Protein 2AKA (pdb70)

CATH classification: 1.20.58.530 (+1 more: 1.20.58.60)

Nearest PDB structures (foldseek):
  2aka-assembly1_B  TM=1.003E+00  e=4.879E-66  Rattus norvegicus
  3zvr-assembly1_A  TM=9.604E-01  e=3.794E-54  Rattus norvegicus
  5d3q-assembly1_A  TM=9.600E-01  e=1.273E-52  Homo sapiens
  5a3f-assembly1_C  TM=9.732E-01  e=1.127E-51  Homo sapiens
  5a3f-assembly1_A  TM=9.722E-01  e=1.127E-51  Homo sapiens

Structure (mmCIF, N/CA/C/O backbone):
data_2AKA
#
_entry.id   2AKA
#
_cell.length_a   57.420
_cell.length_b   126.990
_cell.length_c   160.810
_cell.angle_alpha   90.00
_cell.angle_beta   90.00
_cell.angle_gamma   90.00
#
_symmetry.space_group_name_H-M   'P 21 21 21'
#
loop_
_entity.id
_entity.type
_entity.pdbx_description
1 polymer 'myosin II heavy chain'
2 polymer LINKER
3 polymer Dynamin-1
4 water water
#
loop_
_atom_site.group_PDB
_atom_site.id
_atom_site.type_symbol
_atom_site.label_atom_id
_atom_site.label_alt_id
_atom_site.label_comp_id
_atom_site.label_asym_id
_atom_site.label_entity_id
_atom_site.label_seq_id
_atom_site.pdbx_PDB_ins_code
_atom_site.Cartn_x
_atom_site.Cartn_y
_atom_site.Cartn_z
_atom_site.occupancy
_atom_site.B_iso_or_equiv
_atom_site.auth_seq_id
_atom_site.auth_comp_id
_atom_site.auth_asym_id
_atom_site.auth_atom_id
_atom_site.pdbx_PDB_model_num
ATOM 1 N N . ASN A 1 13 ? 39.446 3.950 -4.560 1.00 47.45 2 ASN A N 1
ATOM 2 C CA . ASN A 1 13 ? 38.996 4.455 -3.232 1.00 45.96 2 ASN A CA 1
ATOM 3 C C . ASN A 1 13 ? 40.209 5.016 -2.503 1.00 44.11 2 ASN A C 1
ATOM 4 O O . ASN A 1 13 ? 40.969 4.271 -1.869 1.00 43.34 2 ASN A O 1
ATOM 9 N N . PRO A 1 14 ? 40.409 6.339 -2.590 1.00 41.98 3 PRO A N 1
ATOM 10 C CA . PRO A 1 14 ? 41.557 6.968 -1.922 1.00 40.39 3 PRO A CA 1
ATOM 11 C C . PRO A 1 14 ? 41.706 6.635 -0.452 1.00 37.55 3 PRO A C 1
ATOM 12 O O . PRO A 1 14 ? 42.816 6.691 0.066 1.00 37.53 3 PRO A O 1
ATOM 16 N N . ILE A 1 15 ? 40.618 6.265 0.217 1.00 34.87 4 ILE A N 1
ATOM 17 C CA . ILE A 1 15 ? 40.723 5.930 1.641 1.00 35.55 4 ILE A CA 1
ATOM 18 C C . ILE A 1 15 ? 41.519 4.645 1.873 1.00 34.32 4 ILE A C 1
ATOM 19 O O . ILE A 1 15 ? 42.075 4.419 2.940 1.00 33.35 4 ILE A O 1
ATOM 24 N N . HIS A 1 16 ? 41.608 3.811 0.854 1.00 35.00 5 HIS A N 1
ATOM 25 C CA . HIS A 1 16 ? 42.365 2.570 1.007 1.00 35.92 5 HIS A CA 1
ATOM 26 C C . HIS A 1 16 ? 43.634 2.549 0.170 1.00 36.08 5 HIS A C 1
ATOM 27 O O . HIS A 1 16 ? 44.505 1.710 0.384 1.00 37.93 5 HIS A O 1
ATOM 34 N N . ASP A 1 17 ? 43.720 3.457 -0.788 1.00 36.13 6 ASP A N 1
ATOM 35 C CA . ASP A 1 17 ? 44.862 3.537 -1.689 1.00 35.38 6 ASP A CA 1
ATOM 36 C C . ASP A 1 17 ? 45.989 4.273 -1.009 1.00 34.60 6 ASP A C 1
ATOM 37 O O . ASP A 1 17 ? 45.949 5.500 -0.898 1.00 33.70 6 ASP A O 1
ATOM 42 N N . ARG A 1 18 ? 46.993 3.529 -0.566 1.00 34.10 7 ARG A N 1
ATOM 43 C CA . ARG A 1 18 ? 48.140 4.124 0.123 1.00 35.48 7 ARG A CA 1
ATOM 44 C C . ARG A 1 18 ? 48.903 5.120 -0.714 1.00 33.48 7 ARG A C 1
ATOM 45 O O . ARG A 1 18 ? 49.755 5.813 -0.167 1.00 33.55 7 ARG A O 1
ATOM 53 N N . THR A 1 19 ? 48.619 5.202 -2.014 1.00 32.52 8 THR A N 1
ATOM 54 C CA . THR A 1 19 ? 49.333 6.163 -2.867 1.00 31.16 8 THR A CA 1
ATOM 55 C C . THR A 1 19 ? 48.630 7.514 -2.963 1.00 29.29 8 THR A C 1
ATOM 56 O O . THR A 1 19 ? 49.213 8.475 -3.450 1.00 28.76 8 THR A O 1
ATOM 60 N N . SER A 1 20 ? 47.378 7.598 -2.493 1.00 26.64 9 SER A N 1
ATOM 61 C CA . SER A 1 20 ? 46.593 8.838 -2.608 1.00 24.89 9 SER A CA 1
ATOM 62 C C . SER A 1 20 ? 47.073 9.979 -1.755 1.00 23.48 9 SER A C 1
ATOM 63 O O . SER A 1 20 ? 47.848 9.773 -0.809 1.00 23.49 9 SER A O 1
ATOM 66 N N . ASP A 1 21 ? 46.616 11.190 -2.074 1.00 20.94 10 ASP A N 1
ATOM 67 C CA . ASP A 1 21 ? 46.994 12.350 -1.249 1.00 21.51 10 ASP A CA 1
ATOM 68 C C . ASP A 1 21 ? 46.278 12.214 0.104 1.00 20.26 10 ASP A C 1
ATOM 69 O O . ASP A 1 21 ? 46.727 12.766 1.094 1.00 21.36 10 ASP A O 1
ATOM 74 N N . TYR A 1 22 ? 45.157 11.500 0.124 1.00 18.63 11 TYR A N 1
ATOM 75 C CA . TYR A 1 22 ? 44.419 11.273 1.409 1.00 18.36 11 TYR A CA 1
ATOM 76 C C . TYR A 1 22 ? 45.373 10.495 2.339 1.00 19.33 11 TYR A C 1
ATOM 77 O O . TYR A 1 22 ? 45.590 10.854 3.517 1.00 19.65 11 TYR A O 1
ATOM 86 N N . HIS A 1 23 ? 46.005 9.449 1.815 1.00 19.16 12 HIS A N 1
ATOM 87 C CA . HIS A 1 23 ? 46.926 8.720 2.651 1.00 20.02 12 HIS A CA 1
ATOM 88 C C . HIS A 1 23 ? 48.220 9.486 2.915 1.00 21.64 12 HIS A C 1
ATOM 89 O O . HIS A 1 23 ? 48.733 9.508 4.028 1.00 21.40 12 HIS A O 1
ATOM 96 N N . LYS A 1 24 ? 48.750 10.127 1.889 1.00 21.45 13 LYS A N 1
ATOM 97 C CA . LYS A 1 24 ? 49.988 10.884 2.091 1.00 21.65 13 LYS A CA 1
ATOM 98 C C . LYS A 1 24 ? 49.847 11.996 3.161 1.00 20.99 13 LYS A C 1
ATOM 99 O O . LYS A 1 24 ? 50.701 12.126 4.018 1.00 21.28 13 LYS A O 1
ATOM 105 N N . TYR A 1 25 ? 48.767 12.795 3.107 1.00 17.51 14 TYR A N 1
ATOM 106 C CA . TYR A 1 25 ? 48.611 13.924 3.997 1.00 17.83 14 TYR A CA 1
ATOM 107 C C . TYR A 1 25 ? 47.663 13.773 5.183 1.00 19.62 14 TYR A C 1
ATOM 108 O O . TYR A 1 25 ? 47.615 14.690 5.998 1.00 18.36 14 TYR A O 1
ATOM 117 N N . LEU A 1 26 ? 46.929 12.661 5.272 1.00 16.17 15 LEU A N 1
ATOM 118 C CA . LEU A 1 26 ? 45.992 12.526 6.391 1.00 16.66 15 LEU A CA 1
ATOM 119 C C . LEU A 1 26 ? 46.138 11.244 7.193 1.00 17.66 15 LEU A C 1
ATOM 120 O O . LEU A 1 26 ? 45.467 11.103 8.206 1.00 17.56 15 LEU A O 1
ATOM 125 N N . LYS A 1 27 ? 47.006 10.327 6.765 1.00 16.63 16 LYS A N 1
ATOM 126 C CA . LYS A 1 27 ? 47.195 9.073 7.500 1.00 17.90 16 LYS A CA 1
ATOM 127 C C . LYS A 1 27 ? 48.660 8.861 7.910 1.00 20.52 16 LYS A C 1
ATOM 128 O O . LYS A 1 27 ? 49.565 9.381 7.256 1.00 19.88 16 LYS A O 1
ATOM 134 N N . VAL A 1 28 ? 48.892 8.057 8.941 1.00 22.10 17 VAL A N 1
ATOM 135 C CA . VAL A 1 28 ? 50.258 7.788 9.374 1.00 27.29 17 VAL A CA 1
ATOM 136 C C . VAL A 1 28 ? 50.925 6.903 8.315 1.00 32.22 17 VAL A C 1
ATOM 137 O O . VAL A 1 28 ? 50.265 6.000 7.756 1.00 29.02 17 VAL A O 1
ATOM 141 N N . LYS A 1 29 ? 52.200 7.183 8.043 1.00 37.70 18 LYS A N 1
ATOM 142 C CA . LYS A 1 29 ? 52.997 6.472 7.022 1.00 48.44 18 LYS A CA 1
ATOM 143 C C . LYS A 1 29 ? 52.960 4.953 7.108 1.00 54.06 18 LYS A C 1
ATOM 144 O O . LYS A 1 29 ? 53.182 4.275 6.102 1.00 55.31 18 LYS A O 1
ATOM 150 N N . GLN A 1 30 ? 52.735 4.430 8.308 1.00 61.09 19 GLN A N 1
ATOM 151 C CA . GLN A 1 30 ? 52.629 2.983 8.537 1.00 68.70 19 GLN A CA 1
ATOM 152 C C . GLN A 1 30 ? 52.204 2.192 7.295 1.00 72.50 19 GLN A C 1
ATOM 153 O O . GLN A 1 30 ? 52.844 1.204 6.937 1.00 73.28 19 GLN A O 1
ATOM 159 N N . GLY A 1 31 ? 51.117 2.621 6.653 1.00 76.73 20 GLY A N 1
ATOM 160 C CA . GLY A 1 31 ? 50.630 1.919 5.476 1.00 82.02 20 GLY A CA 1
ATOM 161 C C . GLY A 1 31 ? 50.193 0.523 5.892 1.00 85.73 20 GLY A C 1
ATOM 162 O O . GLY A 1 31 ? 49.113 0.348 6.472 1.00 86.41 20 GLY A O 1
ATOM 163 N N . ASP A 1 32 ? 51.031 -0.472 5.609 1.00 88.77 21 ASP A N 1
ATOM 164 C CA . ASP A 1 32 ? 50.733 -1.851 5.984 1.00 91.99 21 ASP A CA 1
ATOM 165 C C . ASP A 1 32 ? 51.929 -2.568 6.622 1.00 93.79 21 ASP A C 1
ATOM 166 O O . ASP A 1 32 ? 51.895 -2.934 7.803 1.00 94.25 21 ASP A O 1
ATOM 171 N N . SER A 1 33 ? 52.981 -2.769 5.833 1.00 95.70 22 SER A N 1
ATOM 172 C CA . SER A 1 33 ? 54.177 -3.460 6.305 1.00 97.63 22 SER A CA 1
ATOM 173 C C . SER A 1 33 ? 55.156 -2.545 7.037 1.00 98.86 22 SER A C 1
ATOM 174 O O . SER A 1 33 ? 55.901 -2.999 7.917 1.00 99.10 22 SER A O 1
ATOM 177 N N . ASP A 1 34 ? 55.149 -1.264 6.666 1.00 99.98 23 ASP A N 1
ATOM 178 C CA . ASP A 1 34 ? 56.034 -0.260 7.263 1.00 100.96 23 ASP A CA 1
ATOM 179 C C . ASP A 1 34 ? 55.983 -0.247 8.794 1.00 101.41 23 ASP A C 1
ATOM 180 O O . ASP A 1 34 ? 56.675 -1.034 9.449 1.00 101.69 23 ASP A O 1
ATOM 185 N N . LEU A 1 35 ? 55.168 0.641 9.364 1.00 101.49 24 LEU A N 1
ATOM 186 C CA . LEU A 1 35 ? 55.052 0.733 10.816 1.00 101.55 24 LEU A CA 1
ATOM 187 C C . LEU A 1 35 ? 54.177 -0.393 11.369 1.00 101.67 24 LEU A C 1
ATOM 188 O O . LEU A 1 35 ? 52.954 -0.251 11.463 1.00 101.84 24 LEU A O 1
ATOM 193 N N . PHE A 1 36 ? 54.813 -1.507 11.735 1.00 101.57 25 PHE A N 1
ATOM 194 C CA . PHE A 1 36 ? 54.107 -2.671 12.276 1.00 101.46 25 PHE A CA 1
ATOM 195 C C . PHE A 1 36 ? 55.115 -3.698 12.826 1.00 100.78 25 PHE A C 1
ATOM 196 O O . PHE A 1 36 ? 54.882 -4.308 13.877 1.00 100.72 25 PHE A O 1
ATOM 204 N N . LYS A 1 37 ? 56.234 -3.874 12.116 1.00 99.85 26 LYS A N 1
ATOM 205 C CA . LYS A 1 37 ? 57.283 -4.813 12.526 1.00 98.62 26 LYS A CA 1
ATOM 206 C C . LYS A 1 37 ? 58.671 -4.158 12.520 1.00 98.02 26 LYS A C 1
ATOM 207 O O . LYS A 1 37 ? 59.654 -4.769 12.094 1.00 97.91 26 LYS A O 1
ATOM 213 N N . LEU A 1 38 ? 58.741 -2.916 12.994 1.00 97.35 27 LEU A N 1
ATOM 214 C CA . LEU A 1 38 ? 59.997 -2.161 13.054 1.00 96.51 27 LEU A CA 1
ATOM 215 C C . LEU A 1 38 ? 60.833 -2.523 14.291 1.00 95.87 27 LEU A C 1
ATOM 216 O O . LEU A 1 38 ? 61.438 -1.650 14.917 1.00 95.84 27 LEU A O 1
ATOM 221 N N . THR A 1 39 ? 60.846 -3.814 14.629 1.00 95.02 28 THR A N 1
ATOM 222 C CA . THR A 1 39 ? 61.585 -4.381 15.772 1.00 94.02 28 THR A CA 1
ATOM 223 C C . THR A 1 39 ? 60.879 -4.373 17.148 1.00 93.28 28 THR A C 1
ATOM 224 O O . THR A 1 39 ? 60.062 -5.258 17.421 1.00 93.52 28 THR A O 1
ATOM 228 N N . VAL A 1 40 ? 61.188 -3.375 17.985 1.00 92.02 29 VAL A N 1
ATOM 229 C CA . VAL A 1 40 ? 60.672 -3.208 19.371 1.00 90.47 29 VAL A CA 1
ATOM 230 C C . VAL A 1 40 ? 61.447 -4.158 20.299 1.00 89.24 29 VAL A C 1
ATOM 231 O O . VAL A 1 40 ? 61.851 -5.255 19.890 1.00 89.34 29 VAL A O 1
ATOM 235 N N . SER A 1 41 ? 61.669 -3.741 21.541 1.00 87.34 30 SER A N 1
ATOM 236 C CA . SER A 1 41 ? 62.416 -4.577 22.478 1.00 85.26 30 SER A CA 1
ATOM 237 C C . SER A 1 41 ? 61.649 -4.847 23.769 1.00 83.59 30 SER A C 1
ATOM 238 O O . SER A 1 41 ? 60.535 -5.373 23.750 1.00 83.61 30 SER A O 1
ATOM 241 N N . ASP A 1 42 ? 62.265 -4.490 24.890 1.00 81.45 31 ASP A N 1
ATOM 242 C CA . ASP A 1 42 ? 61.656 -4.682 26.198 1.00 78.68 31 ASP A CA 1
ATOM 243 C C . ASP A 1 42 ? 62.122 -3.571 27.149 1.00 76.03 31 ASP A C 1
ATOM 244 O O . ASP A 1 42 ? 62.134 -3.743 28.380 1.00 75.71 31 ASP A O 1
ATOM 249 N N . LYS A 1 43 ? 62.520 -2.438 26.567 1.00 72.38 32 LYS A N 1
ATOM 250 C CA . LYS A 1 43 ? 62.960 -1.280 27.351 1.00 68.25 32 LYS A CA 1
ATOM 251 C C . LYS A 1 43 ? 61.811 -0.277 27.464 1.00 64.36 32 LYS A C 1
ATOM 252 O O . LYS A 1 43 ? 61.089 -0.018 26.494 1.00 63.98 32 LYS A O 1
ATOM 258 N N . ARG A 1 44 ? 61.649 0.280 28.654 1.00 59.94 33 ARG A N 1
ATOM 259 C CA . ARG A 1 44 ? 60.593 1.243 28.897 1.00 55.54 33 ARG A CA 1
ATOM 260 C C . ARG A 1 44 ? 61.186 2.608 29.213 1.00 52.40 33 ARG A C 1
ATOM 261 O O . ARG A 1 44 ? 62.249 2.715 29.834 1.00 51.54 33 ARG A O 1
ATOM 269 N N . TYR A 1 45 ? 60.490 3.659 28.790 1.00 47.91 34 TYR A N 1
ATOM 270 C CA . TYR A 1 45 ? 60.973 5.010 29.025 1.00 43.08 34 TYR A CA 1
ATOM 271 C C . TYR A 1 45 ? 59.984 5.865 29.819 1.00 40.20 34 TYR A C 1
ATOM 272 O O . TYR A 1 45 ? 58.827 5.485 30.002 1.00 36.15 34 TYR A O 1
ATOM 281 N N . ILE A 1 46 ? 60.454 7.023 30.284 1.00 36.99 35 ILE A N 1
ATOM 282 C CA . ILE A 1 46 ? 59.643 7.938 31.072 1.00 36.12 35 ILE A CA 1
ATOM 283 C C . ILE A 1 46 ? 59.829 9.355 30.534 1.00 33.39 35 ILE A C 1
ATOM 284 O O . ILE A 1 46 ? 60.868 9.669 29.951 1.00 33.53 35 ILE A O 1
ATOM 289 N N . TRP A 1 47 ? 58.805 10.196 30.682 1.00 30.95 36 TRP A N 1
ATOM 290 C CA . TRP A 1 47 ? 58.918 11.596 30.240 1.00 27.93 36 TRP A CA 1
ATOM 291 C C . TRP A 1 47 ? 59.250 12.368 31.516 1.00 28.99 36 TRP A C 1
ATOM 292 O O . TRP A 1 47 ? 58.554 12.219 32.512 1.00 26.85 36 TRP A O 1
ATOM 303 N N . TYR A 1 48 ? 60.275 13.213 31.481 1.00 30.32 37 TYR A N 1
ATOM 304 C CA . TYR A 1 48 ? 60.603 13.968 32.699 1.00 32.66 37 TYR A CA 1
ATOM 305 C C . TYR A 1 48 ? 60.997 15.396 32.359 1.00 32.83 37 TYR A C 1
ATOM 306 O O . TYR A 1 48 ? 61.286 15.720 31.200 1.00 32.54 37 TYR A O 1
ATOM 315 N N . ASN A 1 49 ? 60.986 16.247 33.372 1.00 35.03 38 ASN A N 1
ATOM 316 C CA . ASN A 1 49 ? 61.353 17.647 33.244 1.00 37.18 38 ASN A CA 1
ATOM 317 C C . ASN A 1 49 ? 62.832 17.849 33.618 1.00 40.75 38 ASN A C 1
ATOM 318 O O . ASN A 1 49 ? 63.186 17.753 34.799 1.00 39.98 38 ASN A O 1
ATOM 323 N N . PRO A 1 50 ? 63.700 18.140 32.637 1.00 42.39 39 PRO A N 1
ATOM 324 C CA . PRO A 1 50 ? 65.113 18.346 32.998 1.00 44.92 39 PRO A CA 1
ATOM 325 C C . PRO A 1 50 ? 65.308 19.499 33.995 1.00 46.92 39 PRO A C 1
ATOM 326 O O . PRO A 1 50 ? 66.203 19.452 34.848 1.00 46.54 39 PRO A O 1
ATOM 330 N N . ASP A 1 51 ? 64.455 20.521 33.900 1.00 47.51 40 ASP A N 1
ATOM 331 C CA . ASP A 1 51 ? 64.496 21.664 34.804 1.00 49.07 40 ASP A CA 1
ATOM 332 C C . ASP A 1 51 ? 63.127 21.780 35.481 1.00 50.07 40 ASP A C 1
ATOM 333 O O . ASP A 1 51 ? 62.128 22.130 34.841 1.00 50.73 40 ASP A O 1
ATOM 338 N N . PRO A 1 52 ? 63.058 21.477 36.789 1.00 50.23 41 PRO A N 1
ATOM 339 C CA . PRO A 1 52 ? 61.817 21.528 37.572 1.00 49.76 41 PRO A CA 1
ATOM 340 C C . PRO A 1 52 ? 61.019 22.832 37.512 1.00 49.92 41 PRO A C 1
ATOM 341 O O . PRO A 1 52 ? 59.824 22.848 37.824 1.00 49.96 41 PRO A O 1
ATOM 345 N N . LYS A 1 53 ? 61.666 23.926 37.119 1.00 49.46 42 LYS A N 1
ATOM 346 C CA . LYS A 1 53 ? 60.979 25.211 37.030 1.00 49.42 42 LYS A CA 1
ATOM 347 C C . LYS A 1 53 ? 60.077 25.264 35.787 1.00 48.37 42 LYS A C 1
ATOM 348 O O . LYS A 1 53 ? 59.060 25.949 35.786 1.00 48.85 42 LYS A O 1
ATOM 354 N N . GLU A 1 54 ? 60.484 24.546 34.740 1.00 46.22 43 GLU A N 1
ATOM 355 C CA . GLU A 1 54 ? 59.765 24.481 33.468 1.00 43.49 43 GLU A CA 1
ATOM 356 C C . GLU A 1 54 ? 59.014 23.145 33.438 1.00 40.00 43 GLU A C 1
ATOM 357 O O . GLU A 1 54 ? 59.521 22.144 32.952 1.00 38.04 43 GLU A O 1
ATOM 363 N N . ARG A 1 55 ? 57.808 23.159 33.988 1.00 37.55 44 ARG A N 1
ATOM 364 C CA . ARG A 1 55 ? 56.979 21.958 34.092 1.00 36.74 44 ARG A CA 1
ATOM 365 C C . ARG A 1 55 ? 56.403 21.452 32.768 1.00 33.61 44 ARG A C 1
ATOM 366 O O . ARG A 1 55 ? 55.866 20.334 32.733 1.00 30.88 44 ARG A O 1
ATOM 374 N N . ASP A 1 56 ? 56.498 22.258 31.707 1.00 30.11 45 ASP A N 1
ATOM 375 C CA . ASP A 1 56 ? 55.962 21.840 30.396 1.00 27.97 45 ASP A CA 1
ATOM 376 C C . ASP A 1 56 ? 57.078 21.543 29.399 1.00 28.36 45 ASP A C 1
ATOM 377 O O . ASP A 1 56 ? 56.818 21.401 28.209 1.00 25.57 45 ASP A O 1
ATOM 382 N N . SER A 1 57 ? 58.326 21.443 29.884 1.00 26.26 46 SER A N 1
ATOM 383 C CA . SER A 1 57 ? 59.458 21.139 29.004 1.00 28.18 46 SER A CA 1
ATOM 384 C C . SER A 1 57 ? 59.956 19.759 29.401 1.00 28.22 46 SER A C 1
ATOM 385 O O . SER A 1 57 ? 60.366 19.523 30.548 1.00 28.79 46 SER A O 1
ATOM 388 N N . TYR A 1 58 ? 59.911 18.833 28.462 1.00 27.89 47 TYR A N 1
ATOM 389 C CA . TYR A 1 58 ? 60.271 17.449 28.779 1.00 27.73 47 TYR A CA 1
ATOM 390 C C . TYR A 1 58 ? 61.370 16.853 27.943 1.00 29.29 47 TYR A C 1
ATOM 391 O O . TYR A 1 58 ? 61.682 17.333 26.878 1.00 30.10 47 TYR A O 1
ATOM 400 N N . GLU A 1 59 ? 61.905 15.752 28.442 1.00 32.32 48 GLU A N 1
ATOM 401 C CA . GLU A 1 59 ? 62.895 14.953 27.733 1.00 34.63 48 GLU A CA 1
ATOM 402 C C . GLU A 1 59 ? 62.491 13.522 28.030 1.00 35.12 48 GLU A C 1
ATOM 403 O O . GLU A 1 59 ? 61.655 13.283 28.879 1.00 33.38 48 GLU A O 1
ATOM 409 N N . CYS A 1 60 ? 63.090 12.581 27.325 1.00 37.33 49 CYS A N 1
ATOM 410 C CA . CYS A 1 60 ? 62.784 11.172 27.496 1.00 41.76 49 CYS A CA 1
ATOM 411 C C . CYS A 1 60 ? 63.942 10.394 28.142 1.00 44.51 49 CYS A C 1
ATOM 412 O O . CYS A 1 60 ? 65.047 10.350 27.595 1.00 45.08 49 CYS A O 1
ATOM 415 N N . GLY A 1 61 ? 63.661 9.784 29.286 1.00 46.88 50 GLY A N 1
ATOM 416 C CA . GLY A 1 61 ? 64.646 9.005 30.021 1.00 51.42 50 GLY A CA 1
ATOM 417 C C . GLY A 1 61 ? 64.338 7.510 30.077 1.00 53.81 50 GLY A C 1
ATOM 418 O O . GLY A 1 61 ? 63.174 7.083 30.063 1.00 53.27 50 GLY A O 1
ATOM 419 N N . GLU A 1 62 ? 65.397 6.707 30.163 1.00 56.22 51 GLU A N 1
ATOM 420 C CA . GLU A 1 62 ? 65.271 5.253 30.199 1.00 58.37 51 GLU A CA 1
ATOM 421 C C . GLU A 1 62 ? 65.092 4.763 31.625 1.00 58.86 51 GLU A C 1
ATOM 422 O O . GLU A 1 62 ? 65.829 5.152 32.528 1.00 59.47 51 GLU A O 1
ATOM 428 N N . ILE A 1 63 ? 64.079 3.931 31.829 1.00 59.88 52 ILE A N 1
ATOM 429 C CA . ILE A 1 63 ? 63.825 3.363 33.146 1.00 61.25 52 ILE A CA 1
ATOM 430 C C . ILE A 1 63 ? 64.992 2.406 33.392 1.00 61.84 52 ILE A C 1
ATOM 431 O O . ILE A 1 63 ? 65.379 1.670 32.490 1.00 62.35 52 ILE A O 1
ATOM 436 N N . VAL A 1 64 ? 65.572 2.429 34.584 1.00 63.03 53 VAL A N 1
ATOM 437 C CA . VAL A 1 64 ? 66.705 1.540 34.862 1.00 64.52 53 VAL A CA 1
ATOM 438 C C . VAL A 1 64 ? 66.423 0.568 35.995 1.00 65.54 53 VAL A C 1
ATOM 439 O O . VAL A 1 64 ? 66.595 -0.644 35.847 1.00 66.22 53 VAL A O 1
ATOM 443 N N . SER A 1 65 ? 65.997 1.115 37.123 1.00 66.74 54 SER A N 1
ATOM 444 C CA . SER A 1 65 ? 65.665 0.345 38.316 1.00 68.05 54 SER A CA 1
ATOM 445 C C . SER A 1 65 ? 64.140 0.437 38.488 1.00 68.78 54 SER A C 1
ATOM 446 O O . SER A 1 65 ? 63.478 1.102 37.694 1.00 69.08 54 SER A O 1
ATOM 449 N N . GLU A 1 66 ? 63.586 -0.228 39.503 1.00 69.69 55 GLU A N 1
ATOM 450 C CA . GLU A 1 66 ? 62.141 -0.196 39.759 1.00 70.07 55 GLU A CA 1
ATOM 451 C C . GLU A 1 66 ? 61.859 -0.694 41.172 1.00 69.99 55 GLU A C 1
ATOM 452 O O . GLU A 1 66 ? 62.291 -1.786 41.544 1.00 70.08 55 GLU A O 1
ATOM 458 N N . THR A 1 67 ? 61.142 0.095 41.966 1.00 69.94 56 THR A N 1
ATOM 459 C CA . THR A 1 67 ? 60.850 -0.321 43.334 1.00 69.87 56 THR A CA 1
ATOM 460 C C . THR A 1 67 ? 59.370 -0.324 43.716 1.00 69.90 56 THR A C 1
ATOM 461 O O . THR A 1 67 ? 58.479 -0.426 42.864 1.00 70.26 56 THR A O 1
ATOM 465 N N . SER A 1 68 ? 59.113 -0.211 45.013 1.00 69.27 57 SER A N 1
ATOM 466 C CA . SER A 1 68 ? 57.749 -0.229 45.518 1.00 68.36 57 SER A CA 1
ATOM 467 C C . SER A 1 68 ? 56.911 0.907 44.967 1.00 67.50 57 SER A C 1
ATOM 468 O O . SER A 1 68 ? 56.056 0.698 44.115 1.00 67.61 57 SER A O 1
ATOM 471 N N . ASP A 1 69 ? 57.174 2.114 45.452 1.00 66.42 58 ASP A N 1
ATOM 472 C CA . ASP A 1 69 ? 56.409 3.280 45.040 1.00 65.07 58 ASP A CA 1
ATOM 473 C C . ASP A 1 69 ? 57.199 4.289 44.217 1.00 63.29 58 ASP A C 1
ATOM 474 O O . ASP A 1 69 ? 56.863 5.478 44.214 1.00 62.80 58 ASP A O 1
ATOM 479 N N . SER A 1 70 ? 58.236 3.824 43.524 1.00 61.71 59 SER A N 1
ATOM 480 C CA . SER A 1 70 ? 59.041 4.718 42.702 1.00 61.16 59 SER A CA 1
ATOM 481 C C . SER A 1 70 ? 59.775 4.012 41.570 1.00 59.93 59 SER A C 1
ATOM 482 O O . SER A 1 70 ? 59.916 2.794 41.569 1.00 60.05 59 SER A O 1
ATOM 485 N N . PHE A 1 71 ? 60.233 4.805 40.603 1.00 58.74 60 PHE A N 1
ATOM 486 C CA . PHE A 1 71 ? 60.993 4.321 39.451 1.00 57.58 60 PHE A CA 1
ATOM 487 C C . PHE A 1 71 ? 62.333 5.018 39.537 1.00 57.40 60 PHE A C 1
ATOM 488 O O . PHE A 1 71 ? 62.474 6.007 40.255 1.00 57.37 60 PHE A O 1
ATOM 496 N N . THR A 1 72 ? 63.292 4.529 38.762 1.00 57.19 61 THR A N 1
ATOM 497 C CA . THR A 1 72 ? 64.618 5.110 38.713 1.00 57.96 61 THR A CA 1
ATOM 498 C C . THR A 1 72 ? 65.037 5.132 37.259 1.00 57.80 61 THR A C 1
ATOM 499 O O . THR A 1 72 ? 65.004 4.109 36.574 1.00 58.48 61 THR A O 1
ATOM 503 N N . PHE A 1 73 ? 65.429 6.307 36.782 1.00 58.00 62 PHE A N 1
ATOM 504 C CA . PHE A 1 73 ? 65.813 6.459 35.391 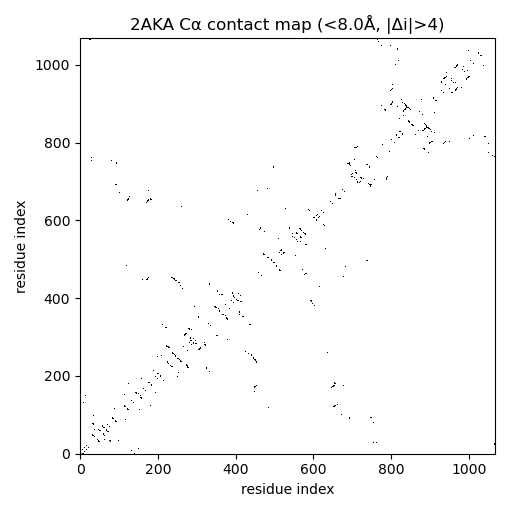1.00 57.68 62 PHE A CA 1
ATOM 505 C C . PHE A 1 73 ? 66.976 7.422 35.254 1.00 59.10 62 PHE A C 1
ATOM 506 O O . PHE A 1 73 ? 67.234 8.253 36.141 1.00 59.64 62 PHE A O 1
ATOM 514 N N . LYS A 1 74 ? 67.646 7.322 34.117 1.00 60.18 63 LYS A N 1
ATOM 515 C CA . LYS A 1 74 ? 68.787 8.161 33.826 1.00 62.63 63 LYS A CA 1
ATOM 516 C C . LYS A 1 74 ? 68.389 9.301 32.880 1.00 63.46 63 LYS A C 1
ATOM 517 O O . LYS A 1 74 ? 67.918 9.051 31.766 1.00 64.01 63 LYS A O 1
ATOM 523 N N . THR A 1 75 ? 68.567 10.545 33.330 1.00 63.94 64 THR A N 1
ATOM 524 C CA . THR A 1 75 ? 68.248 11.709 32.503 1.00 64.67 64 THR A CA 1
ATOM 525 C C . THR A 1 75 ? 68.920 11.511 31.152 1.00 65.47 64 THR A C 1
ATOM 526 O O . THR A 1 75 ? 69.799 10.668 31.018 1.00 65.03 64 THR A O 1
ATOM 530 N N . VAL A 1 76 ? 68.515 12.296 30.157 1.00 66.99 65 VAL A N 1
ATOM 531 C CA . VAL A 1 76 ? 69.050 12.162 28.799 1.00 68.66 65 VAL A CA 1
ATOM 532 C C . VAL A 1 76 ? 70.570 12.212 28.711 1.00 69.76 65 VAL A C 1
ATOM 533 O O . VAL A 1 76 ? 71.160 11.785 27.712 1.00 70.33 65 VAL A O 1
ATOM 537 N N . ASP A 1 77 ? 71.202 12.734 29.753 1.00 70.88 66 ASP A N 1
ATOM 538 C CA . ASP A 1 77 ? 72.657 12.824 29.789 1.00 72.24 66 ASP A CA 1
ATOM 539 C C . ASP A 1 77 ? 73.209 11.549 30.432 1.00 72.64 66 ASP A C 1
ATOM 540 O O . ASP A 1 77 ? 73.846 10.724 29.767 1.00 72.69 66 ASP A O 1
ATOM 545 N N . GLY A 1 78 ? 72.948 11.395 31.730 1.00 73.14 67 GLY A N 1
ATOM 546 C CA . GLY A 1 78 ? 73.407 10.225 32.456 1.00 72.95 67 GLY A CA 1
ATOM 547 C C . GLY A 1 78 ? 73.106 10.368 33.932 1.00 73.12 67 GLY A C 1
ATOM 548 O O . GLY A 1 78 ? 73.231 9.408 34.694 1.00 73.21 67 GLY A O 1
ATOM 549 N N . GLN A 1 79 ? 72.711 11.570 34.340 1.00 73.16 68 GLN A N 1
ATOM 550 C CA . GLN A 1 79 ? 72.394 11.824 35.741 1.00 73.69 68 GLN A CA 1
ATOM 551 C C . GLN A 1 79 ? 71.253 10.899 36.158 1.00 72.82 68 GLN A C 1
ATOM 552 O O . GLN A 1 79 ? 70.577 10.326 35.302 1.00 73.17 68 GLN A O 1
ATOM 558 N N . ASP A 1 80 ? 71.035 10.730 37.460 1.00 71.36 69 ASP A N 1
ATOM 559 C CA . ASP A 1 80 ? 69.959 9.850 37.894 1.00 70.06 69 ASP A CA 1
ATOM 560 C C . ASP A 1 80 ? 68.955 10.466 38.854 1.00 69.08 69 ASP A C 1
ATOM 561 O O . ASP A 1 80 ? 69.297 11.250 39.742 1.00 68.20 69 ASP A O 1
ATOM 566 N N . ARG A 1 81 ? 67.695 10.102 38.663 1.00 67.51 70 ARG A N 1
ATOM 567 C CA . ARG A 1 81 ? 66.644 10.609 39.529 1.00 66.40 70 ARG A CA 1
ATOM 568 C C . ARG A 1 81 ? 65.649 9.497 39.776 1.00 65.50 70 ARG A C 1
ATOM 569 O O . ARG A 1 81 ? 65.722 8.423 39.174 1.00 64.83 70 ARG A O 1
ATOM 577 N N . GLN A 1 82 ? 64.715 9.776 40.666 1.00 64.95 71 GLN A N 1
ATOM 578 C CA . GLN A 1 82 ? 63.695 8.817 41.002 1.00 65.02 71 GLN A CA 1
ATOM 579 C C . GLN A 1 82 ? 62.369 9.557 41.047 1.00 64.12 71 GLN A C 1
ATOM 580 O O . GLN A 1 82 ? 62.319 10.769 41.304 1.00 63.73 71 GLN A O 1
ATOM 586 N N . VAL A 1 83 ? 61.290 8.838 40.782 1.00 62.03 72 VAL A N 1
ATOM 587 C CA . VAL A 1 83 ? 60.005 9.475 40.814 1.00 60.41 72 VAL A CA 1
ATOM 588 C C . VAL A 1 83 ? 58.991 8.512 41.373 1.00 59.35 72 VAL A C 1
ATOM 589 O O . VAL A 1 83 ? 58.958 7.340 41.015 1.00 60.36 72 VAL A O 1
ATOM 593 N N . LYS A 1 84 ? 58.190 9.014 42.294 1.00 58.28 73 LYS A N 1
ATOM 594 C CA . LYS A 1 84 ? 57.146 8.224 42.894 1.00 57.66 73 LYS A CA 1
ATOM 595 C C . LYS A 1 84 ? 56.300 7.717 41.715 1.00 56.69 73 LYS A C 1
ATOM 596 O O . LYS A 1 84 ? 55.912 8.508 40.835 1.00 55.90 73 LYS A O 1
ATOM 602 N N . LYS A 1 85 ? 56.043 6.408 41.677 1.00 54.75 74 LYS A N 1
ATOM 603 C CA . LYS A 1 85 ? 55.233 5.829 40.612 1.00 52.71 74 LYS A CA 1
ATOM 604 C C . LYS A 1 85 ? 53.921 6.595 40.495 1.00 51.64 74 LYS A C 1
ATOM 605 O O . LYS A 1 85 ? 53.275 6.583 39.458 1.00 51.22 74 LYS A O 1
ATOM 611 N N . ASP A 1 86 ? 53.540 7.279 41.562 1.00 50.41 75 ASP A N 1
ATOM 612 C CA . ASP A 1 86 ? 52.305 8.041 41.549 1.00 50.20 75 ASP A CA 1
ATOM 613 C C . ASP A 1 86 ? 52.429 9.315 40.722 1.00 48.46 75 ASP A C 1
ATOM 614 O O . ASP A 1 86 ? 51.429 9.902 40.321 1.00 48.13 75 ASP A O 1
ATOM 619 N N . ASP A 1 87 ? 53.652 9.733 40.444 1.00 46.99 76 ASP A N 1
ATOM 620 C CA . ASP A 1 87 ? 53.846 10.953 39.660 1.00 45.44 76 ASP A CA 1
ATOM 621 C C . ASP A 1 87 ? 54.569 10.755 38.322 1.00 41.50 76 ASP A C 1
ATOM 622 O O . ASP A 1 87 ? 54.693 11.677 37.525 1.00 40.82 76 ASP A O 1
ATOM 627 N N . ALA A 1 88 ? 55.039 9.547 38.080 1.00 37.89 77 ALA A N 1
ATOM 628 C CA . ALA A 1 88 ? 55.779 9.253 36.873 1.00 34.69 77 ALA A CA 1
ATOM 629 C C . ALA A 1 88 ? 54.899 9.373 35.621 1.00 30.35 77 ALA A C 1
ATOM 630 O O . ALA A 1 88 ? 53.733 8.991 35.645 1.00 28.56 77 ALA A O 1
ATOM 632 N N . ASN A 1 89 ? 55.468 9.916 34.546 1.00 28.13 78 ASN A N 1
ATOM 633 C CA . ASN A 1 89 ? 54.756 10.049 33.264 1.00 26.52 78 ASN A CA 1
ATOM 634 C C . ASN A 1 89 ? 55.414 9.036 32.335 1.00 25.72 78 ASN A C 1
ATOM 635 O O . ASN A 1 89 ? 56.394 9.361 31.619 1.00 24.25 78 ASN A O 1
ATOM 640 N N . GLN A 1 90 ? 54.888 7.809 32.333 1.00 22.68 79 GLN A N 1
ATOM 641 C CA . GLN A 1 90 ? 55.487 6.787 31.476 1.00 23.20 79 GLN A CA 1
ATOM 642 C C . GLN A 1 90 ? 55.211 7.048 30.007 1.00 22.62 79 GLN A C 1
ATOM 643 O O . GLN A 1 90 ? 54.196 7.691 29.670 1.00 22.10 79 GLN A O 1
ATOM 649 N N . ARG A 1 91 ? 56.115 6.566 29.149 1.00 22.89 80 ARG A N 1
ATOM 650 C CA . ARG A 1 91 ? 55.981 6.724 27.697 1.00 21.63 80 ARG A CA 1
ATOM 651 C C . ARG A 1 91 ? 55.248 5.511 27.159 1.00 21.47 80 ARG A C 1
ATOM 652 O O . ARG A 1 91 ? 55.518 4.384 27.558 1.00 20.64 80 ARG A O 1
ATOM 660 N N . ASN A 1 92 ? 54.296 5.747 26.260 1.00 19.42 81 ASN A N 1
ATOM 661 C CA . ASN A 1 92 ? 53.519 4.661 25.673 1.00 18.95 81 ASN A CA 1
ATOM 662 C C . ASN A 1 92 ? 54.393 3.838 24.731 1.00 18.80 81 ASN A C 1
ATOM 663 O O . ASN A 1 92 ? 55.338 4.372 24.133 1.00 18.09 81 ASN A O 1
ATOM 668 N N . PRO A 1 93 ? 54.083 2.541 24.617 1.00 19.43 82 PRO A N 1
ATOM 669 C CA . PRO A 1 93 ? 54.755 1.550 23.760 1.00 20.73 82 PRO A CA 1
ATOM 670 C C . PRO A 1 93 ? 54.606 2.131 22.356 1.00 21.69 82 PRO A C 1
ATOM 671 O O . PRO A 1 93 ? 53.644 2.906 22.082 1.00 19.37 82 PRO A O 1
ATOM 675 N N . ILE A 1 94 ? 55.517 1.786 21.455 1.00 20.80 83 ILE A N 1
ATOM 676 C CA . ILE A 1 94 ? 55.496 2.382 20.139 1.00 22.83 83 ILE A CA 1
ATOM 677 C C . ILE A 1 94 ? 54.212 2.169 19.351 1.00 21.86 83 ILE A C 1
ATOM 678 O O . ILE A 1 94 ? 53.876 2.985 18.497 1.00 20.85 83 ILE A O 1
ATOM 683 N N . LYS A 1 95 ? 53.470 1.111 19.674 1.00 21.29 84 LYS A N 1
ATOM 684 C CA . LYS A 1 95 ? 52.229 0.829 18.965 1.00 23.39 84 LYS A CA 1
ATOM 685 C C . LYS A 1 95 ? 51.222 1.984 19.079 1.00 21.82 84 LYS A C 1
ATOM 686 O O . LYS A 1 95 ? 50.379 2.182 18.202 1.00 20.83 84 LYS A O 1
ATOM 692 N N . PHE A 1 96 ? 51.322 2.745 20.153 1.00 20.29 85 PHE A N 1
ATOM 693 C CA . PHE A 1 96 ? 50.413 3.878 20.370 1.00 21.34 85 PHE A CA 1
ATOM 694 C C . PHE A 1 96 ? 50.830 5.186 19.673 1.00 20.29 85 PHE A C 1
ATOM 695 O O . PHE A 1 96 ? 50.084 6.183 19.737 1.00 21.32 85 PHE A O 1
ATOM 703 N N . ASP A 1 97 ? 51.980 5.201 19.009 1.00 19.20 86 ASP A N 1
ATOM 704 C CA . ASP A 1 97 ? 52.444 6.451 18.376 1.00 20.54 86 ASP A CA 1
ATOM 705 C C . ASP A 1 97 ? 51.703 6.799 17.110 1.00 20.03 86 ASP A C 1
ATOM 706 O O . ASP A 1 97 ? 51.687 6.018 16.175 1.00 22.43 86 ASP A O 1
ATOM 711 N N . GLY A 1 98 ? 51.053 7.957 17.097 1.00 19.18 87 GLY A N 1
ATOM 712 C CA . GLY A 1 98 ? 50.334 8.347 15.906 1.00 19.23 87 GLY A CA 1
ATOM 713 C C . GLY A 1 98 ? 48.829 8.050 15.915 1.00 18.75 87 GLY A C 1
ATOM 714 O O . GLY A 1 98 ? 48.175 8.254 14.888 1.00 20.36 87 GLY A O 1
ATOM 715 N N . VAL A 1 99 ? 48.268 7.577 17.033 1.00 17.12 88 VAL A N 1
ATOM 716 C CA . VAL A 1 99 ? 46.832 7.262 17.027 1.00 16.60 88 VAL A CA 1
ATOM 717 C C . VAL A 1 99 ? 46.020 8.552 16.738 1.00 16.07 88 VAL A C 1
ATOM 718 O O . VAL A 1 99 ? 46.427 9.677 17.093 1.00 15.52 88 VAL A O 1
ATOM 722 N N . GLU A 1 100 ? 44.837 8.361 16.136 1.00 16.41 89 GLU A N 1
ATOM 723 C CA . GLU A 1 100 ? 44.026 9.477 15.667 1.00 14.34 89 GLU A CA 1
ATOM 724 C C . GLU A 1 100 ? 43.207 10.174 16.745 1.00 16.65 89 GLU A C 1
ATOM 725 O O . GLU A 1 100 ? 42.661 11.230 16.494 1.00 16.70 89 GLU A O 1
ATOM 731 N N . ASP A 1 101 ? 43.139 9.552 17.927 1.00 16.50 90 ASP A N 1
ATOM 732 C CA . ASP A 1 101 ? 42.398 10.097 19.076 1.00 16.99 90 ASP A CA 1
ATOM 733 C C . ASP A 1 101 ? 43.273 9.876 20.335 1.00 18.80 90 ASP A C 1
ATOM 734 O O . ASP A 1 101 ? 43.721 8.746 20.569 1.00 18.16 90 ASP A O 1
ATOM 739 N N . MET A 1 102 ? 43.538 10.951 21.074 1.00 17.41 91 MET A N 1
ATOM 740 C CA . MET A 1 102 ? 44.353 10.869 22.308 1.00 18.58 91 MET A CA 1
ATOM 741 C C . MET A 1 102 ? 43.696 9.862 23.278 1.00 19.26 91 MET A C 1
ATOM 742 O O . MET A 1 102 ? 44.375 9.239 24.111 1.00 18.26 91 MET A O 1
ATOM 747 N N . SER A 1 103 ? 42.387 9.673 23.162 1.00 18.65 92 SER A N 1
ATOM 748 C CA . SER A 1 103 ? 41.747 8.726 24.089 1.00 19.75 92 SER A CA 1
ATOM 749 C C . SER A 1 103 ? 42.199 7.263 23.912 1.00 21.16 92 SER A C 1
ATOM 750 O O . SER A 1 103 ? 41.873 6.413 24.760 1.00 21.36 92 SER A O 1
ATOM 753 N N . GLU A 1 104 ? 42.919 6.989 22.815 1.00 18.87 93 GLU A N 1
ATOM 754 C CA . GLU A 1 104 ? 43.449 5.653 22.507 1.00 18.77 93 GLU A CA 1
ATOM 755 C C . GLU A 1 104 ? 44.785 5.416 23.174 1.00 18.18 93 GLU A C 1
ATOM 756 O O . GLU A 1 104 ? 45.287 4.287 23.163 1.00 19.20 93 GLU A O 1
ATOM 762 N N . LEU A 1 105 ? 45.396 6.476 23.713 1.00 16.61 94 LEU A N 1
ATOM 763 C CA . LEU A 1 105 ? 46.662 6.337 24.434 1.00 19.11 94 LEU A CA 1
ATOM 764 C C . LEU A 1 105 ? 46.384 5.618 25.757 1.00 21.29 94 LEU A C 1
ATOM 765 O O . LEU A 1 105 ? 45.327 5.850 26.383 1.00 21.12 94 LEU A O 1
ATOM 770 N N . SER A 1 106 ? 47.323 4.783 26.209 1.00 19.13 95 SER A N 1
ATOM 771 C CA . SER A 1 106 ? 47.079 4.093 27.492 1.00 18.84 95 SER A CA 1
ATOM 772 C C . SER A 1 106 ? 47.667 4.925 28.649 1.00 18.24 95 SER A C 1
ATOM 773 O O . SER A 1 106 ? 47.008 5.124 29.661 1.00 19.89 95 SER A O 1
ATOM 776 N N . TYR A 1 107 ? 48.903 5.362 28.536 1.00 18.21 96 TYR A N 1
ATOM 777 C CA . TYR A 1 107 ? 49.458 6.259 29.560 1.00 18.24 96 TYR A CA 1
ATOM 778 C C . TYR A 1 107 ? 48.927 7.636 29.067 1.00 21.81 96 TYR A C 1
ATOM 779 O O . TYR A 1 107 ? 49.315 8.148 28.014 1.00 23.36 96 TYR A O 1
ATOM 788 N N . LEU A 1 108 ? 47.985 8.190 29.789 1.00 23.27 97 LEU A N 1
ATOM 789 C CA . LEU A 1 108 ? 47.388 9.440 29.355 1.00 25.82 97 LEU A CA 1
ATOM 790 C C . LEU A 1 108 ? 47.840 10.535 30.262 1.00 27.26 97 LEU A C 1
ATOM 791 O O . LEU A 1 108 ? 47.096 10.890 31.188 1.00 32.00 97 LEU A O 1
ATOM 796 N N . ASN A 1 109 ? 49.060 11.014 30.067 1.00 26.47 98 ASN A N 1
ATOM 797 C CA . ASN A 1 109 ? 49.632 12.077 30.884 1.00 24.47 98 ASN A CA 1
ATOM 798 C C . ASN A 1 109 ? 49.999 13.184 29.896 1.00 22.14 98 ASN A C 1
ATOM 799 O O . ASN A 1 109 ? 49.956 12.950 28.667 1.00 20.56 98 ASN A O 1
ATOM 804 N N . GLU A 1 110 ? 50.355 14.368 30.413 1.00 20.79 99 GLU A N 1
ATOM 805 C CA . GLU A 1 110 ? 50.601 15.509 29.555 1.00 20.71 99 GLU A CA 1
ATOM 806 C C . GLU A 1 110 ? 51.704 15.318 28.530 1.00 20.44 99 GLU A C 1
ATOM 807 O O . GLU A 1 110 ? 51.475 15.568 27.361 1.00 19.95 99 GLU A O 1
ATOM 813 N N . PRO A 1 111 ? 52.904 14.863 28.939 1.00 19.71 100 PRO A N 1
ATOM 814 C CA . PRO A 1 111 ? 53.936 14.698 27.900 1.00 18.49 100 PRO A CA 1
ATOM 815 C C . PRO A 1 111 ? 53.601 13.618 26.859 1.00 18.31 100 PRO A C 1
ATOM 816 O O . PRO A 1 111 ? 54.068 13.690 25.710 1.00 19.62 100 PRO A O 1
ATOM 820 N N . ALA A 1 112 ? 52.817 12.630 27.251 1.00 15.67 101 ALA A N 1
ATOM 821 C CA . ALA A 1 112 ? 52.451 11.565 26.306 1.00 16.88 101 ALA A CA 1
ATOM 822 C C . ALA A 1 112 ? 51.455 12.138 25.283 1.00 16.10 101 ALA A C 1
ATOM 823 O O . ALA A 1 112 ? 51.450 11.732 24.101 1.00 16.84 101 ALA A O 1
ATOM 825 N N . VAL A 1 113 ? 50.578 13.021 25.764 1.00 17.48 102 VAL A N 1
ATOM 826 C CA . VAL A 1 113 ? 49.606 13.648 24.864 1.00 17.54 102 VAL A CA 1
ATOM 827 C C . VAL A 1 113 ? 50.394 14.512 23.907 1.00 18.54 102 VAL A C 1
ATOM 828 O O . VAL A 1 113 ? 50.182 14.465 22.707 1.00 18.11 102 VAL A O 1
ATOM 832 N N . PHE A 1 114 ? 51.337 15.292 24.430 1.00 15.04 103 PHE A N 1
ATOM 833 C CA . PHE A 1 114 ? 52.129 16.102 23.510 1.00 17.19 103 PHE A CA 1
ATOM 834 C C . PHE A 1 114 ? 52.893 15.234 22.506 1.00 17.33 103 PHE A C 1
ATOM 835 O O . PHE A 1 114 ? 53.010 15.566 21.323 1.00 17.97 103 PHE A O 1
ATOM 843 N N . HIS A 1 115 ? 53.434 14.124 22.985 1.00 17.75 104 HIS A N 1
ATOM 844 C CA . HIS A 1 115 ? 54.255 13.257 22.127 1.00 18.22 104 HIS A CA 1
ATOM 845 C C . HIS A 1 115 ? 53.442 12.772 20.922 1.00 19.23 104 HIS A C 1
ATOM 846 O O . HIS A 1 115 ? 53.917 12.785 19.781 1.00 17.84 104 HIS A O 1
ATOM 853 N N . ASN A 1 116 ? 52.219 12.324 21.189 1.00 18.03 105 ASN A N 1
ATOM 854 C CA . ASN A 1 116 ? 51.379 11.851 20.098 1.00 17.17 105 ASN A CA 1
ATOM 855 C C . ASN A 1 116 ? 51.087 12.980 19.100 1.00 17.83 105 ASN A C 1
ATOM 856 O O . ASN A 1 116 ? 51.090 12.765 17.872 1.00 16.37 105 ASN A O 1
ATOM 861 N N . LEU A 1 117 ? 50.857 14.183 19.611 1.00 17.63 106 LEU A N 1
ATOM 862 C CA . LEU A 1 117 ? 50.594 15.328 18.732 1.00 18.60 106 LEU A CA 1
ATOM 863 C C . LEU A 1 117 ? 51.854 15.582 17.868 1.00 17.84 106 LEU A C 1
ATOM 864 O O . LEU A 1 117 ? 51.768 15.919 16.695 1.00 18.08 106 LEU A O 1
ATOM 869 N N . ARG A 1 118 ? 53.001 15.393 18.475 1.00 18.16 107 ARG A N 1
ATOM 870 C CA . ARG A 1 118 ? 54.271 15.614 17.793 1.00 18.24 107 ARG A CA 1
ATOM 871 C C . ARG A 1 118 ? 54.569 14.550 16.769 1.00 17.73 107 ARG A C 1
ATOM 872 O O . ARG A 1 118 ? 55.065 14.863 15.698 1.00 16.82 107 ARG A O 1
ATOM 880 N N . VAL A 1 119 ? 54.279 13.298 17.078 1.00 17.55 108 VAL A N 1
ATOM 881 C CA . VAL A 1 119 ? 54.511 12.201 16.116 1.00 19.06 108 VAL A CA 1
ATOM 882 C C . VAL A 1 119 ? 53.675 12.519 14.861 1.00 18.91 108 VAL A C 1
ATOM 883 O O . VAL A 1 119 ? 54.118 12.380 13.715 1.00 16.09 108 VAL A O 1
ATOM 887 N N . ARG A 1 120 ? 52.461 12.976 15.093 1.00 15.43 109 ARG A N 1
ATOM 888 C CA . ARG A 1 120 ? 51.597 13.272 13.962 1.00 16.85 109 ARG A CA 1
ATOM 889 C C . ARG A 1 120 ? 52.061 14.536 13.227 1.00 16.28 109 ARG A C 1
ATOM 890 O O . ARG A 1 120 ? 52.237 14.506 11.999 1.00 17.52 109 ARG A O 1
ATOM 898 N N . TYR A 1 121 ? 52.306 15.613 13.975 1.00 16.42 110 TYR A N 1
ATOM 899 C CA . TYR A 1 121 ? 52.732 16.901 13.360 1.00 17.14 110 TYR A CA 1
ATOM 900 C C . TYR A 1 121 ? 54.009 16.719 12.503 1.00 18.94 110 TYR A C 1
ATOM 901 O O . TYR A 1 121 ? 54.152 17.356 11.437 1.00 18.57 110 TYR A O 1
ATOM 910 N N . ASN A 1 122 ? 54.923 15.871 12.970 1.00 19.28 111 ASN A N 1
ATOM 911 C CA . ASN A 1 122 ? 56.173 15.664 12.261 1.00 22.04 111 ASN A CA 1
ATOM 912 C C . ASN A 1 122 ? 55.991 14.954 10.946 1.00 24.11 111 ASN A C 1
ATOM 913 O O . ASN A 1 122 ? 56.893 14.980 10.085 1.00 22.34 111 ASN A O 1
ATOM 918 N N . GLN A 1 123 ? 54.811 14.353 10.772 1.00 21.26 112 GLN A N 1
ATOM 919 C CA . GLN A 1 123 ? 54.442 13.714 9.496 1.00 23.59 112 GLN A CA 1
ATOM 920 C C . GLN A 1 123 ? 53.381 14.602 8.797 1.00 21.60 112 GLN A C 1
ATOM 921 O O . GLN A 1 123 ? 52.651 14.145 7.936 1.00 20.84 112 GLN A O 1
ATOM 927 N N . ASP A 1 124 ? 53.309 15.864 9.218 1.00 22.31 113 ASP A N 1
ATOM 928 C CA . ASP A 1 124 ? 52.369 16.851 8.708 1.00 21.79 113 ASP A CA 1
ATOM 929 C C . ASP A 1 124 ? 50.893 16.517 8.943 1.00 21.08 113 ASP A C 1
ATOM 930 O O . ASP A 1 124 ? 50.021 17.010 8.209 1.00 19.87 113 ASP A O 1
ATOM 935 N N . LEU A 1 125 ? 50.612 15.714 9.974 1.00 17.70 114 LEU A N 1
ATOM 936 C CA . LEU A 1 125 ? 49.210 15.384 10.257 1.00 17.61 114 LEU A CA 1
ATOM 937 C C . LEU A 1 125 ? 48.854 16.421 11.321 1.00 17.46 114 LEU A C 1
ATOM 938 O O . LEU A 1 125 ? 49.275 16.291 12.476 1.00 19.18 114 LEU A O 1
ATOM 943 N N . ILE A 1 126 ? 48.130 17.461 10.903 1.00 15.55 115 ILE A N 1
ATOM 944 C CA . ILE A 1 126 ? 47.829 18.563 11.793 1.00 13.70 115 ILE A CA 1
ATOM 945 C C . ILE A 1 126 ? 46.525 18.423 12.632 1.00 14.49 115 ILE A C 1
ATOM 946 O O . ILE A 1 126 ? 46.333 19.204 13.578 1.00 15.31 115 ILE A O 1
ATOM 951 N N . TYR A 1 127 ? 45.709 17.429 12.297 1.00 13.09 116 TYR A N 1
ATOM 952 C CA . TYR A 1 127 ? 44.420 17.152 12.985 1.00 13.58 116 TYR A CA 1
ATOM 953 C C . TYR A 1 127 ? 44.497 15.846 13.815 1.00 14.72 116 TYR A C 1
ATOM 954 O O . TYR A 1 127 ? 44.890 14.796 13.304 1.00 14.96 116 TYR A O 1
ATOM 963 N N . THR A 1 128 ? 44.082 15.932 15.092 1.00 14.12 117 THR A N 1
ATOM 964 C CA . THR A 1 128 ? 44.084 14.766 15.951 1.00 12.77 117 THR A CA 1
ATOM 965 C C . THR A 1 128 ? 42.870 14.956 16.886 1.00 12.75 117 THR A C 1
ATOM 966 O O . THR A 1 128 ? 42.639 16.068 17.354 1.00 13.48 117 THR A O 1
ATOM 973 N N . TYR A 1 129 ? 42.094 13.922 17.133 1.00 12.62 118 TYR A N 1
ATOM 974 C CA . TYR A 1 129 ? 40.976 14.103 18.090 1.00 12.83 118 TYR A CA 1
ATOM 975 C C . TYR A 1 129 ? 41.501 13.891 19.498 1.00 14.75 118 TYR A C 1
ATOM 976 O O . TYR A 1 129 ? 42.538 13.251 19.692 1.00 13.70 118 TYR A O 1
ATOM 985 N N . SER A 1 130 ? 40.812 14.443 20.508 1.00 15.04 119 SER A N 1
ATOM 986 C CA . SER A 1 130 ? 41.189 14.146 21.889 1.00 16.30 119 SER A CA 1
ATOM 987 C C . SER A 1 130 ? 39.783 14.082 22.506 1.00 16.76 119 SER A C 1
ATOM 988 O O . SER A 1 130 ? 39.226 15.124 22.856 1.00 15.30 119 SER A O 1
ATOM 991 N N . GLY A 1 131 ? 39.209 12.880 22.534 1.00 17.30 120 GLY A N 1
ATOM 992 C CA . GLY A 1 131 ? 37.833 12.712 23.012 1.00 18.57 120 GLY A CA 1
ATOM 993 C C . GLY A 1 131 ? 36.903 13.477 22.058 1.00 17.76 120 GLY A C 1
ATOM 994 O O . GLY A 1 131 ? 36.961 13.328 20.837 1.00 16.83 120 GLY A O 1
ATOM 995 N N . LEU A 1 132 ? 36.029 14.311 22.603 1.00 15.56 121 LEU A N 1
ATOM 996 C CA . LEU A 1 132 ? 35.124 15.090 21.767 1.00 16.48 121 LEU A CA 1
ATOM 997 C C . LEU A 1 132 ? 35.866 16.143 20.914 1.00 17.14 121 LEU A C 1
ATOM 998 O O . LEU A 1 132 ? 35.405 16.493 19.832 1.00 17.94 121 LEU A O 1
ATOM 1003 N N . PHE A 1 133 ? 36.995 16.648 21.398 1.00 15.42 122 PHE A N 1
ATOM 1004 C CA . PHE A 1 133 ? 37.729 17.746 20.673 1.00 13.54 122 PHE A CA 1
ATOM 1005 C C . PHE A 1 133 ? 38.419 17.337 19.359 1.00 15.77 122 PHE A C 1
ATOM 1006 O O . PHE A 1 133 ? 38.979 16.235 19.277 1.00 14.54 122 PHE A O 1
ATOM 1014 N N . LEU A 1 134 ? 38.401 18.239 18.372 1.00 14.27 123 LEU A N 1
ATOM 1015 C CA . LEU A 1 134 ? 39.245 18.043 17.189 1.00 13.59 123 LEU A CA 1
ATOM 1016 C C . LEU A 1 134 ? 40.388 19.081 17.500 1.00 14.35 123 LEU A C 1
ATOM 1017 O O . LEU A 1 134 ? 40.127 20.275 17.685 1.00 16.42 123 LEU A O 1
ATOM 1022 N N . VAL A 1 135 ? 41.631 18.623 17.596 1.00 12.95 124 VAL A N 1
ATOM 1023 C CA . VAL A 1 135 ? 42.761 19.537 17.863 1.00 14.24 124 VAL A CA 1
ATOM 1024 C C . VAL A 1 135 ? 43.404 19.796 16.505 1.00 15.90 124 VAL A C 1
ATOM 1025 O O . VAL A 1 135 ? 43.608 18.853 15.728 1.00 16.44 124 VAL A O 1
ATOM 1029 N N . ALA A 1 136 ? 43.717 21.058 16.212 1.00 15.72 125 ALA A N 1
ATOM 1030 C CA . ALA A 1 136 ? 44.232 21.437 14.881 1.00 16.00 125 ALA A CA 1
ATOM 1031 C C . ALA A 1 136 ? 45.463 22.303 15.106 1.00 17.76 125 ALA A C 1
ATOM 1032 O O . ALA A 1 136 ? 45.337 23.405 15.581 1.00 18.50 125 ALA A O 1
ATOM 1034 N N . VAL A 1 137 ? 46.626 21.793 14.730 1.00 15.74 126 VAL A N 1
ATOM 1035 C CA . VAL A 1 137 ? 47.853 22.511 14.999 1.00 17.11 126 VAL A CA 1
ATOM 1036 C C . VAL A 1 137 ? 48.264 23.232 13.734 1.00 17.89 126 VAL A C 1
ATOM 1037 O O . VAL A 1 137 ? 48.299 22.638 12.666 1.00 20.12 126 VAL A O 1
ATOM 1041 N N . ASN A 1 138 ? 48.488 24.527 13.837 1.00 17.17 127 ASN A N 1
ATOM 1042 C CA . ASN A 1 138 ? 48.899 25.283 12.653 1.00 17.91 127 ASN A CA 1
ATOM 1043 C C . ASN A 1 138 ? 50.241 24.725 12.101 1.00 16.29 127 ASN A C 1
ATOM 1044 O O . ASN A 1 138 ? 51.222 24.659 12.816 1.00 16.31 127 ASN A O 1
ATOM 1049 N N . PRO A 1 139 ? 50.275 24.320 10.833 1.00 16.97 128 PRO A N 1
ATOM 1050 C CA . PRO A 1 139 ? 51.538 23.797 10.258 1.00 18.26 128 PRO A CA 1
ATOM 1051 C C . PRO A 1 139 ? 52.441 24.980 9.771 1.00 21.70 128 PRO A C 1
ATOM 1052 O O . PRO A 1 139 ? 53.603 24.762 9.403 1.00 21.70 128 PRO A O 1
ATOM 1056 N N . PHE A 1 140 ? 51.894 26.196 9.746 1.00 19.51 129 PHE A N 1
ATOM 1057 C CA . PHE A 1 140 ? 52.664 27.361 9.259 1.00 22.61 129 PHE A CA 1
ATOM 1058 C C . PHE A 1 140 ? 53.156 27.154 7.811 1.00 25.39 129 PHE A C 1
ATOM 1059 O O . PHE A 1 140 ? 54.256 27.610 7.415 1.00 25.32 129 PHE A O 1
ATOM 1067 N N . LYS A 1 141 ? 52.355 26.431 7.042 1.00 22.88 130 LYS A N 1
ATOM 1068 C CA . LYS A 1 141 ? 52.622 26.209 5.626 1.00 24.24 130 LYS A CA 1
ATOM 1069 C C . LYS A 1 141 ? 51.340 25.686 5.017 1.00 23.72 130 LYS A C 1
ATOM 1070 O O . LYS A 1 141 ? 50.443 25.275 5.747 1.00 23.35 130 LYS A O 1
ATOM 1076 N N . ARG A 1 142 ? 51.219 25.669 3.694 1.00 24.09 131 ARG A N 1
ATOM 1077 C CA . ARG A 1 142 ? 50.000 25.150 3.084 1.00 24.42 131 ARG A CA 1
ATOM 1078 C C . ARG A 1 142 ? 50.117 23.647 2.833 1.00 26.58 131 ARG A C 1
ATOM 1079 O O . ARG A 1 142 ? 51.120 23.186 2.286 1.00 25.67 131 ARG A O 1
ATOM 1087 N N . ILE A 1 143 ? 49.084 22.887 3.210 1.00 23.73 132 ILE A N 1
ATOM 1088 C CA . ILE A 1 143 ? 49.050 21.438 2.963 1.00 24.51 132 ILE A CA 1
ATOM 1089 C C . ILE A 1 143 ? 47.813 21.221 2.055 1.00 23.44 132 ILE A C 1
ATOM 1090 O O . ILE A 1 143 ? 46.726 21.681 2.387 1.00 21.94 132 ILE A O 1
ATOM 1095 N N . PRO A 1 144 ? 47.948 20.453 0.950 1.00 21.65 133 PRO A N 1
ATOM 1096 C CA . PRO A 1 144 ? 46.803 20.259 0.054 1.00 21.69 133 PRO A CA 1
ATOM 1097 C C . PRO A 1 144 ? 45.714 19.297 0.479 1.00 22.70 133 PRO A C 1
ATOM 1098 O O . PRO A 1 144 ? 45.461 18.309 -0.190 1.00 23.45 133 PRO A O 1
ATOM 1102 N N . ILE A 1 145 ? 45.043 19.604 1.591 1.00 20.33 134 ILE A N 1
ATOM 1103 C CA . ILE A 1 145 ? 44.013 18.708 2.079 1.00 19.40 134 ILE A CA 1
ATOM 1104 C C . ILE A 1 145 ? 42.655 19.378 2.095 1.00 20.30 134 ILE A C 1
ATOM 1105 O O . ILE A 1 145 ? 41.728 18.920 2.794 1.00 20.24 134 ILE A O 1
ATOM 1110 N N . TYR A 1 146 ? 42.501 20.428 1.290 1.00 19.15 135 TYR A N 1
ATOM 1111 C CA . TYR A 1 146 ? 41.216 21.151 1.254 1.00 19.34 135 TYR A CA 1
ATOM 1112 C C . TYR A 1 146 ? 40.638 21.262 -0.167 1.00 22.09 135 TYR A C 1
ATOM 1113 O O . TYR A 1 146 ? 39.800 22.142 -0.462 1.00 23.41 135 TYR A O 1
ATOM 1122 N N . THR A 1 147 ? 41.062 20.356 -1.037 1.00 21.91 136 THR A N 1
ATOM 1123 C CA . THR A 1 147 ? 40.640 20.368 -2.424 1.00 24.57 136 THR A CA 1
ATOM 1124 C C . THR A 1 147 ? 39.220 19.812 -2.552 1.00 25.67 136 THR A C 1
ATOM 1125 O O . THR A 1 147 ? 38.684 19.201 -1.647 1.00 26.19 136 THR A O 1
ATOM 1129 N N . GLN A 1 148 ? 38.639 19.988 -3.726 1.00 26.42 137 GLN A N 1
ATOM 1130 C CA . GLN A 1 148 ? 37.309 19.468 -3.984 1.00 28.54 137 GLN A CA 1
ATOM 1131 C C . GLN A 1 148 ? 37.322 17.969 -3.796 1.00 26.53 137 GLN A C 1
ATOM 1132 O O . GLN A 1 148 ? 36.343 17.370 -3.335 1.00 28.36 137 GLN A O 1
ATOM 1138 N N . GLU A 1 149 ? 38.427 17.344 -4.165 1.00 27.33 138 GLU A N 1
ATOM 1139 C CA . GLU A 1 149 ? 38.551 15.898 -4.056 1.00 29.21 138 GLU A CA 1
ATOM 1140 C C . GLU A 1 149 ? 38.505 15.454 -2.575 1.00 27.51 138 GLU A C 1
ATOM 1141 O O . GLU A 1 149 ? 37.953 14.391 -2.237 1.00 25.76 138 GLU A O 1
ATOM 1147 N N . MET A 1 150 ? 39.086 16.272 -1.702 1.00 25.19 139 MET A N 1
ATOM 1148 C CA . MET A 1 150 ? 39.066 15.958 -0.250 1.00 24.02 139 MET A CA 1
ATOM 1149 C C . MET A 1 150 ? 37.620 16.166 0.262 1.00 22.89 139 MET A C 1
ATOM 1150 O O . MET A 1 150 ? 37.137 15.400 1.076 1.00 23.95 139 MET A O 1
ATOM 1155 N N . VAL A 1 151 ? 36.948 17.218 -0.208 1.00 22.28 140 VAL A N 1
ATOM 1156 C CA .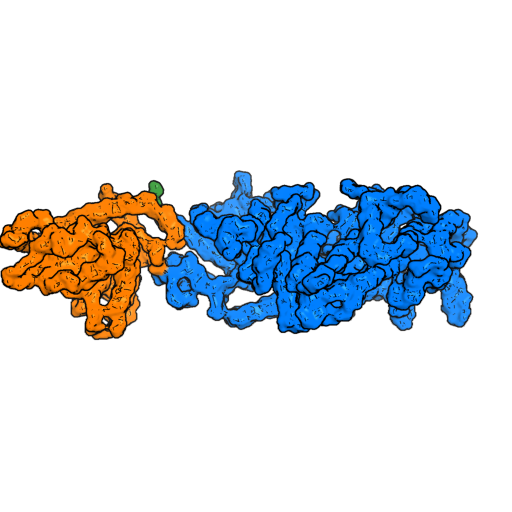 VAL A 1 151 ? 35.568 17.453 0.228 1.00 25.42 140 VAL A CA 1
ATOM 1157 C C . VAL A 1 151 ? 34.723 16.216 -0.086 1.00 25.32 140 VAL A C 1
ATOM 1158 O O . VAL A 1 151 ? 33.955 15.738 0.748 1.00 24.09 140 VAL A O 1
ATOM 1162 N N . ASP A 1 152 ? 34.866 15.703 -1.304 1.00 26.69 141 ASP A N 1
ATOM 1163 C CA . ASP A 1 152 ? 34.107 14.528 -1.728 1.00 29.09 141 ASP A CA 1
ATOM 1164 C C . ASP A 1 152 ? 34.389 13.291 -0.862 1.00 28.59 141 ASP A C 1
ATOM 1165 O O . ASP A 1 152 ? 33.515 12.477 -0.665 1.00 28.68 141 ASP A O 1
ATOM 1170 N N . ILE A 1 153 ? 35.613 13.125 -0.362 1.00 24.63 142 ILE A N 1
ATOM 1171 C CA . ILE A 1 153 ? 35.925 11.961 0.499 1.00 23.91 142 ILE A CA 1
ATOM 1172 C C . ILE A 1 153 ? 35.179 12.066 1.831 1.00 23.47 142 ILE A C 1
ATOM 1173 O O . ILE A 1 153 ? 34.687 11.065 2.366 1.00 21.97 142 ILE A O 1
ATOM 1178 N N . PHE A 1 154 ? 35.084 13.278 2.375 1.00 21.96 143 PHE A N 1
ATOM 1179 C CA . PHE A 1 154 ? 34.442 13.424 3.668 1.00 20.45 143 PHE A CA 1
ATOM 1180 C C . PHE A 1 154 ? 32.946 13.454 3.638 1.00 23.25 143 PHE A C 1
ATOM 1181 O O . PHE A 1 154 ? 32.294 13.156 4.640 1.00 21.31 143 PHE A O 1
ATOM 1189 N N . LYS A 1 155 ? 32.392 13.741 2.467 1.00 24.05 144 LYS A N 1
ATOM 1190 C CA . LYS A 1 155 ? 30.961 13.871 2.337 1.00 26.66 144 LYS A CA 1
ATOM 1191 C C . LYS A 1 155 ? 30.191 12.676 2.913 1.00 26.88 144 LYS A C 1
ATOM 1192 O O . LYS A 1 155 ? 30.374 11.516 2.515 1.00 27.01 144 LYS A O 1
ATOM 1198 N N . GLY A 1 156 ? 29.353 12.974 3.897 1.00 26.78 145 GLY A N 1
ATOM 1199 C CA . GLY A 1 156 ? 28.537 11.950 4.509 1.00 25.93 145 GLY A CA 1
ATOM 1200 C C . GLY A 1 156 ? 29.194 10.895 5.375 1.00 28.07 145 GLY A C 1
ATOM 1201 O O . GLY A 1 156 ? 28.499 9.997 5.843 1.00 26.74 145 GLY A O 1
ATOM 1202 N N . ARG A 1 157 ? 30.501 10.977 5.614 1.00 25.70 146 ARG A N 1
ATOM 1203 C CA . ARG A 1 157 ? 31.171 9.980 6.436 1.00 25.38 146 ARG A CA 1
ATOM 1204 C C . ARG A 1 157 ? 31.158 10.303 7.932 1.00 25.17 146 ARG A C 1
ATOM 1205 O O . ARG A 1 157 ? 31.305 11.467 8.325 1.00 22.44 146 ARG A O 1
ATOM 1213 N N . ARG A 1 158 ? 30.993 9.267 8.756 1.00 23.21 147 ARG A N 1
ATOM 1214 C CA . ARG A 1 158 ? 30.983 9.436 10.211 1.00 22.80 147 ARG A CA 1
ATOM 1215 C C . ARG A 1 158 ? 32.409 9.682 10.716 1.00 21.52 147 ARG A C 1
ATOM 1216 O O . ARG A 1 158 ? 33.414 9.321 10.042 1.00 21.14 147 ARG A O 1
ATOM 1224 N N . ARG A 1 159 ? 32.520 10.285 11.890 1.00 20.10 148 ARG A N 1
ATOM 1225 C CA . ARG A 1 159 ? 33.862 10.561 12.407 1.00 21.26 148 ARG A CA 1
ATOM 1226 C C . ARG A 1 159 ? 34.728 9.308 12.403 1.00 22.95 148 ARG A C 1
ATOM 1227 O O . ARG A 1 159 ? 35.920 9.374 12.074 1.00 22.54 148 ARG A O 1
ATOM 1235 N N . ASN A 1 160 ? 34.141 8.154 12.757 1.00 23.82 149 ASN A N 1
ATOM 1236 C CA . ASN A 1 160 ? 34.958 6.940 12.801 1.00 25.63 149 ASN A CA 1
ATOM 1237 C C . ASN A 1 160 ? 35.199 6.258 11.450 1.00 25.61 149 ASN A C 1
ATOM 1238 O O . ASN A 1 160 ? 35.830 5.202 11.399 1.00 28.01 149 ASN A O 1
ATOM 1243 N N . GLU A 1 161 ? 34.732 6.852 10.357 1.00 24.02 150 GLU A N 1
ATOM 1244 C CA . GLU A 1 161 ? 34.964 6.276 9.020 1.00 24.96 150 GLU A CA 1
ATOM 1245 C C . GLU A 1 161 ? 36.128 6.941 8.280 1.00 23.74 150 GLU A C 1
ATOM 1246 O O . GLU A 1 161 ? 36.506 6.510 7.193 1.00 24.26 150 GLU A O 1
ATOM 1252 N N . VAL A 1 162 ? 36.643 8.032 8.821 1.00 19.66 151 VAL A N 1
ATOM 1253 C CA . VAL A 1 162 ? 37.682 8.753 8.110 1.00 19.60 151 VAL A CA 1
ATOM 1254 C C . VAL A 1 162 ? 38.677 9.345 9.103 1.00 19.08 151 VAL A C 1
ATOM 1255 O O . VAL A 1 162 ? 38.437 9.389 10.295 1.00 17.29 151 VAL A O 1
ATOM 1259 N N . ALA A 1 163 ? 39.795 9.814 8.583 1.00 17.66 152 ALA A N 1
ATOM 1260 C CA . ALA A 1 163 ? 40.802 10.428 9.439 1.00 16.93 152 ALA A CA 1
ATOM 1261 C C . ALA A 1 163 ? 40.314 11.756 10.022 1.00 16.35 152 ALA A C 1
ATOM 1262 O O . ALA A 1 163 ? 39.345 12.349 9.537 1.00 16.45 152 ALA A O 1
ATOM 1264 N N . PRO A 1 164 ? 41.003 12.260 11.062 1.00 15.03 153 PRO A N 1
ATOM 1265 C CA . PRO A 1 164 ? 40.643 13.534 11.698 1.00 15.14 153 PRO A CA 1
ATOM 1266 C C . PRO A 1 164 ? 40.797 14.627 10.646 1.00 15.09 153 PRO A C 1
ATOM 1267 O O . PRO A 1 164 ? 41.794 14.608 9.892 1.00 14.55 153 PRO A O 1
ATOM 1271 N N . HIS A 1 165 ? 39.864 15.587 10.632 1.00 14.95 154 HIS A N 1
ATOM 1272 C CA . HIS A 1 165 ? 39.915 16.694 9.635 1.00 15.12 154 HIS A CA 1
ATOM 1273 C C . HIS A 1 165 ? 38.799 17.669 10.019 1.00 15.23 154 HIS A C 1
ATOM 1274 O O . HIS A 1 165 ? 37.765 17.246 10.542 1.00 14.75 154 HIS A O 1
ATOM 1281 N N . ILE A 1 166 ? 39.000 18.942 9.748 1.00 12.84 155 ILE A N 1
ATOM 1282 C CA . ILE A 1 166 ? 37.969 19.949 10.049 1.00 15.55 155 ILE A CA 1
ATOM 1283 C C . ILE A 1 166 ? 36.706 19.626 9.200 1.00 15.45 155 ILE A C 1
ATOM 1284 O O . ILE A 1 166 ? 35.555 19.907 9.632 1.00 14.00 155 ILE A O 1
ATOM 1289 N N . PHE A 1 167 ? 36.903 19.027 8.017 1.00 14.76 156 PHE A N 1
ATOM 1290 C CA . PHE A 1 167 ? 35.728 18.677 7.200 1.00 14.77 156 PHE A CA 1
ATOM 1291 C C . PHE A 1 167 ? 34.918 17.559 7.909 1.00 14.87 156 PHE A C 1
ATOM 1292 O O . PHE A 1 167 ? 33.740 17.437 7.682 1.00 15.29 156 PHE A O 1
ATOM 1300 N N . ALA A 1 168 ? 35.575 16.701 8.679 1.00 14.11 157 ALA A N 1
ATOM 1301 C CA . ALA A 1 168 ? 34.804 15.617 9.334 1.00 15.77 157 ALA A CA 1
ATOM 1302 C C . ALA A 1 168 ? 33.858 16.194 10.410 1.00 17.18 157 ALA A C 1
ATOM 1303 O O . ALA A 1 168 ? 32.693 15.752 10.553 1.00 18.15 157 ALA A O 1
ATOM 1305 N N . ILE A 1 169 ? 34.363 17.165 11.163 1.00 15.83 158 ILE A N 1
ATOM 1306 C CA . ILE A 1 169 ? 33.565 17.787 12.217 1.00 17.21 158 ILE A CA 1
ATOM 1307 C C . ILE A 1 169 ? 32.407 18.510 11.531 1.00 18.36 158 ILE A C 1
ATOM 1308 O O . ILE A 1 169 ? 31.279 18.504 12.023 1.00 16.00 158 ILE A O 1
ATOM 1313 N N . SER A 1 170 ? 32.708 19.173 10.414 1.00 15.48 159 SER A N 1
ATOM 1314 C CA . SER A 1 170 ? 31.697 19.957 9.712 1.00 16.96 159 SER A CA 1
ATOM 1315 C C . SER A 1 170 ? 30.605 19.067 9.135 1.00 17.34 159 SER A C 1
ATOM 1316 O O . SER A 1 170 ? 29.442 19.422 9.237 1.00 17.29 159 SER A O 1
ATOM 1319 N N . ASP A 1 171 ? 30.993 17.931 8.560 1.00 16.60 160 ASP A N 1
ATOM 1320 C CA . ASP A 1 171 ? 30.001 17.044 7.941 1.00 17.26 160 ASP A CA 1
ATOM 1321 C C . ASP A 1 171 ? 29.088 16.440 8.981 1.00 18.64 160 ASP A C 1
ATOM 1322 O O . ASP A 1 171 ? 27.867 16.384 8.775 1.00 19.20 160 ASP A O 1
ATOM 1327 N N . VAL A 1 172 ? 29.678 16.005 10.101 1.00 17.31 161 VAL A N 1
ATOM 1328 C CA . VAL A 1 172 ? 28.878 15.428 11.174 1.00 16.38 161 VAL A CA 1
ATOM 1329 C C . VAL A 1 172 ? 27.865 16.440 11.705 1.00 16.79 161 VAL A C 1
ATOM 1330 O O . VAL A 1 172 ? 26.700 16.097 11.962 1.00 16.57 161 VAL A O 1
ATOM 1334 N N . ALA A 1 173 ? 28.289 17.693 11.865 1.00 16.45 162 ALA A N 1
ATOM 1335 C CA . ALA A 1 173 ? 27.374 18.711 12.345 1.00 15.43 162 ALA A CA 1
ATOM 1336 C C . ALA A 1 173 ? 26.236 18.911 11.334 1.00 16.43 162 ALA A C 1
ATOM 1337 O O . ALA A 1 173 ? 25.054 18.983 11.706 1.00 16.52 162 ALA A O 1
ATOM 1339 N N . TYR A 1 174 ? 26.581 18.933 10.067 1.00 15.34 163 TYR A N 1
ATOM 1340 C CA . TYR A 1 174 ? 25.551 19.147 9.029 1.00 16.11 163 TYR A CA 1
ATOM 1341 C C . TYR A 1 174 ? 24.540 17.986 8.999 1.00 19.41 163 TYR A C 1
ATOM 1342 O O . TYR A 1 174 ? 23.329 18.210 8.904 1.00 19.40 163 TYR A O 1
ATOM 1351 N N . ARG A 1 175 ? 25.028 16.751 9.091 1.00 20.19 164 ARG A N 1
ATOM 1352 C CA . ARG A 1 175 ? 24.085 15.591 9.058 1.00 22.16 164 ARG A CA 1
ATOM 1353 C C . ARG A 1 175 ? 23.215 15.588 10.298 1.00 22.85 164 ARG A C 1
ATOM 1354 O O . ARG A 1 175 ? 22.020 15.304 10.229 1.00 22.50 164 ARG A O 1
ATOM 1362 N N . SER A 1 176 ? 23.799 15.895 11.447 1.00 20.83 165 SER A N 1
ATOM 1363 C CA . SER A 1 176 ? 23.011 15.959 12.673 1.00 20.47 165 SER A CA 1
ATOM 1364 C C . SER A 1 176 ? 21.939 17.058 12.571 1.00 20.69 165 SER A C 1
ATOM 1365 O O . SER A 1 176 ? 20.815 16.889 13.098 1.00 21.61 165 SER A O 1
ATOM 1368 N N . MET A 1 177 ? 22.280 18.190 11.954 1.00 17.78 166 MET A N 1
ATOM 1369 C CA . MET A 1 177 ? 21.290 19.259 11.785 1.00 18.85 166 MET A CA 1
ATOM 1370 C C . MET A 1 177 ? 20.088 18.723 10.949 1.00 20.62 166 MET A C 1
ATOM 1371 O O . MET A 1 177 ? 18.923 18.904 11.331 1.00 23.89 166 MET A O 1
ATOM 1376 N N . LEU A 1 178 ? 20.375 18.072 9.842 1.00 22.44 167 LEU A N 1
ATOM 1377 C CA . LEU A 1 178 ? 19.316 17.517 8.976 1.00 24.79 167 LEU A CA 1
ATOM 1378 C C . LEU A 1 178 ? 18.532 16.363 9.653 1.00 27.25 167 LEU A C 1
ATOM 1379 O O . LEU A 1 178 ? 17.299 16.365 9.674 1.00 24.39 167 LEU A O 1
ATOM 1384 N N . ASP A 1 179 ? 19.252 15.379 10.182 1.00 25.81 168 ASP A N 1
ATOM 1385 C CA . ASP A 1 179 ? 18.625 14.228 10.844 1.00 29.45 168 ASP A CA 1
ATOM 1386 C C . ASP A 1 179 ? 17.820 14.542 12.087 1.00 29.16 168 ASP A C 1
ATOM 1387 O O . ASP A 1 179 ? 16.753 13.962 12.322 1.00 29.52 168 ASP A O 1
ATOM 1392 N N . ASP A 1 180 ? 18.339 15.437 12.912 1.00 26.53 169 ASP A N 1
ATOM 1393 C CA . ASP A 1 180 ? 17.688 15.777 14.164 1.00 26.59 169 ASP A CA 1
ATOM 1394 C C . ASP A 1 180 ? 16.864 17.039 14.151 1.00 24.64 169 ASP A C 1
ATOM 1395 O O . ASP A 1 180 ? 16.176 17.339 15.140 1.00 25.66 169 ASP A O 1
ATOM 1400 N N . ARG A 1 181 ? 16.899 17.768 13.055 1.00 23.14 170 ARG A N 1
ATOM 1401 C CA . ARG A 1 181 ? 16.213 19.055 12.981 1.00 24.26 170 ARG A CA 1
ATOM 1402 C C . ARG A 1 181 ? 16.556 19.870 14.203 1.00 23.96 170 ARG A C 1
ATOM 1403 O O . ARG A 1 181 ? 15.679 20.386 14.916 1.00 22.69 170 ARG A O 1
ATOM 1411 N N . GLN A 1 182 ? 17.847 20.032 14.435 1.00 20.95 171 GLN A N 1
ATOM 1412 C CA . GLN A 1 182 ? 18.291 20.779 15.602 1.00 19.62 171 GLN A CA 1
ATOM 1413 C C . GLN A 1 182 ? 19.460 21.678 15.177 1.00 18.18 171 GLN A C 1
ATOM 1414 O O . GLN A 1 182 ? 20.278 21.252 14.366 1.00 17.85 171 GLN A O 1
ATOM 1420 N N . ASN A 1 183 ? 19.543 22.880 15.732 1.00 18.09 172 ASN A N 1
ATOM 1421 C CA . ASN A 1 183 ? 20.651 23.754 15.385 1.00 18.67 172 ASN A CA 1
ATOM 1422 C C . ASN A 1 183 ? 21.911 23.200 16.026 1.00 18.19 172 ASN A C 1
ATOM 1423 O O . ASN A 1 183 ? 21.840 22.476 17.017 1.00 17.04 172 ASN A O 1
ATOM 1428 N N . GLN A 1 184 ? 23.060 23.526 15.431 1.00 17.20 173 GLN A N 1
ATOM 1429 C CA . GLN A 1 184 ? 24.333 23.030 15.903 1.00 16.12 173 GLN A CA 1
ATOM 1430 C C . GLN A 1 184 ? 25.246 24.222 16.215 1.00 15.78 173 GLN A C 1
ATOM 1431 O O . GLN A 1 184 ? 25.066 25.291 15.658 1.00 15.34 173 GLN A O 1
ATOM 1437 N N . SER A 1 185 ? 26.243 24.022 17.075 1.00 15.71 174 SER A N 1
ATOM 1438 C CA . SER A 1 185 ? 27.196 25.114 17.355 1.00 16.56 174 SER A CA 1
ATOM 1439 C C . SER A 1 185 ? 28.576 24.437 17.242 1.00 16.84 174 SER A C 1
ATOM 1440 O O . SER A 1 185 ? 28.719 23.245 17.508 1.00 14.84 174 SER A O 1
ATOM 1443 N N . LEU A 1 186 ? 29.578 25.215 16.871 1.00 16.06 175 LEU A N 1
ATOM 1444 C CA . LEU A 1 186 ? 30.934 24.702 16.734 1.00 15.60 175 LEU A CA 1
ATOM 1445 C C . LEU A 1 186 ? 31.714 25.749 17.535 1.00 14.71 175 LEU A C 1
ATOM 1446 O O . LEU A 1 186 ? 31.719 26.940 17.131 1.00 15.17 175 LEU A O 1
ATOM 1451 N N . LEU A 1 187 ? 32.272 25.335 18.678 1.00 13.72 176 LEU A N 1
ATOM 1452 C CA . LEU A 1 187 ? 33.005 26.234 19.557 1.00 14.36 176 LEU A CA 1
ATOM 1453 C C . LEU A 1 187 ? 34.480 26.051 19.237 1.00 15.72 176 LEU A C 1
ATOM 1454 O O . LEU A 1 187 ? 35.054 24.973 19.472 1.00 15.64 176 LEU A O 1
ATOM 1459 N N . ILE A 1 188 ? 35.083 27.116 18.725 1.00 15.95 177 ILE A N 1
ATOM 1460 C CA . ILE A 1 188 ? 36.473 27.011 18.314 1.00 15.47 177 ILE A CA 1
ATOM 1461 C C . ILE A 1 188 ? 37.395 27.951 19.072 1.00 16.58 177 ILE A C 1
ATOM 1462 O O . ILE A 1 188 ? 37.094 29.117 19.264 1.00 17.60 177 ILE A O 1
ATOM 1467 N N . THR A 1 189 ? 38.507 27.423 19.567 1.00 17.51 178 THR A N 1
ATOM 1468 C CA . THR A 1 189 ? 39.460 28.262 20.297 1.00 16.14 178 THR A CA 1
ATOM 1469 C C . THR A 1 189 ? 40.783 28.450 19.531 1.00 17.68 178 THR A C 1
ATOM 1470 O O . THR A 1 189 ? 41.074 27.710 18.567 1.00 16.28 178 THR A O 1
ATOM 1474 N N . GLY A 1 190 ? 41.561 29.454 19.950 1.00 17.92 179 GLY A N 1
ATOM 1475 C CA . GLY A 1 190 ? 42.863 29.677 19.322 1.00 19.32 179 GLY A CA 1
ATOM 1476 C C . GLY A 1 190 ? 43.154 31.168 19.235 1.00 22.26 179 GLY A C 1
ATOM 1477 O O . GLY A 1 190 ? 42.329 31.930 18.723 1.00 19.99 179 GLY A O 1
ATOM 1478 N N . GLU A 1 191 ? 44.317 31.567 19.738 1.00 21.29 180 GLU A N 1
ATOM 1479 C CA . GLU A 1 191 ? 44.756 32.962 19.694 1.00 24.33 180 GLU A CA 1
ATOM 1480 C C . GLU A 1 191 ? 45.280 33.226 18.266 1.00 24.18 180 GLU A C 1
ATOM 1481 O O . GLU A 1 191 ? 45.522 32.297 17.502 1.00 24.28 180 GLU A O 1
ATOM 1487 N N . SER A 1 192 ? 45.492 34.488 17.925 1.00 22.76 181 SER A N 1
ATOM 1488 C CA . SER A 1 192 ? 45.998 34.819 16.582 1.00 25.43 181 SER A CA 1
ATOM 1489 C C . SER A 1 192 ? 47.306 34.057 16.310 1.00 23.82 181 SER A C 1
ATOM 1490 O O . SER A 1 192 ? 48.202 34.020 17.151 1.00 23.84 181 SER A O 1
ATOM 1493 N N . GLY A 1 193 ? 47.389 33.455 15.130 1.00 22.36 182 GLY A N 1
ATOM 1494 C CA . GLY A 1 193 ? 48.539 32.639 14.794 1.00 22.66 182 GLY A CA 1
ATOM 1495 C C . GLY A 1 193 ? 48.220 31.145 14.964 1.00 23.62 182 GLY A C 1
ATOM 1496 O O . GLY A 1 193 ? 48.980 30.286 14.491 1.00 22.91 182 GLY A O 1
ATOM 1497 N N . ALA A 1 194 ? 47.109 30.817 15.636 1.00 20.41 183 ALA A N 1
ATOM 1498 C CA . ALA A 1 194 ? 46.809 29.386 15.868 1.00 20.14 183 ALA A CA 1
ATOM 1499 C C . ALA A 1 194 ? 46.143 28.723 14.670 1.00 19.92 183 ALA A C 1
ATOM 1500 O O . ALA A 1 194 ? 46.018 27.497 14.620 1.00 21.59 183 ALA A O 1
ATOM 1502 N N . GLY A 1 195 ? 45.660 29.532 13.728 1.00 20.15 184 GLY A N 1
ATOM 1503 C CA . GLY A 1 195 ? 44.964 28.976 12.569 1.00 21.78 184 GLY A CA 1
ATOM 1504 C C . GLY A 1 195 ? 43.444 28.844 12.745 1.00 21.97 184 GLY A C 1
ATOM 1505 O O . GLY A 1 195 ? 42.756 28.142 11.981 1.00 22.56 184 GLY A O 1
ATOM 1506 N N . LYS A 1 196 ? 42.900 29.544 13.735 1.00 22.11 185 LYS A N 1
ATOM 1507 C CA . LYS A 1 196 ? 41.459 29.511 14.003 1.00 22.43 185 LYS A CA 1
ATOM 1508 C C . LYS A 1 196 ? 40.669 30.199 12.865 1.00 21.62 185 LYS A C 1
ATOM 1509 O O . LYS A 1 196 ? 39.610 29.702 12.451 1.00 20.81 185 LYS A O 1
ATOM 1515 N N . THR A 1 197 ? 41.153 31.347 12.381 1.00 20.82 186 THR A N 1
ATOM 1516 C CA . THR A 1 197 ? 40.459 32.066 11.276 1.00 20.67 186 THR A CA 1
ATOM 1517 C C . THR A 1 197 ? 40.422 31.190 10.025 1.00 21.02 186 THR A C 1
ATOM 1518 O O . THR A 1 197 ? 39.376 31.070 9.347 1.00 17.83 186 THR A O 1
ATOM 1522 N N . GLU A 1 198 ? 41.564 30.578 9.692 1.00 20.36 187 GLU A N 1
ATOM 1523 C CA . GLU A 1 198 ? 41.591 29.667 8.563 1.00 22.10 187 GLU A CA 1
ATOM 1524 C C . GLU A 1 198 ? 40.699 28.417 8.747 1.00 21.44 187 GLU A C 1
ATOM 1525 O O . GLU A 1 198 ? 40.024 27.994 7.793 1.00 20.06 187 GLU A O 1
ATOM 1531 N N . ASN A 1 199 ? 40.701 27.798 9.939 1.00 18.16 188 ASN A N 1
ATOM 1532 C CA . ASN A 1 199 ? 39.829 26.637 10.093 1.00 19.79 188 ASN A CA 1
ATOM 1533 C C . ASN A 1 199 ? 38.375 27.021 10.022 1.00 17.92 188 ASN A C 1
ATOM 1534 O O . ASN A 1 199 ? 37.584 26.274 9.461 1.00 16.37 188 ASN A O 1
ATOM 1539 N N . THR A 1 200 ? 38.027 28.180 10.587 1.00 17.17 189 THR A N 1
ATOM 1540 C CA . THR A 1 200 ? 36.649 28.651 10.507 1.00 17.95 189 THR A CA 1
ATOM 1541 C C . THR A 1 200 ? 36.294 28.865 9.019 1.00 18.80 189 THR A C 1
ATOM 1542 O O . THR A 1 200 ? 35.198 28.524 8.579 1.00 17.62 189 THR A O 1
ATOM 1546 N N . LYS A 1 201 ? 37.214 29.439 8.231 1.00 18.71 190 LYS A N 1
ATOM 1547 C CA . LYS A 1 201 ? 36.953 29.587 6.801 1.00 18.46 190 LYS A CA 1
ATOM 1548 C C . LYS A 1 201 ? 36.730 28.209 6.140 1.00 17.73 190 LYS A C 1
ATOM 1549 O O . LYS A 1 201 ? 35.909 28.078 5.227 1.00 17.05 190 LYS A O 1
ATOM 1555 N N . LYS A 1 202 ? 37.479 27.165 6.558 1.00 17.15 191 LYS A N 1
ATOM 1556 C CA . LYS A 1 202 ? 37.290 25.851 5.951 1.00 14.09 191 LYS A CA 1
ATOM 1557 C C . LYS A 1 202 ? 35.917 25.277 6.320 1.00 14.90 191 LYS A C 1
ATOM 1558 O O . LYS A 1 202 ? 35.283 24.580 5.521 1.00 16.80 191 LYS A O 1
ATOM 1564 N N . VAL A 1 203 ? 35.458 25.532 7.527 1.00 13.80 192 VAL A N 1
ATOM 1565 C CA . VAL A 1 203 ? 34.127 25.056 7.872 1.00 15.71 192 VAL A CA 1
ATOM 1566 C C . VAL A 1 203 ? 33.104 25.693 6.924 1.00 17.99 192 VAL A C 1
ATOM 1567 O O . VAL A 1 203 ? 32.227 25.036 6.359 1.00 17.73 192 VAL A O 1
ATOM 1571 N N . ILE A 1 204 ? 33.197 26.989 6.787 1.00 19.08 193 ILE A N 1
ATOM 1572 C CA . ILE A 1 204 ? 32.241 27.680 5.929 1.00 20.80 193 ILE A CA 1
ATOM 1573 C C . ILE A 1 204 ? 32.296 27.196 4.488 1.00 21.06 193 ILE A C 1
ATOM 1574 O O . ILE A 1 204 ? 31.255 26.967 3.847 1.00 19.97 193 ILE A O 1
ATOM 1579 N N . GLN A 1 205 ? 33.506 27.024 3.971 1.00 21.17 194 GLN A N 1
ATOM 1580 C CA . GLN A 1 205 ? 33.663 26.552 2.591 1.00 22.58 194 GLN A CA 1
ATOM 1581 C C . GLN A 1 205 ? 33.120 25.151 2.410 1.00 21.47 194 GLN A C 1
ATOM 1582 O O . GLN A 1 205 ? 32.483 24.836 1.398 1.00 19.55 194 GLN A O 1
ATOM 1588 N N . TYR A 1 206 ? 33.362 24.299 3.394 1.00 20.36 195 TYR A N 1
ATOM 1589 C CA . TYR A 1 206 ? 32.857 22.938 3.345 1.00 19.90 195 TYR A CA 1
ATOM 1590 C C . TYR A 1 206 ? 31.317 22.960 3.345 1.00 19.40 195 TYR A C 1
ATOM 1591 O O 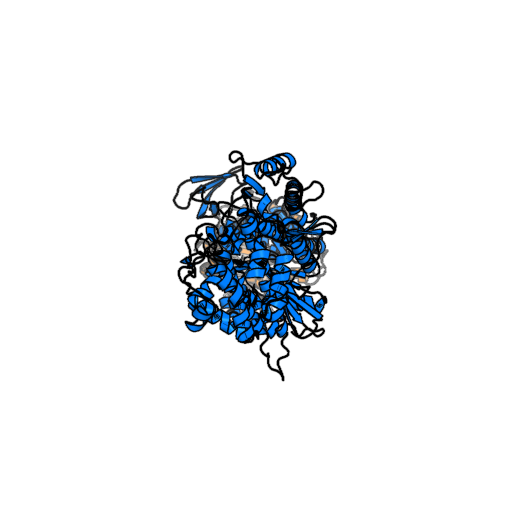. TYR A 1 206 ? 30.663 22.293 2.469 1.00 20.27 195 TYR A O 1
ATOM 1600 N N . LEU A 1 207 ? 30.719 23.681 4.298 1.00 18.89 196 LEU A N 1
ATOM 1601 C CA . LEU A 1 207 ? 29.247 23.779 4.324 1.00 20.47 196 LEU A CA 1
ATOM 1602 C C . LEU A 1 207 ? 28.694 24.360 3.024 1.00 22.38 196 LEU A C 1
ATOM 1603 O O . LEU A 1 207 ? 27.671 23.858 2.496 1.00 22.09 196 LEU A O 1
ATOM 1608 N N . ALA A 1 208 ? 29.346 25.396 2.480 1.00 23.68 197 ALA A N 1
ATOM 1609 C CA . ALA A 1 208 ? 28.840 25.974 1.215 1.00 25.48 197 ALA A CA 1
ATOM 1610 C C . ALA A 1 208 ? 28.920 24.962 0.077 1.00 28.16 197 ALA A C 1
ATOM 1611 O O . ALA A 1 208 ? 28.110 24.990 -0.889 1.00 27.39 197 ALA A O 1
ATOM 1613 N N . SER A 1 209 ? 29.914 24.088 0.149 1.00 28.55 198 SER A N 1
ATOM 1614 C CA . SER A 1 209 ? 30.059 23.069 -0.865 1.00 30.43 198 SER A CA 1
ATOM 1615 C C . SER A 1 209 ? 29.064 21.918 -0.727 1.00 32.20 198 SER A C 1
ATOM 1616 O O . SER A 1 209 ? 28.477 21.497 -1.721 1.00 34.96 198 SER A O 1
ATOM 1619 N N . VAL A 1 210 ? 28.828 21.398 0.465 1.00 29.95 199 VAL A N 1
ATOM 1620 C CA . VAL A 1 210 ? 27.905 20.278 0.535 1.00 31.00 199 VAL A CA 1
ATOM 1621 C C . VAL A 1 210 ? 26.450 20.687 0.646 1.00 31.03 199 VAL A C 1
ATOM 1622 O O . VAL A 1 210 ? 25.570 19.848 0.414 1.00 31.89 199 VAL A O 1
ATOM 1626 N N . ALA A 1 211 ? 26.195 21.946 1.013 1.00 29.07 200 ALA A N 1
ATOM 1627 C CA . ALA A 1 211 ? 24.828 22.479 1.155 1.00 30.88 200 ALA A CA 1
ATOM 1628 C C . ALA A 1 211 ? 24.560 23.580 0.138 1.00 33.18 200 ALA A C 1
ATOM 1629 O O . ALA A 1 211 ? 23.620 24.374 0.289 1.00 31.37 200 ALA A O 1
ATOM 1631 N N . GLY A 1 212 ? 25.404 23.614 -0.889 1.00 36.20 201 GLY A N 1
ATOM 1632 C CA . GLY A 1 212 ? 25.273 24.585 -1.955 1.00 41.56 201 GLY A CA 1
ATOM 1633 C C . GLY A 1 212 ? 24.153 24.175 -2.895 1.00 45.08 201 GLY A C 1
ATOM 1634 O O . GLY A 1 212 ? 23.882 22.983 -3.121 1.00 44.91 201 GLY A O 1
ATOM 1635 N N . ARG A 1 213 ? 23.490 25.185 -3.436 1.00 48.58 202 ARG A N 1
ATOM 1636 C CA . ARG A 1 213 ? 22.375 24.998 -4.351 1.00 52.31 202 ARG A CA 1
ATOM 1637 C C . ARG A 1 213 ? 22.723 25.953 -5.495 1.00 54.03 202 ARG A C 1
ATOM 1638 O O . ARG A 1 213 ? 21.901 26.753 -5.939 1.00 54.59 202 ARG A O 1
ATOM 1646 N N . ASN A 1 214 ? 23.961 25.831 -5.969 1.00 56.67 203 ASN A N 1
ATOM 1647 C CA . ASN A 1 214 ? 24.544 26.711 -6.995 1.00 59.29 203 ASN A CA 1
ATOM 1648 C C . ASN A 1 214 ? 24.186 26.598 -8.487 1.00 59.72 203 ASN A C 1
ATOM 1649 O O . ASN A 1 214 ? 24.542 27.482 -9.273 1.00 59.84 203 ASN A O 1
ATOM 1654 N N . GLN A 1 215 ? 23.524 25.525 -8.904 1.00 60.06 204 GLN A N 1
ATOM 1655 C CA . GLN A 1 215 ? 23.175 25.425 -10.311 1.00 60.28 204 GLN A CA 1
ATOM 1656 C C . GLN A 1 215 ? 22.038 26.397 -10.592 1.00 59.55 204 GLN A C 1
ATOM 1657 O O . GLN A 1 215 ? 21.037 26.426 -9.861 1.00 60.81 204 GLN A O 1
ATOM 1663 N N . ALA A 1 216 ? 22.226 27.193 -11.643 1.00 58.18 205 ALA A N 1
ATOM 1664 C CA . ALA A 1 216 ? 21.298 28.241 -12.082 1.00 56.33 205 ALA A CA 1
ATOM 1665 C C . ALA A 1 216 ? 21.850 29.596 -11.624 1.00 55.25 205 ALA A C 1
ATOM 1666 O O . ALA A 1 216 ? 22.259 30.406 -12.457 1.00 54.04 205 ALA A O 1
ATOM 1668 N N . ASN A 1 217 ? 21.886 29.804 -10.301 1.00 54.78 206 ASN A N 1
ATOM 1669 C CA . ASN A 1 217 ? 22.358 31.053 -9.647 1.00 54.90 206 ASN A CA 1
ATOM 1670 C C . ASN A 1 217 ? 23.840 31.186 -9.278 1.00 53.12 206 ASN A C 1
ATOM 1671 O O . ASN A 1 217 ? 24.294 32.287 -8.959 1.00 53.80 206 ASN A O 1
ATOM 1676 N N . GLY A 1 218 ? 24.607 30.100 -9.316 1.00 51.16 207 GLY A N 1
ATOM 1677 C CA . GLY A 1 218 ? 26.002 30.222 -8.931 1.00 47.08 207 GLY A CA 1
ATOM 1678 C C . GLY A 1 218 ? 25.995 30.368 -7.424 1.00 45.32 207 GLY A C 1
ATOM 1679 O O . GLY A 1 218 ? 24.918 30.300 -6.819 1.00 42.25 207 GLY A O 1
ATOM 1680 N N . SER A 1 219 ? 27.160 30.584 -6.803 1.00 42.81 208 SER A N 1
ATOM 1681 C CA . SER A 1 219 ? 27.193 30.672 -5.345 1.00 41.21 208 SER A CA 1
ATOM 1682 C C . SER A 1 219 ? 27.164 32.087 -4.774 1.00 38.46 208 SER A C 1
ATOM 1683 O O . SER A 1 219 ? 27.343 32.267 -3.560 1.00 36.71 208 SER A O 1
ATOM 1686 N N . GLY A 1 220 ? 26.906 33.072 -5.643 1.00 35.94 209 GLY A N 1
ATOM 1687 C CA . GLY A 1 220 ? 26.806 34.456 -5.201 1.00 30.58 209 GLY A CA 1
ATOM 1688 C C . GLY A 1 220 ? 28.011 34.955 -4.407 1.00 32.52 209 GLY A C 1
ATOM 1689 O O . GLY A 1 220 ? 29.137 34.507 -4.614 1.00 33.21 209 GLY A O 1
ATOM 1690 N N . VAL A 1 221 ? 27.777 35.881 -3.478 1.00 29.39 210 VAL A N 1
ATOM 1691 C CA . VAL A 1 221 ? 28.879 36.443 -2.725 1.00 26.49 210 VAL A CA 1
ATOM 1692 C C . VAL A 1 221 ? 28.778 36.286 -1.207 1.00 23.41 210 VAL A C 1
ATOM 1693 O O . VAL A 1 221 ? 29.544 36.897 -0.470 1.00 22.21 210 VAL A O 1
ATOM 1697 N N . LEU A 1 222 ? 27.863 35.449 -0.757 1.00 20.36 211 LEU A N 1
ATOM 1698 C CA . LEU A 1 222 ? 27.673 35.277 0.692 1.00 20.41 211 LEU A CA 1
ATOM 1699 C C . LEU A 1 222 ? 28.963 34.821 1.352 1.00 21.44 211 LEU A C 1
ATOM 1700 O O . LEU A 1 222 ? 29.368 35.371 2.362 1.00 21.42 211 LEU A O 1
ATOM 1705 N N . GLU A 1 223 ? 29.591 33.786 0.818 1.00 21.69 212 GLU A N 1
ATOM 1706 C CA . GLU A 1 223 ? 30.847 33.333 1.446 1.00 23.04 212 GLU A CA 1
ATOM 1707 C C . GLU A 1 223 ? 31.872 34.473 1.567 1.00 22.56 212 GLU A C 1
ATOM 1708 O O . GLU A 1 223 ? 32.531 34.661 2.632 1.00 21.41 212 GLU A O 1
ATOM 1714 N N . GLN A 1 224 ? 32.044 35.209 0.466 1.00 21.08 213 GLN A N 1
ATOM 1715 C CA . GLN A 1 224 ? 32.953 36.330 0.435 1.00 22.89 213 GLN A CA 1
ATOM 1716 C C . GLN A 1 224 ? 32.570 37.367 1.479 1.00 21.34 213 GLN A C 1
ATOM 1717 O O . GLN A 1 224 ? 33.449 37.876 2.174 1.00 20.22 213 GLN A O 1
ATOM 1723 N N . GLN A 1 225 ? 31.274 37.688 1.595 1.00 19.22 214 GLN A N 1
ATOM 1724 C CA . GLN A 1 225 ? 30.844 38.674 2.587 1.00 18.49 214 GLN A CA 1
ATOM 1725 C C . GLN A 1 225 ? 31.138 38.215 4.039 1.00 19.06 214 GLN A C 1
ATOM 1726 O O . GLN A 1 225 ? 31.564 39.021 4.896 1.00 18.16 214 GLN A O 1
ATOM 1732 N N . ILE A 1 226 ? 30.869 36.942 4.329 1.00 19.00 215 ILE A N 1
ATOM 1733 C CA . ILE A 1 226 ? 31.128 36.445 5.680 1.00 19.32 215 ILE A CA 1
ATOM 1734 C C . ILE A 1 226 ? 32.611 36.598 5.985 1.00 20.67 215 ILE A C 1
ATOM 1735 O O . ILE A 1 226 ? 32.996 37.023 7.092 1.00 19.99 215 ILE A O 1
ATOM 1740 N N . LEU A 1 227 ? 33.462 36.251 5.017 1.00 19.55 216 LEU A N 1
ATOM 1741 C CA . LEU A 1 227 ? 34.893 36.338 5.273 1.00 21.75 216 LEU A CA 1
ATOM 1742 C C . LEU A 1 227 ? 35.357 37.792 5.438 1.00 22.74 216 LEU A C 1
ATOM 1743 O O . LEU A 1 227 ? 36.241 38.075 6.274 1.00 20.04 216 LEU A O 1
ATOM 1748 N N . GLN A 1 228 ? 34.773 38.702 4.658 1.00 20.22 217 GLN A N 1
ATOM 1749 C CA . GLN A 1 228 ? 35.141 40.119 4.739 1.00 21.63 217 GLN A CA 1
ATOM 1750 C C . GLN A 1 228 ? 34.625 40.786 6.006 1.00 20.88 217 GLN A C 1
ATOM 1751 O O . GLN A 1 228 ? 35.073 41.878 6.366 1.00 22.12 217 GLN A O 1
ATOM 1757 N N . ALA A 1 229 ? 33.673 40.170 6.696 1.00 19.60 218 ALA A N 1
ATOM 1758 C CA . ALA A 1 229 ? 33.253 40.770 7.944 1.00 20.88 218 ALA A CA 1
ATOM 1759 C C . ALA A 1 229 ? 34.468 40.711 8.922 1.00 22.31 218 ALA A C 1
ATOM 1760 O O . ALA A 1 229 ? 34.558 41.513 9.856 1.00 22.26 218 ALA A O 1
ATOM 1762 N N . ASN A 1 230 ? 35.377 39.741 8.721 1.00 21.96 219 ASN A N 1
ATOM 1763 C CA . ASN A 1 230 ? 36.487 39.576 9.688 1.00 22.46 219 ASN A CA 1
ATOM 1764 C C . ASN A 1 230 ? 37.389 40.758 9.879 1.00 22.61 219 ASN A C 1
ATOM 1765 O O . ASN A 1 230 ? 37.651 41.193 11.038 1.00 22.95 219 ASN A O 1
ATOM 1774 N N . PRO A 1 231 ? 37.935 41.288 8.769 1.00 22.36 220 PRO A N 1
ATOM 1775 C CA . PRO A 1 231 ? 38.819 42.437 8.930 1.00 22.11 220 PRO A CA 1
ATOM 1776 C C . PRO A 1 231 ? 38.114 43.632 9.593 1.00 22.95 220 PRO A C 1
ATOM 1777 O O . PRO A 1 231 ? 38.749 44.384 10.344 1.00 20.26 220 PRO A O 1
ATOM 1781 N N . ILE A 1 232 ? 36.797 43.781 9.346 1.00 20.05 221 ILE A N 1
ATOM 1782 C CA . ILE A 1 232 ? 36.090 44.898 9.969 1.00 18.88 221 ILE A CA 1
ATOM 1783 C C . ILE A 1 232 ? 35.950 44.637 11.464 1.00 18.50 221 ILE A C 1
ATOM 1784 O O . ILE A 1 232 ? 36.310 45.490 12.289 1.00 18.36 221 ILE A O 1
ATOM 1789 N N . LEU A 1 233 ? 35.433 43.473 11.832 1.00 16.54 222 LEU A N 1
ATOM 1790 C CA . LEU A 1 233 ? 35.262 43.204 13.262 1.00 19.04 222 LEU A CA 1
ATOM 1791 C C . LEU A 1 233 ? 36.608 43.165 14.010 1.00 19.34 222 LEU A C 1
ATOM 1792 O O . LEU A 1 233 ? 36.680 43.598 15.166 1.00 19.83 222 LEU A O 1
ATOM 1797 N N . GLU A 1 234 ? 37.663 42.661 13.370 1.00 18.42 223 GLU A N 1
ATOM 1798 C CA . GLU A 1 234 ? 38.977 42.647 14.028 1.00 19.81 223 GLU A CA 1
ATOM 1799 C C . GLU A 1 234 ? 39.524 44.062 14.167 1.00 19.25 223 GLU A C 1
ATOM 1800 O O . GLU A 1 234 ? 40.203 44.352 15.144 1.00 21.26 223 GLU A O 1
ATOM 1806 N N . ALA A 1 235 ? 39.279 44.933 13.191 1.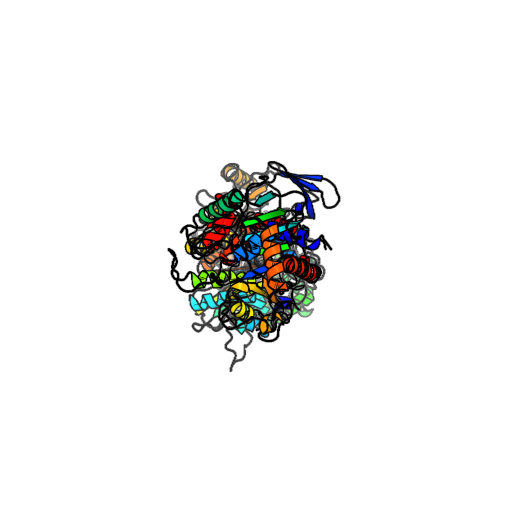00 18.54 224 ALA A N 1
ATOM 1807 C CA . ALA A 1 235 ? 39.800 46.288 13.340 1.00 18.52 224 ALA A CA 1
ATOM 1808 C C . ALA A 1 235 ? 39.187 46.992 14.573 1.00 17.98 224 ALA A C 1
ATOM 1809 O O . ALA A 1 235 ? 39.877 47.730 15.260 1.00 16.19 224 ALA A O 1
ATOM 1811 N N . PHE A 1 236 ? 37.901 46.763 14.838 1.00 15.41 225 PHE A N 1
ATOM 1812 C CA . PHE A 1 236 ? 37.262 47.440 15.954 1.00 16.89 225 PHE A CA 1
ATOM 1813 C C . PHE A 1 236 ? 37.222 46.628 17.256 1.00 16.74 225 PHE A C 1
ATOM 1814 O O . PHE A 1 236 ? 36.956 47.184 18.352 1.00 19.87 225 PHE A O 1
ATOM 1822 N N . GLY A 1 237 ? 37.470 45.324 17.162 1.00 15.42 226 GLY A N 1
ATOM 1823 C CA . GLY A 1 237 ? 37.359 44.470 18.331 1.00 16.26 226 GLY A CA 1
ATOM 1824 C C . GLY A 1 237 ? 38.640 43.746 18.756 1.00 16.51 226 GLY A C 1
ATOM 1825 O O . GLY A 1 237 ? 38.651 43.049 19.770 1.00 17.00 226 GLY A O 1
ATOM 1826 N N . ASN A 1 238 ? 39.712 43.898 17.976 1.00 16.25 227 ASN A N 1
ATOM 1827 C CA . ASN A 1 238 ? 40.971 43.266 18.352 1.00 16.07 227 ASN A CA 1
ATOM 1828 C C . ASN A 1 238 ? 42.013 44.350 18.685 1.00 18.38 227 ASN A C 1
ATOM 1829 O O . ASN A 1 238 ? 42.026 45.430 18.104 1.00 16.76 227 ASN A O 1
ATOM 1834 N N . ALA A 1 239 ? 42.972 43.958 19.517 1.00 17.04 228 ALA A N 1
ATOM 1835 C CA . ALA A 1 239 ? 44.017 44.863 19.959 1.00 18.24 228 ALA A CA 1
ATOM 1836 C C . ALA A 1 239 ? 45.271 44.095 20.332 1.00 18.13 228 ALA A C 1
ATOM 1837 O O . ALA A 1 239 ? 45.203 42.922 20.626 1.00 19.80 228 ALA A O 1
ATOM 1839 N N . LYS A 1 240 ? 46.392 44.805 20.377 1.00 19.34 229 LYS A N 1
ATOM 1840 C CA . LYS A 1 240 ? 47.628 44.216 20.841 1.00 20.37 229 LYS A CA 1
ATOM 1841 C C . LYS A 1 240 ? 47.592 44.219 22.380 1.00 22.61 229 LYS A C 1
ATOM 1842 O O . LYS A 1 240 ? 47.334 45.274 22.979 1.00 21.62 229 LYS A O 1
ATOM 1848 N N . THR A 1 241 ? 47.835 43.052 23.012 1.00 21.27 230 THR A N 1
ATOM 1849 C CA . THR A 1 241 ? 47.938 42.959 24.492 1.00 23.23 230 THR A CA 1
ATOM 1850 C C . THR A 1 241 ? 49.404 42.553 24.804 1.00 23.82 230 THR A C 1
ATOM 1851 O O . THR A 1 241 ? 50.192 42.442 23.878 1.00 24.08 230 THR A O 1
ATOM 1855 N N . THR A 1 242 ? 49.800 42.339 26.059 1.00 26.97 231 THR A N 1
ATOM 1856 C CA . THR A 1 242 ? 51.216 41.918 26.235 1.00 29.60 231 THR A CA 1
ATOM 1857 C C . THR A 1 242 ? 51.441 40.503 25.785 1.00 31.51 231 THR A C 1
ATOM 1858 O O . THR A 1 242 ? 52.602 40.093 25.565 1.00 32.75 231 THR A O 1
ATOM 1862 N N . ARG A 1 243 ? 50.377 39.716 25.638 1.00 29.06 232 ARG A N 1
ATOM 1863 C CA . ARG A 1 243 ? 50.633 38.353 25.191 1.00 29.88 232 ARG A CA 1
ATOM 1864 C C . ARG A 1 243 ? 50.305 38.014 23.740 1.00 28.76 232 ARG A C 1
ATOM 1865 O O . ARG A 1 243 ? 50.743 36.976 23.242 1.00 27.20 232 ARG A O 1
ATOM 1880 N N . ASN A 1 244 ? 49.542 38.857 23.046 1.00 25.05 233 ASN A N 1
ATOM 1881 C CA . ASN A 1 244 ? 49.289 38.560 21.636 1.00 26.19 233 ASN A CA 1
ATOM 1882 C C . ASN A 1 244 ? 49.103 39.844 20.857 1.00 24.97 233 ASN A C 1
ATOM 1883 O O . ASN A 1 244 ? 48.420 40.761 21.326 1.00 22.35 233 ASN A O 1
ATOM 1888 N N . ASN A 1 245 ? 49.712 39.919 19.680 1.00 21.44 234 ASN A N 1
ATOM 1889 C CA . ASN A 1 245 ? 49.619 41.120 18.852 1.00 23.54 234 ASN A CA 1
ATOM 1890 C C . ASN A 1 245 ? 48.226 41.382 18.255 1.00 23.18 234 ASN A C 1
ATOM 1891 O O . ASN A 1 245 ? 47.953 42.494 17.780 1.00 20.58 234 ASN A O 1
ATOM 1896 N N . ASN A 1 246 ? 47.363 40.377 18.251 1.00 21.99 235 ASN A N 1
ATOM 1897 C CA . ASN A 1 246 ? 46.042 40.532 17.616 1.00 20.50 235 ASN A CA 1
ATOM 1898 C C . ASN A 1 246 ? 45.006 39.740 18.422 1.00 20.64 235 ASN A C 1
ATOM 1899 O O . ASN A 1 246 ? 44.478 38.727 17.968 1.00 21.53 235 ASN A O 1
ATOM 1904 N N . SER A 1 247 ? 44.707 40.242 19.610 1.00 20.07 236 SER A N 1
ATOM 1905 C CA . SER A 1 247 ? 43.807 39.567 20.536 1.00 20.13 236 SER A CA 1
ATOM 1906 C C . SER A 1 247 ? 42.367 40.001 20.385 1.00 19.90 236 SER A C 1
ATOM 1907 O O . SER A 1 247 ? 42.102 41.182 20.383 1.00 19.46 236 SER A O 1
ATOM 1910 N N . SER A 1 248 ? 41.444 39.052 20.262 1.00 19.92 237 SER A N 1
ATOM 1911 C CA . SER A 1 248 ? 40.021 39.398 20.172 1.00 19.97 237 SER A CA 1
ATOM 1912 C C . SER A 1 248 ? 39.523 39.775 21.565 1.00 19.17 237 SER A C 1
ATOM 1913 O O . SER A 1 248 ? 39.694 39.007 22.523 1.00 18.26 237 SER A O 1
ATOM 1918 N N . ARG A 1 249 ? 38.933 40.962 21.682 1.00 18.57 238 ARG A N 1
ATOM 1919 C CA . ARG A 1 249 ? 38.419 41.418 22.964 1.00 17.33 238 ARG A CA 1
ATOM 1920 C C . ARG A 1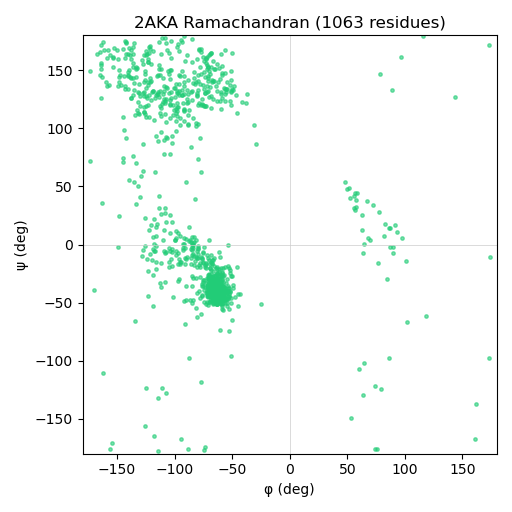 249 ? 36.885 41.389 22.954 1.00 18.40 238 ARG A C 1
ATOM 1921 O O . ARG A 1 249 ? 36.242 42.199 23.621 1.00 17.95 238 ARG A O 1
ATOM 1929 N N . PHE A 1 250 ? 36.317 40.445 22.204 1.00 18.52 239 PHE A N 1
ATOM 1930 C CA . PHE A 1 250 ? 34.843 40.297 22.148 1.00 18.75 239 PHE A CA 1
ATOM 1931 C C . PHE A 1 250 ? 34.534 38.879 21.706 1.00 19.70 239 PHE A C 1
ATOM 1932 O O . PHE A 1 250 ? 35.434 38.182 21.241 1.00 20.08 239 PHE A O 1
ATOM 1940 N N . GLY A 1 251 ? 33.275 38.470 21.835 1.00 17.68 240 GLY A N 1
ATOM 1941 C CA . GLY A 1 251 ? 32.890 37.145 21.398 1.00 18.54 240 GLY A CA 1
ATOM 1942 C C . GLY A 1 251 ? 31.966 37.288 20.196 1.00 17.23 240 GLY A C 1
ATOM 1943 O O . GLY A 1 251 ? 31.287 38.305 20.033 1.00 15.72 240 GLY A O 1
ATOM 1944 N N . LYS A 1 252 ? 31.980 36.311 19.321 1.00 18.08 241 LYS A N 1
ATOM 1945 C CA . LYS A 1 252 ? 31.074 36.386 18.180 1.00 19.34 241 LYS A CA 1
ATOM 1946 C C . LYS A 1 252 ? 30.554 35.023 17.825 1.00 20.17 241 LYS A C 1
ATOM 1947 O O . LYS A 1 252 ? 31.269 34.005 17.887 1.00 18.50 241 LYS A O 1
ATOM 1953 N N . PHE A 1 253 ? 29.307 35.012 17.380 1.00 18.27 242 PHE A N 1
ATOM 1954 C CA . PHE A 1 253 ? 28.666 33.758 17.021 1.00 17.68 242 PHE A CA 1
ATOM 1955 C C . PHE A 1 253 ? 28.195 34.017 15.603 1.00 19.53 242 PHE A C 1
ATOM 1956 O O . PHE A 1 253 ? 27.307 34.890 15.380 1.00 20.11 242 PHE A O 1
ATOM 1964 N N . ILE A 1 254 ? 28.818 33.308 14.665 1.00 18.88 243 ILE A N 1
ATOM 1965 C CA . ILE A 1 254 ? 28.485 33.421 13.238 1.00 21.65 243 ILE A CA 1
ATOM 1966 C C . ILE A 1 254 ? 27.537 32.260 12.881 1.00 21.76 243 ILE A C 1
ATOM 1967 O O . ILE A 1 254 ? 27.981 31.112 12.850 1.00 20.72 243 ILE A O 1
ATOM 1972 N N . GLU A 1 255 ? 26.270 32.550 12.606 1.00 22.00 244 GLU A N 1
ATOM 1973 C CA . GLU A 1 255 ? 25.322 31.487 12.226 1.00 22.48 244 GLU A CA 1
ATOM 1974 C C . GLU A 1 255 ? 25.365 31.304 10.734 1.00 22.96 244 GLU A C 1
ATOM 1975 O O . GLU A 1 255 ? 25.137 32.295 9.997 1.00 22.75 244 GLU A O 1
ATOM 1981 N N . ILE A 1 256 ? 25.674 30.086 10.281 1.00 19.49 245 ILE A N 1
ATOM 1982 C CA . ILE A 1 256 ? 25.580 29.763 8.858 1.00 19.51 245 ILE A CA 1
ATOM 1983 C C . ILE A 1 256 ? 24.129 29.218 8.882 1.00 20.08 245 ILE A C 1
ATOM 1984 O O . ILE A 1 256 ? 23.852 28.242 9.606 1.00 20.57 245 ILE A O 1
ATOM 1989 N N . GLN A 1 257 ? 23.241 29.822 8.084 1.00 19.86 246 GLN A N 1
ATOM 1990 C CA . GLN A 1 257 ? 21.809 29.480 8.118 1.00 20.04 246 GLN A CA 1
ATOM 1991 C C . GLN A 1 257 ? 21.374 28.664 6.935 1.00 20.49 246 GLN A C 1
ATOM 1992 O O . GLN A 1 257 ? 21.916 28.832 5.862 1.00 19.41 246 GLN A O 1
ATOM 1998 N N . PHE A 1 258 ? 20.369 27.808 7.143 1.00 20.54 247 PHE A N 1
ATOM 1999 C CA . PHE A 1 258 ? 19.912 26.913 6.100 1.00 20.16 247 PHE A CA 1
ATOM 2000 C C . PHE A 1 258 ? 18.387 26.934 6.010 1.00 21.13 247 PHE A C 1
ATOM 2001 O O . PHE A 1 258 ? 17.734 27.204 7.001 1.00 20.99 247 PHE A O 1
ATOM 2009 N N . ASN A 1 259 ? 17.849 26.649 4.825 1.00 22.42 248 ASN A N 1
ATOM 2010 C CA . ASN A 1 259 ? 16.389 26.576 4.711 1.00 25.34 248 ASN A CA 1
ATOM 2011 C C . ASN A 1 259 ? 15.921 25.173 5.125 1.00 29.31 248 ASN A C 1
ATOM 2012 O O . ASN A 1 259 ? 16.744 24.295 5.434 1.00 28.14 248 ASN A O 1
ATOM 2017 N N . SER A 1 260 ? 14.598 24.941 5.144 1.00 31.73 249 SER A N 1
ATOM 2018 C CA . SER A 1 260 ? 14.064 23.644 5.570 1.00 33.49 249 SER A CA 1
ATOM 2019 C C . SER A 1 260 ? 14.540 22.440 4.763 1.00 33.96 249 SER A C 1
ATOM 2020 O O . SER A 1 260 ? 14.566 21.308 5.266 1.00 35.90 249 SER A O 1
ATOM 2023 N N . ALA A 1 261 ? 14.965 22.664 3.527 1.00 33.21 250 ALA A N 1
ATOM 2024 C CA . ALA A 1 261 ? 15.476 21.564 2.720 1.00 33.77 250 ALA A CA 1
ATOM 2025 C C . ALA A 1 261 ? 16.986 21.331 2.966 1.00 33.78 250 ALA A C 1
ATOM 2026 O O . ALA A 1 261 ? 17.578 20.519 2.290 1.00 33.39 250 ALA A O 1
ATOM 2028 N N . GLY A 1 262 ? 17.598 22.075 3.896 1.00 32.37 251 GLY A N 1
ATOM 2029 C CA . GLY A 1 262 ? 19.017 21.891 4.156 1.00 29.88 251 GLY A CA 1
ATOM 2030 C C . GLY A 1 262 ? 20.031 22.652 3.298 1.00 28.20 251 GLY A C 1
ATOM 2031 O O . GLY A 1 262 ? 21.225 22.325 3.329 1.00 29.53 251 GLY A O 1
ATOM 2032 N N . PHE A 1 263 ? 19.602 23.667 2.546 1.00 24.90 252 PHE A N 1
ATOM 2033 C CA . PHE A 1 263 ? 20.538 24.393 1.689 1.00 26.01 252 PHE A CA 1
ATOM 2034 C C . PHE A 1 263 ? 20.873 25.728 2.342 1.00 22.05 252 PHE A C 1
ATOM 2035 O O . PHE A 1 263 ? 20.032 26.297 3.000 1.00 21.49 252 PHE A O 1
ATOM 2043 N N . ILE A 1 264 ? 22.073 26.228 2.100 1.00 23.79 253 ILE A N 1
ATOM 2044 C CA . ILE A 1 264 ? 22.465 27.493 2.724 1.00 23.16 253 ILE A CA 1
ATOM 2045 C C . ILE A 1 264 ? 21.577 28.624 2.236 1.00 23.73 253 ILE A C 1
ATOM 2046 O O . ILE A 1 264 ? 21.394 28.784 1.031 1.00 23.39 253 ILE A O 1
ATOM 2051 N N . SER A 1 265 ? 21.079 29.421 3.185 1.00 21.52 254 SER A N 1
ATOM 2052 C CA . SER A 1 265 ? 20.170 30.524 2.893 1.00 22.57 254 SER A CA 1
ATOM 2053 C C . SER A 1 265 ? 20.688 31.894 3.297 1.00 22.70 254 SER A C 1
ATOM 2054 O O . SER A 1 265 ? 20.092 32.898 2.914 1.00 22.94 254 SER A O 1
ATOM 2057 N N . GLY A 1 266 ? 21.760 31.932 4.095 1.00 19.68 255 GLY A N 1
ATOM 2058 C CA . GLY A 1 266 ? 22.286 33.210 4.545 1.00 18.59 255 GLY A CA 1
ATOM 2059 C C . GLY A 1 266 ? 23.156 32.964 5.767 1.00 18.49 255 GLY A C 1
ATOM 2060 O O . GLY A 1 266 ? 23.527 31.810 6.029 1.00 18.36 255 GLY A O 1
ATOM 2061 N N . ALA A 1 267 ? 23.494 34.049 6.460 1.00 18.74 256 ALA A N 1
ATOM 2062 C CA . ALA A 1 267 ? 24.321 33.964 7.681 1.00 17.09 256 ALA A CA 1
ATOM 2063 C C . ALA A 1 267 ? 23.960 35.145 8.555 1.00 17.32 256 ALA A C 1
ATOM 2064 O O . ALA A 1 267 ? 23.300 36.084 8.107 1.00 17.87 256 ALA A O 1
ATOM 2066 N N . SER A 1 268 ? 24.427 35.134 9.809 1.00 17.81 257 SER A N 1
ATOM 2067 C CA . SER A 1 268 ? 24.193 36.262 10.669 1.00 18.44 257 SER A CA 1
ATOM 2068 C C . SER A 1 268 ? 25.337 36.263 11.699 1.00 21.30 257 SER A C 1
ATOM 2069 O O . SER A 1 268 ? 25.977 35.213 11.935 1.00 24.46 257 SER A O 1
ATOM 2074 N N . ILE A 1 269 ? 25.654 37.433 12.216 1.00 17.53 258 ILE A N 1
ATOM 2075 C CA . ILE A 1 269 ? 26.693 37.526 13.260 1.00 17.54 258 ILE A CA 1
ATOM 2076 C C . ILE A 1 269 ? 26.092 38.165 14.460 1.00 17.85 258 ILE A C 1
ATOM 2077 O O . ILE A 1 269 ? 25.289 39.109 14.360 1.00 16.61 258 ILE A O 1
ATOM 2082 N N . GLN A 1 270 ? 26.453 37.658 15.624 1.00 19.02 259 GLN A N 1
ATOM 2083 C CA . GLN A 1 270 ? 25.991 38.302 16.846 1.00 20.70 259 GLN A CA 1
ATOM 2084 C C . GLN A 1 270 ? 27.255 38.469 17.707 1.00 19.49 259 GLN A C 1
ATOM 2085 O O . GLN A 1 270 ? 28.073 37.512 17.799 1.00 19.07 259 GLN A O 1
ATOM 2091 N N . SER A 1 271 ? 27.471 39.677 18.231 1.00 18.14 260 SER A N 1
ATOM 2092 C CA . SER A 1 271 ? 28.665 39.909 19.083 1.00 17.90 260 SER A CA 1
ATOM 2093 C C . SER A 1 271 ? 28.283 39.941 20.543 1.00 19.93 260 SER A C 1
ATOM 2094 O O . SER A 1 271 ? 27.117 40.200 20.890 1.00 21.17 260 SER A O 1
ATOM 2097 N N . TYR A 1 272 ? 29.271 39.742 21.425 1.00 19.05 261 TYR A N 1
ATOM 2098 C CA . TYR A 1 272 ? 28.993 39.744 22.847 1.00 19.48 261 TYR A CA 1
ATOM 2099 C C . TYR A 1 272 ? 30.222 40.273 23.587 1.00 20.55 261 TYR A C 1
ATOM 2100 O O . TYR A 1 272 ? 31.366 40.098 23.139 1.00 18.77 261 TYR A O 1
ATOM 2109 N N . LEU A 1 273 ? 29.955 40.887 24.714 1.00 19.50 262 LEU A N 1
ATOM 2110 C CA . LEU A 1 273 ? 31.014 41.248 25.642 1.00 22.97 262 LEU A CA 1
ATOM 2111 C C . LEU A 1 273 ? 32.256 41.973 25.181 1.00 22.38 262 LEU A C 1
ATOM 2112 O O . LEU A 1 273 ? 33.400 41.577 25.545 1.00 22.92 262 LEU A O 1
ATOM 2117 N N . LEU A 1 274 ? 32.077 43.025 24.406 1.00 20.97 263 LEU A N 1
ATOM 2118 C CA . LEU A 1 274 ? 33.229 43.810 23.961 1.00 20.56 263 LEU A CA 1
ATOM 2119 C C . LEU A 1 274 ? 33.866 44.529 25.159 1.00 20.96 263 LEU A C 1
ATOM 2120 O O . LEU A 1 274 ? 33.160 45.071 26.008 1.00 19.50 263 LEU A O 1
ATOM 2125 N N . GLU A 1 275 ? 35.191 44.596 25.182 1.00 20.25 264 GLU A N 1
ATOM 2126 C CA . GLU A 1 275 ? 35.942 45.237 26.312 1.00 22.09 264 GLU A CA 1
ATOM 2127 C C . GLU A 1 275 ? 36.028 46.735 26.039 1.00 21.89 264 GLU A C 1
ATOM 2128 O O . GLU A 1 275 ? 37.006 47.243 25.467 1.00 21.62 264 GLU A O 1
ATOM 2134 N N . LYS A 1 276 ? 34.975 47.452 26.406 1.00 20.06 265 LYS A N 1
ATOM 2135 C CA . LYS A 1 276 ? 34.965 48.882 26.112 1.00 20.20 265 LYS A CA 1
ATOM 2136 C C . LYS A 1 276 ? 35.956 49.688 26.919 1.00 19.35 265 LYS A C 1
ATOM 2137 O O . LYS A 1 276 ? 36.319 50.767 26.533 1.00 20.97 265 LYS A O 1
ATOM 2143 N N . SER A 1 277 ? 36.409 49.154 28.038 1.00 19.75 266 SER A N 1
ATOM 2144 C CA . SER A 1 277 ? 37.346 49.921 28.861 1.00 21.10 266 SER A CA 1
ATOM 2145 C C . SER A 1 277 ? 38.645 50.254 28.120 1.00 21.13 266 SER A C 1
ATOM 2146 O O . SER A 1 277 ? 39.308 51.273 28.382 1.00 20.06 266 SER A O 1
ATOM 2149 N N . ARG A 1 278 ? 39.035 49.388 27.190 1.00 19.24 267 ARG A N 1
ATOM 2150 C CA . ARG A 1 278 ? 40.296 49.611 26.444 1.00 18.77 267 ARG A CA 1
ATOM 2151 C C . ARG A 1 278 ? 40.298 50.882 25.584 1.00 19.70 267 ARG A C 1
ATOM 2152 O O . ARG A 1 278 ? 41.359 51.446 25.250 1.00 18.88 267 ARG A O 1
ATOM 2160 N N . VAL A 1 279 ? 39.110 51.342 25.195 1.00 18.12 268 VAL A N 1
ATOM 2161 C CA . VAL A 1 279 ? 39.056 52.549 24.403 1.00 18.28 268 VAL A CA 1
ATOM 2162 C C . VAL A 1 279 ? 39.643 53.735 25.164 1.00 19.44 268 VAL A C 1
ATOM 2163 O O . VAL A 1 279 ? 40.268 54.608 24.560 1.00 20.88 268 VAL A O 1
ATOM 2167 N N . VAL A 1 280 ? 39.503 53.767 26.481 1.00 19.91 269 VAL A N 1
ATOM 2168 C CA . VAL A 1 280 ? 39.972 54.943 27.200 1.00 20.69 269 VAL A CA 1
ATOM 2169 C C . VAL A 1 280 ? 41.223 54.737 28.034 1.00 24.69 269 VAL A C 1
ATOM 2170 O O . VAL A 1 280 ? 41.779 55.710 28.535 1.00 26.53 269 VAL A O 1
ATOM 2174 N N . PHE A 1 281 ? 41.682 53.501 28.160 1.00 23.95 270 PHE A N 1
ATOM 2175 C CA . PHE A 1 281 ? 42.894 53.233 28.923 1.00 23.62 270 PHE A CA 1
ATOM 2176 C C . PHE A 1 281 ? 43.527 51.906 28.457 1.00 22.37 270 PHE A C 1
ATOM 2177 O O . PHE A 1 281 ? 42.829 50.915 28.222 1.00 21.82 270 PHE A O 1
ATOM 2185 N N . GLN A 1 282 ? 44.848 51.905 28.322 1.00 22.25 271 GLN A N 1
ATOM 2186 C CA . GLN A 1 282 ? 45.577 50.695 27.937 1.00 22.81 271 GLN A CA 1
ATOM 2187 C C . GLN A 1 282 ? 46.824 50.572 28.864 1.00 24.57 271 GLN A C 1
ATOM 2188 O O . GLN A 1 282 ? 47.491 51.561 29.145 1.00 22.48 271 GLN A O 1
ATOM 2194 N N . SER A 1 283 ? 47.101 49.345 29.298 1.00 26.39 272 SER A N 1
ATOM 2195 C CA . SER A 1 283 ? 48.252 49.019 30.142 1.00 29.15 272 SER A CA 1
ATOM 2196 C C . SER A 1 283 ? 49.539 49.233 29.359 1.00 29.56 272 SER A C 1
ATOM 2197 O O . SER A 1 283 ? 49.545 49.183 28.118 1.00 28.36 272 SER A O 1
ATOM 2200 N N . GLU A 1 284 ? 50.655 49.418 30.067 1.00 29.41 273 GLU A N 1
ATOM 2201 C CA . GLU A 1 284 ? 51.913 49.622 29.377 1.00 30.59 273 GLU A CA 1
ATOM 2202 C C . GLU A 1 284 ? 52.179 48.524 28.315 1.00 28.67 273 GLU A C 1
ATOM 2203 O O . GLU A 1 284 ? 51.897 47.329 28.535 1.00 27.45 273 GLU A O 1
ATOM 2209 N N . THR A 1 285 ? 52.748 48.985 27.204 1.00 28.14 274 THR A N 1
ATOM 2210 C CA . THR A 1 285 ? 53.081 48.250 25.959 1.00 27.30 274 THR A CA 1
ATOM 2211 C C . THR A 1 285 ? 51.865 47.685 25.170 1.00 26.52 274 THR A C 1
ATOM 2212 O O . THR A 1 285 ? 52.059 47.055 24.122 1.00 25.18 274 THR A O 1
ATOM 2216 N N . GLU A 1 286 ? 50.642 47.896 25.641 1.00 24.31 275 GLU A N 1
ATOM 2217 C CA . GLU A 1 286 ? 49.495 47.394 24.851 1.00 25.45 275 GLU A CA 1
ATOM 2218 C C . GLU A 1 286 ? 48.986 48.516 23.935 1.00 24.08 275 GLU A C 1
ATOM 2219 O O . GLU A 1 286 ? 49.470 49.661 23.981 1.00 24.34 275 GLU A O 1
ATOM 2225 N N . ARG A 1 287 ? 48.029 48.190 23.082 1.00 23.59 276 ARG A N 1
ATOM 2226 C CA . ARG A 1 287 ? 47.439 49.210 22.218 1.00 20.64 276 ARG A CA 1
ATOM 2227 C C . ARG A 1 287 ? 45.915 49.251 22.400 1.00 20.33 276 ARG A C 1
ATOM 2228 O O . ARG A 1 287 ? 45.282 48.337 22.966 1.00 19.58 276 ARG A O 1
ATOM 2236 N N . ASN A 1 288 ? 45.366 50.358 21.941 1.00 19.38 277 ASN A N 1
ATOM 2237 C CA . ASN A 1 288 ? 43.920 50.536 21.879 1.00 18.35 277 ASN A CA 1
ATOM 2238 C C . ASN A 1 288 ? 43.521 49.641 20.675 1.00 19.03 277 ASN A C 1
ATOM 2239 O O . ASN A 1 288 ? 44.386 48.925 20.086 1.00 18.30 277 ASN A O 1
ATOM 2244 N N . TYR A 1 289 ? 42.235 49.642 20.303 1.00 17.22 278 TYR A N 1
ATOM 2245 C CA . TYR A 1 289 ? 41.783 48.833 19.152 1.00 17.05 278 TYR A CA 1
ATOM 2246 C C . TYR A 1 289 ? 42.502 49.216 17.850 1.00 15.48 278 TYR A C 1
ATOM 2247 O O . TYR A 1 289 ? 42.862 50.369 17.640 1.00 15.55 278 TYR A O 1
ATOM 2256 N N . HIS A 1 290 ? 42.739 48.238 16.985 1.00 14.69 279 HIS A N 1
ATOM 2257 C CA . HIS A 1 290 ? 43.525 48.508 15.779 1.00 14.61 279 HIS A CA 1
ATOM 2258 C C . HIS A 1 290 ? 42.987 49.658 14.914 1.00 16.36 279 HIS A C 1
ATOM 2259 O O . HIS A 1 290 ? 43.765 50.399 14.329 1.00 14.93 279 HIS A O 1
ATOM 2266 N N . ILE A 1 291 ? 41.664 49.830 14.875 1.00 15.15 280 ILE A N 1
ATOM 2267 C CA . ILE A 1 291 ? 41.089 50.840 13.974 1.00 16.04 280 ILE A CA 1
ATOM 2268 C C . ILE A 1 291 ? 41.626 52.233 14.207 1.00 15.88 280 ILE A C 1
ATOM 2269 O O . ILE A 1 291 ? 41.838 53.005 13.242 1.00 16.02 280 ILE A O 1
ATOM 2274 N N . PHE A 1 292 ? 41.880 52.590 15.462 1.00 16.68 281 PHE A N 1
ATOM 2275 C CA . PHE A 1 292 ? 42.417 53.931 15.689 1.00 17.57 281 PHE A CA 1
ATOM 2276 C C . PHE A 1 292 ? 43.748 54.164 14.961 1.00 16.82 281 PHE A C 1
ATOM 2277 O O . PHE A 1 292 ? 43.974 55.237 14.392 1.00 17.87 281 PHE A O 1
ATOM 2285 N N . TYR A 1 293 ? 44.646 53.189 15.044 1.00 17.46 282 TYR A N 1
ATOM 2286 C CA . TYR A 1 293 ? 45.969 53.307 14.365 1.00 16.32 282 TYR A CA 1
ATOM 2287 C C . TYR A 1 293 ? 45.827 53.208 12.856 1.00 17.67 282 TYR A C 1
ATOM 2288 O O . TYR A 1 293 ? 46.532 53.906 12.092 1.00 18.74 282 TYR A O 1
ATOM 2297 N N . GLN A 1 294 ? 44.919 52.341 12.392 1.00 18.12 283 GLN A N 1
ATOM 2298 C CA . GLN A 1 294 ? 44.690 52.212 10.936 1.00 17.10 283 GLN A CA 1
ATOM 2299 C C . GLN A 1 294 ? 44.222 53.527 10.337 1.00 17.59 283 GLN A C 1
ATOM 2300 O O . GLN A 1 294 ? 44.695 53.952 9.261 1.00 18.15 283 GLN A O 1
ATOM 2306 N N . LEU A 1 295 ? 43.294 54.187 11.036 1.00 16.38 284 LEU A N 1
ATOM 2307 C CA . LEU A 1 295 ? 42.756 55.423 10.509 1.00 17.18 284 LEU A CA 1
ATOM 2308 C C . LEU A 1 295 ? 43.835 56.487 10.487 1.00 18.07 284 LEU A C 1
ATOM 2309 O O . LEU A 1 295 ? 43.995 57.177 9.470 1.00 18.79 284 LEU A O 1
ATOM 2314 N N . LEU A 1 296 ? 44.564 56.646 11.601 1.00 17.03 285 LEU A N 1
ATOM 2315 C CA . LEU A 1 296 ? 45.579 57.723 11.613 1.00 18.28 285 LEU A CA 1
ATOM 2316 C C . LEU A 1 296 ? 46.683 57.476 10.599 1.00 18.98 285 LEU A C 1
ATOM 2317 O O . LEU A 1 296 ? 47.228 58.430 10.026 1.00 19.70 285 LEU A O 1
ATOM 2322 N N . ALA A 1 297 ? 46.979 56.206 10.342 1.00 18.28 286 ALA A N 1
ATOM 2323 C CA . ALA A 1 297 ? 48.077 55.864 9.400 1.00 20.18 286 ALA A CA 1
ATOM 2324 C C . ALA A 1 297 ? 47.651 55.852 7.932 1.00 22.78 286 ALA A C 1
ATOM 2325 O O . ALA A 1 297 ? 48.431 56.232 7.038 1.00 22.96 286 ALA A O 1
ATOM 2327 N N . GLY A 1 298 ? 46.429 55.415 7.667 1.00 21.51 287 GLY A N 1
ATOM 2328 C CA . GLY A 1 298 ? 45.988 55.305 6.272 1.00 20.85 287 GLY A CA 1
ATOM 2329 C C . GLY A 1 298 ? 45.029 56.325 5.701 1.00 20.81 287 GLY A C 1
ATOM 2330 O O . GLY A 1 298 ? 44.720 56.281 4.510 1.00 18.91 287 GLY A O 1
ATOM 2331 N N . ALA A 1 299 ? 44.561 57.270 6.506 1.00 19.97 288 ALA A N 1
ATOM 2332 C CA . ALA A 1 299 ? 43.631 58.268 5.978 1.00 20.39 288 ALA A CA 1
ATOM 2333 C C . ALA A 1 299 ? 44.376 59.094 4.922 1.00 21.58 288 ALA A C 1
ATOM 2334 O O . ALA A 1 299 ? 45.581 59.250 5.026 1.00 21.60 288 ALA A O 1
ATOM 2336 N N . THR A 1 300 ? 43.663 59.619 3.935 1.00 19.61 289 THR A N 1
ATOM 2337 C CA . THR A 1 300 ? 44.329 60.456 2.917 1.00 22.00 289 THR A CA 1
ATOM 2338 C C . THR A 1 300 ? 44.562 61.858 3.504 1.00 21.04 289 THR A C 1
ATOM 2339 O O . THR A 1 300 ? 44.051 62.189 4.587 1.00 20.70 289 THR A O 1
ATOM 2343 N N . ALA A 1 301 ? 45.363 62.668 2.811 1.00 20.78 290 ALA A N 1
ATOM 2344 C CA . ALA A 1 301 ? 45.576 64.044 3.277 1.00 21.82 290 ALA A CA 1
ATOM 2345 C C . ALA A 1 301 ? 44.229 64.750 3.493 1.00 22.31 290 ALA A C 1
ATOM 2346 O O . ALA A 1 301 ? 44.025 65.457 4.499 1.00 22.69 290 ALA A O 1
ATOM 2348 N N . GLU A 1 302 ? 43.312 64.594 2.545 1.00 22.17 291 GLU A N 1
ATOM 2349 C CA . GLU A 1 302 ? 42.018 65.289 2.664 1.00 24.46 291 GLU A CA 1
ATOM 2350 C C . GLU A 1 302 ? 41.190 64.759 3.833 1.00 23.86 291 GLU A C 1
ATOM 2351 O O . GLU A 1 302 ? 40.517 65.521 4.540 1.00 23.00 291 GLU A O 1
ATOM 2357 N N . GLU A 1 303 ? 41.230 63.457 4.044 1.00 21.99 292 GLU A N 1
ATOM 2358 C CA . GLU A 1 303 ? 40.493 62.884 5.173 1.00 25.22 292 GLU A CA 1
ATOM 2359 C C . GLU A 1 303 ? 41.113 63.389 6.500 1.00 23.42 292 GLU A C 1
ATOM 2360 O O . GLU A 1 303 ? 40.392 63.729 7.448 1.00 24.88 292 GLU A O 1
ATOM 2366 N N . LYS A 1 304 ? 42.439 63.415 6.583 1.00 23.48 293 LYS A N 1
ATOM 2367 C CA . LYS A 1 304 ? 43.071 63.945 7.798 1.00 22.86 293 LYS A CA 1
ATOM 2368 C C . LYS A 1 304 ? 42.674 65.406 8.012 1.00 24.34 293 LYS A C 1
ATOM 2369 O O . LYS A 1 304 ? 42.468 65.843 9.145 1.00 24.01 293 LYS A O 1
ATOM 2375 N N . LYS A 1 305 ? 42.563 66.166 6.927 1.00 24.50 294 LYS A N 1
ATOM 2376 C CA . LYS A 1 305 ? 42.215 67.590 7.057 1.00 25.39 294 LYS A CA 1
ATOM 2377 C C . LYS A 1 305 ? 40.778 67.747 7.588 1.00 24.20 294 LYS A C 1
ATOM 2378 O O . LYS A 1 305 ? 40.499 68.501 8.549 1.00 23.28 294 LYS A O 1
ATOM 2384 N N . ALA A 1 306 ? 39.867 67.008 6.973 1.00 24.04 295 ALA A N 1
ATOM 2385 C CA . ALA A 1 306 ? 38.454 67.090 7.353 1.00 24.68 295 ALA A CA 1
ATOM 2386 C C . ALA A 1 306 ? 38.140 66.515 8.752 1.00 22.83 295 ALA A C 1
ATOM 2387 O O . ALA A 1 306 ? 37.197 66.978 9.396 1.00 22.99 295 ALA A O 1
ATOM 2389 N N . LEU A 1 307 ? 38.902 65.517 9.212 1.00 20.27 296 LEU A N 1
ATOM 2390 C CA . LEU A 1 307 ? 38.686 64.893 10.529 1.00 21.14 296 LEU A CA 1
ATOM 2391 C C . LEU A 1 307 ? 39.626 65.438 11.610 1.00 20.86 296 LEU A C 1
ATOM 2392 O O . LEU A 1 307 ? 39.609 64.939 12.745 1.00 21.58 296 LEU A O 1
ATOM 2397 N N . HIS A 1 308 ? 40.419 66.463 11.252 1.00 21.44 297 HIS A N 1
ATOM 2398 C CA . HIS A 1 308 ? 41.416 67.059 12.158 1.00 23.84 297 HIS A CA 1
ATOM 2399 C C . HIS A 1 308 ? 42.318 66.009 12.753 1.00 22.91 297 HIS A C 1
ATOM 2400 O O . HIS A 1 308 ? 42.572 65.980 13.989 1.00 22.54 297 HIS A O 1
ATOM 2407 N N . LEU A 1 309 ? 42.855 65.144 11.903 1.00 22.35 298 LEU A N 1
ATOM 2408 C CA . LEU A 1 309 ? 43.706 64.058 12.422 1.00 24.31 298 LEU A CA 1
ATOM 2409 C C . LEU A 1 309 ? 45.170 64.453 12.522 1.00 26.08 298 LEU A C 1
ATOM 2410 O O . LEU A 1 309 ? 45.577 65.393 11.875 1.00 27.75 298 LEU A O 1
ATOM 2415 N N . ALA A 1 310 ? 45.931 63.679 13.301 1.00 26.07 299 ALA A N 1
ATOM 2416 C CA . ALA A 1 310 ? 47.379 63.861 13.508 1.00 27.07 299 ALA A CA 1
ATOM 2417 C C . ALA A 1 310 ? 47.927 62.468 13.889 1.00 27.80 299 ALA A C 1
ATOM 2418 O O . ALA A 1 310 ? 47.199 61.457 13.798 1.00 25.48 299 ALA A O 1
ATOM 2420 N N . GLY A 1 311 ? 49.189 62.402 14.306 1.00 26.07 300 GLY A N 1
ATOM 2421 C CA . GLY A 1 311 ? 49.782 61.117 14.653 1.00 27.25 300 GLY A CA 1
ATOM 2422 C C . GLY A 1 311 ? 49.221 60.585 15.947 1.00 25.90 300 GLY A C 1
ATOM 2423 O O . GLY A 1 311 ? 48.663 61.373 16.726 1.00 25.12 300 GLY A O 1
ATOM 2424 N N . PRO A 1 312 ? 49.363 59.267 16.230 1.00 26.97 301 PRO A N 1
ATOM 2425 C CA . PRO A 1 312 ? 48.831 58.680 17.481 1.00 25.95 301 PRO A CA 1
ATOM 2426 C C . PRO A 1 312 ? 49.411 59.331 18.727 1.00 27.54 301 PRO A C 1
ATOM 2427 O O . PRO A 1 312 ? 48.750 59.389 19.767 1.00 24.56 301 PRO A O 1
ATOM 2431 N N . GLU A 1 313 ? 50.649 59.826 18.613 1.00 27.55 302 GLU A N 1
ATOM 2432 C CA . GLU A 1 313 ? 51.296 60.498 19.760 1.00 29.44 302 GLU A CA 1
ATOM 2433 C C . GLU A 1 313 ? 50.495 61.740 20.191 1.00 27.58 302 GLU A C 1
ATOM 2434 O O . GLU A 1 313 ? 50.635 62.191 21.326 1.00 28.57 302 GLU A O 1
ATOM 2445 N N . SER A 1 314 ? 49.656 62.292 19.305 1.00 25.99 303 SER A N 1
ATOM 2446 C CA . SER A 1 314 ? 48.898 63.496 19.644 1.00 26.94 303 SER A CA 1
ATOM 2447 C C . SER A 1 314 ? 47.581 63.269 20.380 1.00 26.22 303 SER A C 1
ATOM 2448 O O . SER A 1 314 ? 46.898 64.243 20.740 1.00 22.74 303 SER A O 1
ATOM 2451 N N . PHE A 1 315 ? 47.207 62.007 20.576 1.00 22.83 304 PHE A N 1
ATOM 2452 C CA . PHE A 1 315 ? 45.946 61.696 21.290 1.00 22.65 304 PHE A CA 1
ATOM 2453 C C . PHE A 1 315 ? 46.131 60.945 22.598 1.00 22.18 304 PHE A C 1
ATOM 2454 O O . PHE A 1 315 ? 46.806 59.895 22.668 1.00 21.76 304 PHE A O 1
ATOM 2462 N N . ASN A 1 316 ? 45.514 61.491 23.645 1.00 21.98 305 ASN A N 1
ATOM 2463 C CA . ASN A 1 316 ? 45.577 60.890 24.980 1.00 22.67 305 ASN A CA 1
ATOM 2464 C C . ASN A 1 316 ? 45.170 59.417 24.972 1.00 23.29 305 ASN A C 1
ATOM 2465 O O . ASN A 1 316 ? 45.749 58.603 25.695 1.00 19.53 305 ASN A O 1
ATOM 2470 N N . TYR A 1 317 ? 44.174 59.067 24.155 1.00 20.50 306 TYR A N 1
ATOM 2471 C CA . TYR A 1 317 ? 43.746 57.676 24.155 1.00 20.86 306 TYR A CA 1
ATOM 2472 C C . TYR A 1 317 ? 44.704 56.707 23.432 1.00 20.46 306 TYR A C 1
ATOM 2473 O O . TYR A 1 317 ? 44.475 55.492 23.460 1.00 20.50 306 TYR A O 1
ATOM 2482 N N . LEU A 1 318 ? 45.737 57.238 22.773 1.00 19.16 307 LEU A N 1
ATOM 2483 C CA . LEU A 1 318 ? 46.704 56.376 22.034 1.00 19.17 307 LEU A CA 1
ATOM 2484 C C . LEU A 1 318 ? 48.168 56.623 22.467 1.00 23.13 307 LEU A C 1
ATOM 2485 O O . LEU A 1 318 ? 49.090 55.946 21.971 1.00 23.99 307 LEU A O 1
ATOM 2490 N N . ASN A 1 319 ? 48.374 57.551 23.390 1.00 24.05 308 ASN A N 1
ATOM 2491 C CA . ASN A 1 319 ? 49.739 57.885 23.743 1.00 26.88 308 ASN A CA 1
ATOM 2492 C C . ASN A 1 319 ? 50.136 57.584 25.157 1.00 27.71 308 ASN A C 1
ATOM 2493 O O . ASN A 1 319 ? 51.170 58.053 25.596 1.00 29.47 308 ASN A O 1
ATOM 2498 N N . GLN A 1 320 ? 49.356 56.784 25.857 1.00 27.59 309 GLN A N 1
ATOM 2499 C CA . GLN A 1 320 ? 49.709 56.490 27.224 1.00 30.77 309 GLN A CA 1
ATOM 2500 C C . GLN A 1 320 ? 50.496 55.177 27.453 1.00 31.57 309 GLN A C 1
ATOM 2501 O O . GLN A 1 320 ? 51.319 55.089 28.387 1.00 30.21 309 GLN A O 1
ATOM 2512 N N . SER A 1 321 ? 50.282 54.169 26.604 1.00 28.99 310 SER A N 1
ATOM 2513 C CA . SER A 1 321 ? 50.944 52.872 26.800 1.00 30.09 310 SER A CA 1
ATOM 2514 C C . SER A 1 321 ? 52.419 52.766 26.366 1.00 30.07 310 SER A C 1
ATOM 2515 O O . SER A 1 321 ? 53.111 51.810 26.747 1.00 33.11 310 SER A O 1
ATOM 2518 N N . GLY A 1 322 ? 52.865 53.699 25.532 1.00 31.92 311 GLY A N 1
ATOM 2519 C CA . GLY A 1 322 ? 54.235 53.718 25.047 1.00 32.55 311 GLY A CA 1
ATOM 2520 C C . GLY A 1 322 ? 54.383 52.913 23.767 1.00 34.22 311 GLY A C 1
ATOM 2521 O O . GLY A 1 322 ? 55.452 52.857 23.152 1.00 33.70 311 GLY A O 1
ATOM 2522 N N . CYS A 1 323 ? 53.286 52.298 23.332 1.00 32.69 312 CYS A N 1
ATOM 2523 C CA . CYS A 1 323 ? 53.352 51.489 22.114 1.00 31.19 312 CYS A CA 1
ATOM 2524 C C . CYS A 1 323 ? 52.311 51.965 21.118 1.00 30.25 312 CYS A C 1
ATOM 2525 O O . CYS A 1 323 ? 51.125 51.950 21.445 1.00 28.93 312 CYS A O 1
ATOM 2528 N N . VAL A 1 324 ? 52.738 52.421 19.937 1.00 28.82 313 VAL A N 1
ATOM 2529 C CA . VAL A 1 324 ? 51.775 52.809 18.901 1.00 27.71 313 VAL A CA 1
ATOM 2530 C C . VAL A 1 324 ? 51.873 51.965 17.649 1.00 28.89 313 VAL A C 1
ATOM 2531 O O . VAL A 1 324 ? 51.093 52.151 16.711 1.00 27.77 313 VAL A O 1
ATOM 2535 N N . ASP A 1 325 ? 52.859 51.070 17.571 1.00 30.84 314 ASP A N 1
ATOM 2536 C CA . ASP A 1 325 ? 52.902 50.202 16.405 1.00 31.71 314 ASP A CA 1
ATOM 2537 C C . ASP A 1 325 ? 53.227 48.786 16.785 1.00 31.40 314 ASP A C 1
ATOM 2538 O O . ASP A 1 325 ? 53.606 48.509 17.928 1.00 31.55 314 ASP A O 1
ATOM 2543 N N . ILE A 1 326 ? 53.025 47.886 15.824 1.00 29.51 315 ILE A N 1
ATOM 2544 C CA . ILE A 1 326 ? 53.262 46.470 16.011 1.00 29.39 315 ILE A CA 1
ATOM 2545 C C . ILE A 1 326 ? 54.307 46.032 15.002 1.00 31.04 315 ILE A C 1
ATOM 2546 O O . ILE A 1 326 ? 54.162 46.250 13.804 1.00 28.96 315 ILE A O 1
ATOM 2551 N N . LYS A 1 327 ? 55.392 45.440 15.503 1.00 34.50 316 LYS A N 1
ATOM 2552 C CA . LYS A 1 327 ? 56.456 44.966 14.630 1.00 35.72 316 LYS A CA 1
ATOM 2553 C C . LYS A 1 327 ? 55.900 44.071 13.501 1.00 34.79 316 LYS A C 1
ATOM 2554 O O . LYS A 1 327 ? 55.220 43.071 13.755 1.00 35.35 316 LYS A O 1
ATOM 2560 N N . GLY A 1 328 ? 56.168 44.445 12.250 1.00 32.75 317 GLY A N 1
ATOM 2561 C CA . GLY A 1 328 ? 55.698 43.643 11.133 1.00 32.18 317 GLY A CA 1
ATOM 2562 C C . GLY A 1 328 ? 54.295 43.933 10.618 1.00 31.99 317 GLY A C 1
ATOM 2563 O O . GLY A 1 328 ? 53.821 43.306 9.651 1.00 32.86 317 GLY A O 1
ATOM 2564 N N . VAL A 1 329 ? 53.610 44.867 11.269 1.00 29.40 318 VAL A N 1
ATOM 2565 C CA . VAL A 1 329 ? 52.233 45.235 10.878 1.00 28.55 318 VAL A CA 1
ATOM 2566 C C . VAL A 1 329 ? 52.257 46.650 10.362 1.00 26.19 318 VAL A C 1
ATOM 2567 O O . VAL A 1 329 ? 52.781 47.527 11.041 1.00 27.45 318 VAL A O 1
ATOM 2571 N N . SER A 1 330 ? 51.730 46.855 9.153 1.00 25.16 319 SER A N 1
ATOM 2572 C CA . SER A 1 330 ? 51.584 48.177 8.574 1.00 25.49 319 SER A CA 1
ATOM 2573 C C . SER A 1 330 ? 50.141 48.602 8.809 1.00 24.68 319 SER A C 1
ATOM 2574 O O . SER A 1 330 ? 49.215 48.093 8.145 1.00 26.27 319 SER A O 1
ATOM 2577 N N . ASP A 1 331 ? 49.912 49.522 9.726 1.00 23.96 320 ASP A N 1
ATOM 2578 C CA . ASP A 1 331 ? 48.515 49.930 9.969 1.00 23.03 320 ASP A CA 1
ATOM 2579 C C . ASP A 1 331 ? 47.919 50.574 8.748 1.00 22.57 320 ASP A C 1
ATOM 2580 O O . ASP A 1 331 ? 46.706 50.499 8.509 1.00 22.00 320 ASP A O 1
ATOM 2585 N N . SER A 1 332 ? 48.746 51.207 7.917 1.00 21.95 321 SER A N 1
ATOM 2586 C CA . SER A 1 332 ? 48.182 51.833 6.732 1.00 22.54 321 SER A CA 1
ATOM 2587 C C . SER A 1 332 ? 47.719 50.747 5.752 1.00 24.62 321 SER A C 1
ATOM 2588 O O . SER A 1 332 ? 46.657 50.884 5.121 1.00 24.21 321 SER A O 1
ATOM 2593 N N . GLU A 1 333 ? 48.510 49.682 5.574 1.00 24.87 322 GLU A N 1
ATOM 2594 C CA . GLU A 1 333 ? 48.069 48.634 4.648 1.00 26.72 322 GLU A CA 1
ATOM 2595 C C . GLU A 1 333 ? 46.840 47.887 5.230 1.00 25.40 322 GLU A C 1
ATOM 2596 O O . GLU A 1 333 ? 45.957 47.446 4.482 1.00 22.65 322 GLU A O 1
ATOM 2602 N N . GLU A 1 334 ? 46.788 47.768 6.553 1.00 22.67 323 GLU A N 1
ATOM 2603 C CA . GLU A 1 334 ? 45.636 47.114 7.219 1.00 21.65 323 GLU A CA 1
ATOM 2604 C C . GLU A 1 334 ? 44.388 48.001 7.021 1.00 22.19 323 GLU A C 1
ATOM 2605 O O . GLU A 1 334 ? 43.242 47.492 6.865 1.00 21.84 323 GLU A O 1
ATOM 2611 N N . PHE A 1 335 ? 44.566 49.316 7.062 1.00 21.27 324 PHE A N 1
ATOM 2612 C CA . PHE A 1 335 ? 43.397 50.197 6.831 1.00 20.66 324 PHE A CA 1
ATOM 2613 C C . PHE A 1 335 ? 42.856 49.977 5.412 1.00 21.36 324 PHE A C 1
ATOM 2614 O O . PHE A 1 335 ? 41.645 49.970 5.169 1.00 19.82 324 PHE A O 1
ATOM 2622 N N . LYS A 1 336 ? 43.764 49.788 4.448 1.00 21.68 325 LYS A N 1
ATOM 2623 C CA . LYS A 1 336 ? 43.313 49.551 3.072 1.00 22.62 325 LYS A CA 1
ATOM 2624 C C . LYS A 1 336 ? 42.422 48.313 2.982 1.00 20.97 325 LYS A C 1
ATOM 2625 O O . LYS A 1 336 ? 41.432 48.311 2.257 1.00 20.94 325 LYS A O 1
ATOM 2631 N N . ILE A 1 337 ? 42.810 47.259 3.695 1.00 19.52 326 ILE A N 1
ATOM 2632 C CA . ILE A 1 337 ? 42.051 46.015 3.726 1.00 19.27 326 ILE A CA 1
ATOM 2633 C C . ILE A 1 337 ? 40.683 46.259 4.415 1.00 20.00 326 ILE A C 1
ATOM 2634 O O . ILE A 1 337 ? 39.629 45.763 3.971 1.00 17.80 326 ILE A O 1
ATOM 2639 N N . THR A 1 338 ? 40.723 46.978 5.521 1.00 17.81 327 THR A N 1
ATOM 2640 C CA . THR A 1 338 ? 39.466 47.293 6.199 1.00 19.62 327 THR A CA 1
ATOM 2641 C C . THR A 1 338 ? 38.479 48.036 5.275 1.00 19.16 327 THR A C 1
ATOM 2642 O O . THR A 1 338 ? 37.262 47.682 5.194 1.00 18.61 327 THR A O 1
ATOM 2646 N N . ARG A 1 339 ? 38.952 49.035 4.532 1.00 19.63 328 ARG A N 1
ATOM 2647 C CA . ARG A 1 339 ? 38.017 49.773 3.661 1.00 20.64 328 ARG A CA 1
ATOM 2648 C C . ARG A 1 339 ? 37.469 48.898 2.520 1.00 20.86 328 ARG A C 1
ATOM 2649 O O . ARG A 1 339 ? 36.281 48.982 2.158 1.00 21.54 328 ARG A O 1
ATOM 2664 N N . GLN A 1 340 ? 38.347 48.096 1.930 1.00 20.80 329 GLN A N 1
ATOM 2665 C CA . GLN A 1 340 ? 37.944 47.184 0.853 1.00 22.53 329 GLN A CA 1
ATOM 2666 C C . GLN A 1 340 ? 36.836 46.261 1.409 1.00 21.86 329 GLN A C 1
ATOM 2667 O O . GLN A 1 340 ? 35.849 46.008 0.745 1.00 22.27 329 GLN A O 1
ATOM 2673 N N . ALA A 1 341 ? 37.021 45.754 2.629 1.00 19.65 330 ALA A N 1
ATOM 2674 C CA . ALA A 1 341 ? 36.018 44.876 3.261 1.00 18.56 330 ALA A CA 1
ATOM 2675 C C . ALA A 1 341 ? 34.688 45.616 3.433 1.00 18.95 330 ALA A C 1
ATOM 2676 O O . ALA A 1 341 ? 33.612 45.034 3.195 1.00 20.02 330 ALA A O 1
ATOM 2678 N N . MET A 1 342 ? 34.764 46.871 3.869 1.00 17.61 331 MET A N 1
ATOM 2679 C CA . MET A 1 342 ? 33.560 47.700 4.037 1.00 18.74 331 MET A CA 1
ATOM 2680 C C . MET A 1 342 ? 32.826 47.866 2.711 1.00 20.95 331 MET A C 1
ATOM 2681 O O . MET A 1 342 ? 31.582 47.861 2.676 1.00 20.10 331 MET A O 1
ATOM 2686 N N . ASP A 1 343 ? 33.579 48.034 1.628 1.00 21.17 332 ASP A N 1
ATOM 2687 C CA . ASP A 1 343 ? 32.920 48.107 0.304 1.00 23.81 332 ASP A CA 1
ATOM 2688 C C . ASP A 1 343 ? 32.153 46.808 0.010 1.00 24.72 332 ASP A C 1
ATOM 2689 O O . ASP A 1 343 ? 31.003 46.836 -0.440 1.00 25.05 332 ASP A O 1
ATOM 2694 N N . ILE A 1 344 ? 32.803 45.668 0.234 1.00 22.42 333 ILE A N 1
ATOM 2695 C CA . ILE A 1 344 ? 32.200 44.358 -0.073 1.00 22.24 333 ILE A CA 1
ATOM 2696 C C . ILE A 1 344 ? 30.960 44.020 0.738 1.00 23.68 333 ILE A C 1
ATOM 2697 O O . ILE A 1 344 ? 29.993 43.444 0.194 1.00 22.22 333 ILE A O 1
ATOM 2702 N N . VAL A 1 345 ? 30.968 44.379 2.021 1.00 20.21 334 VAL A N 1
ATOM 2703 C CA . VAL A 1 345 ? 29.779 44.119 2.831 1.00 21.14 334 VAL A CA 1
ATOM 2704 C C . VAL A 1 345 ? 28.714 45.186 2.682 1.00 20.51 334 VAL A C 1
ATOM 2705 O O . VAL A 1 345 ? 27.715 45.182 3.404 1.00 22.26 334 VAL A O 1
ATOM 2709 N N . GLY A 1 346 ? 28.933 46.108 1.773 1.00 22.51 335 GLY A N 1
ATOM 2710 C CA . GLY A 1 346 ? 27.902 47.095 1.450 1.00 24.61 335 GLY A CA 1
ATOM 2711 C C . GLY A 1 346 ? 27.788 48.471 2.095 1.00 25.53 335 GLY A C 1
ATOM 2712 O O . GLY A 1 346 ? 26.755 49.148 1.903 1.00 25.63 335 GLY A O 1
ATOM 2713 N N . PHE A 1 347 ? 28.810 48.900 2.852 1.00 23.87 336 PHE A N 1
ATOM 2714 C CA . PHE A 1 347 ? 28.765 50.221 3.491 1.00 23.18 336 PHE A CA 1
ATOM 2715 C C . PHE A 1 347 ? 28.990 51.251 2.376 1.00 22.32 336 PHE A C 1
ATOM 2716 O O . PHE A 1 347 ? 29.947 51.125 1.626 1.00 22.00 336 PHE A O 1
ATOM 2724 N N . SER A 1 348 ? 28.141 52.269 2.283 1.00 22.14 337 SER A N 1
ATOM 2725 C CA . SER A 1 348 ? 28.353 53.308 1.258 1.00 23.17 337 SER A CA 1
ATOM 2726 C C . SER A 1 348 ? 29.597 54.156 1.617 1.00 24.31 337 SER A C 1
ATOM 2727 O O . SER A 1 348 ? 30.094 54.134 2.767 1.00 22.08 337 SER A O 1
ATOM 2730 N N . GLN A 1 349 ? 30.126 54.894 0.649 1.00 24.31 338 GLN A N 1
ATOM 2731 C CA . GLN A 1 349 ? 31.272 55.742 0.971 1.00 24.78 338 GLN A CA 1
ATOM 2732 C C . GLN A 1 349 ? 30.905 56.732 2.105 1.00 24.81 338 GLN A C 1
ATOM 2733 O O . GLN A 1 349 ? 31.772 57.080 2.951 1.00 22.45 338 GLN A O 1
ATOM 2739 N N . GLU A 1 350 ? 29.649 57.208 2.114 1.00 23.91 339 GLU A N 1
ATOM 2740 C CA . GLU A 1 350 ? 29.252 58.166 3.146 1.00 25.61 339 GLU A CA 1
ATOM 2741 C C . GLU A 1 350 ? 29.143 57.503 4.504 1.00 23.71 339 GLU A C 1
ATOM 2742 O O . GLU A 1 350 ? 29.497 58.095 5.527 1.00 21.26 339 GLU A O 1
ATOM 2748 N N . GLU A 1 351 ? 28.655 56.279 4.517 1.00 22.49 340 GLU A N 1
ATOM 2749 C CA . GLU A 1 351 ? 28.575 55.566 5.806 1.00 22.67 340 GLU A CA 1
ATOM 2750 C C . GLU A 1 351 ? 29.993 55.300 6.295 1.00 22.51 340 GLU A C 1
ATOM 2751 O O . GLU A 1 351 ? 30.277 55.364 7.506 1.00 22.15 340 GLU A O 1
ATOM 2757 N N . GLN A 1 352 ? 30.898 54.968 5.380 1.00 18.16 341 GLN A N 1
ATOM 2758 C CA . GLN A 1 352 ? 32.273 54.714 5.838 1.00 20.83 341 GLN A CA 1
ATOM 2759 C C . GLN A 1 352 ? 32.879 55.986 6.426 1.00 19.64 341 GLN A C 1
ATOM 2760 O O . GLN A 1 352 ? 33.548 55.935 7.472 1.00 18.96 341 GLN A O 1
ATOM 2766 N N . MET A 1 353 ? 32.644 57.135 5.776 1.00 19.83 342 MET A N 1
ATOM 2767 C CA . MET A 1 353 ? 33.205 58.380 6.316 1.00 20.68 342 MET A CA 1
ATOM 2768 C C . MET A 1 353 ? 32.553 58.703 7.687 1.00 20.85 342 MET A C 1
ATOM 2769 O O . MET A 1 353 ? 33.192 59.251 8.601 1.00 21.02 342 MET A O 1
ATOM 2774 N N . SER A 1 354 ? 31.278 58.368 7.852 1.00 19.56 343 SER A N 1
ATOM 2775 C CA . SER A 1 354 ? 30.656 58.629 9.156 1.00 19.08 343 SER A CA 1
ATOM 2776 C C . SER A 1 354 ? 31.274 57.743 10.236 1.00 18.82 343 SER A C 1
ATOM 2777 O O . SER A 1 354 ? 31.485 58.187 11.389 1.00 17.79 343 SER A O 1
ATOM 2780 N N . ILE A 1 355 ? 31.563 56.492 9.881 1.00 15.37 344 ILE A N 1
ATOM 2781 C CA . ILE A 1 355 ? 32.209 55.596 10.849 1.00 15.95 344 ILE A CA 1
ATOM 2782 C C . ILE A 1 355 ? 33.585 56.213 11.270 1.00 15.20 344 ILE A C 1
ATOM 2783 O O . ILE A 1 355 ? 33.962 56.223 12.470 1.00 15.35 344 ILE A O 1
ATOM 2788 N N . PHE A 1 356 ? 34.356 56.673 10.291 1.00 15.65 345 PHE A N 1
ATOM 2789 C CA . PHE A 1 356 ? 35.661 57.259 10.609 1.00 17.48 345 PHE A CA 1
ATOM 2790 C C . PHE A 1 356 ? 35.551 58.576 11.401 1.00 19.38 345 PHE A C 1
ATOM 2791 O O . PHE A 1 356 ? 36.457 58.888 12.200 1.00 18.27 345 PHE A O 1
ATOM 2799 N N . LYS A 1 357 ? 34.493 59.352 11.154 1.00 18.42 346 LYS A N 1
ATOM 2800 C CA . LYS A 1 357 ? 34.236 60.582 11.913 1.00 20.03 346 LYS A CA 1
ATOM 2801 C C . LYS A 1 357 ? 33.965 60.217 13.358 1.00 19.89 346 LYS A C 1
ATOM 2802 O O . LYS A 1 357 ? 34.387 60.904 14.271 1.00 19.90 346 LYS A O 1
ATOM 2808 N N . ILE A 1 358 ? 33.241 59.128 13.579 1.00 16.61 347 ILE A N 1
ATOM 2809 C CA . ILE A 1 358 ? 32.980 58.775 14.972 1.00 17.70 347 ILE A CA 1
ATOM 2810 C C . ILE A 1 358 ? 34.302 58.330 15.650 1.00 17.90 347 ILE A C 1
ATOM 2811 O O . ILE A 1 358 ? 34.539 58.637 16.815 1.00 14.11 347 ILE A O 1
ATOM 2816 N N . ILE A 1 359 ? 35.143 57.592 14.924 1.00 16.23 348 ILE A N 1
ATOM 2817 C CA . ILE A 1 359 ? 36.413 57.135 15.522 1.00 17.09 348 ILE A CA 1
ATOM 2818 C C . ILE A 1 359 ? 37.268 58.384 15.791 1.00 17.61 348 ILE A C 1
ATOM 2819 O O . ILE A 1 359 ? 37.896 58.528 16.862 1.00 18.78 348 ILE A O 1
ATOM 2824 N N . ALA A 1 360 ? 37.279 59.309 14.838 1.00 17.48 349 ALA A N 1
ATOM 2825 C CA . ALA A 1 360 ? 38.030 60.563 15.051 1.00 18.66 349 ALA A CA 1
ATOM 2826 C C . ALA A 1 360 ? 37.447 61.344 16.237 1.00 18.63 349 ALA A C 1
ATOM 2827 O O . ALA A 1 360 ? 38.184 61.912 17.064 1.00 17.70 349 ALA A O 1
ATOM 2829 N N . GLY A 1 361 ? 36.114 61.413 16.294 1.00 17.80 350 GLY A N 1
ATOM 2830 C CA . GLY A 1 361 ? 35.472 62.154 17.382 1.00 16.55 350 GLY A CA 1
ATOM 2831 C C . GLY A 1 361 ? 35.829 61.593 18.747 1.00 17.13 350 GLY A C 1
ATOM 2832 O O . GLY A 1 361 ? 36.038 62.344 19.706 1.00 18.11 350 GLY A O 1
ATOM 2833 N N . ILE A 1 362 ? 35.911 60.265 18.850 1.00 16.09 351 ILE A N 1
ATOM 2834 C CA . ILE A 1 362 ? 36.295 59.637 20.142 1.00 14.30 351 ILE A CA 1
ATOM 2835 C C . ILE A 1 362 ? 37.703 60.104 20.512 1.00 15.87 351 ILE A C 1
ATOM 2836 O O . ILE A 1 362 ? 38.000 60.453 21.669 1.00 16.36 351 ILE A O 1
ATOM 2841 N N . LEU A 1 363 ? 38.590 60.121 19.526 1.00 15.47 352 LEU A N 1
ATOM 2842 C CA . LEU A 1 363 ? 39.929 60.595 19.833 1.00 17.36 352 LEU A CA 1
ATOM 2843 C C . LEU A 1 363 ? 39.937 62.073 20.285 1.00 17.49 352 LEU A C 1
ATOM 2844 O O . LEU A 1 363 ? 40.660 62.432 21.231 1.00 18.01 352 LEU A O 1
ATOM 2849 N N . HIS A 1 364 ? 39.122 62.919 19.654 1.00 17.32 353 HIS A N 1
ATOM 2850 C CA . HIS A 1 364 ? 39.100 64.320 20.057 1.00 18.76 353 HIS A CA 1
ATOM 2851 C C . HIS A 1 364 ? 38.483 64.446 21.451 1.00 19.73 353 HIS A C 1
ATOM 2852 O O . HIS A 1 364 ? 39.013 65.195 22.312 1.00 20.06 353 HIS A O 1
ATOM 2859 N N . LEU A 1 365 ? 37.412 63.700 21.717 1.00 17.74 354 LEU A N 1
ATOM 2860 C CA . LEU A 1 365 ? 36.822 63.738 23.068 1.00 18.99 354 LEU A CA 1
ATOM 2861 C C . LEU A 1 365 ? 37.895 63.417 24.103 1.00 21.05 354 LEU A C 1
ATOM 2862 O O . LEU A 1 365 ? 37.932 64.030 25.193 1.00 19.69 354 LEU A O 1
ATOM 2867 N N . GLY A 1 366 ? 38.731 62.428 23.785 1.00 19.25 355 GLY A N 1
ATOM 2868 C CA . GLY A 1 366 ? 39.780 62.028 24.710 1.00 18.96 355 GLY A CA 1
ATOM 2869 C C . GLY A 1 366 ? 40.812 63.115 24.997 1.00 21.78 355 GLY A C 1
ATOM 2870 O O . GLY A 1 366 ? 41.544 63.032 26.024 1.00 21.02 355 GLY A O 1
ATOM 2871 N N . ASN A 1 367 ? 40.906 64.097 24.101 1.00 18.54 356 ASN A N 1
ATOM 2872 C CA . ASN A 1 367 ? 41.844 65.189 24.271 1.00 21.77 356 ASN A CA 1
ATOM 2873 C C . ASN A 1 367 ? 41.291 66.396 25.007 1.00 23.28 356 ASN A C 1
ATOM 2874 O O . ASN A 1 367 ? 42.012 67.345 25.208 1.00 23.57 356 ASN A O 1
ATOM 2879 N N . ILE A 1 368 ? 40.015 66.373 25.363 1.00 21.89 357 ILE A N 1
ATOM 2880 C CA . ILE A 1 368 ? 39.419 67.477 26.125 1.00 23.29 357 ILE A CA 1
ATOM 2881 C C . ILE A 1 368 ? 40.044 67.453 27.523 1.00 24.14 357 ILE A C 1
ATOM 2882 O O . ILE A 1 368 ? 40.060 66.439 28.196 1.00 23.51 357 ILE A O 1
ATOM 2887 N N . LYS A 1 369 ? 40.567 68.593 27.957 1.00 25.74 358 LYS A N 1
ATOM 2888 C CA . LYS A 1 369 ? 41.197 68.681 29.265 1.00 27.40 358 LYS A CA 1
ATOM 2889 C C . LYS A 1 369 ? 40.312 69.568 30.153 1.00 26.97 358 LYS A C 1
ATOM 2890 O O . LYS A 1 369 ? 40.182 70.749 29.913 1.00 27.02 358 LYS A O 1
ATOM 2896 N N . PHE A 1 370 ? 39.664 68.986 31.143 1.00 28.45 359 PHE A N 1
ATOM 2897 C CA . PHE A 1 370 ? 38.811 69.742 32.050 1.00 31.30 359 PHE A CA 1
ATOM 2898 C C . PHE A 1 370 ? 39.700 70.345 33.143 1.00 36.49 359 PHE A C 1
ATOM 2899 O O . PHE A 1 370 ? 40.647 69.691 33.613 1.00 35.81 359 PHE A O 1
ATOM 2907 N N . GLU A 1 371 ? 39.416 71.594 33.498 1.00 41.11 360 GLU A N 1
ATOM 2908 C CA . GLU A 1 371 ? 40.178 72.316 34.538 1.00 45.68 360 GLU A CA 1
ATOM 2909 C C . GLU A 1 371 ? 39.262 72.864 35.614 1.00 47.84 360 GLU A C 1
ATOM 2910 O O . GLU A 1 371 ? 38.110 73.200 35.335 1.00 46.26 360 GLU A O 1
ATOM 2916 N N . LYS A 1 372 ? 39.779 72.955 36.841 1.00 51.04 361 LYS A N 1
ATOM 2917 C CA . LYS A 1 372 ? 38.997 73.506 37.943 1.00 54.35 361 LYS A CA 1
ATOM 2918 C C . LYS A 1 372 ? 38.895 74.991 37.603 1.00 55.57 361 LYS A C 1
ATOM 2919 O O . LYS A 1 372 ? 39.907 75.639 37.338 1.00 56.33 361 LYS A O 1
ATOM 2925 N N . GLY A 1 373 ? 37.671 75.512 37.584 1.00 57.29 362 GLY A N 1
ATOM 2926 C CA . GLY A 1 373 ? 37.466 76.906 37.246 1.00 59.65 362 GLY A CA 1
ATOM 2927 C C . GLY A 1 373 ? 37.815 77.841 38.383 1.00 61.71 362 GLY A C 1
ATOM 2928 O O . GLY A 1 373 ? 38.962 77.892 38.835 1.00 62.50 362 GLY A O 1
ATOM 2929 N N . ALA A 1 374 ? 36.823 78.589 38.845 1.00 62.75 363 ALA A N 1
ATOM 2930 C CA . ALA A 1 374 ? 37.023 79.529 39.938 1.00 63.75 363 ALA A CA 1
ATOM 2931 C C . ALA A 1 374 ? 36.899 78.774 41.269 1.00 64.31 363 ALA A C 1
ATOM 2932 O O . ALA A 1 374 ? 37.738 78.919 42.164 1.00 64.64 363 ALA A O 1
ATOM 2934 N N . GLY A 1 375 ? 35.840 77.972 41.379 1.00 64.54 364 GLY A N 1
ATOM 2935 C CA . GLY A 1 375 ? 35.598 77.183 42.576 1.00 64.28 364 GLY A CA 1
ATOM 2936 C C . GLY A 1 375 ? 35.890 75.727 42.274 1.00 64.18 364 GLY A C 1
ATOM 2937 O O . GLY A 1 375 ? 36.966 75.412 41.764 1.00 64.68 364 GLY A O 1
ATOM 2938 N N . GLU A 1 376 ? 34.953 74.831 42.565 1.00 63.40 365 GLU A N 1
ATOM 2939 C CA . GLU A 1 376 ? 35.197 73.414 42.277 1.00 62.37 365 GLU A CA 1
ATOM 2940 C C . GLU A 1 376 ? 34.833 73.087 40.822 1.00 59.75 365 GLU A C 1
ATOM 2941 O O . GLU A 1 376 ? 35.407 72.170 40.209 1.00 59.97 365 GLU A O 1
ATOM 2947 N N . GLY A 1 377 ? 33.905 73.870 40.272 1.00 56.47 366 GLY A N 1
ATOM 2948 C CA . GLY A 1 377 ? 33.425 73.649 38.918 1.00 52.78 366 GLY A CA 1
ATOM 2949 C C . GLY A 1 377 ? 34.422 73.483 37.779 1.00 50.03 366 GLY A C 1
ATOM 2950 O O . GLY A 1 377 ? 35.369 74.253 37.619 1.00 49.57 366 GLY A O 1
ATOM 2951 N N . ALA A 1 378 ? 34.187 72.471 36.954 1.00 47.18 367 ALA A N 1
ATOM 2952 C CA . ALA A 1 378 ? 35.057 72.231 35.815 1.00 43.20 367 ALA A CA 1
ATOM 2953 C C . ALA A 1 378 ? 34.825 73.272 34.726 1.00 41.14 367 ALA A C 1
ATOM 2954 O O . ALA A 1 378 ? 33.703 73.717 34.516 1.00 39.88 367 ALA A O 1
ATOM 2956 N N . VAL A 1 379 ? 35.887 73.676 34.038 1.00 38.47 368 VAL A N 1
ATOM 2957 C CA . VAL A 1 379 ? 35.724 74.591 32.922 1.00 38.04 368 VAL A CA 1
ATOM 2958 C C . VAL A 1 379 ? 36.643 74.132 31.818 1.00 37.33 368 VAL A C 1
ATOM 2959 O O . VAL A 1 379 ? 37.576 73.355 32.051 1.00 36.04 368 VAL A O 1
ATOM 2963 N N . LEU A 1 380 ? 36.361 74.636 30.629 1.00 37.25 369 LEU A N 1
ATOM 2964 C CA . LEU A 1 380 ? 37.126 74.316 29.440 1.00 40.06 369 LEU A CA 1
ATOM 2965 C C . LEU A 1 380 ? 37.756 75.603 28.929 1.00 40.16 369 LEU A C 1
ATOM 2966 O O . LEU A 1 380 ? 37.061 76.462 28.386 1.00 40.17 369 LEU A O 1
ATOM 2971 N N . LYS A 1 381 ? 39.062 75.728 29.105 1.00 40.88 370 LYS A N 1
ATOM 2972 C CA . LYS A 1 381 ? 39.775 76.923 28.659 1.00 42.35 370 LYS A CA 1
ATOM 2973 C C . LYS A 1 381 ? 39.980 76.875 27.132 1.00 41.74 370 LYS A C 1
ATOM 2974 O O . LYS A 1 381 ? 39.519 77.749 26.366 1.00 43.01 370 LYS A O 1
ATOM 2980 N N . ASP A 1 382 ? 40.674 75.834 26.700 1.00 38.85 371 ASP A N 1
ATOM 2981 C CA . ASP A 1 382 ? 40.973 75.637 25.291 1.00 36.49 371 ASP A CA 1
ATOM 2982 C C . ASP A 1 382 ? 39.845 74.779 24.698 1.00 34.44 371 ASP A C 1
ATOM 2983 O O . ASP A 1 382 ? 39.625 73.649 25.126 1.00 33.50 371 ASP A O 1
ATOM 2988 N N . LYS A 1 383 ? 39.111 75.347 23.758 1.00 32.07 372 LYS A N 1
ATOM 2989 C CA . LYS A 1 383 ? 37.979 74.641 23.143 1.00 31.51 372 LYS A CA 1
ATOM 2990 C C . LYS A 1 383 ? 38.367 73.822 21.894 1.00 27.40 372 LYS A C 1
ATOM 2991 O O . LYS A 1 383 ? 37.497 73.262 21.246 1.00 26.61 372 LYS A O 1
ATOM 2997 N N . THR A 1 384 ? 39.654 73.748 21.566 1.00 25.75 373 THR A N 1
ATOM 2998 C CA . THR A 1 384 ? 40.083 73.053 20.365 1.00 24.96 373 THR A CA 1
ATOM 2999 C C . THR A 1 384 ? 39.554 71.603 20.223 1.00 23.43 373 THR A C 1
ATOM 3000 O O . THR A 1 384 ? 38.924 71.261 19.204 1.00 22.74 373 THR A O 1
ATOM 3004 N N . ALA A 1 385 ? 39.803 70.763 21.217 1.00 22.20 374 ALA A N 1
ATOM 3005 C CA . ALA A 1 385 ? 39.364 69.349 21.097 1.00 22.82 374 ALA A CA 1
ATOM 3006 C C . ALA A 1 385 ? 37.856 69.252 21.091 1.00 22.11 374 ALA A C 1
ATOM 3007 O O . ALA A 1 385 ? 37.281 68.447 20.367 1.00 20.80 374 ALA A O 1
ATOM 3009 N N . LEU A 1 386 ? 37.204 70.074 21.911 1.00 22.08 375 LEU A N 1
ATOM 3010 C CA . LEU A 1 386 ? 35.741 70.084 21.942 1.00 23.20 375 LEU A CA 1
ATOM 3011 C C . LEU A 1 386 ? 35.189 70.453 20.580 1.00 22.87 375 LEU A C 1
ATOM 3012 O O . LEU A 1 386 ? 34.226 69.828 20.086 1.00 21.58 375 LEU A O 1
ATOM 3017 N N . ASN A 1 387 ? 35.768 71.484 19.966 1.00 22.29 376 ASN A N 1
ATOM 3018 C CA . ASN A 1 387 ? 35.260 71.906 18.679 1.00 23.10 376 ASN A CA 1
ATOM 3019 C C . ASN A 1 387 ? 35.503 70.871 17.570 1.00 22.31 376 ASN A C 1
ATOM 3020 O O . ASN A 1 387 ? 34.656 70.714 16.654 1.00 21.29 376 ASN A O 1
ATOM 3025 N N . ALA A 1 388 ? 36.652 70.203 17.635 1.00 21.35 377 ALA A N 1
ATOM 3026 C CA . ALA A 1 388 ? 36.975 69.178 16.614 1.00 20.67 377 ALA A CA 1
ATOM 3027 C C . ALA A 1 388 ? 36.012 68.010 16.796 1.00 20.74 377 ALA A C 1
ATOM 3028 O O . ALA A 1 388 ? 35.486 67.485 15.813 1.00 20.11 377 ALA A O 1
ATOM 3030 N N . ALA A 1 389 ? 35.769 67.598 18.039 1.00 19.97 378 ALA A N 1
ATOM 3031 C CA . ALA A 1 389 ? 34.843 66.486 18.255 1.00 18.89 378 ALA A CA 1
ATOM 3032 C C . ALA A 1 389 ? 33.454 66.902 17.762 1.00 19.50 378 ALA A C 1
ATOM 3033 O O . ALA A 1 389 ? 32.802 66.170 17.024 1.00 20.21 378 ALA A O 1
ATOM 3035 N N . SER A 1 390 ? 33.002 68.090 18.133 1.00 20.43 379 SER A N 1
ATOM 3036 C CA . SER A 1 390 ? 31.672 68.529 17.698 1.00 20.39 379 SER A CA 1
ATOM 3037 C C . SER A 1 390 ? 31.479 68.575 16.197 1.00 21.49 379 SER A C 1
ATOM 3038 O O . SER A 1 390 ? 30.403 68.259 15.674 1.00 20.99 379 SER A O 1
ATOM 3041 N N . THR A 1 391 ? 32.518 69.037 15.507 1.00 23.01 380 THR A N 1
ATOM 3042 C CA . THR A 1 391 ? 32.476 69.118 14.053 1.00 24.37 380 THR A CA 1
ATOM 3043 C C . THR A 1 391 ? 32.331 67.735 13.430 1.00 23.98 380 THR A C 1
ATOM 3044 O O . THR A 1 391 ? 31.472 67.512 12.567 1.00 24.04 380 THR A O 1
ATOM 3048 N N . VAL A 1 392 ? 33.179 66.792 13.814 1.00 21.33 381 VAL A N 1
ATOM 3049 C CA . VAL A 1 392 ? 33.043 65.494 13.174 1.00 20.46 381 VAL A CA 1
ATOM 3050 C C . VAL A 1 392 ? 31.784 64.763 13.594 1.00 21.62 381 VAL A C 1
ATOM 3051 O O . VAL A 1 392 ? 31.237 64.022 12.786 1.00 22.37 381 VAL A O 1
ATOM 3055 N N . PHE A 1 393 ? 31.306 64.976 14.826 1.00 20.45 382 PHE A N 1
ATOM 3056 C CA . PHE A 1 393 ? 30.067 64.338 15.313 1.00 20.94 382 PHE A CA 1
ATOM 3057 C C . PHE A 1 393 ? 28.795 65.014 14.779 1.00 20.95 382 PHE A C 1
ATOM 3058 O O . PHE A 1 393 ? 27.702 64.465 14.887 1.00 21.48 382 PHE A O 1
ATOM 3066 N N . GLY A 1 394 ? 28.934 66.217 14.251 1.00 21.89 383 GLY A N 1
ATOM 3067 C CA . GLY A 1 394 ? 27.755 66.910 13.736 1.00 22.42 383 GLY A CA 1
ATOM 3068 C C . GLY A 1 394 ? 26.847 67.401 14.877 1.00 24.57 383 GLY A C 1
ATOM 3069 O O . GLY A 1 394 ? 25.620 67.414 14.753 1.00 22.20 383 GLY A O 1
ATOM 3070 N N . VAL A 1 395 ? 27.448 67.785 15.998 1.00 23.65 384 VAL A N 1
ATOM 3071 C CA . VAL A 1 395 ? 26.654 68.315 17.115 1.00 23.51 384 VAL A CA 1
ATOM 3072 C C . VAL A 1 395 ? 27.093 69.696 17.509 1.00 24.79 384 VAL A C 1
ATOM 3073 O O . VAL A 1 395 ? 28.201 70.136 17.173 1.00 23.68 384 VAL A O 1
ATOM 3077 N N . ASN A 1 396 ? 26.234 70.367 18.283 1.00 25.20 385 ASN A N 1
ATOM 3078 C CA . ASN A 1 396 ? 26.483 71.734 18.741 1.00 26.16 385 ASN A CA 1
ATOM 3079 C C . ASN A 1 396 ? 27.481 71.736 19.890 1.00 24.03 385 ASN A C 1
ATOM 3080 O O . ASN A 1 396 ? 27.214 71.180 20.964 1.00 23.76 385 ASN A O 1
ATOM 3085 N N . PRO A 1 397 ? 28.621 72.408 19.704 1.00 24.58 386 PRO A N 1
ATOM 3086 C CA . PRO A 1 397 ? 29.612 72.415 20.785 1.00 25.44 386 PRO A CA 1
ATOM 3087 C C . PRO A 1 397 ? 29.165 73.014 22.117 1.00 26.25 386 PRO A C 1
ATOM 3088 O O . PRO A 1 397 ? 29.613 72.585 23.164 1.00 25.56 386 PRO A O 1
ATOM 3092 N N . SER A 1 398 ? 28.318 74.033 22.084 1.00 26.83 387 SER A N 1
ATOM 3093 C CA . SER A 1 398 ? 27.841 74.625 23.340 1.00 27.59 387 SER A CA 1
ATOM 3094 C C . SER A 1 398 ? 27.017 73.591 24.102 1.00 26.35 387 SER A C 1
ATOM 3095 O O . SER A 1 398 ? 27.164 73.443 25.311 1.00 25.76 387 SER A O 1
ATOM 3098 N N . VAL A 1 399 ? 26.131 72.901 23.387 1.00 24.18 388 VAL A N 1
ATOM 3099 C CA . VAL A 1 399 ? 25.286 71.864 23.979 1.00 23.63 388 VAL A CA 1
ATOM 3100 C C . VAL A 1 399 ? 26.186 70.726 24.526 1.00 23.62 388 VAL A C 1
ATOM 3101 O O . VAL A 1 399 ? 25.945 70.201 25.607 1.00 21.21 388 VAL A O 1
ATOM 3105 N N . LEU A 1 400 ? 27.209 70.348 23.766 1.00 20.70 389 LEU A N 1
ATOM 3106 C CA . LEU A 1 400 ? 28.084 69.247 24.203 1.00 21.11 389 LEU A CA 1
ATOM 3107 C C . LEU A 1 400 ? 28.853 69.676 25.453 1.00 20.78 389 LEU A C 1
ATOM 3108 O O . LEU A 1 400 ? 29.031 68.900 26.385 1.00 20.74 389 LEU A O 1
ATOM 3113 N N . GLU A 1 401 ? 29.325 70.921 25.462 1.00 23.17 390 GLU A N 1
ATOM 3114 C CA . GLU A 1 401 ? 30.076 71.421 26.597 1.00 25.80 390 GLU A CA 1
ATOM 3115 C C . GLU A 1 401 ? 29.210 71.391 27.864 1.00 25.36 390 GLU A C 1
ATOM 3116 O O . GLU A 1 401 ? 29.666 70.960 28.931 1.00 26.04 390 GLU A O 1
ATOM 3122 N N . LYS A 1 402 ? 27.962 71.812 27.744 1.00 24.94 391 LYS A N 1
ATOM 3123 C CA . LYS A 1 402 ? 27.075 71.836 28.915 1.00 26.27 391 LYS A CA 1
ATOM 3124 C C . LYS A 1 402 ? 26.691 70.443 29.327 1.00 26.09 391 LYS A C 1
ATOM 3125 O O . LYS A 1 402 ? 26.549 70.181 30.519 1.00 27.92 391 LYS A O 1
ATOM 3131 N N . ALA A 1 403 ? 26.508 69.544 28.350 1.00 25.07 392 ALA A N 1
ATOM 3132 C CA . ALA A 1 403 ? 26.125 68.167 28.668 1.00 23.33 392 ALA A CA 1
ATOM 3133 C C . ALA A 1 403 ? 27.272 67.432 29.372 1.00 23.16 392 ALA A C 1
ATOM 3134 O O . ALA A 1 403 ? 27.039 66.498 30.161 1.00 22.42 392 ALA A O 1
ATOM 3136 N N . LEU A 1 404 ? 28.504 67.844 29.093 1.00 21.47 393 LEU A N 1
ATOM 3137 C CA . LEU A 1 404 ? 29.658 67.218 29.734 1.00 23.34 393 LEU A CA 1
ATOM 3138 C C . LEU A 1 404 ? 29.935 67.748 31.173 1.00 24.94 393 LEU A C 1
ATOM 3139 O O . LEU A 1 404 ? 30.238 66.971 32.065 1.00 25.70 393 LEU A O 1
ATOM 3144 N N . MET A 1 405 ? 29.823 69.058 31.367 1.00 26.15 394 MET A N 1
ATOM 3145 C CA . MET A 1 405 ? 30.127 69.681 32.674 1.00 27.29 394 MET A CA 1
ATOM 3146 C C . MET A 1 405 ? 28.927 70.135 33.529 1.00 28.11 394 MET A C 1
ATOM 3147 O O . MET A 1 405 ? 29.076 70.319 34.739 1.00 27.88 394 MET A O 1
ATOM 3152 N N . GLU A 1 406 ? 27.758 70.302 32.916 1.00 26.68 395 GLU A N 1
ATOM 3153 C CA . GLU A 1 406 ? 26.576 70.711 33.663 1.00 28.92 395 GLU A CA 1
ATOM 3154 C C . GLU A 1 406 ? 25.382 69.894 33.267 1.00 26.30 395 GLU A C 1
ATOM 3155 O O . GLU A 1 406 ? 24.361 70.449 32.866 1.00 26.16 395 GLU A O 1
ATOM 3161 N N . PRO A 1 407 ? 25.482 68.564 33.329 1.00 25.07 396 PRO A N 1
ATOM 3162 C CA . PRO A 1 407 ? 24.348 67.722 32.963 1.00 25.46 396 PRO A CA 1
ATOM 3163 C C . PRO A 1 407 ? 23.175 67.943 33.928 1.00 27.39 396 PRO A C 1
ATOM 3164 O O . PRO A 1 407 ? 23.348 68.004 35.146 1.00 28.95 396 PRO A O 1
ATOM 3168 N N . ARG A 1 408 ? 21.983 68.042 33.381 1.00 28.63 397 ARG A N 1
ATOM 3169 C CA . ARG A 1 408 ? 20.799 68.291 34.186 1.00 29.77 397 ARG A CA 1
ATOM 3170 C C . ARG A 1 408 ? 20.116 66.997 34.621 1.00 31.44 397 ARG A C 1
ATOM 3171 O O . ARG A 1 408 ? 20.111 66.003 33.883 1.00 28.15 397 ARG A O 1
ATOM 3179 N N . ILE A 1 409 ? 19.547 67.022 35.834 1.00 31.51 398 ILE A N 1
ATOM 3180 C CA . ILE A 1 409 ? 18.810 65.864 36.362 1.00 33.32 398 ILE A CA 1
ATOM 3181 C C . ILE A 1 409 ? 17.528 66.409 37.004 1.00 34.42 398 ILE A C 1
ATOM 3182 O O . ILE A 1 409 ? 17.368 67.621 37.143 1.00 34.59 398 ILE A O 1
ATOM 3187 N N . LEU A 1 410 ? 16.603 65.542 37.370 1.00 34.79 399 LEU A N 1
ATOM 3188 C CA . LEU A 1 410 ? 15.381 66.046 37.982 1.00 36.84 399 LEU A CA 1
ATOM 3189 C C . LEU A 1 410 ? 15.491 65.946 39.488 1.00 36.53 399 LEU A C 1
ATOM 3190 O O . LEU A 1 410 ? 15.737 64.866 40.012 1.00 34.47 399 LEU A O 1
ATOM 3195 N N . ALA A 1 411 ? 15.357 67.086 40.155 1.00 36.16 400 ALA A N 1
ATOM 3196 C CA . ALA A 1 411 ? 15.393 67.150 41.614 1.00 37.75 400 ALA A CA 1
ATOM 3197 C C . ALA A 1 411 ? 13.939 67.425 41.987 1.00 38.34 400 ALA A C 1
ATOM 3198 O O . ALA A 1 411 ? 13.532 68.593 42.067 1.00 36.96 400 ALA A O 1
ATOM 3200 N N . GLY A 1 412 ? 13.173 66.361 42.236 1.00 38.84 401 GLY A N 1
ATOM 3201 C CA . GLY A 1 412 ? 11.755 66.528 42.512 1.00 40.67 401 GLY A CA 1
ATOM 3202 C C . GLY A 1 412 ? 11.225 66.719 41.107 1.00 42.02 401 GLY A C 1
ATOM 3203 O O . GLY A 1 412 ? 11.483 65.886 40.248 1.00 41.03 401 GLY A O 1
ATOM 3204 N N . ARG A 1 413 ? 10.527 67.821 40.844 1.00 44.32 402 ARG A N 1
ATOM 3205 C CA . ARG A 1 413 ? 10.036 68.085 39.496 1.00 46.25 402 ARG A CA 1
ATOM 3206 C C . ARG A 1 413 ? 10.898 69.161 38.797 1.00 46.30 402 ARG A C 1
ATOM 3207 O O . ARG A 1 413 ? 10.705 69.445 37.609 1.00 47.12 402 ARG A O 1
ATOM 3215 N N . ASP A 1 414 ? 11.838 69.753 39.534 1.00 46.09 403 ASP A N 1
ATOM 3216 C CA . ASP A 1 414 ? 12.703 70.812 39.007 1.00 46.05 403 ASP A CA 1
ATOM 3217 C C . ASP A 1 414 ? 13.956 70.316 38.268 1.00 45.71 403 ASP A C 1
ATOM 3218 O O . ASP A 1 414 ? 14.710 69.482 38.789 1.00 43.09 403 ASP A O 1
ATOM 3223 N N . LEU A 1 415 ? 14.195 70.856 37.071 1.00 44.94 404 LEU A N 1
ATOM 3224 C CA . LEU A 1 415 ? 15.378 70.483 36.300 1.00 44.49 404 LEU A CA 1
ATOM 3225 C C . LEU A 1 415 ? 16.559 71.256 36.878 1.00 43.48 404 LEU A C 1
ATOM 3226 O O . LEU A 1 415 ? 16.551 72.491 36.908 1.00 44.42 404 LEU A O 1
ATOM 3231 N N . VAL A 1 416 ? 17.563 70.536 37.358 1.00 40.88 405 VAL A N 1
ATOM 3232 C CA . VAL A 1 416 ? 18.713 71.190 37.940 1.00 39.72 405 VAL A CA 1
ATOM 3233 C C . VAL A 1 416 ? 19.992 70.696 37.280 1.00 38.53 405 VAL A C 1
ATOM 3234 O O . VAL A 1 416 ? 20.143 69.501 36.983 1.00 36.35 405 VAL A O 1
ATOM 3238 N N . ALA A 1 417 ? 20.898 71.632 37.056 1.00 36.27 406 ALA A N 1
ATOM 3239 C CA . ALA A 1 417 ? 22.151 71.313 36.428 1.00 37.05 406 ALA A CA 1
ATOM 3240 C C . ALA A 1 417 ? 23.133 70.924 37.506 1.00 37.36 406 ALA A C 1
ATOM 3241 O O . ALA A 1 417 ? 23.338 71.673 38.480 1.00 38.17 406 ALA A O 1
ATOM 3243 N N . GLN A 1 418 ? 23.687 69.728 37.394 1.00 34.95 407 GLN A N 1
ATOM 3244 C CA . GLN A 1 418 ? 24.682 69.339 38.362 1.00 34.10 407 GLN A CA 1
ATOM 3245 C C . GLN A 1 418 ? 25.976 69.831 37.790 1.00 35.40 407 GLN A C 1
ATOM 3246 O O . GLN A 1 418 ? 26.420 69.321 36.749 1.00 36.12 407 GLN A O 1
ATOM 3252 N N . HIS A 1 419 ? 26.579 70.827 38.415 1.00 34.43 408 HIS A N 1
ATOM 3253 C CA . HIS A 1 419 ? 27.860 71.320 37.936 1.00 35.49 408 HIS A CA 1
ATOM 3254 C C . HIS A 1 419 ? 28.959 70.402 38.401 1.00 34.92 408 HIS A C 1
ATOM 3255 O O . HIS A 1 419 ? 29.384 70.463 39.571 1.00 35.29 408 HIS A O 1
ATOM 3262 N N . LEU A 1 420 ? 29.459 69.572 37.483 1.00 32.32 409 LEU A N 1
ATOM 3263 C CA . LEU A 1 420 ? 30.511 68.617 37.818 1.00 32.35 409 LEU A CA 1
ATOM 3264 C C . LEU A 1 420 ? 31.869 69.217 38.030 1.00 32.91 409 LEU A C 1
ATOM 3265 O O . LEU A 1 420 ? 32.182 70.287 37.503 1.00 36.11 409 LEU A O 1
ATOM 3270 N N . ASN A 1 421 ? 32.691 68.502 38.793 1.00 34.16 410 ASN A N 1
ATOM 3271 C CA . ASN A 1 421 ? 34.046 68.917 39.015 1.00 35.99 410 ASN A CA 1
ATOM 3272 C C . ASN A 1 421 ? 34.883 68.233 37.931 1.00 37.00 410 ASN A C 1
ATOM 3273 O O . ASN A 1 421 ? 34.351 67.481 37.112 1.00 35.99 410 ASN A O 1
ATOM 3278 N N . VAL A 1 422 ? 36.186 68.482 37.937 1.00 36.97 411 VAL A N 1
ATOM 3279 C CA . VAL A 1 422 ? 37.062 67.908 36.951 1.00 37.17 411 VAL A CA 1
ATOM 3280 C C . VAL A 1 422 ? 37.057 66.404 36.818 1.00 37.31 411 VAL A C 1
ATOM 3281 O O . VAL A 1 422 ? 37.060 65.893 35.698 1.00 35.84 411 VAL A O 1
ATOM 3285 N N . GLU A 1 423 ? 37.044 65.703 37.948 1.00 36.25 412 GLU A N 1
ATOM 3286 C CA . GLU A 1 423 ? 37.071 64.251 37.959 1.00 36.02 412 GLU A CA 1
ATOM 3287 C C . GLU A 1 423 ? 35.807 63.675 37.354 1.00 34.52 412 GLU A C 1
ATOM 3288 O O . GLU A 1 423 ? 35.864 62.770 36.521 1.00 31.30 412 GLU A O 1
ATOM 3294 N N . LYS A 1 424 ? 34.661 64.163 37.822 1.00 30.59 413 LYS A N 1
ATOM 3295 C CA . LYS A 1 424 ? 33.408 63.681 37.289 1.00 31.51 413 LYS A CA 1
ATOM 3296 C C . LYS A 1 424 ? 33.207 64.062 35.802 1.00 29.55 413 LYS A C 1
ATOM 3297 O O . LYS A 1 424 ? 32.573 63.299 35.062 1.00 27.44 413 LYS A O 1
ATOM 3303 N N . SER A 1 425 ? 33.732 65.214 35.370 1.00 27.66 414 SER A N 1
ATOM 3304 C CA . SER A 1 425 ? 33.559 65.584 33.956 1.00 27.86 414 SER A CA 1
ATOM 3305 C C . SER A 1 425 ? 34.400 64.626 33.092 1.00 26.00 414 SER A C 1
ATOM 3306 O O . SER A 1 425 ? 33.942 64.183 32.017 1.00 23.54 414 SER A O 1
ATOM 3309 N N . SER A 1 426 ? 35.600 64.307 33.579 1.00 23.69 415 SER A N 1
ATOM 3310 C CA . SER A 1 426 ? 36.515 63.420 32.853 1.00 24.54 415 SER A CA 1
ATOM 3311 C C . SER A 1 426 ? 35.885 62.041 32.790 1.00 25.88 415 SER A C 1
ATOM 3312 O O . SER A 1 426 ? 35.949 61.356 31.754 1.00 25.68 415 SER A O 1
ATOM 3317 N N . SER A 1 427 ? 35.255 61.641 33.895 1.00 23.26 416 SER A N 1
ATOM 3318 C CA . SER A 1 427 ? 34.634 60.342 33.972 1.00 24.74 416 SER A CA 1
ATOM 3319 C C . SER A 1 427 ? 33.411 60.245 33.030 1.00 24.95 416 SER A C 1
ATOM 3320 O O . SER A 1 427 ? 33.155 59.212 32.413 1.00 22.48 416 SER A O 1
ATOM 3323 N N . SER A 1 428 ? 32.633 61.324 32.981 1.00 23.34 417 SER A N 1
ATOM 3324 C CA . SER A 1 428 ? 31.457 61.364 32.150 1.00 23.42 417 SER A CA 1
ATOM 3325 C C . SER A 1 428 ? 31.873 61.304 30.672 1.00 22.20 417 SER A C 1
ATOM 3326 O O . SER A 1 428 ? 31.232 60.641 29.849 1.00 23.01 417 SER A O 1
ATOM 3329 N N . ARG A 1 429 ? 32.931 62.033 30.348 1.00 19.77 418 ARG A N 1
ATOM 3330 C CA . ARG A 1 429 ? 33.456 62.060 28.985 1.00 19.98 418 ARG A CA 1
ATOM 3331 C C . ARG A 1 429 ? 33.860 60.635 28.576 1.00 20.93 418 ARG A C 1
ATOM 3332 O O . ARG A 1 429 ? 33.546 60.198 27.458 1.00 17.91 418 ARG A O 1
ATOM 3340 N N . ASP A 1 430 ? 34.550 59.923 29.482 1.00 19.72 419 ASP A N 1
ATOM 3341 C CA . ASP A 1 430 ? 34.957 58.552 29.220 1.00 21.63 419 ASP A CA 1
ATOM 3342 C C . ASP A 1 430 ? 33.758 57.655 29.027 1.00 21.54 419 ASP A C 1
ATOM 3343 O O . ASP A 1 430 ? 33.769 56.779 28.158 1.00 20.03 419 ASP A O 1
ATOM 3348 N N . ALA A 1 431 ? 32.723 57.845 29.852 1.00 19.76 420 ALA A N 1
ATOM 3349 C CA . ALA A 1 431 ? 31.524 57.029 29.743 1.00 20.71 420 ALA A CA 1
ATOM 3350 C C . ALA A 1 431 ? 30.861 57.260 28.397 1.00 19.96 420 ALA A C 1
ATOM 3351 O O . ALA A 1 431 ? 30.345 56.301 27.785 1.00 20.19 420 ALA A O 1
ATOM 3353 N N . LEU A 1 432 ? 30.863 58.508 27.933 1.00 18.63 421 LEU A N 1
ATOM 3354 C CA . LEU A 1 432 ? 30.277 58.844 26.614 1.00 18.05 421 LEU A CA 1
ATOM 3355 C C . LEU A 1 432 ? 31.056 58.112 25.509 1.00 19.50 421 LEU A C 1
ATOM 3356 O O . LEU A 1 432 ? 30.490 57.514 24.561 1.00 18.82 421 LEU A O 1
ATOM 3361 N N . VAL A 1 433 ? 32.373 58.165 25.629 1.00 19.04 422 VAL A N 1
ATOM 3362 C CA . VAL A 1 433 ? 33.239 57.486 24.638 1.00 17.75 422 VAL A CA 1
ATOM 3363 C C . VAL A 1 433 ? 32.954 55.969 24.581 1.00 17.61 422 VAL A C 1
ATOM 3364 O O . VAL A 1 433 ? 32.830 55.368 23.496 1.00 18.27 422 VAL A O 1
ATOM 3368 N N . LYS A 1 434 ? 32.889 55.317 25.732 1.00 17.25 423 LYS A N 1
ATOM 3369 C CA . LYS A 1 434 ? 32.636 53.881 25.739 1.00 19.36 423 LYS A CA 1
ATOM 3370 C C . LYS A 1 434 ? 31.259 53.583 25.175 1.00 20.06 423 LYS A C 1
ATOM 3371 O O . LYS A 1 434 ? 31.067 52.591 24.487 1.00 19.71 423 LYS A O 1
ATOM 3377 N N . ALA A 1 435 ? 30.294 54.472 25.428 1.00 20.01 424 ALA A N 1
ATOM 3378 C CA . ALA A 1 435 ? 28.947 54.234 24.895 1.00 19.86 424 ALA A CA 1
ATOM 3379 C C . ALA A 1 435 ? 28.976 54.357 23.377 1.00 18.43 424 ALA A C 1
ATOM 3380 O O . ALA A 1 435 ? 28.397 53.537 22.675 1.00 19.88 424 ALA A O 1
ATOM 3382 N N . LEU A 1 436 ? 29.632 55.401 22.875 1.00 18.26 425 LEU A N 1
ATOM 3383 C CA . LEU A 1 436 ? 29.707 55.622 21.443 1.00 18.31 425 LEU A CA 1
ATOM 3384 C C . LEU A 1 436 ? 30.363 54.413 20.762 1.00 19.86 425 LEU A C 1
ATOM 3385 O O . LEU A 1 436 ? 29.905 53.942 19.718 1.00 18.45 425 LEU A O 1
ATOM 3390 N N . TYR A 1 437 ? 31.446 53.938 21.357 1.00 15.93 426 TYR A N 1
ATOM 3391 C CA . TYR A 1 437 ? 32.187 52.805 20.759 1.00 16.09 426 TYR A CA 1
ATOM 3392 C C . TYR A 1 437 ? 31.410 51.531 20.757 1.00 15.80 426 TYR A C 1
ATOM 3393 O O . TYR A 1 437 ? 31.374 50.823 19.748 1.00 17.23 426 TYR A O 1
ATOM 3402 N N . GLY A 1 438 ? 30.781 51.212 21.887 1.00 14.98 427 GLY A N 1
ATOM 3403 C CA . GLY A 1 438 ? 29.969 50.005 21.934 1.00 16.55 427 GLY A CA 1
ATOM 3404 C C . GLY A 1 438 ? 28.785 50.094 20.991 1.00 17.95 427 GLY A C 1
ATOM 3405 O O . GLY A 1 438 ? 28.443 49.122 20.329 1.00 17.07 427 GLY A O 1
ATOM 3406 N N . ARG A 1 439 ? 28.103 51.238 20.956 1.00 16.48 428 ARG A N 1
ATOM 3407 C CA . ARG A 1 439 ? 26.956 51.313 20.057 1.00 17.76 428 ARG A CA 1
ATOM 3408 C C . ARG A 1 439 ? 27.411 51.224 18.608 1.00 17.69 428 ARG A C 1
ATOM 3409 O O . ARG A 1 439 ? 26.732 50.639 17.733 1.00 16.18 428 ARG A O 1
ATOM 3417 N N . LEU A 1 440 ? 28.541 51.850 18.320 1.00 14.81 429 LEU A N 1
ATOM 3418 C CA . LEU A 1 440 ? 29.040 51.797 16.955 1.00 15.25 429 LEU A CA 1
ATOM 3419 C C . LEU A 1 440 ? 29.310 50.324 16.583 1.00 17.70 429 LEU A C 1
ATOM 3420 O O . LEU A 1 440 ? 28.966 49.872 15.475 1.00 15.57 429 LEU A O 1
ATOM 3425 N N . PHE A 1 441 ? 29.913 49.572 17.517 1.00 16.89 430 PHE A N 1
ATOM 3426 C CA . PHE A 1 441 ? 30.222 48.154 17.253 1.00 17.80 430 PHE A CA 1
ATOM 3427 C C . PHE A 1 441 ? 28.933 47.380 16.924 1.00 17.44 430 PHE A C 1
ATOM 3428 O O . PHE A 1 441 ? 28.896 46.612 15.978 1.00 15.81 430 PHE A O 1
ATOM 3436 N N . LEU A 1 442 ? 27.876 47.584 17.712 1.00 15.88 431 LEU A N 1
ATOM 3437 C CA . LEU A 1 442 ? 26.591 46.905 17.447 1.00 15.72 431 LEU A CA 1
ATOM 3438 C C . LEU A 1 442 ? 25.990 47.316 16.090 1.00 16.40 431 LEU A C 1
ATOM 3439 O O . LEU A 1 442 ? 25.391 46.498 15.385 1.00 17.13 431 LEU A O 1
ATOM 3444 N N . TRP A 1 443 ? 26.123 48.601 15.730 1.00 17.10 432 TRP A N 1
ATOM 3445 C CA . TRP A 1 443 ? 25.606 49.117 14.460 1.00 17.39 432 TRP A CA 1
ATOM 3446 C C . TRP A 1 443 ? 26.388 48.460 13.272 1.00 18.50 432 TRP A C 1
ATOM 3447 O O . TRP A 1 443 ? 25.799 48.052 12.239 1.00 16.20 432 TRP A O 1
ATOM 3458 N N . LEU A 1 444 ? 27.701 48.366 13.400 1.00 15.39 433 LEU A N 1
ATOM 3459 C CA . LEU A 1 444 ? 28.509 47.694 12.355 1.00 15.59 433 LEU A CA 1
ATOM 3460 C C . LEU A 1 444 ? 28.000 46.245 12.141 1.00 15.65 433 LEU A C 1
ATOM 3461 O O . LEU A 1 444 ? 27.860 45.773 11.014 1.00 14.88 433 LEU A O 1
ATOM 3466 N N . VAL A 1 445 ? 27.769 45.537 13.239 1.00 15.87 434 VAL A N 1
ATOM 3467 C CA . VAL A 1 445 ? 27.272 44.163 13.125 1.00 16.44 434 VAL A CA 1
ATOM 3468 C C . VAL A 1 445 ? 25.901 44.127 12.437 1.00 17.16 434 VAL A C 1
ATOM 3469 O O . VAL A 1 445 ? 25.636 43.306 11.532 1.00 15.78 434 VAL A O 1
ATOM 3473 N N . LYS A 1 446 ? 25.014 44.996 12.903 1.00 16.40 435 LYS A N 1
ATOM 3474 C CA . LYS A 1 446 ? 23.674 45.073 12.326 1.00 19.64 435 LYS A CA 1
ATOM 3475 C C . LYS A 1 446 ? 23.758 45.391 10.816 1.00 19.59 435 LYS A C 1
ATOM 3476 O O . LYS A 1 446 ? 23.034 44.807 10.007 1.00 16.70 435 LYS A O 1
ATOM 3482 N N . LYS A 1 447 ? 24.624 46.318 10.436 1.00 17.54 436 LYS A N 1
ATOM 3483 C CA . LYS A 1 447 ? 24.773 46.697 9.014 1.00 18.69 436 LYS A CA 1
ATOM 3484 C C . LYS A 1 447 ? 25.320 45.535 8.185 1.00 19.44 436 LYS A C 1
ATOM 3485 O O . LYS A 1 447 ? 24.883 45.257 7.053 1.00 17.31 436 LYS A O 1
ATOM 3491 N N . ILE A 1 448 ? 26.295 44.831 8.741 1.00 15.46 437 ILE A N 1
ATOM 3492 C CA . ILE A 1 448 ? 26.810 43.681 8.032 1.00 15.38 437 ILE A CA 1
ATOM 3493 C C . ILE A 1 448 ? 25.687 42.632 7.902 1.00 16.24 437 ILE A C 1
ATOM 3494 O O . ILE A 1 448 ? 25.529 41.982 6.843 1.00 17.39 437 ILE A O 1
ATOM 3499 N N . ASN A 1 449 ? 24.882 42.466 8.955 1.00 14.96 438 ASN A N 1
ATOM 3500 C CA . ASN A 1 449 ? 23.833 41.479 8.842 1.00 15.14 438 ASN A CA 1
ATOM 3501 C C . ASN A 1 449 ? 22.759 41.885 7.799 1.00 17.37 438 ASN A C 1
ATOM 3502 O O . ASN A 1 449 ? 21.966 41.065 7.340 1.00 18.32 438 ASN A O 1
ATOM 3507 N N . ASN A 1 450 ? 22.751 43.151 7.428 1.00 18.10 439 ASN A N 1
ATOM 3508 C CA . ASN A 1 450 ? 21.759 43.586 6.445 1.00 21.08 439 ASN A CA 1
ATOM 3509 C C . ASN A 1 450 ? 21.961 42.837 5.121 1.00 21.79 439 ASN A C 1
ATOM 3510 O O . ASN A 1 450 ? 20.973 42.564 4.398 1.00 22.40 439 ASN A O 1
ATOM 3515 N N . VAL A 1 451 ? 23.218 42.519 4.792 1.00 19.93 440 VAL A N 1
ATOM 3516 C CA . VAL A 1 451 ? 23.497 41.785 3.566 1.00 19.85 440 VAL A CA 1
ATOM 3517 C C . VAL A 1 451 ? 23.660 40.280 3.845 1.00 19.50 440 VAL A C 1
ATOM 3518 O O . VAL A 1 451 ? 23.324 39.474 2.994 1.00 16.93 440 VAL A O 1
ATOM 3522 N N . LEU A 1 452 ? 24.173 39.886 5.027 1.00 16.38 441 LEU A N 1
ATOM 3523 C CA . LEU A 1 452 ? 24.332 38.440 5.262 1.00 16.58 441 LEU A CA 1
ATOM 3524 C C . LEU A 1 452 ? 23.028 37.677 5.462 1.00 16.81 441 LEU A C 1
ATOM 3525 O O . LEU A 1 452 ? 22.914 36.533 5.069 1.00 16.90 441 LEU A O 1
ATOM 3530 N N . CYS A 1 453 ? 22.061 38.330 6.099 1.00 17.87 442 CYS A N 1
ATOM 3531 C CA . CYS A 1 453 ? 20.807 37.694 6.484 1.00 18.79 442 CYS A CA 1
ATOM 3532 C C . CYS A 1 453 ? 19.629 38.346 5.750 1.00 20.89 442 CYS A C 1
ATOM 3533 O O . CYS A 1 453 ? 19.053 39.359 6.224 1.00 20.47 442 CYS A O 1
ATOM 3536 N N . GLN A 1 454 ? 19.262 37.772 4.616 1.00 20.70 443 GLN A N 1
ATOM 3537 C CA . GLN A 1 454 ? 18.162 38.354 3.837 1.00 22.91 443 GLN A CA 1
ATOM 3538 C C . GLN A 1 454 ? 16.953 37.410 3.728 1.00 26.31 443 GLN A C 1
ATOM 3539 O O . GLN A 1 454 ? 15.946 37.757 3.107 1.00 26.57 443 GLN A O 1
ATOM 3545 N N . GLU A 1 455 ? 17.066 36.216 4.305 1.00 26.70 444 GLU A N 1
ATOM 3546 C CA . GLU A 1 455 ? 15.988 35.223 4.291 1.00 30.40 444 GLU A CA 1
ATOM 3547 C C . GLU A 1 455 ? 15.805 34.647 5.689 1.00 29.99 444 GLU A C 1
ATOM 3548 O O . GLU A 1 455 ? 16.795 34.438 6.398 1.00 26.00 444 GLU A O 1
ATOM 3554 N N . ARG A 1 456 ? 14.563 34.345 6.081 1.00 30.43 445 ARG A N 1
ATOM 3555 C CA . ARG A 1 456 ? 14.365 33.797 7.415 1.00 31.37 445 ARG A CA 1
ATOM 3556 C C . ARG A 1 456 ? 14.929 32.379 7.398 1.00 28.14 445 ARG A C 1
ATOM 3557 O O . ARG A 1 456 ? 14.657 31.610 6.474 1.00 28.43 445 ARG A O 1
ATOM 3565 N N . LYS A 1 457 ? 15.735 32.039 8.395 1.00 24.97 446 LYS A N 1
ATOM 3566 C CA . LYS A 1 457 ? 16.330 30.696 8.437 1.00 24.65 446 LYS A CA 1
ATOM 3567 C C . LYS A 1 457 ? 15.371 29.650 8.971 1.00 23.41 446 LYS A C 1
ATOM 3568 O O . LYS A 1 457 ? 14.405 29.989 9.662 1.00 24.54 446 LYS A O 1
ATOM 3574 N N . ALA A 1 458 ? 15.656 28.389 8.659 1.00 24.36 447 ALA A N 1
ATOM 3575 C CA . ALA A 1 458 ? 14.928 27.264 9.232 1.00 23.06 447 ALA A CA 1
ATOM 3576 C C . ALA A 1 458 ? 15.872 26.716 10.336 1.00 22.82 447 ALA A C 1
ATOM 3577 O O . ALA A 1 458 ? 15.441 26.410 11.446 1.00 20.01 447 ALA A O 1
ATOM 3579 N N . TYR A 1 459 ? 17.162 26.590 10.007 1.00 20.76 448 TYR A N 1
ATOM 3580 C CA . TYR A 1 459 ? 18.134 26.074 10.986 1.00 20.29 448 TYR A CA 1
ATOM 3581 C C . TYR A 1 459 ? 19.464 26.793 10.851 1.00 20.57 448 TYR A C 1
ATOM 3582 O O . TYR A 1 459 ? 19.658 27.586 9.937 1.00 19.90 448 TYR A O 1
ATOM 3591 N N . PHE A 1 460 ? 20.392 26.472 11.756 1.00 18.64 449 PHE A N 1
ATOM 3592 C CA . PHE A 1 460 ? 21.739 27.080 11.610 1.00 17.81 449 PHE A CA 1
ATOM 3593 C C . PHE A 1 460 ? 22.800 26.196 12.241 1.00 16.82 449 PHE A C 1
ATOM 3594 O O . PHE A 1 460 ? 22.488 25.293 13.047 1.00 16.26 449 PHE A O 1
ATOM 3602 N N . ILE A 1 461 ? 24.049 26.440 11.821 1.00 17.90 450 ILE A N 1
ATOM 3603 C CA . ILE A 1 461 ? 25.216 25.803 12.394 1.00 17.47 450 ILE A CA 1
ATOM 3604 C C . ILE A 1 461 ? 26.022 27.072 12.708 1.00 17.70 450 ILE A C 1
ATOM 3605 O O . ILE A 1 461 ? 26.410 27.802 11.773 1.00 17.42 450 ILE A O 1
ATOM 3610 N N . GLY A 1 462 ? 26.235 27.322 14.007 1.00 16.16 451 GLY A N 1
ATOM 3611 C CA . GLY A 1 462 ? 26.892 28.544 14.431 1.00 20.26 451 GLY A CA 1
ATOM 3612 C C . GLY A 1 462 ? 28.288 28.344 14.969 1.00 20.89 451 GLY A C 1
ATOM 3613 O O . GLY A 1 462 ? 28.513 27.439 15.764 1.00 22.66 451 GLY A O 1
ATOM 3614 N N . VAL A 1 463 ? 29.215 29.205 14.564 1.00 17.93 452 VAL A N 1
ATOM 3615 C CA . VAL A 1 463 ? 30.586 29.063 15.020 1.00 17.11 452 VAL A CA 1
ATOM 3616 C C . VAL A 1 463 ? 30.808 30.124 16.069 1.00 17.33 452 VAL A C 1
ATOM 3617 O O . VAL A 1 463 ? 30.606 31.315 15.802 1.00 18.74 452 VAL A O 1
ATOM 3621 N N . LEU A 1 464 ? 31.236 29.704 17.257 1.00 16.85 453 LEU A N 1
ATOM 3622 C CA . LEU A 1 464 ? 31.461 30.652 18.330 1.00 16.51 453 LEU A CA 1
ATOM 3623 C C . LEU A 1 464 ? 32.935 30.820 18.632 1.00 19.66 453 LEU A C 1
ATOM 3624 O O . LEU A 1 464 ? 33.660 29.816 18.738 1.00 18.39 453 LEU A O 1
ATOM 3629 N N . ASP A 1 465 ? 33.395 32.062 18.744 1.00 19.02 454 ASP A N 1
ATOM 3630 C CA . ASP A 1 465 ? 34.769 32.185 19.195 1.00 23.47 454 ASP A CA 1
ATOM 3631 C C . ASP A 1 465 ? 34.792 33.351 20.141 1.00 23.53 454 ASP A C 1
ATOM 3632 O O . ASP A 1 465 ? 34.182 34.375 19.864 1.00 23.89 454 ASP A O 1
ATOM 3637 N N . ILE A 1 466 ? 35.437 33.198 21.286 1.00 22.80 455 ILE A N 1
ATOM 3638 C CA . ILE A 1 466 ? 35.478 34.332 22.241 1.00 24.28 455 ILE A CA 1
ATOM 3639 C C . ILE A 1 466 ? 36.891 34.450 22.757 1.00 21.77 455 ILE A C 1
ATOM 3640 O O . ILE A 1 466 ? 37.704 33.597 22.517 1.00 19.43 455 ILE A O 1
ATOM 3645 N N . SER A 1 467 ? 37.135 35.499 23.521 1.00 19.06 456 SER A N 1
ATOM 3646 C CA . SER A 1 467 ? 38.470 35.746 24.066 1.00 20.54 456 SER A CA 1
ATOM 3647 C C . SER A 1 467 ? 38.932 34.503 24.835 1.00 19.38 456 SER A C 1
ATOM 3648 O O . SER A 1 467 ? 38.197 33.960 25.639 1.00 19.27 456 SER A O 1
ATOM 3651 N N . GLY A 1 468 ? 40.157 34.086 24.599 1.00 20.73 457 GLY A N 1
ATOM 3652 C CA . GLY A 1 468 ? 40.649 32.905 25.293 1.00 20.97 457 GLY A CA 1
ATOM 3653 C C . GLY A 1 468 ? 41.005 33.137 26.758 1.00 22.58 457 GLY A C 1
ATOM 3654 O O . GLY A 1 468 ? 41.203 34.279 27.195 1.00 21.83 457 GLY A O 1
ATOM 3655 N N . PHE A 1 469 ? 41.086 32.042 27.518 1.00 21.36 458 PHE A N 1
ATOM 3656 C CA . PHE A 1 469 ? 41.468 32.096 28.929 1.00 21.01 458 PHE A CA 1
ATOM 3657 C C . PHE A 1 469 ? 42.750 32.894 28.975 1.00 22.50 458 PHE A C 1
ATOM 3658 O O . PHE A 1 469 ? 43.716 32.612 28.252 1.00 22.88 458 PHE A O 1
ATOM 3666 N N . GLU A 1 470 ? 42.788 33.856 29.899 1.00 23.16 459 GLU A N 1
ATOM 3667 C CA . GLU A 1 470 ? 43.857 34.840 29.924 1.00 23.78 459 GLU A CA 1
ATOM 3668 C C . GLU A 1 470 ? 44.600 34.982 31.238 1.00 23.72 459 GLU A C 1
ATOM 3669 O O . GLU A 1 470 ? 43.956 35.142 32.269 1.00 22.74 459 GLU A O 1
ATOM 3675 N N . ILE A 1 471 ? 45.935 34.899 31.201 1.00 23.03 460 ILE A N 1
ATOM 3676 C CA . ILE A 1 471 ? 46.713 35.082 32.431 1.00 24.91 460 ILE A CA 1
ATOM 3677 C C . ILE A 1 471 ? 47.859 36.017 32.200 1.00 27.07 460 ILE A C 1
ATOM 3678 O O . ILE A 1 471 ? 48.756 35.738 31.405 1.00 26.82 460 ILE A O 1
ATOM 3683 N N . PHE A 1 472 ? 47.820 37.153 32.877 1.00 28.32 461 PHE A N 1
ATOM 3684 C CA . PHE A 1 472 ? 48.894 38.122 32.749 1.00 30.31 461 PHE A CA 1
ATOM 3685 C C . PHE A 1 472 ? 49.586 38.191 34.099 1.00 30.45 461 PHE A C 1
ATOM 3686 O O . PHE A 1 472 ? 49.137 37.573 35.054 1.00 27.87 461 PHE A O 1
ATOM 3694 N N . LYS A 1 473 ? 50.690 38.939 34.164 1.00 31.08 462 LYS A N 1
ATOM 3695 C CA . LYS A 1 473 ? 51.412 39.152 35.427 1.00 33.10 462 LYS A CA 1
ATOM 3696 C C . LYS A 1 473 ? 50.441 39.825 36.430 1.00 32.20 462 LYS A C 1
ATOM 3697 O O . LYS A 1 473 ? 50.371 39.469 37.619 1.00 31.64 462 LYS A O 1
ATOM 3703 N N . VAL A 1 474 ? 49.673 40.801 35.956 1.00 30.76 463 VAL A N 1
ATOM 3704 C CA . VAL A 1 474 ? 48.689 41.428 36.838 1.00 30.10 463 VAL A CA 1
ATOM 3705 C C . VAL A 1 474 ? 47.326 41.265 36.142 1.00 26.59 463 VAL A C 1
ATOM 3706 O O . VAL A 1 474 ? 47.177 41.705 35.032 1.00 25.28 463 VAL A O 1
ATOM 3710 N N . ASN A 1 475 ? 46.376 40.594 36.785 1.00 24.72 464 ASN A N 1
ATOM 3711 C CA . ASN A 1 475 ? 45.061 40.357 36.206 1.00 23.44 464 ASN A CA 1
ATOM 3712 C C . ASN A 1 475 ? 44.015 41.229 36.893 1.00 24.63 464 ASN A C 1
ATOM 3713 O O . ASN A 1 475 ? 44.025 41.368 38.125 1.00 25.24 464 ASN A O 1
ATOM 3718 N N . SER A 1 476 ? 43.140 41.837 36.101 1.00 23.55 465 SER A N 1
ATOM 3719 C CA . SER A 1 476 ? 42.127 42.695 36.685 1.00 21.39 465 SER A CA 1
ATOM 3720 C C . SER A 1 476 ? 40.701 42.208 36.435 1.00 21.62 465 SER A C 1
ATOM 3721 O O . SER A 1 476 ? 40.474 41.057 36.090 1.00 19.14 465 SER A O 1
ATOM 3724 N N . PHE A 1 477 ? 39.737 43.095 36.658 1.00 19.52 466 PHE A N 1
ATOM 3725 C CA . PHE A 1 477 ? 38.326 42.753 36.485 1.00 21.70 466 PHE A CA 1
ATOM 3726 C C . PHE A 1 477 ? 38.028 42.163 35.104 1.00 20.53 466 PHE A C 1
ATOM 3727 O O . PHE A 1 477 ? 37.277 41.191 34.971 1.00 19.70 466 PHE A O 1
ATOM 3735 N N . GLU A 1 478 ? 38.596 42.792 34.081 1.00 21.46 467 GLU A N 1
ATOM 3736 C CA . GLU A 1 478 ? 38.405 42.344 32.687 1.00 21.07 467 GLU A CA 1
ATOM 3737 C C . GLU A 1 478 ? 38.861 40.889 32.538 1.00 20.82 467 GLU A C 1
ATOM 3738 O O . GLU A 1 478 ? 38.213 40.097 31.877 1.00 19.12 467 GLU A O 1
ATOM 3744 N N . GLN A 1 479 ? 39.974 40.537 33.181 1.00 17.29 468 GLN A N 1
ATOM 3745 C CA . GLN A 1 479 ? 40.440 39.140 33.116 1.00 19.21 468 GLN A CA 1
ATOM 3746 C C . GLN A 1 479 ? 39.514 38.200 33.855 1.00 18.15 468 GLN A C 1
ATOM 3747 O O . GLN A 1 479 ? 39.258 37.078 33.359 1.00 17.41 468 GLN A O 1
ATOM 3753 N N . LEU A 1 480 ? 38.984 38.601 35.022 1.00 17.85 469 LEU A N 1
ATOM 3754 C CA . LEU A 1 480 ? 38.053 37.700 35.721 1.00 18.10 469 LEU A CA 1
ATOM 3755 C C . LEU A 1 480 ? 36.835 37.440 34.821 1.00 18.42 469 LEU A C 1
ATOM 3756 O O . LEU A 1 480 ? 36.365 36.328 34.729 1.00 17.41 469 LEU A O 1
ATOM 3761 N N . CYS A 1 481 ? 36.314 38.491 34.186 1.00 18.64 470 CYS A N 1
ATOM 3762 C CA . CYS A 1 481 ? 35.158 38.325 33.299 1.00 17.81 470 CYS A CA 1
ATOM 3763 C C . CYS A 1 481 ? 35.454 37.335 32.139 1.00 16.23 470 CYS A C 1
ATOM 3764 O O . CYS A 1 481 ? 34.682 36.461 31.849 1.00 15.52 470 CYS A O 1
ATOM 3767 N N . ILE A 1 482 ? 36.550 37.559 31.451 1.00 16.19 471 ILE A N 1
ATOM 3768 C CA . ILE A 1 482 ? 36.961 36.670 30.358 1.00 17.82 471 ILE A CA 1
ATOM 3769 C C . ILE A 1 482 ? 37.116 35.220 30.865 1.00 17.21 471 ILE A C 1
ATOM 3770 O O . ILE A 1 482 ? 36.626 34.259 30.242 1.00 17.41 471 ILE A O 1
ATOM 3775 N N . ASN A 1 483 ? 37.774 35.052 32.010 1.00 17.06 472 ASN A N 1
ATOM 3776 C CA . ASN A 1 483 ? 38.021 33.700 32.512 1.00 17.54 472 ASN A CA 1
ATOM 3777 C C . ASN A 1 483 ? 36.783 33.014 33.035 1.00 18.32 472 ASN A C 1
ATOM 3778 O O . ASN A 1 483 ? 36.646 31.806 32.931 1.00 20.76 472 ASN A O 1
ATOM 3783 N N . TYR A 1 484 ? 35.835 33.806 33.530 1.00 17.19 473 TYR A N 1
ATOM 3784 C CA . TYR A 1 484 ? 34.572 33.298 34.008 1.00 15.77 473 TYR A CA 1
ATOM 3785 C C . TYR A 1 484 ? 33.797 32.810 32.765 1.00 16.58 473 TYR A C 1
ATOM 3786 O O . TYR A 1 484 ? 33.233 31.743 32.804 1.00 15.96 473 TYR A O 1
ATOM 3795 N N . THR A 1 485 ? 33.789 33.593 31.680 1.00 16.12 474 THR A N 1
ATOM 3796 C CA . THR A 1 485 ? 33.142 33.157 30.426 1.00 16.39 474 THR A CA 1
ATOM 3797 C C . THR A 1 485 ? 33.747 31.799 29.983 1.00 17.08 474 THR A C 1
ATOM 3798 O O . THR A 1 485 ? 33.025 30.865 29.632 1.00 15.61 474 THR A O 1
ATOM 3802 N N . ASN A 1 486 ? 35.074 31.701 30.027 1.00 15.10 475 ASN A N 1
ATOM 3803 C CA . ASN A 1 486 ? 35.757 30.449 29.642 1.00 16.75 475 ASN A CA 1
ATOM 3804 C C . ASN A 1 486 ? 35.371 29.300 30.602 1.00 17.20 475 ASN A C 1
ATOM 3805 O O . ASN A 1 486 ? 35.156 28.180 30.187 1.00 15.86 475 ASN A O 1
ATOM 3810 N N . GLU A 1 487 ? 35.257 29.603 31.879 1.00 16.81 476 GLU A N 1
ATOM 3811 C CA . GLU A 1 487 ? 34.857 28.573 32.827 1.00 19.10 476 GLU A CA 1
ATOM 3812 C C . GLU A 1 487 ? 33.435 28.042 32.511 1.00 18.80 476 GLU A C 1
ATOM 3813 O O . GLU A 1 487 ? 33.164 26.836 32.562 1.00 16.75 476 GLU A O 1
ATOM 3819 N N . LYS A 1 488 ? 32.516 28.940 32.169 1.00 17.77 477 LYS A N 1
ATOM 3820 C CA . LYS A 1 488 ? 31.171 28.499 31.836 1.00 18.17 477 LYS A CA 1
ATOM 3821 C C . LYS A 1 488 ? 31.181 27.682 30.544 1.00 17.74 477 LYS A C 1
ATOM 3822 O O . LYS A 1 488 ? 30.453 26.711 30.416 1.00 17.02 477 LYS A O 1
ATOM 3828 N N . LEU A 1 489 ? 31.964 28.101 29.557 1.00 15.83 478 LEU A N 1
ATOM 3829 C CA . LEU A 1 489 ? 31.983 27.332 28.306 1.00 15.33 478 LEU A CA 1
ATOM 3830 C C . LEU A 1 489 ? 32.638 25.956 28.546 1.00 16.63 478 LEU A C 1
ATOM 3831 O O . LEU A 1 489 ? 32.276 24.967 27.893 1.00 15.42 478 LEU A O 1
ATOM 3836 N N . GLN A 1 490 ? 33.614 25.894 29.445 1.00 16.06 479 GLN A N 1
ATOM 3837 C CA . GLN A 1 490 ? 34.247 24.580 29.715 1.00 16.63 479 GLN A CA 1
ATOM 3838 C C . GLN A 1 490 ? 33.262 23.663 30.476 1.00 16.85 479 GLN A C 1
ATOM 3839 O O . GLN A 1 490 ? 33.249 22.430 30.299 1.00 15.90 479 GLN A O 1
ATOM 3845 N N . GLN A 1 491 ? 32.441 24.255 31.348 1.00 16.06 480 GLN A N 1
ATOM 3846 C CA . GLN A 1 491 ? 31.435 23.434 32.034 1.00 15.60 480 GLN A CA 1
ATOM 3847 C C . GLN A 1 491 ? 30.465 22.878 30.972 1.00 16.67 480 GLN A C 1
ATOM 3848 O O . GLN A 1 491 ? 30.013 21.737 31.036 1.00 17.77 480 GLN A O 1
ATOM 3854 N N . PHE A 1 492 ? 30.120 23.715 29.994 1.00 17.59 481 PHE A N 1
ATOM 3855 C CA . PHE A 1 492 ? 29.211 23.319 28.888 1.00 16.67 481 PHE A CA 1
ATOM 3856 C C . PHE A 1 492 ? 29.832 22.108 28.130 1.00 16.77 481 PHE A C 1
ATOM 3857 O O . PHE A 1 492 ? 29.129 21.124 27.795 1.00 16.29 481 PHE A O 1
ATOM 3865 N N . PHE A 1 493 ? 31.137 22.190 27.846 1.00 15.85 482 PHE A N 1
ATOM 3866 C CA . PHE A 1 493 ? 31.809 21.051 27.212 1.00 16.84 482 PHE A CA 1
ATOM 3867 C C . PHE A 1 493 ? 31.727 19.797 28.146 1.00 16.23 482 PHE A C 1
ATOM 3868 O O . PHE A 1 493 ? 31.360 18.710 27.708 1.00 17.28 482 PHE A O 1
ATOM 3876 N N . ASN A 1 494 ? 32.072 19.971 29.416 1.00 16.40 483 ASN A N 1
ATOM 3877 C CA . ASN A 1 494 ? 32.089 18.875 30.390 1.00 18.63 483 ASN A CA 1
ATOM 3878 C C . ASN A 1 494 ? 30.756 18.175 30.464 1.00 19.67 483 ASN A C 1
ATOM 3879 O O . ASN A 1 494 ? 30.694 16.940 30.526 1.00 18.10 483 ASN A O 1
ATOM 3884 N N . HIS A 1 495 ? 29.697 18.973 30.407 1.00 19.67 484 HIS A N 1
ATOM 3885 C CA . HIS A 1 495 ? 28.358 18.431 30.468 1.00 21.58 484 HIS A CA 1
ATOM 3886 C C . HIS A 1 495 ? 28.020 17.655 29.228 1.00 20.65 484 HIS A C 1
ATOM 3887 O O . HIS A 1 495 ? 27.433 16.596 29.308 1.00 18.01 484 HIS A O 1
ATOM 3894 N N . HIS A 1 496 ? 28.401 18.168 28.057 1.00 17.48 485 HIS A N 1
ATOM 3895 C CA . HIS A 1 496 ? 28.146 17.434 26.853 1.00 18.44 485 HIS A CA 1
ATOM 3896 C C . HIS A 1 496 ? 28.995 16.129 26.805 1.00 19.06 485 HIS A C 1
ATOM 3897 O O . HIS A 1 496 ? 28.497 15.096 26.382 1.00 20.42 485 HIS A O 1
ATOM 3904 N N . MET A 1 497 ? 30.244 16.184 27.230 1.00 18.08 486 MET A N 1
ATOM 3905 C CA . MET A 1 497 ? 31.106 14.968 27.231 1.00 18.90 486 MET A CA 1
ATOM 3906 C C . MET A 1 497 ? 30.398 13.915 28.129 1.00 19.58 486 MET A C 1
ATOM 3907 O O . MET A 1 497 ? 30.358 12.756 27.816 1.00 18.92 486 MET A O 1
ATOM 3912 N N . PHE A 1 498 ? 29.903 14.366 29.264 1.00 18.39 487 PHE A N 1
ATOM 3913 C CA . PHE A 1 498 ? 29.154 13.504 30.196 1.00 19.47 487 PHE A CA 1
ATOM 3914 C C . PHE A 1 498 ? 27.978 12.794 29.505 1.00 22.27 487 PHE A C 1
ATOM 3915 O O . PHE A 1 498 ? 27.817 11.549 29.591 1.00 22.62 487 PHE A O 1
ATOM 3923 N N . LYS A 1 499 ? 27.113 13.558 28.838 1.00 23.23 488 LYS A N 1
ATOM 3924 C CA . LYS A 1 499 ? 25.993 12.937 28.151 1.00 25.06 488 LYS A CA 1
ATOM 3925 C C . LYS A 1 499 ? 26.482 11.916 27.134 1.00 24.32 488 LYS A C 1
ATOM 3926 O O . LYS A 1 499 ? 25.934 10.808 27.032 1.00 21.32 488 LYS A O 1
ATOM 3932 N N . LEU A 1 500 ? 27.531 12.260 26.372 1.00 21.51 489 LEU A N 1
ATOM 3933 C CA . LEU A 1 500 ? 28.024 11.295 25.379 1.00 21.18 489 LEU A CA 1
ATOM 3934 C C . LEU A 1 500 ? 28.625 10.058 26.054 1.00 20.46 489 LEU A C 1
ATOM 3935 O O . LEU A 1 500 ? 28.403 8.929 25.626 1.00 22.14 489 LEU A O 1
ATOM 3940 N N . GLU A 1 501 ? 29.377 10.270 27.113 1.00 19.28 490 GLU A N 1
ATOM 3941 C CA . GLU A 1 501 ? 30.002 9.118 27.805 1.00 21.83 490 GLU A CA 1
ATOM 3942 C C . GLU A 1 501 ? 28.950 8.222 28.465 1.00 22.78 490 GLU A C 1
ATOM 3943 O O . GLU A 1 501 ? 29.073 7.002 28.443 1.00 20.93 490 GLU A O 1
ATOM 3949 N N . GLN A 1 502 ? 27.936 8.845 29.061 1.00 23.19 491 GLN A N 1
ATOM 3950 C CA . GLN A 1 502 ? 26.853 8.094 29.689 1.00 25.60 491 GLN A CA 1
ATOM 3951 C C . GLN A 1 502 ? 26.278 7.153 28.642 1.00 26.89 491 GLN A C 1
ATOM 3952 O O . GLN A 1 502 ? 26.090 5.932 28.910 1.00 28.53 491 GLN A O 1
ATOM 3958 N N . GLU A 1 503 ? 26.007 7.660 27.435 1.00 26.00 492 GLU A N 1
ATOM 3959 C CA . GLU A 1 503 ? 25.447 6.781 26.442 1.00 28.50 492 GLU A CA 1
ATOM 3960 C C . GLU A 1 503 ? 26.400 5.651 26.023 1.00 27.90 492 GLU A C 1
ATOM 3961 O O . GLU A 1 503 ? 25.954 4.539 25.825 1.00 27.18 492 GLU A O 1
ATOM 3967 N N . GLU A 1 504 ? 27.695 5.919 25.868 1.00 26.16 493 GLU A N 1
ATOM 3968 C CA . GLU A 1 504 ? 28.641 4.842 25.467 1.00 25.64 493 GLU A CA 1
ATOM 3969 C C . GLU A 1 504 ? 28.731 3.725 26.554 1.00 25.48 493 GLU A C 1
ATOM 3970 O O . GLU A 1 504 ? 28.744 2.544 26.205 1.00 25.76 493 GLU A O 1
ATOM 3981 N N . TYR A 1 505 ? 28.829 4.104 27.834 1.00 23.55 494 TYR A N 1
ATOM 3982 C CA . TYR A 1 505 ? 28.918 3.107 28.893 1.00 24.45 494 TYR A CA 1
ATOM 3983 C C . TYR A 1 505 ? 27.623 2.296 28.969 1.00 25.81 494 TYR A C 1
ATOM 3984 O O . TYR A 1 505 ? 27.645 1.076 29.196 1.00 24.77 494 TYR A O 1
ATOM 3993 N N . LEU A 1 506 ? 26.496 2.974 28.775 1.00 26.03 495 LEU A N 1
ATOM 3994 C CA . LEU A 1 506 ? 25.200 2.295 28.827 1.00 26.06 495 LEU A CA 1
ATOM 3995 C C . LEU A 1 506 ? 25.023 1.344 27.668 1.00 27.09 495 LEU A C 1
ATOM 3996 O O . LEU A 1 506 ? 24.523 0.243 27.852 1.00 25.85 495 LEU A O 1
ATOM 4001 N N . LYS A 1 507 ? 25.406 1.771 26.469 1.00 24.06 496 LYS A N 1
ATOM 4002 C CA . LYS A 1 507 ? 25.306 0.921 25.282 1.00 26.22 496 LYS A CA 1
ATOM 4003 C C . LYS A 1 507 ? 26.150 -0.365 25.440 1.00 24.23 496 LYS A C 1
ATOM 4004 O O . LYS A 1 507 ? 25.825 -1.435 24.906 1.00 24.22 496 LYS A O 1
ATOM 4010 N N . GLU A 1 508 ? 27.264 -0.252 26.127 1.00 21.22 497 GLU A N 1
ATOM 4011 C CA . GLU A 1 508 ? 28.086 -1.436 26.329 1.00 21.62 497 GLU A CA 1
ATOM 4012 C C . GLU A 1 508 ? 27.769 -2.189 27.651 1.00 21.99 497 GLU A C 1
ATOM 4013 O O . GLU A 1 508 ? 28.426 -3.190 27.954 1.00 21.26 497 GLU A O 1
ATOM 4019 N N . LYS A 1 509 ? 26.800 -1.702 28.429 1.00 21.63 498 LYS A N 1
ATOM 4020 C CA . LYS A 1 509 ? 26.460 -2.343 29.694 1.00 25.12 498 LYS A CA 1
ATOM 4021 C C . LYS A 1 509 ? 27.680 -2.464 30.614 1.00 24.21 498 LYS A C 1
ATOM 4022 O O . LYS A 1 509 ? 27.868 -3.485 31.279 1.00 24.22 498 LYS A O 1
ATOM 4028 N N . ILE A 1 510 ? 28.495 -1.420 30.668 1.00 22.66 499 ILE A N 1
ATOM 4029 C CA . ILE A 1 510 ? 29.713 -1.420 31.503 1.00 23.02 499 ILE A CA 1
ATOM 4030 C C . ILE A 1 510 ? 29.330 -1.138 32.943 1.00 25.49 499 ILE A C 1
ATOM 4031 O O . ILE A 1 510 ? 28.571 -0.195 33.209 1.00 26.14 499 ILE A O 1
ATOM 4036 N N . ASN A 1 511 ? 29.878 -1.940 33.849 1.00 26.03 500 ASN A N 1
ATOM 4037 C CA . ASN A 1 511 ? 29.628 -1.794 35.290 1.00 2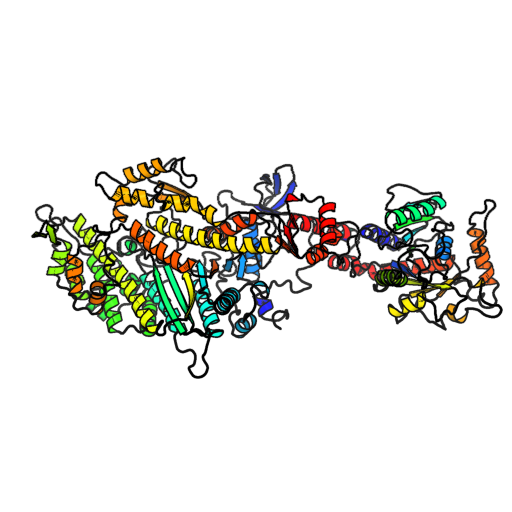7.72 500 ASN A CA 1
ATOM 4038 C C . ASN A 1 511 ? 30.472 -0.666 35.891 1.00 27.36 500 ASN A C 1
ATOM 4039 O O . ASN A 1 511 ? 31.451 -0.934 36.586 1.00 29.53 500 ASN A O 1
ATOM 4044 N N . TRP A 1 512 ? 30.116 0.593 35.608 1.00 28.75 501 TRP A N 1
ATOM 4045 C CA . TRP A 1 512 ? 30.828 1.758 36.169 1.00 28.34 501 TRP A CA 1
ATOM 4046 C C . TRP A 1 512 ? 29.858 2.928 36.065 1.00 28.45 501 TRP A C 1
ATOM 4047 O O . TRP A 1 512 ? 29.161 3.081 35.064 1.00 29.41 501 TRP A O 1
ATOM 4058 N N . THR A 1 513 ? 29.760 3.722 37.117 1.00 27.43 502 THR A N 1
ATOM 4059 C CA . THR A 1 513 ? 28.811 4.828 37.105 1.00 26.97 502 THR A CA 1
ATOM 4060 C C . THR A 1 513 ? 29.545 6.082 37.470 1.00 25.79 502 THR A C 1
ATOM 4061 O O . THR A 1 513 ? 30.579 6.045 38.119 1.00 25.78 502 THR A O 1
ATOM 4065 N N . PHE A 1 514 ? 29.014 7.218 37.041 1.00 26.02 503 PHE A N 1
ATOM 4066 C CA . PHE A 1 514 ? 29.682 8.471 37.317 1.00 27.94 503 PHE A CA 1
ATOM 4067 C C . PHE A 1 514 ? 28.633 9.533 37.202 1.00 27.09 503 PHE A C 1
ATOM 4068 O O . PHE A 1 514 ? 27.590 9.300 36.622 1.00 28.57 503 PHE A O 1
ATOM 4076 N N . ILE A 1 515 ? 28.880 10.690 37.788 1.00 29.14 504 ILE A N 1
ATOM 4077 C CA . ILE A 1 515 ? 27.886 11.739 37.675 1.00 29.51 504 ILE A CA 1
ATOM 4078 C C . ILE A 1 515 ? 28.347 12.847 36.734 1.00 29.70 504 ILE A C 1
ATOM 4079 O O . ILE A 1 515 ? 29.502 12.856 36.264 1.00 29.13 504 ILE A O 1
ATOM 4084 N N . ASP A 1 516 ? 27.433 13.767 36.475 1.00 28.20 505 ASP A N 1
ATOM 4085 C CA . ASP A 1 516 ? 27.676 14.874 35.554 1.00 28.26 505 ASP A CA 1
ATOM 4086 C C . ASP A 1 516 ? 29.018 15.575 35.741 1.00 26.96 505 ASP A C 1
ATOM 4087 O O . ASP A 1 516 ? 29.265 16.206 36.757 1.00 24.41 505 ASP A O 1
ATOM 4092 N N . PHE A 1 517 ? 29.903 15.447 34.746 1.00 24.44 506 PHE A N 1
ATOM 4093 C CA . PHE A 1 517 ? 31.215 16.088 34.805 1.00 23.96 506 PHE A CA 1
ATOM 4094 C C . PHE A 1 517 ? 31.083 17.607 34.931 1.00 23.37 506 PHE A C 1
ATOM 4095 O O . PHE A 1 517 ? 32.016 18.269 35.370 1.00 21.93 506 PHE A O 1
ATOM 4103 N N . GLY A 1 518 ? 29.977 18.175 34.446 1.00 24.78 507 GLY A N 1
ATOM 4104 C CA . GLY A 1 518 ? 29.802 19.626 34.565 1.00 25.57 507 GLY A CA 1
ATOM 4105 C C . GLY A 1 518 ? 29.838 20.085 36.032 1.00 27.49 507 GLY A C 1
ATOM 4106 O O . GLY A 1 518 ? 30.195 21.250 36.354 1.00 25.92 507 GLY A O 1
ATOM 4107 N N . LEU A 1 519 ? 29.476 19.187 36.951 1.00 28.42 508 LEU A N 1
ATOM 4108 C CA . LEU A 1 519 ? 29.537 19.560 38.385 1.00 29.29 508 LEU A CA 1
ATOM 4109 C C . LEU A 1 519 ? 30.966 19.882 38.852 1.00 29.31 508 LEU A C 1
ATOM 4110 O O . LEU A 1 519 ? 31.173 20.615 39.836 1.00 30.10 508 LEU A O 1
ATOM 4115 N N . ASP A 1 520 ? 31.972 19.337 38.185 1.00 27.64 509 ASP A N 1
ATOM 4116 C CA . ASP A 1 520 ? 33.349 19.630 38.611 1.00 27.77 509 ASP A CA 1
ATOM 4117 C C . ASP A 1 520 ? 33.684 21.125 38.476 1.00 26.96 509 ASP A C 1
ATOM 4118 O O . ASP A 1 520 ? 34.672 21.616 39.025 1.00 26.94 509 ASP A O 1
ATOM 4123 N N . SER A 1 521 ? 32.900 21.827 37.670 1.00 24.96 510 SER A N 1
ATOM 4124 C CA . SER A 1 521 ? 33.142 23.253 37.457 1.00 25.11 510 SER A CA 1
ATOM 4125 C C . SER A 1 521 ? 32.276 24.130 38.367 1.00 25.56 510 SER A C 1
ATOM 4126 O O . SER A 1 521 ? 32.498 25.340 38.460 1.00 23.63 510 SER A O 1
ATOM 4129 N N . GLN A 1 522 ? 31.284 23.532 39.007 1.00 25.89 511 GLN A N 1
ATOM 4130 C CA . GLN A 1 522 ? 30.336 24.327 39.780 1.00 27.39 511 GLN A CA 1
ATOM 4131 C C . GLN A 1 522 ? 30.881 25.145 40.913 1.00 27.49 511 GLN A C 1
ATOM 4132 O O . GLN A 1 522 ? 30.411 26.247 41.169 1.00 28.52 511 GLN A O 1
ATOM 4138 N N . ALA A 1 523 ? 31.868 24.604 41.609 1.00 26.81 512 ALA A N 1
ATOM 4139 C CA . ALA A 1 523 ? 32.467 25.322 42.727 1.00 25.71 512 ALA A CA 1
ATOM 4140 C C . ALA A 1 523 ? 33.074 26.648 42.283 1.00 25.64 512 ALA A C 1
ATOM 4141 O O . ALA A 1 523 ? 32.981 27.648 42.979 1.00 23.20 512 ALA A O 1
ATOM 4143 N N . THR A 1 524 ? 33.786 26.634 41.153 1.00 22.42 513 THR A N 1
ATOM 4144 C CA . THR A 1 524 ? 34.409 27.861 40.676 1.00 21.55 513 THR A CA 1
ATOM 4145 C C . THR A 1 524 ? 33.349 28.837 40.152 1.00 19.92 513 THR A C 1
ATOM 4146 O O . THR A 1 524 ? 33.405 30.041 40.400 1.00 18.88 513 THR A O 1
ATOM 4150 N N . ILE A 1 525 ? 32.395 28.318 39.404 1.00 20.53 514 ILE A N 1
ATOM 4151 C CA . ILE A 1 525 ? 31.379 29.190 38.870 1.00 20.84 514 ILE A CA 1
ATOM 4152 C C . ILE A 1 525 ? 30.611 29.815 40.028 1.00 23.10 514 ILE A C 1
ATOM 4153 O O . ILE A 1 525 ? 30.361 31.014 40.014 1.00 23.70 514 ILE A O 1
ATOM 4158 N N . ASP A 1 526 ? 30.237 29.005 41.021 1.00 24.06 515 ASP A N 1
ATOM 4159 C CA . ASP A 1 526 ? 29.489 29.560 42.173 1.00 25.71 515 ASP A CA 1
ATOM 4160 C C . ASP A 1 526 ? 30.317 30.586 42.935 1.00 25.06 515 ASP A C 1
ATOM 4161 O O . ASP A 1 526 ? 29.788 31.566 43.465 1.00 25.26 515 ASP A O 1
ATOM 4166 N N . LEU A 1 527 ? 31.619 30.350 43.026 1.00 24.16 516 LEU A N 1
ATOM 4167 C CA . LEU A 1 527 ? 32.476 31.293 43.713 1.00 24.89 516 LEU A CA 1
ATOM 4168 C C . LEU A 1 527 ? 32.400 32.649 43.027 1.00 25.09 516 LEU A C 1
ATOM 4169 O O . LEU A 1 527 ? 32.466 33.718 43.653 1.00 22.30 516 LEU A O 1
ATOM 4174 N N . ILE A 1 528 ? 32.296 32.597 41.707 1.00 23.87 517 ILE A N 1
ATOM 4175 C CA . ILE A 1 528 ? 32.282 33.839 40.953 1.00 23.44 517 ILE A CA 1
ATOM 4176 C C . ILE A 1 528 ? 30.906 34.483 40.854 1.00 25.08 517 ILE A C 1
ATOM 4177 O O . ILE A 1 528 ? 30.747 35.651 41.176 1.00 24.53 517 ILE A O 1
ATOM 4182 N N . ASP A 1 529 ? 29.913 33.707 40.462 1.00 25.97 518 ASP A N 1
ATOM 4183 C CA . ASP A 1 529 ? 28.607 34.297 40.226 1.00 29.94 518 ASP A CA 1
ATOM 4184 C C . ASP A 1 529 ? 27.477 33.754 41.073 1.00 28.94 518 ASP A C 1
ATOM 4185 O O . ASP A 1 529 ? 26.313 33.966 40.750 1.00 29.29 518 ASP A O 1
ATOM 4190 N N . GLY A 1 530 ? 27.807 33.062 42.155 1.00 30.04 519 GLY A N 1
ATOM 4191 C CA . GLY A 1 530 ? 26.751 32.505 42.982 1.00 31.80 519 GLY A CA 1
ATOM 4192 C C . GLY A 1 530 ? 25.878 33.596 43.585 1.00 33.26 519 GLY A C 1
ATOM 4193 O O . GLY A 1 530 ? 26.301 34.741 43.746 1.00 32.28 519 GLY A O 1
ATOM 4194 N N . ARG A 1 531 ? 24.644 33.253 43.920 1.00 36.91 520 ARG A N 1
ATOM 4195 C CA . ARG A 1 531 ? 23.766 34.242 44.518 1.00 41.61 520 ARG A CA 1
ATOM 4196 C C . ARG A 1 531 ? 23.497 33.848 45.946 1.00 42.17 520 ARG A C 1
ATOM 4197 O O . ARG A 1 531 ? 23.378 34.704 46.814 1.00 43.12 520 ARG A O 1
ATOM 4205 N N . GLN A 1 532 ? 23.461 32.545 46.192 1.00 42.54 521 GLN A N 1
ATOM 4206 C CA . GLN A 1 532 ? 23.207 32.036 47.515 1.00 44.36 521 GLN A CA 1
ATOM 4207 C C . GLN A 1 532 ? 24.000 30.772 47.810 1.00 42.44 521 GLN A C 1
ATOM 4208 O O . GLN A 1 532 ? 23.599 29.682 47.414 1.00 42.92 521 GLN A O 1
ATOM 4214 N N . PRO A 1 533 ? 25.138 30.887 48.504 1.00 40.34 522 PRO A N 1
ATOM 4215 C CA . PRO A 1 533 ? 25.782 32.083 49.047 1.00 39.06 522 PRO A CA 1
ATOM 4216 C C . PRO A 1 533 ? 26.332 32.965 47.936 1.00 36.76 522 PRO A C 1
ATOM 4217 O O . PRO A 1 533 ? 26.776 32.473 46.913 1.00 35.79 522 PRO A O 1
ATOM 4221 N N . PRO A 1 534 ? 26.308 34.281 48.148 1.00 34.65 523 PRO A N 1
ATOM 4222 C CA . PRO A 1 534 ? 26.795 35.249 47.171 1.00 32.94 523 PRO A CA 1
ATOM 4223 C C . PRO A 1 534 ? 28.246 35.045 46.766 1.00 30.87 523 PRO A C 1
ATOM 4224 O O . PRO A 1 534 ? 29.111 34.825 47.602 1.00 30.22 523 PRO A O 1
ATOM 4228 N N . GLY A 1 535 ? 28.514 35.116 45.472 1.00 28.79 524 GLY A N 1
ATOM 4229 C CA . GLY A 1 535 ? 29.883 34.985 45.026 1.00 25.88 524 GLY A CA 1
ATOM 4230 C C . GLY A 1 535 ? 30.564 36.331 44.866 1.00 24.88 524 GLY A C 1
ATOM 4231 O O . GLY A 1 535 ? 30.069 37.398 45.287 1.00 25.40 524 GLY A O 1
ATOM 4232 N N . ILE A 1 536 ? 31.719 36.305 44.225 1.00 22.40 525 ILE A N 1
ATOM 4233 C CA . ILE A 1 536 ? 32.468 37.517 43.999 1.00 20.94 525 ILE A CA 1
ATOM 4234 C C . ILE A 1 536 ? 31.678 38.620 43.297 1.00 21.84 525 ILE A C 1
ATOM 4235 O O . ILE A 1 536 ? 31.693 39.776 43.749 1.00 21.94 525 ILE A O 1
ATOM 4240 N N . LEU A 1 537 ? 31.021 38.306 42.179 1.00 20.34 526 LEU A N 1
ATOM 4241 C CA . LEU A 1 537 ? 30.268 39.370 41.484 1.00 22.51 526 LEU A CA 1
ATOM 4242 C C . LEU A 1 537 ? 29.138 39.947 42.382 1.00 22.96 526 LEU A C 1
ATOM 4243 O O . LEU A 1 537 ? 28.858 41.152 42.372 1.00 23.60 526 LEU A O 1
ATOM 4248 N N . ALA A 1 538 ? 28.498 39.079 43.146 1.00 23.93 527 ALA A N 1
ATOM 4249 C CA . ALA A 1 538 ? 27.438 39.544 44.057 1.00 25.77 527 ALA A CA 1
ATOM 4250 C C . ALA A 1 538 ? 27.997 40.463 45.158 1.00 26.80 527 ALA A C 1
ATOM 4251 O O . ALA A 1 538 ? 27.358 41.456 45.540 1.00 27.03 527 ALA A O 1
ATOM 4253 N N . LEU A 1 539 ? 29.176 40.143 45.684 1.00 25.53 528 LEU A N 1
ATOM 4254 C CA . LEU A 1 539 ? 29.753 40.970 46.741 1.00 25.69 528 LEU A CA 1
ATOM 4255 C C . LEU A 1 539 ? 30.301 42.277 46.143 1.00 25.19 528 LEU A C 1
ATOM 4256 O O . LEU A 1 539 ? 30.286 43.312 46.808 1.00 24.06 528 LEU A O 1
ATOM 4261 N N . LEU A 1 540 ? 30.757 42.235 44.888 1.00 23.25 529 LEU A N 1
ATOM 4262 C CA . LEU A 1 540 ? 31.238 43.439 44.203 1.00 23.86 529 LEU A CA 1
ATOM 4263 C C . LEU A 1 540 ? 30.014 44.367 44.024 1.00 24.21 529 LEU A C 1
ATOM 4264 O O . LEU A 1 540 ? 30.125 45.580 44.224 1.00 25.30 529 LEU A O 1
ATOM 4269 N N . ASP A 1 541 ? 28.873 43.794 43.621 1.00 22.80 530 ASP A N 1
ATOM 4270 C CA . ASP A 1 541 ? 27.639 44.611 43.454 1.00 25.51 530 ASP A CA 1
ATOM 4271 C C . ASP A 1 541 ? 27.212 45.179 44.837 1.00 27.41 530 ASP A C 1
ATOM 4272 O O . ASP A 1 541 ? 26.899 46.376 44.956 1.00 26.33 530 ASP A O 1
ATOM 4277 N N . GLU A 1 542 ? 27.263 44.350 45.878 1.00 27.71 531 GLU A N 1
ATOM 4278 C CA . GLU A 1 542 ? 26.900 44.805 47.233 1.00 30.30 531 GLU A CA 1
ATOM 4279 C C . GLU A 1 542 ? 27.788 45.975 47.685 1.00 29.34 531 GLU A C 1
ATOM 4280 O O . GLU A 1 542 ? 27.323 46.946 48.315 1.00 29.37 531 GLU A O 1
ATOM 4286 N N . GLN A 1 543 ? 29.062 45.872 47.371 1.00 27.40 532 GLN A N 1
ATOM 4287 C CA . GLN A 1 543 ? 30.033 46.892 47.753 1.00 26.97 532 GLN A CA 1
ATOM 4288 C C . GLN A 1 543 ? 29.997 48.107 46.837 1.00 26.45 532 GLN A C 1
ATOM 4289 O O . GLN A 1 543 ? 30.743 49.044 47.039 1.00 28.55 532 GLN A O 1
ATOM 4295 N N . SER A 1 544 ? 29.141 48.094 45.829 1.00 26.34 533 SER A N 1
ATOM 4296 C CA . SER A 1 544 ? 29.065 49.212 44.879 1.00 27.37 533 SER A CA 1
ATOM 4297 C C . SER A 1 544 ? 27.889 50.151 45.223 1.00 28.78 533 SER A C 1
ATOM 4298 O O . SER A 1 544 ? 27.621 51.100 44.507 1.00 29.19 533 SER A O 1
ATOM 4301 N N . VAL A 1 545 ? 27.207 49.873 46.321 1.00 27.91 534 VAL A N 1
ATOM 4302 C CA . VAL A 1 545 ? 26.032 50.652 46.708 1.00 27.38 534 VAL A CA 1
ATOM 4303 C C . VAL A 1 545 ? 26.266 51.878 47.613 1.00 27.55 534 VAL A C 1
ATOM 4304 O O . VAL A 1 545 ? 25.741 52.955 47.341 1.00 28.19 534 VAL A O 1
ATOM 4308 N N . PHE A 1 546 ? 27.042 51.688 48.667 1.00 26.54 535 PHE A N 1
ATOM 4309 C CA . PHE A 1 546 ? 27.343 52.721 49.669 1.00 27.77 535 PHE A CA 1
ATOM 4310 C C . PHE A 1 546 ? 28.734 53.301 49.558 1.00 27.21 535 PHE A C 1
ATOM 4311 O O . PHE A 1 546 ? 29.681 52.597 49.200 1.00 28.50 535 PHE A O 1
ATOM 4319 N N . PRO A 1 547 ? 28.892 54.597 49.886 1.00 24.75 536 PRO A N 1
ATOM 4320 C CA . PRO A 1 547 ? 30.203 55.205 49.774 1.00 24.53 536 PRO A CA 1
ATOM 4321 C C . PRO A 1 547 ? 31.219 54.829 50.823 1.00 23.62 536 PRO A C 1
ATOM 4322 O O . PRO A 1 547 ? 32.340 55.290 50.754 1.00 25.86 536 PRO A O 1
ATOM 4326 N N . ASN A 1 548 ? 30.832 54.010 51.792 1.00 24.54 537 ASN A N 1
ATOM 4327 C CA . ASN A 1 548 ? 31.747 53.567 52.838 1.00 27.34 537 ASN A CA 1
ATOM 4328 C C . ASN A 1 548 ? 32.786 52.581 52.217 1.00 27.74 537 ASN A C 1
ATOM 4329 O O . ASN A 1 548 ? 33.918 52.439 52.705 1.00 28.48 537 ASN A O 1
ATOM 4334 N N . ALA A 1 549 ? 32.397 51.922 51.139 1.00 26.24 538 ALA A N 1
ATOM 4335 C CA . ALA A 1 549 ? 33.274 50.907 50.523 1.00 27.88 538 ALA A CA 1
ATOM 4336 C C . ALA A 1 549 ? 34.480 51.445 49.791 1.00 28.85 538 ALA A C 1
ATOM 4337 O O . ALA A 1 549 ? 34.455 52.547 49.252 1.00 27.72 538 ALA A O 1
ATOM 4339 N N . THR A 1 550 ? 35.538 50.630 49.761 1.00 28.86 539 THR A N 1
ATOM 4340 C CA . THR A 1 550 ? 36.771 50.970 49.052 1.00 28.40 539 THR A CA 1
ATOM 4341 C C . THR A 1 550 ? 37.285 49.652 48.427 1.00 28.78 539 THR A C 1
ATOM 4342 O O . THR A 1 550 ? 36.715 48.586 48.667 1.00 28.07 539 THR A O 1
ATOM 4346 N N . ASP A 1 551 ? 38.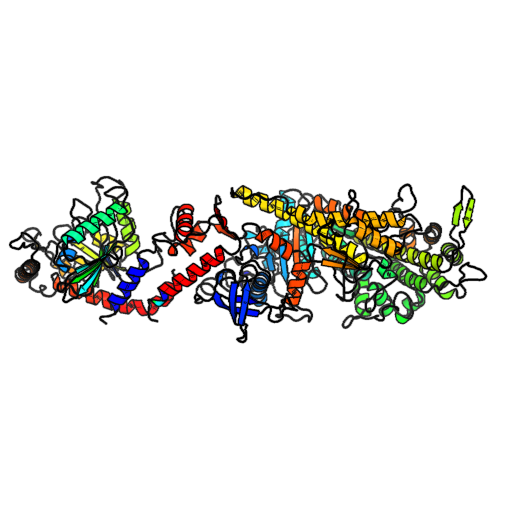343 49.728 47.633 1.00 30.12 540 ASP A N 1
ATOM 4347 C CA . ASP A 1 551 ? 38.880 48.507 47.032 1.00 33.44 540 ASP A CA 1
ATOM 4348 C C . ASP A 1 551 ? 39.374 47.613 48.187 1.00 33.72 540 ASP A C 1
ATOM 4349 O O . ASP A 1 551 ? 39.266 46.377 48.124 1.00 33.48 540 ASP A O 1
ATOM 4354 N N . ASN A 1 552 ? 39.867 48.242 49.254 1.00 33.86 541 ASN A N 1
ATOM 4355 C CA . ASN A 1 552 ? 40.326 47.471 50.415 1.00 34.30 541 ASN A CA 1
ATOM 4356 C C . ASN A 1 552 ? 39.188 46.826 51.215 1.00 33.45 541 ASN A C 1
ATOM 4357 O O . ASN A 1 552 ? 39.310 45.681 51.635 1.00 33.22 541 ASN A O 1
ATOM 4366 N N . THR A 1 553 ? 38.068 47.519 51.440 1.00 31.24 542 THR A N 1
ATOM 4367 C CA . THR A 1 553 ? 37.008 46.847 52.168 1.00 28.32 542 THR A CA 1
ATOM 4368 C C . THR A 1 553 ? 36.434 45.773 51.255 1.00 27.12 542 THR A C 1
ATOM 4369 O O . THR A 1 553 ? 35.888 44.767 51.723 1.00 26.23 542 THR A O 1
ATOM 4373 N N . LEU A 1 554 ? 36.543 45.966 49.942 1.00 26.57 543 LEU A N 1
ATOM 4374 C CA . LEU A 1 554 ? 36.008 44.944 49.056 1.00 25.80 543 LEU A CA 1
ATOM 4375 C C . LEU A 1 554 ? 36.814 43.632 49.176 1.00 24.89 543 LEU A C 1
ATOM 4376 O O . LEU A 1 554 ? 36.215 42.564 49.344 1.00 26.67 543 LEU A O 1
ATOM 4381 N N . ILE A 1 555 ? 38.133 43.701 49.087 1.00 24.39 544 ILE A N 1
ATOM 4382 C CA . ILE A 1 555 ? 38.899 42.435 49.194 1.00 27.20 544 ILE A CA 1
ATOM 4383 C C . ILE A 1 555 ? 38.797 41.806 50.600 1.00 26.84 544 ILE A C 1
ATOM 4384 O O . ILE A 1 555 ? 38.721 40.584 50.748 1.00 26.10 544 ILE A O 1
ATOM 4389 N N . THR A 1 556 ? 38.743 42.642 51.640 1.00 28.49 545 THR A N 1
ATOM 4390 C CA . THR A 1 556 ? 38.562 42.111 52.995 1.00 28.54 545 THR A CA 1
ATOM 4391 C C . THR A 1 556 ? 37.273 41.324 53.035 1.00 29.16 545 THR A C 1
ATOM 4392 O O . THR A 1 556 ? 37.209 40.231 53.622 1.00 31.02 545 THR A O 1
ATOM 4396 N N . LYS A 1 557 ? 36.232 41.826 52.373 1.00 27.87 546 LYS A N 1
ATOM 4397 C CA . LYS A 1 557 ? 34.980 41.090 52.368 1.00 29.13 546 LYS A CA 1
ATOM 4398 C C . LYS A 1 557 ? 35.079 39.778 51.578 1.00 27.45 546 LYS A C 1
ATOM 4399 O O . LYS A 1 557 ? 34.434 38.771 51.944 1.00 27.49 546 LYS A O 1
ATOM 4405 N N . LEU A 1 558 ? 35.834 39.803 50.472 1.00 25.49 547 LEU A N 1
ATOM 4406 C CA . LEU A 1 558 ? 35.985 38.585 49.678 1.00 24.44 547 LEU A CA 1
ATOM 4407 C C . LEU A 1 558 ? 36.705 37.540 50.573 1.00 23.39 547 LEU A C 1
ATOM 4408 O O . LEU A 1 558 ? 36.230 36.412 50.710 1.00 24.72 547 LEU A O 1
ATOM 4413 N N . HIS A 1 559 ? 37.829 37.913 51.187 1.00 25.96 548 HIS A N 1
ATOM 4414 C CA . HIS A 1 559 ? 38.538 36.965 52.089 1.00 27.90 548 HIS A CA 1
ATOM 4415 C C . HIS A 1 559 ? 37.623 36.440 53.208 1.00 30.32 548 HIS A C 1
ATOM 4416 O O . HIS A 1 559 ? 37.612 35.241 53.543 1.00 32.20 548 HIS A O 1
ATOM 4423 N N . SER A 1 560 ? 36.811 37.326 53.773 1.00 32.57 549 SER A N 1
ATOM 4424 C CA . SER A 1 560 ? 35.892 36.926 54.827 1.00 34.34 549 SER A CA 1
ATOM 4425 C C . SER A 1 560 ? 34.883 35.881 54.383 1.00 33.51 549 SER A C 1
ATOM 4426 O O . SER A 1 560 ? 34.569 34.954 55.123 1.00 34.47 549 SER A O 1
ATOM 4429 N N . HIS A 1 561 ? 34.341 36.028 53.176 1.00 32.40 550 HIS A N 1
ATOM 4430 C CA . HIS A 1 561 ? 33.361 35.075 52.699 1.00 31.15 550 HIS A CA 1
ATOM 4431 C C . HIS A 1 561 ? 33.949 33.782 52.121 1.00 30.17 550 HIS A C 1
ATOM 4432 O O . HIS A 1 561 ? 33.310 32.730 52.159 1.00 31.49 550 HIS A O 1
ATOM 4439 N N . PHE A 1 562 ? 35.145 33.855 51.577 1.00 31.24 551 PHE A N 1
ATOM 4440 C CA . PHE A 1 562 ? 35.698 32.671 50.906 1.00 31.18 551 PHE A CA 1
ATOM 4441 C C . PHE A 1 562 ? 36.996 32.041 51.420 1.00 32.42 551 PHE A C 1
ATOM 4442 O O . PHE A 1 562 ? 37.211 30.858 51.192 1.00 33.45 551 PHE A O 1
ATOM 4450 N N . SER A 1 563 ? 37.865 32.798 52.075 1.00 34.12 552 SER A N 1
ATOM 4451 C CA . SER A 1 563 ? 39.117 32.217 52.539 1.00 38.15 552 SER A CA 1
ATOM 4452 C C . SER A 1 563 ? 38.852 31.047 53.489 1.00 40.27 552 SER A C 1
ATOM 4453 O O . SER A 1 563 ? 38.124 31.183 54.456 1.00 39.96 552 SER A O 1
ATOM 4456 N N . LYS A 1 564 ? 39.431 29.898 53.179 1.00 42.48 553 LYS A N 1
ATOM 4457 C CA . LYS A 1 564 ? 39.243 28.709 53.984 1.00 45.48 553 LYS A CA 1
ATOM 4458 C C . LYS A 1 564 ? 37.799 28.214 54.043 1.00 46.51 553 LYS A C 1
ATOM 4459 O O . LYS A 1 564 ? 37.485 27.373 54.861 1.00 48.17 553 LYS A O 1
ATOM 4465 N N . LYS A 1 565 ? 36.916 28.728 53.192 1.00 46.78 554 LYS A N 1
ATOM 4466 C CA . LYS A 1 565 ? 35.525 28.268 53.199 1.00 45.68 554 LYS A CA 1
ATOM 4467 C C . LYS A 1 565 ? 35.143 27.761 51.817 1.00 44.88 554 LYS A C 1
ATOM 4468 O O . LYS A 1 565 ? 34.209 26.979 51.658 1.00 46.85 554 LYS A O 1
ATOM 4474 N N . ASN A 1 566 ? 35.868 28.219 50.805 1.00 42.91 555 ASN A N 1
ATOM 4475 C CA . ASN A 1 566 ? 35.603 27.788 49.445 1.00 39.46 555 ASN A CA 1
ATOM 4476 C C . ASN A 1 566 ? 36.926 27.282 48.898 1.00 37.32 555 ASN A C 1
ATOM 4477 O O . ASN A 1 566 ? 37.884 28.034 48.789 1.00 35.90 555 ASN A O 1
ATOM 4482 N N . ALA A 1 567 ? 36.958 26.002 48.553 1.00 34.92 556 ALA A N 1
ATOM 4483 C CA . ALA A 1 567 ? 38.164 25.341 48.080 1.00 33.10 556 ALA A CA 1
ATOM 4484 C C . ALA A 1 567 ? 38.794 25.966 46.844 1.00 31.76 556 ALA A C 1
ATOM 4485 O O . ALA A 1 567 ? 40.008 25.872 46.651 1.00 31.11 556 ALA A O 1
ATOM 4487 N N . LYS A 1 568 ? 37.983 26.633 46.020 1.00 28.48 557 LYS A N 1
ATOM 4488 C CA . LYS A 1 568 ? 38.521 27.240 44.795 1.00 27.19 557 LYS A CA 1
ATOM 4489 C C . LYS A 1 568 ? 39.080 28.655 44.963 1.00 26.61 557 LYS A C 1
ATOM 4490 O O . LYS A 1 568 ? 39.534 29.268 44.006 1.00 26.38 557 LYS A O 1
ATOM 4496 N N . TYR A 1 569 ? 39.077 29.155 46.193 1.00 23.86 558 TYR A N 1
ATOM 4497 C CA . TYR A 1 569 ? 39.544 30.492 46.473 1.00 24.32 558 TYR A CA 1
ATOM 4498 C C . TYR A 1 569 ? 40.814 30.545 47.309 1.00 25.19 558 TYR A C 1
ATOM 4499 O O . TYR A 1 569 ? 41.042 29.691 48.172 1.00 27.26 558 TYR A O 1
ATOM 4508 N N . GLU A 1 570 ? 41.655 31.525 47.050 1.00 23.96 559 GLU A N 1
ATOM 4509 C CA . GLU A 1 570 ? 42.809 31.659 47.898 1.00 27.84 559 GLU A CA 1
ATOM 4510 C C . GLU A 1 570 ? 43.133 33.080 48.317 1.00 28.61 559 GLU A C 1
ATOM 4511 O O . GLU A 1 570 ? 43.240 34.007 47.481 1.00 29.52 559 GLU A O 1
ATOM 4517 N N . GLU A 1 571 ? 43.289 33.253 49.625 1.00 28.35 560 GLU A N 1
ATOM 4518 C CA . GLU A 1 571 ? 43.735 34.528 50.171 1.00 29.00 560 GLU A CA 1
ATOM 4519 C C . GLU A 1 571 ? 45.256 34.318 50.084 1.00 30.98 560 GLU A C 1
ATOM 4520 O O . GLU A 1 571 ? 45.808 33.448 50.766 1.00 30.88 560 GLU A O 1
ATOM 4526 N N . PRO A 1 572 ? 45.958 35.111 49.272 1.00 31.81 561 PRO A N 1
ATOM 4527 C CA . PRO A 1 572 ? 47.396 34.904 49.168 1.00 33.43 561 PRO A CA 1
ATOM 4528 C C . PRO A 1 572 ? 48.148 35.194 50.445 1.00 36.03 561 PRO A C 1
ATOM 4529 O O . PRO A 1 572 ? 47.728 36.003 51.260 1.00 37.12 561 PRO A O 1
ATOM 4533 N N . ARG A 1 573 ? 49.262 34.501 50.605 1.00 36.72 562 ARG A N 1
ATOM 4534 C CA . ARG A 1 573 ? 50.071 34.663 51.777 1.00 38.47 562 ARG A CA 1
ATOM 4535 C C . ARG A 1 573 ? 50.736 36.002 51.734 1.00 39.45 562 ARG A C 1
ATOM 4536 O O . ARG A 1 573 ? 50.766 36.691 52.733 1.00 42.88 562 ARG A O 1
ATOM 4544 N N . PHE A 1 574 ? 51.274 36.417 50.601 1.00 42.03 563 PHE A N 1
ATOM 4545 C CA . PHE A 1 574 ? 51.873 37.733 50.659 1.00 44.59 563 PHE A CA 1
ATOM 4546 C C . PHE A 1 574 ? 51.516 38.835 49.662 1.00 43.77 563 PHE A C 1
ATOM 4547 O O . PHE A 1 574 ? 52.347 39.337 48.873 1.00 44.40 563 PHE A O 1
ATOM 4555 N N . SER A 1 575 ? 50.251 39.203 49.722 1.00 40.44 564 SER A N 1
ATOM 4556 C CA . SER A 1 575 ? 49.732 40.334 48.958 1.00 36.99 564 SER A CA 1
ATOM 4557 C C . SER A 1 575 ? 48.490 40.658 49.724 1.00 34.45 564 SER A C 1
ATOM 4558 O O . SER A 1 575 ? 47.804 39.752 50.188 1.00 33.33 564 SER A O 1
ATOM 4561 N N . LYS A 1 576 ? 48.203 41.940 49.895 1.00 33.18 565 LYS A N 1
ATOM 4562 C CA . LYS A 1 576 ? 46.994 42.311 50.617 1.00 34.10 565 LYS A CA 1
ATOM 4563 C C . LYS A 1 576 ? 45.917 42.737 49.608 1.00 31.54 565 LYS A C 1
ATOM 4564 O O . LYS A 1 576 ? 44.759 42.986 49.980 1.00 30.19 565 LYS A O 1
ATOM 4570 N N . THR A 1 577 ? 46.303 42.772 48.340 1.00 29.23 566 THR A N 1
ATOM 4571 C CA . THR A 1 577 ? 45.394 43.243 47.302 1.00 29.69 566 THR A CA 1
ATOM 4572 C C . THR A 1 577 ? 45.011 42.267 46.184 1.00 28.31 566 THR A C 1
ATOM 4573 O O . THR A 1 577 ? 44.328 42.652 45.225 1.00 26.18 566 THR A O 1
ATOM 4577 N N . GLU A 1 578 ? 45.437 41.012 46.319 1.00 28.31 567 GLU A N 1
ATOM 4578 C CA . GLU A 1 578 ? 45.109 39.975 45.313 1.00 26.95 567 GLU A CA 1
ATOM 4579 C C . GLU A 1 578 ? 44.321 38.809 45.929 1.00 26.19 567 GLU A C 1
ATOM 4580 O O . GLU A 1 578 ? 44.356 38.567 47.170 1.00 24.59 567 GLU A O 1
ATOM 4586 N N . PHE A 1 579 ? 43.550 38.103 45.099 1.00 22.91 568 PHE A N 1
ATOM 4587 C CA . PHE A 1 579 ? 42.829 36.948 45.570 1.00 22.64 568 PHE A CA 1
ATOM 4588 C C . PHE A 1 579 ? 42.974 35.955 44.453 1.00 24.07 568 PHE A C 1
ATOM 4589 O O . PHE A 1 579 ? 43.117 36.350 43.293 1.00 24.94 568 PHE A O 1
ATOM 4597 N N . GLY A 1 580 ? 42.976 34.680 44.807 1.00 24.78 569 GLY A N 1
ATOM 4598 C CA . GLY A 1 580 ? 43.139 33.658 43.807 1.00 23.93 569 GLY A CA 1
ATOM 4599 C C . GLY A 1 580 ? 41.912 32.820 43.542 1.00 23.38 569 GLY A C 1
ATOM 4600 O O . GLY A 1 580 ? 41.132 32.439 44.440 1.00 22.91 569 GLY A O 1
ATOM 4601 N N . VAL A 1 581 ? 41.750 32.482 42.262 1.00 21.84 570 VAL A N 1
ATOM 4602 C CA . VAL A 1 581 ? 40.649 31.635 41.881 1.00 22.13 570 VAL A CA 1
ATOM 4603 C C . VAL A 1 581 ? 41.258 30.470 41.109 1.00 20.66 570 VAL A C 1
ATOM 4604 O O . VAL A 1 581 ? 42.047 30.673 40.191 1.00 21.13 570 VAL A O 1
ATOM 4608 N N . THR A 1 582 ? 40.860 29.279 41.496 1.00 21.05 571 THR A N 1
ATOM 4609 C CA . THR A 1 582 ? 41.314 28.075 40.820 1.00 23.11 571 THR A CA 1
ATOM 4610 C C . THR A 1 582 ? 40.314 27.734 39.739 1.00 22.59 571 THR A C 1
ATOM 4611 O O . THR A 1 582 ? 39.209 27.306 40.000 1.00 22.16 571 THR A O 1
ATOM 4615 N N . HIS A 1 583 ? 40.742 27.987 38.507 1.00 20.56 572 HIS A N 1
ATOM 4616 C CA . HIS A 1 583 ? 39.916 27.738 37.330 1.00 20.82 572 HIS A CA 1
ATOM 4617 C C . HIS A 1 583 ? 40.320 26.363 36.760 1.00 22.29 572 HIS A C 1
ATOM 4618 O O . HIS A 1 583 ? 41.327 25.758 37.177 1.00 21.46 572 HIS A O 1
ATOM 4625 N N . TYR A 1 584 ? 39.570 25.891 35.777 1.00 21.59 573 TYR A N 1
ATOM 4626 C CA . TYR A 1 584 ? 39.893 24.590 35.186 1.00 21.59 573 TYR A CA 1
ATOM 4627 C C . TYR A 1 584 ? 41.286 24.674 34.581 1.00 22.45 573 TYR A C 1
ATOM 4628 O O . TYR A 1 584 ? 41.998 23.668 34.487 1.00 24.16 573 TYR A O 1
ATOM 4637 N N . ALA A 1 585 ? 41.693 25.870 34.189 1.00 20.29 574 ALA A N 1
ATOM 4638 C CA . ALA A 1 585 ? 42.989 26.025 33.542 1.00 22.19 574 ALA A CA 1
ATOM 4639 C C . ALA A 1 585 ? 44.104 26.337 34.529 1.00 25.10 574 ALA A C 1
ATOM 4640 O O . ALA A 1 585 ? 45.221 26.624 34.115 1.00 25.03 574 ALA A O 1
ATOM 4642 N N . GLY A 1 586 ? 43.767 26.306 35.818 1.00 24.56 575 GLY A N 1
ATOM 4643 C CA . GLY A 1 586 ? 44.742 26.624 36.839 1.00 24.85 575 GLY A CA 1
ATOM 4644 C C . GLY A 1 586 ? 44.403 27.882 37.644 1.00 24.37 575 GLY A C 1
ATOM 4645 O O . GLY A 1 586 ? 43.426 28.619 37.383 1.00 21.25 575 GLY A O 1
ATOM 4646 N N . GLN A 1 587 ? 45.274 28.188 38.604 1.00 22.92 576 GLN A N 1
ATOM 4647 C CA . GLN A 1 587 ? 45.017 29.348 39.428 1.00 22.49 576 GLN A CA 1
ATOM 4648 C C . GLN A 1 587 ? 45.396 30.643 38.781 1.00 23.01 576 GLN A C 1
ATOM 4649 O O . GLN A 1 587 ? 46.435 30.773 38.093 1.00 24.05 576 GLN A O 1
ATOM 4655 N N . VAL A 1 588 ? 44.536 31.633 39.005 1.00 21.64 577 VAL A N 1
ATOM 4656 C CA . VAL A 1 588 ? 44.778 32.976 38.506 1.00 20.96 577 VAL A CA 1
ATOM 4657 C C . VAL A 1 588 ? 44.639 33.928 39.692 1.00 20.00 577 VAL A C 1
ATOM 4658 O O . VAL A 1 588 ? 43.645 33.859 40.455 1.00 18.63 577 VAL A O 1
ATOM 4662 N N . MET A 1 589 ? 45.633 34.791 39.849 1.00 21.02 578 MET A N 1
ATOM 4663 C CA . MET A 1 589 ? 45.585 35.778 40.926 1.00 21.39 578 MET A CA 1
ATOM 4664 C C . MET A 1 589 ? 45.064 37.086 40.313 1.00 19.52 578 MET A C 1
ATOM 4665 O O . MET A 1 589 ? 45.604 37.571 39.305 1.00 22.09 578 MET A O 1
ATOM 4670 N N . TYR A 1 590 ? 44.067 37.667 40.955 1.00 20.35 579 TYR A N 1
ATOM 4671 C CA . TYR A 1 590 ? 43.433 38.931 40.502 1.00 19.71 579 TYR A CA 1
ATOM 4672 C C . TYR A 1 590 ? 43.713 40.098 41.480 1.00 22.60 579 TYR A C 1
ATOM 4673 O O . TYR A 1 590 ? 43.499 39.942 42.699 1.00 22.76 579 TYR A O 1
ATOM 4682 N N . GLU A 1 591 ? 44.131 41.237 40.939 1.00 22.07 580 GLU A N 1
ATOM 4683 C CA . GLU A 1 591 ? 44.436 42.467 41.702 1.00 24.77 580 GLU A CA 1
ATOM 4684 C C . GLU A 1 591 ? 43.122 43.278 41.811 1.00 25.95 580 GLU A C 1
ATOM 4685 O O . GLU A 1 591 ? 42.492 43.553 40.795 1.00 25.80 580 GLU A O 1
ATOM 4691 N N . ILE A 1 592 ? 42.705 43.632 43.030 1.00 25.34 581 ILE A N 1
ATOM 4692 C CA . ILE A 1 592 ? 41.438 44.352 43.258 1.00 27.03 581 ILE A CA 1
ATOM 4693 C C . ILE A 1 592 ? 41.404 45.850 42.921 1.00 26.93 581 ILE A C 1
ATOM 4694 O O . ILE A 1 592 ? 40.347 46.475 42.923 1.00 27.04 581 ILE A O 1
ATOM 4699 N N . GLN A 1 593 ? 42.553 46.436 42.677 1.00 26.36 582 GLN A N 1
ATOM 4700 C CA . GLN A 1 593 ? 42.636 47.857 42.404 1.00 29.10 582 GLN A CA 1
ATOM 4701 C C . GLN A 1 593 ? 41.592 48.346 41.374 1.00 30.29 582 GLN A C 1
ATOM 4702 O O . GLN A 1 593 ? 41.464 47.772 40.301 1.00 30.20 582 GLN A O 1
ATOM 4713 N N . ASP A 1 594 ? 40.843 49.394 41.726 1.00 29.36 583 ASP A N 1
ATOM 4714 C CA . ASP A 1 594 ? 39.850 49.986 40.833 1.00 29.87 583 ASP A CA 1
ATOM 4715 C C . ASP A 1 594 ? 38.585 49.197 40.473 1.00 29.76 583 ASP A C 1
ATOM 4716 O O . ASP A 1 594 ? 37.776 49.654 39.645 1.00 30.26 583 ASP A O 1
ATOM 4721 N N . TRP A 1 595 ? 38.377 48.034 41.080 1.00 26.25 584 TRP A N 1
ATOM 4722 C CA . TRP A 1 595 ? 37.170 47.284 40.771 1.00 24.75 584 TRP A CA 1
ATOM 4723 C C . TRP A 1 595 ? 35.876 48.051 41.071 1.00 25.16 584 TRP A C 1
ATOM 4724 O O . TRP A 1 595 ? 34.908 47.979 40.297 1.00 22.72 584 TRP A O 1
ATOM 4735 N N . LEU A 1 596 ? 35.830 48.805 42.162 1.00 23.83 585 LEU A N 1
ATOM 4736 C CA . LEU A 1 596 ? 34.583 49.552 42.436 1.00 25.05 585 LEU A CA 1
ATOM 4737 C C . LEU A 1 596 ? 34.272 50.526 41.299 1.00 26.26 585 LEU A C 1
ATOM 4738 O O . LEU A 1 596 ? 33.138 50.627 40.844 1.00 26.04 585 LEU A O 1
ATOM 4743 N N . GLU A 1 597 ? 35.284 51.252 40.848 1.00 27.44 586 GLU A N 1
ATOM 4744 C CA . GLU A 1 597 ? 35.114 52.200 39.749 1.00 29.19 586 GLU A CA 1
ATOM 4745 C C . GLU A 1 597 ? 34.708 51.477 38.477 1.00 29.05 586 GLU A C 1
ATOM 4746 O O . GLU A 1 597 ? 33.837 51.924 37.727 1.00 27.96 586 GLU A O 1
ATOM 4757 N N . LYS A 1 598 ? 35.365 50.357 38.211 1.00 26.32 587 LYS A N 1
ATOM 4758 C CA . LYS A 1 598 ? 35.053 49.601 37.019 1.00 25.32 587 LYS A CA 1
ATOM 4759 C C . LYS A 1 598 ? 33.648 49.022 36.993 1.00 25.31 587 LYS A C 1
ATOM 4760 O O . LYS A 1 598 ? 33.132 48.711 35.929 1.00 23.96 587 LYS A O 1
ATOM 4766 N N . ASN A 1 599 ? 33.004 48.887 38.146 1.00 23.15 588 ASN A N 1
ATOM 4767 C CA . ASN A 1 599 ? 31.682 48.299 38.134 1.00 24.62 588 ASN A CA 1
ATOM 4768 C C . ASN A 1 599 ? 30.565 49.312 37.815 1.00 26.10 588 ASN A C 1
ATOM 4769 O O . ASN A 1 599 ? 29.438 48.912 37.604 1.00 26.32 588 ASN A O 1
ATOM 4774 N N . LYS A 1 600 ? 30.916 50.598 37.760 1.00 30.29 589 LYS A N 1
ATOM 4775 C CA . LYS A 1 600 ? 29.964 51.698 37.516 1.00 35.34 589 LYS A CA 1
ATOM 4776 C C . LYS A 1 600 ? 29.927 52.023 36.055 1.00 36.54 589 LYS A C 1
ATOM 4777 O O . LYS A 1 600 ? 30.961 52.225 35.450 1.00 36.11 589 LYS A O 1
ATOM 4783 N N . ASP A 1 601 ? 28.721 52.149 35.518 1.00 38.54 590 ASP A N 1
ATOM 4784 C CA . ASP A 1 601 ? 28.529 52.369 34.098 1.00 40.05 590 ASP A CA 1
ATOM 4785 C C . ASP A 1 601 ? 27.401 53.387 33.845 1.00 40.21 590 ASP A C 1
ATOM 4786 O O . ASP A 1 601 ? 26.446 53.082 33.141 1.00 42.27 590 ASP A O 1
ATOM 4791 N N . PRO A 1 602 ? 27.484 54.590 34.414 1.00 37.37 591 PRO A N 1
ATOM 4792 C CA . PRO A 1 602 ? 26.374 55.517 34.151 1.00 37.10 591 PRO A CA 1
ATOM 4793 C C . PRO A 1 602 ? 26.649 56.435 32.974 1.00 35.47 591 PRO A C 1
ATOM 4794 O O . PRO A 1 602 ? 27.805 56.772 32.720 1.00 34.27 591 PRO A O 1
ATOM 4798 N N . LEU A 1 603 ? 25.595 56.838 32.262 1.00 34.03 592 LEU A N 1
ATOM 4799 C CA . LEU A 1 603 ? 25.758 57.757 31.143 1.00 31.76 592 LEU A CA 1
ATOM 4800 C C . LEU A 1 603 ? 24.703 58.861 31.319 1.00 31.30 592 LEU A C 1
ATOM 4801 O O . LEU A 1 603 ? 23.523 58.565 31.407 1.00 31.59 592 LEU A O 1
ATOM 4806 N N . GLN A 1 604 ? 25.150 60.103 31.396 1.00 29.33 593 GLN A N 1
ATOM 4807 C CA . GLN A 1 604 ? 24.251 61.255 31.593 1.00 29.30 593 GLN A CA 1
ATOM 4808 C C . GLN A 1 604 ? 23.226 61.385 30.460 1.00 28.02 593 GLN A C 1
ATOM 4809 O O . GLN A 1 604 ? 23.593 61.360 29.296 1.00 26.50 593 GLN A O 1
ATOM 4815 N N . GLN A 1 605 ? 21.938 61.544 30.790 1.00 27.70 594 GLN A N 1
ATOM 4816 C CA . GLN A 1 605 ? 20.916 61.640 29.737 1.00 29.77 594 GLN A CA 1
ATOM 4817 C C . GLN A 1 605 ? 21.144 62.874 28.861 1.00 27.67 594 GLN A C 1
ATOM 4818 O O . GLN A 1 605 ? 20.856 62.830 27.675 1.00 29.43 594 GLN A O 1
ATOM 4829 N N . ASP A 1 606 ? 21.664 63.964 29.415 1.00 27.37 595 ASP A N 1
ATOM 4830 C CA . ASP A 1 606 ? 21.879 65.143 28.574 1.00 26.17 595 ASP A CA 1
ATOM 4831 C C . ASP A 1 606 ? 22.900 64.863 27.450 1.00 26.84 595 ASP A C 1
ATOM 4832 O O . ASP A 1 606 ? 22.915 65.570 26.459 1.00 24.81 595 ASP A O 1
ATOM 4837 N N . LEU A 1 607 ? 23.796 63.885 27.648 1.00 25.60 596 LEU A N 1
ATOM 4838 C CA . LEU A 1 607 ? 24.768 63.559 26.579 1.00 25.27 596 LEU A CA 1
ATOM 4839 C C . LEU A 1 607 ? 23.987 62.873 25.482 1.00 25.43 596 LEU A C 1
ATOM 4840 O O . LEU A 1 607 ? 24.157 63.205 24.317 1.00 26.50 596 LEU A O 1
ATOM 4845 N N . GLU A 1 608 ? 23.104 61.934 25.836 1.00 25.18 597 GLU A N 1
ATOM 4846 C CA . GLU A 1 608 ? 22.312 61.287 24.806 1.00 27.18 597 GLU A CA 1
ATOM 4847 C C . GLU A 1 608 ? 21.452 62.312 24.047 1.00 27.23 597 GLU A C 1
ATOM 4848 O O . GLU A 1 608 ? 21.293 62.211 22.807 1.00 26.66 597 GLU A O 1
ATOM 4854 N N . LEU A 1 609 ? 20.888 63.278 24.774 1.00 27.99 598 LEU A N 1
ATOM 4855 C CA . LEU A 1 609 ? 20.048 64.312 24.136 1.00 28.88 598 LEU A CA 1
ATOM 4856 C C . LEU A 1 609 ? 20.903 65.100 23.137 1.00 27.61 598 LEU A C 1
ATOM 4857 O O . LEU A 1 609 ? 20.467 65.447 22.041 1.00 28.68 598 LEU A O 1
ATOM 4862 N N . CYS A 1 610 ? 22.134 65.381 23.515 1.00 25.81 599 CYS A N 1
ATOM 4863 C CA . CYS A 1 610 ? 23.023 66.096 22.608 1.00 25.12 599 CYS A CA 1
ATOM 4864 C C . CYS A 1 610 ? 23.212 65.323 21.301 1.00 25.74 599 CYS A C 1
ATOM 4865 O O . CYS A 1 610 ? 22.967 65.831 20.190 1.00 26.54 599 CYS A O 1
ATOM 4868 N N . PHE A 1 611 ? 23.653 64.073 21.417 1.00 24.72 600 PHE A N 1
ATOM 4869 C CA . PHE A 1 611 ? 23.922 63.300 20.222 1.00 24.57 600 PHE A CA 1
ATOM 4870 C C . PHE A 1 611 ? 22.697 62.898 19.416 1.00 26.34 600 PHE A C 1
ATOM 4871 O O . PHE A 1 611 ? 22.816 62.673 18.202 1.00 26.03 600 PHE A O 1
ATOM 4879 N N . LYS A 1 612 ? 21.551 62.763 20.083 1.00 25.30 601 LYS A N 1
ATOM 4880 C CA . LYS A 1 612 ? 20.309 62.450 19.363 1.00 28.31 601 LYS A CA 1
ATOM 4881 C C . LYS A 1 612 ? 20.017 63.558 18.333 1.00 27.47 601 LYS A C 1
ATOM 4882 O O . LYS A 1 612 ? 19.279 63.326 17.388 1.00 27.12 601 LYS A O 1
ATOM 4888 N N . ASP A 1 613 ? 20.600 64.744 18.513 1.00 27.64 602 ASP A N 1
ATOM 4889 C CA . ASP A 1 613 ? 20.376 65.869 17.589 1.00 28.31 602 ASP A CA 1
ATOM 4890 C C . ASP A 1 613 ? 21.498 66.054 16.559 1.00 27.35 602 ASP A C 1
ATOM 4891 O O . ASP A 1 613 ? 21.578 67.091 15.866 1.00 25.78 602 ASP A O 1
ATOM 4900 N N . SER A 1 614 ? 22.385 65.064 16.466 1.00 24.54 603 SER A N 1
ATOM 4901 C CA . SER A 1 614 ? 23.483 65.140 15.503 1.00 23.15 603 SER A CA 1
ATOM 4902 C C . SER A 1 614 ? 22.980 65.280 14.072 1.00 23.21 603 SER A C 1
ATOM 4903 O O . SER A 1 614 ? 21.972 64.705 13.714 1.00 24.52 603 SER A O 1
ATOM 4906 N N . SER A 1 615 ? 23.739 65.980 13.262 1.00 23.60 604 SER A N 1
ATOM 4907 C CA . SER A 1 615 ? 23.431 66.106 11.846 1.00 25.96 604 SER A CA 1
ATOM 4908 C C . SER A 1 615 ? 23.997 64.899 11.072 1.00 26.75 604 SER A C 1
ATOM 4909 O O . SER A 1 615 ? 23.808 64.807 9.856 1.00 26.38 604 SER A O 1
ATOM 4912 N N . ASP A 1 616 ? 24.688 63.983 11.761 1.00 24.59 605 ASP A N 1
ATOM 4913 C CA . ASP A 1 616 ? 25.244 62.810 11.078 1.00 25.58 605 ASP A CA 1
ATOM 4914 C C . ASP A 1 616 ? 24.323 61.601 11.123 1.00 25.22 605 ASP A C 1
ATOM 4915 O O . ASP A 1 616 ? 23.834 61.198 12.180 1.00 24.39 605 ASP A O 1
ATOM 4920 N N . ASN A 1 617 ? 24.095 61.040 9.940 1.00 26.66 606 ASN A N 1
ATOM 4921 C CA . ASN A 1 617 ? 23.194 59.933 9.742 1.00 28.53 606 ASN A CA 1
ATOM 4922 C C . ASN A 1 617 ? 23.531 58.716 10.575 1.00 27.11 606 ASN A C 1
ATOM 4923 O O . ASN A 1 617 ? 22.638 58.059 11.083 1.00 28.85 606 ASN A O 1
ATOM 4928 N N . VAL A 1 618 ? 24.807 58.394 10.734 1.00 24.12 607 VAL A N 1
ATOM 4929 C CA . VAL A 1 618 ? 25.125 57.234 11.546 1.00 22.02 607 VAL A CA 1
ATOM 4930 C C . VAL A 1 618 ? 25.050 57.568 13.044 1.00 22.61 607 VAL A C 1
ATOM 4931 O O . VAL A 1 618 ? 24.542 56.778 13.842 1.00 24.02 607 VAL A O 1
ATOM 4935 N N . VAL A 1 619 ? 25.518 58.751 13.430 1.00 20.47 608 VAL A N 1
ATOM 4936 C CA . VAL A 1 619 ? 25.446 59.096 14.850 1.00 20.87 608 VAL A CA 1
ATOM 4937 C C . VAL A 1 619 ? 23.999 59.072 15.320 1.00 22.52 608 VAL A C 1
ATOM 4938 O O . VAL A 1 619 ? 23.689 58.557 16.386 1.00 19.41 608 VAL A O 1
ATOM 4942 N N . THR A 1 620 ? 23.074 59.574 14.505 1.00 23.81 609 THR A N 1
ATOM 4943 C CA . THR A 1 620 ? 21.689 59.578 14.986 1.00 26.33 609 THR A CA 1
ATOM 4944 C C . THR A 1 620 ? 21.131 58.173 15.240 1.00 27.20 609 THR A C 1
ATOM 4945 O O . THR A 1 620 ? 20.286 57.976 16.128 1.00 30.99 609 THR A O 1
ATOM 4952 N N . LYS A 1 621 ? 21.593 57.191 14.485 1.00 29.16 610 LYS A N 1
ATOM 4953 C CA . LYS A 1 621 ? 21.146 55.812 14.669 1.00 28.66 610 LYS A CA 1
ATOM 4954 C C . LYS A 1 621 ? 21.704 55.226 15.983 1.00 28.99 610 LYS A C 1
ATOM 4955 O O . LYS A 1 621 ? 21.068 54.386 16.622 1.00 29.18 610 LYS A O 1
ATOM 4961 N N . LEU A 1 622 ? 22.886 55.655 16.405 1.00 23.78 611 LEU A N 1
ATOM 4962 C CA . LEU A 1 622 ? 23.420 55.155 17.654 1.00 24.55 611 LEU A CA 1
ATOM 4963 C C . LEU A 1 622 ? 22.604 55.705 18.842 1.00 27.53 611 LEU A C 1
ATOM 4964 O O . LEU A 1 622 ? 22.531 55.070 19.893 1.00 27.83 611 LEU A O 1
ATOM 4969 N N . PHE A 1 623 ? 22.003 56.877 18.675 1.00 28.59 612 PHE A N 1
ATOM 4970 C CA . PHE A 1 623 ? 21.252 57.463 19.777 1.00 32.86 612 PHE A CA 1
ATOM 4971 C C . PHE A 1 623 ? 19.740 57.516 19.677 1.00 37.83 612 PHE A C 1
ATOM 4972 O O . PHE A 1 623 ? 19.081 57.891 20.642 1.00 38.18 612 PHE A O 1
ATOM 4980 N N . ASN A 1 624 ? 19.196 57.121 18.536 1.00 41.57 613 ASN A N 1
ATOM 4981 C CA . ASN A 1 624 ? 17.759 57.151 18.356 1.00 47.02 613 ASN A CA 1
ATOM 4982 C C . ASN A 1 624 ? 17.177 55.759 18.164 1.00 49.85 613 ASN A C 1
ATOM 4983 O O . ASN A 1 624 ? 15.989 55.558 18.384 1.00 50.31 613 ASN A O 1
ATOM 4988 N N . ASP A 1 625 ? 18.010 54.796 17.762 1.00 53.93 614 ASP A N 1
ATOM 4989 C CA . ASP A 1 625 ? 17.557 53.403 17.569 1.00 57.78 614 ASP A CA 1
ATOM 4990 C C . ASP A 1 625 ? 17.524 52.690 18.943 1.00 59.96 614 ASP A C 1
ATOM 4991 O O . ASP A 1 625 ? 18.563 52.266 19.472 1.00 59.01 614 ASP A O 1
ATOM 4996 N N . PRO A 1 626 ? 16.316 52.547 19.526 1.00 62.19 615 PRO A N 1
ATOM 4997 C CA . PRO A 1 626 ? 16.071 51.908 20.832 1.00 64.29 615 PRO A CA 1
ATOM 4998 C C . PRO A 1 626 ? 16.781 50.577 21.062 1.00 65.78 615 PRO A C 1
ATOM 4999 O O . PRO A 1 626 ? 16.941 50.141 22.199 1.00 65.77 615 PRO A O 1
ATOM 5003 N N . ASN A 1 627 ? 17.197 49.937 19.976 1.00 67.93 616 ASN A N 1
ATOM 5004 C CA . ASN A 1 627 ? 17.906 48.667 20.064 1.00 69.87 616 ASN A CA 1
ATOM 5005 C C . ASN A 1 627 ? 19.380 48.912 20.394 1.00 70.72 616 ASN A C 1
ATOM 5006 O O . ASN A 1 627 ? 19.855 48.496 21.453 1.00 70.99 616 ASN A O 1
ATOM 5011 N N . ILE A 1 628 ? 20.094 49.598 19.501 1.00 71.44 617 ILE A N 1
ATOM 5012 C CA . ILE A 1 628 ? 21.519 49.891 19.703 1.00 72.29 617 ILE A CA 1
ATOM 5013 C C . ILE A 1 628 ? 21.725 50.668 21.012 1.00 73.74 617 ILE A C 1
ATOM 5014 O O . ILE A 1 628 ? 22.624 50.357 21.809 1.00 72.08 617 ILE A O 1
ATOM 5019 N N . ALA A 1 629 ? 20.862 51.662 21.224 1.00 75.70 618 ALA A N 1
ATOM 5020 C CA . ALA A 1 629 ? 20.905 52.517 22.405 1.00 78.17 618 ALA A CA 1
ATOM 5021 C C . ALA A 1 629 ? 19.975 52.037 23.529 1.00 80.16 618 ALA A C 1
ATOM 5022 O O . ALA A 1 629 ? 19.229 51.065 23.371 1.00 80.68 618 ALA A O 1
ATOM 5024 N N . SER A 1 630 ? 20.039 52.742 24.659 1.00 81.97 619 SER A N 1
ATOM 5025 C CA . SER A 1 630 ? 19.222 52.478 25.850 1.00 84.09 619 SER A CA 1
ATOM 5026 C C . SER A 1 630 ? 19.400 51.083 26.470 1.00 85.15 619 SER A C 1
ATOM 5027 O O . SER A 1 630 ? 20.426 50.804 27.090 1.00 85.11 619 SER A O 1
ATOM 5030 N N . ARG A 1 631 ? 18.384 50.236 26.288 1.00 86.50 620 ARG A N 1
ATOM 5031 C CA . ARG A 1 631 ? 18.289 48.863 26.812 1.00 87.65 620 ARG A CA 1
ATOM 5032 C C . ARG A 1 631 ? 17.069 48.805 27.739 1.00 88.48 620 ARG A C 1
ATOM 5033 O O . ARG A 1 631 ? 16.121 48.055 27.476 1.00 88.87 620 ARG A O 1
ATOM 5041 N N . ALA A 1 632 ? 17.102 49.600 28.816 1.00 88.90 621 ALA A N 1
ATOM 5042 C CA . ALA A 1 632 ? 16.003 49.672 29.791 1.00 89.07 621 ALA A CA 1
ATOM 5043 C C . ALA A 1 632 ? 16.355 50.525 31.020 1.00 89.37 621 ALA A C 1
ATOM 5044 O O . ALA A 1 632 ? 16.247 51.757 30.994 1.00 89.57 621 ALA A O 1
ATOM 5046 N N . LYS A 1 633 ? 16.765 49.833 32.086 1.00 89.46 622 LYS A N 1
ATOM 5047 C CA . LYS A 1 633 ? 17.159 50.392 33.387 1.00 88.96 622 LYS A CA 1
ATOM 5048 C C . LYS A 1 633 ? 17.090 49.205 34.357 1.00 89.20 622 LYS A C 1
ATOM 5049 O O . LYS A 1 633 ? 17.530 48.101 34.017 1.00 89.54 622 LYS A O 1
ATOM 5055 N N . LYS A 1 634 ? 16.543 49.427 35.552 1.00 89.13 623 LYS A N 1
ATOM 5056 C CA . LYS A 1 634 ? 16.377 48.364 36.555 1.00 88.49 623 LYS A CA 1
ATOM 5057 C C . LYS A 1 634 ? 15.369 48.826 37.617 1.00 87.84 623 LYS A C 1
ATOM 5058 O O . LYS A 1 634 ? 15.517 48.513 38.802 1.00 87.95 623 LYS A O 1
ATOM 5064 N N . GLY A 1 635 ? 14.344 49.570 37.188 1.00 86.80 624 GLY A N 1
ATOM 5065 C CA . GLY A 1 635 ? 13.353 50.080 38.128 1.00 85.25 624 GLY A CA 1
ATOM 5066 C C . GLY A 1 635 ? 14.076 51.035 39.061 1.00 83.93 624 GLY A C 1
ATOM 5067 O O . GLY A 1 635 ? 13.485 51.731 39.898 1.00 84.11 624 GLY A O 1
ATOM 5068 N N . ALA A 1 636 ? 15.395 51.038 38.898 1.00 82.07 625 ALA A N 1
ATOM 5069 C CA . ALA A 1 636 ? 16.289 51.876 39.660 1.00 79.74 625 ALA A CA 1
ATOM 5070 C C . ALA A 1 636 ? 16.842 52.899 38.662 1.00 77.90 625 ALA A C 1
ATOM 5071 O O . ALA A 1 636 ? 16.075 53.607 37.996 1.00 77.52 625 ALA A O 1
ATOM 5073 N N . ASN A 1 637 ? 18.165 52.955 38.538 1.00 75.71 626 ASN A N 1
ATOM 5074 C CA . ASN A 1 637 ? 18.812 53.914 37.644 1.00 72.54 626 ASN A CA 1
ATOM 5075 C C . ASN A 1 637 ? 19.724 53.266 36.606 1.00 69.93 626 ASN A C 1
ATOM 5076 O O . ASN A 1 637 ? 19.697 53.635 35.422 1.00 70.61 626 ASN A O 1
ATOM 5081 N N . PHE A 1 638 ? 20.537 52.307 37.046 1.00 65.22 627 PHE A N 1
ATOM 5082 C CA . PHE A 1 638 ? 21.466 51.668 36.142 1.00 59.79 627 PHE A CA 1
ATOM 5083 C C . PHE A 1 638 ? 22.022 50.344 36.690 1.00 54.91 627 PHE A C 1
ATOM 5084 O O . PHE A 1 638 ? 22.263 50.170 37.883 1.00 54.74 627 PHE A O 1
ATOM 5092 N N . ILE A 1 639 ? 22.210 49.412 35.776 1.00 48.82 628 ILE A N 1
ATOM 5093 C CA . ILE A 1 639 ? 22.710 48.082 36.082 1.00 42.32 628 ILE A CA 1
ATOM 5094 C C . ILE A 1 639 ? 24.245 48.169 36.189 1.00 37.05 628 ILE A C 1
ATOM 5095 O O . ILE A 1 639 ? 24.884 48.867 35.413 1.00 35.63 628 ILE A O 1
ATOM 5100 N N . THR A 1 640 ? 24.847 47.484 37.148 1.00 32.68 629 THR A N 1
ATOM 5101 C CA . THR A 1 640 ? 26.312 47.532 37.245 1.00 29.24 629 THR A CA 1
ATOM 5102 C C . THR A 1 640 ? 26.939 46.817 36.038 1.00 27.31 629 THR A C 1
ATOM 5103 O O . THR A 1 640 ? 26.272 46.054 35.334 1.00 28.07 629 THR A O 1
ATOM 5107 N N . VAL A 1 641 ? 28.222 47.046 35.822 1.00 25.58 630 VAL A N 1
ATOM 5108 C CA . VAL A 1 641 ? 28.927 46.402 34.722 1.00 26.20 630 VAL A CA 1
ATOM 5109 C C . VAL A 1 641 ? 28.930 44.879 34.964 1.00 26.14 630 VAL A C 1
ATOM 5110 O O . VAL A 1 641 ? 28.751 44.085 34.025 1.00 25.55 630 VAL A O 1
ATOM 5114 N N . ALA A 1 642 ? 29.097 44.465 36.222 1.00 24.83 631 ALA A N 1
ATOM 5115 C CA . ALA A 1 642 ? 29.096 43.040 36.509 1.00 25.53 631 ALA A CA 1
ATOM 5116 C C . ALA A 1 642 ? 27.727 42.435 36.190 1.00 26.48 631 ALA A C 1
ATOM 5117 O O . ALA A 1 642 ? 27.657 41.294 35.658 1.00 26.11 631 ALA A O 1
ATOM 5119 N N . ALA A 1 643 ? 26.635 43.176 36.467 1.00 23.56 632 ALA A N 1
ATOM 5120 C CA . ALA A 1 643 ? 25.340 42.600 36.166 1.00 25.39 632 ALA A CA 1
ATOM 5121 C C . ALA A 1 643 ? 25.108 42.581 34.651 1.00 25.84 632 ALA A C 1
ATOM 5122 O O . ALA A 1 643 ? 24.434 41.687 34.142 1.00 27.24 632 ALA A O 1
ATOM 5124 N N . GLN A 1 644 ? 25.633 43.560 33.931 1.00 25.73 633 GLN A N 1
ATOM 5125 C CA . GLN A 1 644 ? 25.471 43.589 32.481 1.00 28.64 633 GLN A CA 1
ATOM 5126 C C . GLN A 1 644 ? 26.212 42.384 31.883 1.00 28.81 633 GLN A C 1
ATOM 5127 O O . GLN A 1 644 ? 25.711 41.684 30.976 1.00 27.30 633 GLN A O 1
ATOM 5133 N N . TYR A 1 645 ? 27.416 42.169 32.387 1.00 27.30 634 TYR A N 1
ATOM 5134 C CA . TYR A 1 645 ? 28.248 41.073 31.934 1.00 26.15 634 TYR A CA 1
ATOM 5135 C C . TYR A 1 645 ? 27.518 39.764 32.143 1.00 27.45 634 TYR A C 1
ATOM 5136 O O . TYR A 1 645 ? 27.322 38.994 31.220 1.00 27.57 634 TYR A O 1
ATOM 5145 N N . LYS A 1 646 ? 27.112 39.493 33.376 1.00 28.54 635 LYS A N 1
ATOM 5146 C CA . LYS A 1 646 ? 26.420 38.258 33.676 1.00 31.83 635 LYS A CA 1
ATOM 5147 C C . LYS A 1 646 ? 25.212 38.047 32.767 1.00 33.01 635 LYS A C 1
ATOM 5148 O O . LYS A 1 646 ? 24.928 36.909 32.367 1.00 32.27 635 LYS A O 1
ATOM 5154 N N . GLU A 1 647 ? 24.523 39.129 32.414 1.00 33.18 636 GLU A N 1
ATOM 5155 C CA . GLU A 1 647 ? 23.350 38.959 31.573 1.00 34.78 636 GLU A CA 1
ATOM 5156 C C . GLU A 1 647 ? 23.679 38.649 30.119 1.00 31.52 636 GLU A C 1
ATOM 5157 O O . GLU A 1 647 ? 22.991 37.829 29.517 1.00 31.99 636 GLU A O 1
ATOM 5163 N N . GLN A 1 648 ? 24.706 39.275 29.552 1.00 28.97 637 GLN A N 1
ATOM 5164 C CA . GLN A 1 648 ? 25.080 38.950 28.190 1.00 27.61 637 GLN A CA 1
ATOM 5165 C C . GLN A 1 648 ? 25.579 37.502 28.136 1.00 25.18 637 GLN A C 1
ATOM 5166 O O . GLN A 1 648 ? 25.290 36.765 27.193 1.00 23.38 637 GLN A O 1
ATOM 5172 N N . LEU A 1 649 ? 26.337 37.097 29.143 1.00 22.68 638 LEU A N 1
ATOM 5173 C CA . LEU A 1 649 ? 26.829 35.718 29.151 1.00 23.07 638 LEU A CA 1
ATOM 5174 C C . LEU A 1 649 ? 25.658 34.752 29.256 1.00 23.39 638 LEU A C 1
ATOM 5175 O O . LEU A 1 649 ? 25.624 33.724 28.567 1.00 21.96 638 LEU A O 1
ATOM 5180 N N . ALA A 1 650 ? 24.670 35.074 30.101 1.00 22.93 639 ALA A N 1
ATOM 5181 C CA . ALA A 1 650 ? 23.522 34.174 30.243 1.00 25.81 639 ALA A CA 1
ATOM 5182 C C . ALA A 1 650 ? 22.785 34.011 28.919 1.00 24.50 639 ALA A C 1
ATOM 5183 O O . ALA A 1 650 ? 22.298 32.931 28.611 1.00 26.13 639 ALA A O 1
ATOM 5185 N N . SER A 1 651 ? 22.689 35.099 28.168 1.00 26.04 640 SER A N 1
ATOM 5186 C CA . SER A 1 651 ? 22.033 35.108 26.857 1.00 26.91 640 SER A CA 1
ATOM 5187 C C . SER A 1 651 ? 22.811 34.187 25.876 1.00 25.58 640 SER A C 1
ATOM 5188 O O . SER A 1 651 ? 22.239 33.433 25.095 1.00 24.49 640 SER A O 1
ATOM 5191 N N . LEU A 1 652 ? 24.123 34.285 25.923 1.00 22.12 641 LEU A N 1
ATOM 5192 C CA . LEU A 1 652 ? 24.961 33.435 25.070 1.00 21.77 641 LEU A CA 1
ATOM 5193 C C . LEU A 1 652 ? 24.776 31.954 25.479 1.00 21.69 641 LEU A C 1
ATOM 5194 O O . LEU A 1 652 ? 24.577 31.083 24.624 1.00 21.54 641 LEU A O 1
ATOM 5199 N N . MET A 1 653 ? 24.869 31.640 26.786 1.00 21.27 642 MET A N 1
ATOM 5200 C CA . MET A 1 653 ? 24.711 30.269 27.234 1.00 22.94 642 MET A CA 1
ATOM 5201 C C . MET A 1 653 ? 23.327 29.721 26.876 1.00 23.63 642 MET A C 1
ATOM 5202 O O . MET A 1 653 ? 23.199 28.554 26.588 1.00 22.84 642 MET A O 1
ATOM 5207 N N . ALA A 1 654 ? 22.283 30.551 26.930 1.00 24.84 643 ALA A N 1
ATOM 5208 C CA . ALA A 1 654 ? 20.940 30.059 26.603 1.00 24.50 643 ALA A CA 1
ATOM 5209 C C . ALA A 1 654 ? 20.873 29.675 25.125 1.00 24.37 643 ALA A C 1
ATOM 5210 O O . ALA A 1 654 ? 20.256 28.661 24.756 1.00 25.65 643 ALA A O 1
ATOM 5212 N N . THR A 1 655 ? 21.517 30.464 24.274 1.00 23.34 644 THR A N 1
ATOM 5213 C CA . THR A 1 655 ? 21.548 30.143 22.838 1.00 23.28 644 THR A CA 1
ATOM 5214 C C . THR A 1 655 ? 22.288 28.814 22.651 1.00 22.17 644 THR A C 1
ATOM 5215 O O . THR A 1 655 ? 21.806 27.898 21.976 1.00 21.48 644 THR A O 1
ATOM 5219 N N . LEU A 1 656 ? 23.448 28.679 23.278 1.00 19.53 645 LEU A N 1
ATOM 5220 C CA . LEU A 1 656 ? 24.196 27.430 23.124 1.00 20.20 645 LEU A CA 1
ATOM 5221 C C . LEU A 1 656 ? 23.433 26.215 23.620 1.00 21.04 645 LEU A C 1
ATOM 5222 O O . LEU A 1 656 ? 23.484 25.125 23.019 1.00 20.33 645 LEU A O 1
ATOM 5227 N N . GLU A 1 657 ? 22.722 26.362 24.734 1.00 22.48 646 GLU A N 1
ATOM 5228 C CA . GLU A 1 657 ? 22.033 25.197 25.276 1.00 24.78 646 GLU A CA 1
ATOM 5229 C C . GLU A 1 657 ? 20.896 24.688 24.369 1.00 25.19 646 GLU A C 1
ATOM 5230 O O . GLU A 1 657 ? 20.416 23.580 24.546 1.00 25.61 646 GLU A O 1
ATOM 5236 N N . THR A 1 658 ? 20.481 25.469 23.386 1.00 24.49 647 THR A N 1
ATOM 5237 C CA . THR A 1 658 ? 19.465 24.967 22.466 1.00 26.90 647 THR A CA 1
ATOM 5238 C C . THR A 1 658 ? 20.125 24.145 21.330 1.00 26.83 647 THR A C 1
ATOM 5239 O O . THR A 1 658 ? 19.435 23.460 20.546 1.00 27.52 647 THR A O 1
ATOM 5243 N N . THR A 1 659 ? 21.453 24.177 21.245 1.00 22.14 648 THR A N 1
ATOM 5244 C CA . THR A 1 659 ? 22.138 23.491 20.140 1.00 20.66 648 THR A CA 1
ATOM 5245 C C . THR A 1 659 ? 22.865 22.200 20.508 1.00 19.24 648 THR A C 1
ATOM 5246 O O . THR A 1 659 ? 23.107 21.924 21.671 1.00 22.03 648 THR A O 1
ATOM 5250 N N . ASN A 1 660 ? 23.248 21.448 19.491 1.00 17.05 649 ASN A N 1
ATOM 5251 C CA . ASN A 1 660 ? 24.076 20.235 19.661 1.00 16.21 649 ASN A CA 1
ATOM 5252 C C . ASN A 1 660 ? 25.464 20.807 19.350 1.00 16.59 649 ASN A C 1
ATOM 5253 O O . ASN A 1 660 ? 25.680 21.268 18.241 1.00 16.21 649 ASN A O 1
ATOM 5258 N N . PRO A 1 661 ? 26.406 20.774 20.324 1.00 16.42 650 PRO A N 1
ATOM 5259 C CA . PRO A 1 661 ? 27.751 21.327 20.130 1.00 15.78 650 PRO A CA 1
ATOM 5260 C C . PRO A 1 661 ? 28.881 20.422 19.609 1.00 16.85 650 PRO A C 1
ATOM 5261 O O . PRO A 1 661 ? 28.856 19.207 19.769 1.00 16.33 650 PRO A O 1
ATOM 5265 N N . HIS A 1 662 ? 29.901 21.080 19.037 1.00 15.05 651 HIS A N 1
ATOM 5266 C CA . HIS A 1 662 ? 31.074 20.387 18.459 1.00 16.43 651 HIS A CA 1
ATOM 5267 C C . HIS A 1 662 ? 32.219 21.293 18.876 1.00 15.84 651 HIS A C 1
ATOM 5268 O O . HIS A 1 662 ? 32.023 22.510 18.981 1.00 16.17 651 HIS A O 1
ATOM 5275 N N . PHE A 1 663 ? 33.404 20.731 19.106 1.00 13.39 652 PHE A N 1
ATOM 5276 C CA . PHE A 1 663 ? 34.467 21.563 19.669 1.00 12.32 652 PHE A CA 1
ATOM 5277 C C . PHE A 1 663 ? 35.767 21.441 18.879 1.00 13.24 652 PHE A C 1
ATOM 5278 O O . PHE A 1 663 ? 36.235 20.321 18.684 1.00 15.82 652 PHE A O 1
ATOM 5286 N N . VAL A 1 664 ? 36.341 22.568 18.478 1.00 13.70 653 VAL A N 1
ATOM 5287 C CA . VAL A 1 664 ? 37.599 22.549 17.709 1.00 12.74 653 VAL A CA 1
ATOM 5288 C C . VAL A 1 664 ? 38.613 23.405 18.506 1.00 12.73 653 VAL A C 1
ATOM 5289 O O . VAL A 1 664 ? 38.269 24.458 19.002 1.00 14.35 653 VAL A O 1
ATOM 5293 N N . ARG A 1 665 ? 39.841 22.930 18.615 1.00 12.83 654 ARG A N 1
ATOM 5294 C CA . ARG A 1 665 ? 40.874 23.605 19.408 1.00 11.66 654 ARG A CA 1
ATOM 5295 C C . ARG A 1 665 ? 42.083 23.859 18.476 1.00 14.13 654 ARG A C 1
ATOM 5296 O O . ARG A 1 665 ? 42.758 22.906 18.124 1.00 15.18 654 ARG A O 1
ATOM 5304 N N . CYS A 1 666 ? 42.351 25.110 18.104 1.00 13.33 655 CYS A N 1
ATOM 5305 C CA . CYS A 1 666 ? 43.467 25.423 17.179 1.00 15.70 655 CYS A CA 1
ATOM 5306 C C . CYS A 1 666 ? 44.650 25.817 18.022 1.00 15.73 655 CYS A C 1
ATOM 5307 O O . CYS A 1 666 ? 44.501 26.609 18.956 1.00 13.11 655 CYS A O 1
ATOM 5310 N N . ILE A 1 667 ? 45.815 25.321 17.618 1.00 15.46 656 ILE A N 1
ATOM 5311 C CA . ILE A 1 667 ? 47.034 25.477 18.416 1.00 17.47 656 ILE A CA 1
ATOM 5312 C C . ILE A 1 667 ? 48.191 26.129 17.644 1.00 17.53 656 ILE A C 1
ATOM 5313 O O . ILE A 1 667 ? 48.485 25.699 16.552 1.00 15.01 656 ILE A O 1
ATOM 5318 N N . ILE A 1 668 ? 48.862 27.091 18.274 1.00 18.88 657 ILE A N 1
ATOM 5319 C CA . ILE A 1 668 ? 50.105 27.731 17.742 1.00 20.44 657 ILE A CA 1
ATOM 5320 C C . ILE A 1 668 ? 51.241 26.721 18.101 1.00 18.20 657 ILE A C 1
ATOM 5321 O O . ILE A 1 668 ? 51.369 26.339 19.257 1.00 19.19 657 ILE A O 1
ATOM 5326 N N . PRO A 1 669 ? 52.091 26.319 17.129 1.00 17.56 658 PRO A N 1
ATOM 5327 C CA . PRO A 1 669 ? 53.136 25.352 17.491 1.00 17.81 658 PRO A CA 1
ATOM 5328 C C . PRO A 1 669 ? 54.332 25.950 18.227 1.00 19.18 658 PRO A C 1
ATOM 5329 O O . PRO A 1 669 ? 55.049 25.242 18.952 1.00 21.25 658 PRO A O 1
ATOM 5333 N N . ASN A 1 670 ? 54.579 27.218 17.953 1.00 20.52 659 ASN A N 1
ATOM 5334 C CA . ASN A 1 670 ? 55.716 27.952 18.543 1.00 22.69 659 ASN A CA 1
ATOM 5335 C C . ASN A 1 670 ? 55.475 29.422 18.347 1.00 24.89 659 ASN A C 1
ATOM 5336 O O . ASN A 1 670 ? 54.564 29.834 17.616 1.00 23.34 659 ASN A O 1
ATOM 5341 N N . ASN A 1 671 ? 56.311 30.248 18.972 1.00 24.90 660 ASN A N 1
ATOM 5342 C CA . ASN A 1 671 ? 56.074 31.667 18.828 1.00 25.66 660 ASN A CA 1
ATOM 5343 C C . ASN A 1 671 ? 57.030 32.344 17.868 1.00 28.88 660 ASN A C 1
ATOM 5344 O O . ASN A 1 671 ? 57.265 33.555 18.010 1.00 27.96 660 ASN A O 1
ATOM 5349 N N . LYS A 1 672 ? 57.577 31.583 16.910 1.00 29.19 661 LYS A N 1
ATOM 5350 C CA . LYS A 1 672 ? 58.508 32.133 15.905 1.00 30.89 661 LYS A CA 1
ATOM 5351 C C . LYS A 1 672 ? 57.961 32.050 14.452 1.00 31.90 661 LYS A C 1
ATOM 5352 O O . LYS A 1 672 ? 58.654 32.387 13.476 1.00 31.05 661 LYS A O 1
ATOM 5358 N N . GLN A 1 673 ? 56.705 31.643 14.314 1.00 31.01 662 GLN A N 1
ATOM 5359 C CA . GLN A 1 673 ? 56.089 31.481 13.000 1.00 31.11 662 GLN A CA 1
ATOM 5360 C C . GLN A 1 673 ? 56.881 30.541 12.110 1.00 29.73 662 GLN A C 1
ATOM 5361 O O . GLN A 1 673 ? 56.858 30.687 10.882 1.00 30.53 662 GLN A O 1
ATOM 5367 N N . LEU A 1 674 ? 57.532 29.557 12.728 1.00 26.67 663 LEU A N 1
ATOM 5368 C CA . LEU A 1 674 ? 58.327 28.588 12.014 1.00 26.36 663 LEU A CA 1
ATOM 5369 C C . LEU A 1 674 ? 57.632 27.244 11.803 1.00 25.49 663 LEU A C 1
ATOM 5370 O O . LEU A 1 674 ? 57.095 26.666 12.735 1.00 24.22 663 LEU A O 1
ATOM 5375 N N . PRO A 1 675 ? 57.712 26.710 10.589 1.00 24.69 664 PRO A N 1
ATOM 5376 C CA . PRO A 1 675 ? 57.077 25.416 10.364 1.00 24.25 664 PRO A CA 1
ATOM 5377 C C . PRO A 1 675 ? 57.967 24.348 10.957 1.00 24.02 664 PRO A C 1
ATOM 5378 O O . PRO A 1 675 ? 59.136 24.617 11.301 1.00 23.64 664 PRO A O 1
ATOM 5382 N N . ALA A 1 676 ? 57.409 23.147 11.097 1.00 22.91 665 ALA A N 1
ATOM 5383 C CA . ALA A 1 676 ? 58.146 21.984 11.601 1.00 24.90 665 ALA A CA 1
ATOM 5384 C C . ALA A 1 676 ? 58.866 22.202 12.922 1.00 25.71 665 ALA A C 1
ATOM 5385 O O . ALA A 1 676 ? 59.990 21.711 13.095 1.00 26.72 665 ALA A O 1
ATOM 5387 N N . LYS A 1 677 ? 58.244 22.912 13.869 1.00 22.92 666 LYS A N 1
ATOM 5388 C CA . LYS A 1 677 ? 58.914 23.136 15.138 1.00 22.56 666 LYS A CA 1
ATOM 5389 C C . LYS A 1 677 ? 57.867 23.136 16.256 1.00 22.88 666 LYS A C 1
ATOM 5390 O O . LYS A 1 677 ? 57.512 24.179 16.774 1.00 23.71 666 LYS A O 1
ATOM 5396 N N . LEU A 1 678 ? 57.357 21.964 16.603 1.00 21.94 667 LEU A N 1
ATOM 5397 C CA . LEU A 1 678 ? 56.336 21.895 17.656 1.00 22.04 667 LEU A CA 1
ATOM 5398 C C . LEU A 1 678 ? 57.050 22.001 19.004 1.00 22.65 667 LEU A C 1
ATOM 5399 O O . LEU A 1 678 ? 57.911 21.197 19.311 1.00 25.08 667 LEU A O 1
ATOM 5404 N N . GLU A 1 679 ? 56.701 22.991 19.818 1.00 21.37 668 GLU A N 1
ATOM 5405 C CA . GLU A 1 679 ? 57.349 23.185 21.128 1.00 20.53 668 GLU A CA 1
ATOM 5406 C C . GLU A 1 679 ? 56.439 22.836 22.280 1.00 20.87 668 GLU A C 1
ATOM 5407 O O . GLU A 1 679 ? 55.341 23.386 22.399 1.00 19.55 668 GLU A O 1
ATOM 5413 N N . ASP A 1 680 ? 56.871 21.917 23.146 1.00 19.55 669 ASP A N 1
ATOM 5414 C CA . ASP A 1 680 ? 55.996 21.502 24.224 1.00 22.29 669 ASP A CA 1
ATOM 5415 C C . ASP A 1 680 ? 55.526 22.579 25.190 1.00 22.34 669 ASP A C 1
ATOM 5416 O O . ASP A 1 680 ? 54.350 22.574 25.610 1.00 21.82 669 ASP A O 1
ATOM 5421 N N . LYS A 1 681 ? 56.420 23.501 25.558 1.00 20.24 670 LYS A N 1
ATOM 5422 C CA . LYS A 1 681 ? 56.064 24.556 26.501 1.00 22.01 670 LYS A CA 1
ATOM 5423 C C . LYS A 1 681 ? 54.937 25.431 25.907 1.00 22.06 670 LYS A C 1
ATOM 5424 O O . LYS A 1 681 ? 53.975 25.812 26.593 1.00 21.85 670 LYS A O 1
ATOM 5430 N N . VAL A 1 682 ? 55.071 25.741 24.630 1.00 20.30 671 VAL A N 1
ATOM 5431 C CA . VAL A 1 682 ? 54.069 26.588 23.977 1.00 19.83 671 VAL A CA 1
ATOM 5432 C C . VAL A 1 682 ? 52.759 25.816 23.805 1.00 19.50 671 VAL A C 1
ATOM 5433 O O . VAL A 1 682 ? 51.664 26.347 24.060 1.00 18.95 671 VAL A O 1
ATOM 5437 N N . VAL A 1 683 ? 52.862 24.577 23.349 1.00 18.47 672 VAL A N 1
ATOM 5438 C CA . VAL A 1 683 ? 51.633 23.772 23.130 1.00 18.01 672 VAL A CA 1
ATOM 5439 C C . VAL A 1 683 ? 50.908 23.387 24.404 1.00 19.52 672 VAL A C 1
ATOM 5440 O O . VAL A 1 683 ? 49.670 23.533 24.510 1.00 16.91 672 VAL A O 1
ATOM 5444 N N . LEU A 1 684 ? 51.650 22.939 25.418 1.00 16.99 673 LEU A N 1
ATOM 5445 C CA . LEU A 1 684 ? 50.967 22.506 26.649 1.00 19.29 673 LEU A CA 1
ATOM 5446 C C . LEU A 1 684 ? 50.238 23.635 27.374 1.00 18.91 673 LEU A C 1
ATOM 5447 O O . LEU A 1 684 ? 49.208 23.414 27.985 1.00 17.99 673 LEU A O 1
ATOM 5452 N N . ASP A 1 685 ? 50.745 24.853 27.280 1.00 19.65 674 ASP A N 1
ATOM 5453 C CA . ASP A 1 685 ? 50.049 26.020 27.896 1.00 21.32 674 ASP A CA 1
ATOM 5454 C C . ASP A 1 685 ? 48.677 26.189 27.229 1.00 19.66 674 ASP A C 1
ATOM 5455 O O . ASP A 1 685 ? 47.650 26.410 27.895 1.00 19.62 674 ASP A O 1
ATOM 5460 N N . GLN A 1 686 ? 48.650 26.069 25.912 1.00 17.13 675 GLN A N 1
ATOM 5461 C CA . GLN A 1 686 ? 47.358 26.217 25.191 1.00 18.12 675 GLN A CA 1
ATOM 5462 C C . GLN A 1 686 ? 46.372 25.086 25.484 1.00 17.10 675 GLN A C 1
ATOM 5463 O O . GLN A 1 686 ? 45.159 25.355 25.628 1.00 18.14 675 GLN A O 1
ATOM 5469 N N . LEU A 1 687 ? 46.865 23.838 25.557 1.00 15.63 676 LEU A N 1
ATOM 5470 C CA . LEU A 1 687 ? 45.989 22.695 25.868 1.00 15.87 676 LEU A CA 1
ATOM 5471 C C . LEU A 1 687 ? 45.408 22.852 27.268 1.00 17.41 676 LEU A C 1
ATOM 5472 O O . LEU A 1 687 ? 44.316 22.373 27.562 1.00 16.12 676 LEU A O 1
ATOM 5477 N N . ARG A 1 688 ? 46.157 23.523 28.131 1.00 17.24 677 ARG A N 1
ATOM 5478 C CA . ARG A 1 688 ? 45.670 23.758 29.490 1.00 20.15 677 ARG A CA 1
ATOM 5479 C C . ARG A 1 688 ? 44.578 24.849 29.434 1.00 19.54 677 ARG A C 1
ATOM 5480 O O . ARG A 1 688 ? 43.479 24.695 29.987 1.00 22.43 677 ARG A O 1
ATOM 5488 N N . CYS A 1 689 ? 44.872 25.949 28.767 1.00 18.85 678 CYS A N 1
ATOM 5489 C CA . CYS A 1 689 ? 43.902 27.061 28.661 1.00 18.81 678 CYS A CA 1
ATOM 5490 C C . CYS A 1 689 ? 42.658 26.784 27.832 1.00 19.23 678 CYS A C 1
ATOM 5491 O O . CYS A 1 689 ? 41.578 27.370 28.097 1.00 19.32 678 CYS A O 1
ATOM 5494 N N . ASN A 1 690 ? 42.770 25.883 26.851 1.00 17.60 679 ASN A N 1
ATOM 5495 C CA . ASN A 1 690 ? 41.616 25.602 25.985 1.00 17.83 679 ASN A CA 1
ATOM 5496 C C . ASN A 1 690 ? 40.733 24.401 26.356 1.00 16.62 679 ASN A C 1
ATOM 5497 O O . ASN A 1 690 ? 39.788 24.039 25.617 1.00 18.04 679 ASN A O 1
ATOM 5502 N N . GLY A 1 691 ? 41.010 23.809 27.518 1.00 16.36 680 GLY A N 1
ATOM 5503 C CA . GLY A 1 691 ? 40.193 22.705 28.026 1.00 15.30 680 GLY A CA 1
ATOM 5504 C C . GLY A 1 691 ? 40.574 21.287 27.628 1.00 14.87 680 GLY A C 1
ATOM 5505 O O . GLY A 1 691 ? 40.039 20.336 28.119 1.00 15.85 680 GLY A O 1
ATOM 5506 N N . VAL A 1 692 ? 41.525 21.145 26.734 1.00 14.07 681 VAL A N 1
ATOM 5507 C CA . VAL A 1 692 ? 41.920 19.808 26.341 1.00 15.65 681 VAL A CA 1
ATOM 5508 C C . VAL A 1 692 ? 42.445 19.019 27.522 1.00 15.39 681 VAL A C 1
ATOM 5509 O O . VAL A 1 692 ? 42.083 17.845 27.690 1.00 16.82 681 VAL A O 1
ATOM 5513 N N . LEU A 1 693 ? 43.270 19.641 28.352 1.00 17.67 682 LEU A N 1
ATOM 5514 C CA . LEU A 1 693 ? 43.810 18.896 29.501 1.00 18.69 682 LEU A CA 1
ATOM 5515 C C . LEU A 1 693 ? 42.727 18.583 30.514 1.00 19.30 682 LEU A C 1
ATOM 5516 O O . LEU A 1 693 ? 42.810 17.583 31.242 1.00 18.62 682 LEU A O 1
ATOM 5521 N N . GLU A 1 694 ? 41.701 19.430 30.562 1.00 18.11 683 GLU A N 1
ATOM 5522 C CA . GLU A 1 694 ? 40.586 19.184 31.472 1.00 19.32 683 GLU A CA 1
ATOM 5523 C C . GLU A 1 694 ? 39.826 17.966 30.959 1.00 19.68 683 GLU A C 1
ATOM 5524 O O . GLU A 1 694 ? 39.358 17.151 31.740 1.00 18.72 683 GLU A O 1
ATOM 5530 N N . GLY A 1 695 ? 39.677 17.833 29.640 1.00 19.65 684 GLY A N 1
ATOM 5531 C CA . GLY A 1 695 ? 39.010 16.657 29.091 1.00 19.01 684 GLY A CA 1
ATOM 5532 C C . GLY A 1 695 ? 39.841 15.380 29.407 1.00 19.65 684 GLY A C 1
ATOM 5533 O O . GLY A 1 695 ? 39.281 14.354 29.757 1.00 20.27 684 GLY A O 1
ATOM 5534 N N . ILE A 1 696 ? 41.155 15.465 29.286 1.00 20.21 685 ILE A N 1
ATOM 5535 C CA . ILE A 1 696 ? 42.043 14.345 29.595 1.00 20.43 685 ILE A CA 1
ATOM 5536 C C . ILE A 1 696 ? 41.894 13.963 31.084 1.00 23.01 685 ILE A C 1
ATOM 5537 O O . ILE A 1 696 ? 41.814 12.765 31.411 1.00 21.61 685 ILE A O 1
ATOM 5542 N N . ARG A 1 697 ? 41.848 14.973 31.969 1.00 20.75 686 ARG A N 1
ATOM 5543 C CA . ARG A 1 697 ? 41.710 14.726 33.426 1.00 22.27 686 ARG A CA 1
ATOM 5544 C C . ARG A 1 697 ? 40.471 13.873 33.659 1.00 22.61 686 ARG A C 1
ATOM 5545 O O . ARG A 1 697 ? 40.486 12.863 34.387 1.00 23.25 686 ARG A O 1
ATOM 5560 N N . ILE A 1 698 ? 39.387 14.270 33.025 1.00 19.85 687 ILE A N 1
ATOM 5561 C CA . ILE A 1 698 ? 38.127 13.535 33.207 1.00 21.37 687 ILE A CA 1
ATOM 5562 C C . ILE A 1 698 ? 38.223 12.126 32.647 1.00 22.57 687 ILE A C 1
ATOM 5563 O O . ILE A 1 698 ? 37.788 11.141 33.283 1.00 20.51 687 ILE A O 1
ATOM 5568 N N . THR A 1 699 ? 38.794 12.041 31.460 1.00 19.68 688 THR A N 1
ATOM 5569 C CA . THR A 1 699 ? 38.937 10.764 30.759 1.00 22.64 688 THR A CA 1
ATOM 5570 C C . THR A 1 699 ? 39.702 9.717 31.598 1.00 21.77 688 THR A C 1
ATOM 5571 O O . THR A 1 699 ? 39.368 8.533 31.599 1.00 22.50 688 THR A O 1
ATOM 5575 N N . ARG A 1 700 ? 40.726 10.190 32.293 1.00 22.78 689 ARG A N 1
ATOM 5576 C CA . ARG A 1 700 ? 41.576 9.337 33.155 1.00 25.79 689 ARG A CA 1
ATOM 5577 C C . ARG A 1 700 ? 40.886 8.731 34.369 1.00 27.52 689 ARG A C 1
ATOM 5578 O O . ARG A 1 700 ? 41.391 7.771 34.949 1.00 28.32 689 ARG A O 1
ATOM 5586 N N . LYS A 1 701 ? 39.750 9.284 34.773 1.00 27.49 690 LYS A N 1
ATOM 5587 C CA . LYS A 1 701 ? 39.045 8.740 35.924 1.00 29.41 690 LYS A CA 1
ATOM 5588 C C . LYS A 1 701 ? 38.215 7.536 35.534 1.00 29.68 690 LYS A C 1
ATOM 5589 O O . LYS A 1 701 ? 37.730 6.820 36.396 1.00 31.37 690 LYS A O 1
ATOM 5595 N N . GLY A 1 702 ? 38.065 7.304 34.232 1.00 27.52 691 GLY A N 1
ATOM 5596 C CA . GLY A 1 702 ? 37.250 6.196 33.782 1.00 24.63 691 GLY A CA 1
ATOM 5597 C C . GLY A 1 702 ? 38.040 5.131 33.069 1.00 24.05 691 GLY A C 1
ATOM 5598 O O . GLY A 1 702 ? 39.098 4.698 33.560 1.00 23.94 691 GLY A O 1
ATOM 5599 N N . PHE A 1 703 ? 37.522 4.712 31.914 1.00 20.92 692 PHE A N 1
ATOM 5600 C CA . PHE A 1 703 ? 38.153 3.646 31.121 1.00 22.45 692 PHE A CA 1
ATOM 5601 C C . PHE A 1 703 ? 38.323 4.174 29.725 1.00 21.43 692 PHE A C 1
ATOM 5602 O O . PHE A 1 703 ? 37.469 3.996 28.869 1.00 22.16 692 PHE A O 1
ATOM 5610 N N . PRO A 1 704 ? 39.434 4.857 29.491 1.00 23.22 693 PRO A N 1
ATOM 5611 C CA . PRO A 1 704 ? 39.671 5.420 28.155 1.00 23.64 693 PRO A CA 1
ATOM 5612 C C . PRO A 1 704 ? 39.793 4.512 26.936 1.00 23.77 693 PRO A C 1
ATOM 5613 O O . PRO A 1 704 ? 39.310 4.853 25.838 1.00 21.88 693 PRO A O 1
ATOM 5617 N N . ASN A 1 705 ? 40.449 3.363 27.110 1.00 22.04 694 ASN A N 1
ATOM 5618 C CA . ASN A 1 705 ? 40.730 2.474 25.983 1.00 22.04 694 ASN A CA 1
ATOM 5619 C C . ASN A 1 705 ? 39.657 1.444 25.842 1.00 20.54 694 ASN A C 1
ATOM 5620 O O . ASN A 1 705 ? 39.362 0.748 26.805 1.00 23.24 694 ASN A O 1
ATOM 5625 N N . ARG A 1 706 ? 39.100 1.297 24.638 1.00 19.63 695 ARG A N 1
ATOM 5626 C CA . ARG A 1 706 ? 37.951 0.402 24.436 1.00 20.52 695 ARG A CA 1
ATOM 5627 C C . ARG A 1 706 ? 38.232 -0.418 23.188 1.00 21.60 695 ARG A C 1
ATOM 5628 O O . ARG A 1 706 ? 38.220 0.105 22.069 1.00 21.18 695 ARG A O 1
ATOM 5636 N N . ILE A 1 707 ? 38.443 -1.707 23.391 1.00 19.16 696 ILE A N 1
ATOM 5637 C CA . ILE A 1 707 ? 38.919 -2.593 22.324 1.00 20.54 696 ILE A CA 1
ATOM 5638 C C . ILE A 1 707 ? 37.932 -3.704 21.968 1.00 20.84 696 ILE A C 1
ATOM 5639 O O . ILE A 1 707 ? 37.483 -4.446 22.851 1.00 20.78 696 ILE A O 1
ATOM 5644 N N . ILE A 1 708 ? 37.586 -3.815 20.684 1.00 19.50 697 ILE A N 1
ATOM 5645 C CA . ILE A 1 708 ? 36.736 -4.904 20.243 1.00 21.37 697 ILE A CA 1
ATOM 5646 C C . ILE A 1 708 ? 37.446 -6.226 20.673 1.00 21.05 697 ILE A C 1
ATOM 5647 O O . ILE A 1 708 ? 38.645 -6.416 20.446 1.00 19.44 697 ILE A O 1
ATOM 5652 N N . TYR A 1 709 ? 36.688 -7.145 21.266 1.00 22.18 698 TYR A N 1
ATOM 5653 C CA . TYR A 1 709 ? 37.270 -8.392 21.772 1.00 21.53 698 TYR A CA 1
ATOM 5654 C C . TYR A 1 709 ? 38.143 -9.139 20.751 1.00 22.32 698 TYR A C 1
ATOM 5655 O O . TYR A 1 709 ? 39.285 -9.487 21.038 1.00 21.97 698 TYR A O 1
ATOM 5664 N N . ALA A 1 710 ? 37.616 -9.359 19.547 1.00 22.20 699 ALA A N 1
ATOM 5665 C CA . ALA A 1 710 ? 38.375 -10.114 18.533 1.00 21.39 699 ALA A CA 1
ATOM 5666 C C . ALA A 1 710 ? 39.742 -9.458 18.220 1.00 22.64 699 ALA A C 1
ATOM 5667 O O . ALA A 1 710 ? 40.700 -10.155 17.926 1.00 22.52 699 ALA A O 1
ATOM 5669 N N . ASP A 1 711 ? 39.811 -8.130 18.295 1.00 20.99 700 ASP A N 1
ATOM 5670 C CA . ASP A 1 711 ? 41.041 -7.390 18.029 1.00 22.43 700 ASP A CA 1
ATOM 5671 C C . ASP A 1 711 ? 41.982 -7.541 19.196 1.00 21.21 700 ASP A C 1
ATOM 5672 O O . ASP A 1 711 ? 43.185 -7.526 19.031 1.00 21.54 700 ASP A O 1
ATOM 5677 N N . PHE A 1 712 ? 41.429 -7.589 20.399 1.00 19.33 701 PHE A N 1
ATOM 5678 C CA . PHE A 1 712 ? 42.289 -7.780 21.567 1.00 18.72 701 PHE A CA 1
ATOM 5679 C C . PHE A 1 712 ? 42.953 -9.184 21.469 1.00 19.58 701 PHE A C 1
ATOM 5680 O O . PHE A 1 712 ? 44.188 -9.371 21.671 1.00 21.09 701 PHE A O 1
ATOM 5688 N N . VAL A 1 713 ? 42.119 -10.168 21.169 1.00 20.00 702 VAL A N 1
ATOM 5689 C CA . VAL A 1 713 ? 42.585 -11.542 21.085 1.00 20.96 702 VAL A CA 1
ATOM 5690 C C . VAL A 1 713 ? 43.597 -11.718 19.943 1.00 21.31 702 VAL A C 1
ATOM 5691 O O . VAL A 1 713 ? 44.603 -12.414 20.108 1.00 22.20 702 VAL A O 1
ATOM 5695 N N . LYS A 1 714 ? 43.341 -11.056 18.809 1.00 22.12 703 LYS A N 1
ATOM 5696 C CA . LYS A 1 714 ? 44.224 -11.193 17.674 1.00 23.38 703 LYS A CA 1
ATOM 5697 C C . LYS A 1 714 ? 45.635 -10.760 18.040 1.00 22.97 703 LYS A C 1
ATOM 5698 O O . LYS A 1 714 ? 46.614 -11.315 17.547 1.00 22.51 703 LYS A O 1
ATOM 5704 N N . ARG A 1 715 ? 45.752 -9.755 18.903 1.00 20.20 704 ARG A N 1
ATOM 5705 C CA . ARG A 1 715 ? 47.055 -9.272 19.314 1.00 20.49 704 ARG A CA 1
ATOM 5706 C C . ARG A 1 715 ? 47.677 -9.942 20.544 1.00 20.56 704 ARG A C 1
ATOM 5707 O O . ARG A 1 715 ? 48.882 -10.118 20.610 1.00 21.01 704 ARG A O 1
ATOM 5715 N N . TYR A 1 716 ? 46.844 -10.308 21.508 1.00 19.30 705 TYR A N 1
ATOM 5716 C CA . TYR A 1 716 ? 47.364 -10.809 22.765 1.00 21.09 705 TYR A CA 1
ATOM 5717 C C . TYR A 1 716 ? 47.173 -12.291 23.091 1.00 21.82 705 TYR A C 1
ATOM 5718 O O . TYR A 1 716 ? 47.515 -12.723 24.185 1.00 21.49 705 TYR A O 1
ATOM 5727 N N . TYR A 1 717 ? 46.611 -13.051 22.153 1.00 22.26 706 TYR A N 1
ATOM 5728 C CA . TYR A 1 717 ? 46.370 -14.485 22.380 1.00 22.29 706 TYR A CA 1
ATOM 5729 C C . TYR A 1 717 ? 47.615 -15.206 22.913 1.00 22.48 706 TYR A C 1
ATOM 5730 O O . TYR A 1 717 ? 47.508 -16.116 23.719 1.00 24.76 706 TYR A O 1
ATOM 5739 N N . LEU A 1 718 ? 48.782 -14.780 22.464 1.00 21.55 707 LEU A N 1
ATOM 5740 C CA . LEU A 1 718 ? 50.031 -15.449 22.841 1.00 25.27 707 LEU A CA 1
ATOM 5741 C C . LEU A 1 718 ? 50.467 -15.233 24.268 1.00 26.21 707 LEU A C 1
ATOM 5742 O O . LEU A 1 718 ? 51.376 -15.918 24.734 1.00 26.49 707 LEU A O 1
ATOM 5747 N N . LEU A 1 719 ? 49.797 -14.329 24.981 1.00 24.52 708 LEU A N 1
ATOM 5748 C CA . LEU A 1 719 ? 50.177 -14.073 26.368 1.00 26.88 708 LEU A CA 1
ATOM 5749 C C . LEU A 1 719 ? 49.521 -15.057 27.325 1.00 27.24 708 LEU A C 1
ATOM 5750 O O . LEU A 1 719 ? 49.728 -14.970 28.540 1.00 28.52 708 LEU A O 1
ATOM 5755 N N . ALA A 1 720 ? 48.733 -15.987 26.796 1.00 26.05 709 ALA A N 1
ATOM 5756 C CA . ALA A 1 720 ? 48.109 -16.982 27.647 1.00 27.04 709 ALA A CA 1
ATOM 5757 C C . ALA A 1 720 ? 48.228 -18.361 26.971 1.00 28.40 709 ALA A C 1
ATOM 5758 O O . ALA A 1 720 ? 48.343 -18.463 25.738 1.00 29.12 709 ALA A O 1
ATOM 5760 N N . PRO A 1 721 ? 48.169 -19.438 27.770 1.00 30.46 710 PRO A N 1
ATOM 5761 C CA . PRO A 1 721 ? 48.283 -20.800 27.218 1.00 30.83 710 PRO A CA 1
ATOM 5762 C C . PRO A 1 721 ? 47.162 -21.278 26.311 1.00 30.11 710 PRO A C 1
ATOM 5763 O O . PRO A 1 721 ? 45.992 -21.281 26.696 1.00 30.44 710 PRO A O 1
ATOM 5767 N N . ASN A 1 722 ? 47.535 -21.709 25.114 1.00 30.36 711 ASN A N 1
ATOM 5768 C CA . ASN A 1 722 ? 46.570 -22.300 24.204 1.00 31.53 711 ASN A CA 1
ATOM 5769 C C . ASN A 1 722 ? 45.364 -21.472 23.811 1.00 30.67 711 ASN A C 1
ATOM 5770 O O . ASN A 1 722 ? 44.276 -22.007 23.680 1.00 32.45 711 ASN A O 1
ATOM 5775 N N . VAL A 1 723 ? 45.553 -20.176 23.606 1.00 28.82 712 VAL A N 1
ATOM 5776 C CA . VAL A 1 723 ? 44.423 -19.350 23.173 1.00 26.93 712 VAL A CA 1
ATOM 5777 C C . VAL A 1 723 ? 44.661 -19.096 21.702 1.00 25.10 712 VAL A C 1
ATOM 5778 O O . VAL A 1 723 ? 45.696 -18.578 21.316 1.00 25.13 712 VAL A O 1
ATOM 5782 N N . PRO A 1 724 ? 43.729 -19.521 20.850 1.00 26.60 713 PRO A N 1
ATOM 5783 C CA . PRO A 1 724 ? 43.871 -19.319 19.394 1.00 24.48 713 PRO A CA 1
ATOM 5784 C C . PRO A 1 724 ? 43.814 -17.839 19.035 1.00 25.64 713 PRO A C 1
ATOM 5785 O O . PRO A 1 724 ? 42.964 -17.127 19.589 1.00 22.69 713 PRO A O 1
ATOM 5789 N N . ARG A 1 725 ? 44.647 -17.404 18.078 1.00 25.32 714 ARG A N 1
ATOM 5790 C CA . ARG A 1 725 ? 44.651 -16.008 17.617 1.00 26.53 714 ARG A CA 1
ATOM 5791 C C . ARG A 1 725 ? 43.277 -15.625 17.072 1.00 27.36 714 ARG A C 1
ATOM 5792 O O . ARG A 1 725 ? 42.822 -14.483 17.213 1.00 26.18 714 ARG A O 1
ATOM 5800 N N . ASP A 1 726 ? 42.612 -16.572 16.425 1.00 28.84 715 ASP A N 1
ATOM 5801 C CA . ASP A 1 726 ? 41.294 -16.285 15.879 1.00 31.55 715 ASP A CA 1
ATOM 5802 C C . ASP A 1 726 ? 40.201 -17.085 16.602 1.00 32.58 715 ASP A C 1
ATOM 5803 O O . ASP A 1 726 ? 39.277 -17.594 15.962 1.00 32.30 715 ASP A O 1
ATOM 5808 N N . ALA A 1 727 ? 40.301 -17.184 17.937 1.00 31.21 716 ALA A N 1
ATOM 5809 C CA . ALA A 1 727 ? 39.340 -17.930 18.771 1.00 30.33 716 ALA A CA 1
ATOM 5810 C C . ALA A 1 727 ? 37.894 -17.588 18.436 1.00 31.64 716 ALA A C 1
ATOM 5811 O O . ALA A 1 727 ? 37.559 -16.411 18.286 1.00 28.85 716 ALA A O 1
ATOM 5813 N N . GLU A 1 728 ? 37.037 -18.605 18.346 1.00 32.40 717 GLU A N 1
ATOM 5814 C CA . GLU A 1 728 ? 35.617 -18.371 18.015 1.00 34.77 717 GLU A CA 1
ATOM 5815 C C . GLU A 1 728 ? 34.860 -17.495 19.043 1.00 33.36 717 GLU A C 1
ATOM 5816 O O . GLU A 1 728 ? 34.066 -16.639 18.667 1.00 33.91 717 GLU A O 1
ATOM 5822 N N . ASP A 1 729 ? 35.097 -17.707 20.331 1.00 31.79 718 ASP A N 1
ATOM 5823 C CA . ASP A 1 729 ? 34.450 -16.915 21.384 1.00 29.08 718 ASP A CA 1
ATOM 5824 C C . ASP A 1 729 ? 35.504 -15.909 21.852 1.00 27.08 718 ASP A C 1
ATOM 5825 O O . ASP A 1 729 ? 36.302 -16.199 22.739 1.00 23.12 718 ASP A O 1
ATOM 5830 N N . SER A 1 730 ? 35.486 -14.711 21.271 1.00 24.94 719 SER A N 1
ATOM 5831 C CA . SER A 1 730 ? 36.488 -13.709 21.614 1.00 24.41 719 SER A CA 1
ATOM 5832 C C . SER A 1 730 ? 36.435 -13.220 23.075 1.00 23.02 719 SER A C 1
ATOM 5833 O O . SER A 1 730 ? 37.454 -12.820 23.624 1.00 22.13 719 SER A O 1
ATOM 5836 N N . GLN A 1 731 ? 35.241 -13.217 23.666 1.00 23.44 720 GLN A N 1
ATOM 5837 C CA . GLN A 1 731 ? 35.105 -12.780 25.038 1.00 25.81 720 GLN A CA 1
ATOM 5838 C C . GLN A 1 731 ? 35.755 -13.788 25.953 1.00 25.03 720 GLN A C 1
ATOM 5839 O O . GLN A 1 731 ? 36.538 -13.410 26.807 1.00 22.89 720 GLN A O 1
ATOM 5845 N N . LYS A 1 732 ? 35.458 -15.080 25.777 1.00 24.82 721 LYS A N 1
ATOM 5846 C CA . LYS A 1 732 ? 36.121 -16.047 26.671 1.00 26.35 721 LYS A CA 1
ATOM 5847 C C . LYS A 1 732 ? 37.615 -16.035 26.509 1.00 24.87 721 LYS A C 1
ATOM 5848 O O . LYS A 1 732 ? 38.370 -16.178 27.499 1.00 25.68 721 LYS A O 1
ATOM 5854 N N . ALA A 1 733 ? 38.069 -15.892 25.263 1.00 24.05 722 ALA A N 1
ATOM 5855 C CA . ALA A 1 733 ? 39.519 -15.846 25.019 1.00 22.41 722 ALA A CA 1
ATOM 5856 C C . ALA A 1 733 ? 40.136 -14.623 25.726 1.00 21.82 722 ALA A C 1
ATOM 5857 O O . ALA A 1 733 ? 41.231 -14.710 26.296 1.00 21.92 722 ALA A O 1
ATOM 5859 N N . THR A 1 734 ? 39.437 -13.479 25.677 1.00 21.97 723 THR A N 1
ATOM 5860 C CA . THR A 1 734 ? 39.953 -12.282 26.304 1.00 20.96 723 THR A CA 1
ATOM 5861 C C . THR A 1 734 ? 40.056 -12.515 27.798 1.00 22.63 723 THR A C 1
ATOM 5862 O O . THR A 1 734 ? 41.066 -12.177 28.403 1.00 21.56 723 THR A O 1
ATOM 5866 N N . ASP A 1 735 ? 39.019 -13.118 28.380 1.00 23.00 724 ASP A N 1
ATOM 5867 C CA . ASP A 1 735 ? 39.052 -13.378 29.815 1.00 25.99 724 ASP A CA 1
ATOM 5868 C C . ASP A 1 735 ? 40.222 -14.314 30.197 1.00 26.12 724 ASP A C 1
ATOM 5869 O O . ASP A 1 735 ? 40.913 -14.112 31.230 1.00 24.21 724 ASP A O 1
ATOM 5874 N N . ALA A 1 736 ? 40.467 -15.317 29.339 1.00 26.13 725 ALA A N 1
ATOM 5875 C CA . ALA A 1 736 ? 41.528 -16.279 29.593 1.00 26.60 725 ALA A CA 1
ATOM 5876 C C . ALA A 1 736 ? 42.869 -15.577 29.621 1.00 26.97 725 ALA A C 1
ATOM 5877 O O . ALA A 1 736 ? 43.719 -15.892 30.466 1.00 26.34 725 ALA A O 1
ATOM 5879 N N . VAL A 1 737 ? 43.072 -14.614 28.712 1.00 24.71 726 VAL A N 1
ATOM 5880 C CA . VAL A 1 737 ? 44.331 -13.873 28.686 1.00 23.42 726 VAL A CA 1
ATOM 5881 C C . VAL A 1 737 ? 44.484 -13.004 29.939 1.00 23.44 726 VAL A C 1
ATOM 5882 O O . VAL A 1 737 ? 45.539 -12.977 30.572 1.00 24.14 726 VAL A O 1
ATOM 5886 N N . LEU A 1 738 ? 43.424 -12.283 30.292 1.00 23.03 727 LEU A N 1
ATOM 5887 C CA . LEU A 1 738 ? 43.485 -11.412 31.478 1.00 23.90 727 LEU A CA 1
ATOM 5888 C C . LEU A 1 738 ? 43.713 -12.213 32.782 1.00 26.02 727 LEU A C 1
ATOM 5889 O O . LEU A 1 738 ? 44.527 -11.821 33.614 1.00 25.63 727 LEU A O 1
ATOM 5894 N N . LYS A 1 739 ? 42.998 -13.327 32.941 1.00 27.88 728 LYS A N 1
ATOM 5895 C CA . LYS A 1 739 ? 43.144 -14.150 34.148 1.00 30.92 728 LYS A CA 1
ATOM 5896 C C . LYS A 1 739 ? 44.540 -14.760 34.230 1.00 32.27 728 LYS A C 1
ATOM 5897 O O . LYS A 1 739 ? 45.163 -14.749 35.301 1.00 33.38 728 LYS A O 1
ATOM 5903 N N . HIS A 1 740 ? 45.073 -15.237 33.109 1.00 30.91 729 HIS A N 1
ATOM 5904 C CA . HIS A 1 740 ? 46.421 -15.791 33.150 1.00 30.67 729 HIS A CA 1
ATOM 5905 C C . HIS A 1 740 ? 47.445 -14.746 33.512 1.00 31.30 729 HIS A C 1
ATOM 5906 O O . HIS A 1 740 ? 48.408 -15.053 34.230 1.00 31.24 729 HIS A O 1
ATOM 5913 N N . LEU A 1 741 ? 47.264 -13.503 33.037 1.00 29.52 730 LEU A N 1
ATOM 5914 C CA . LEU A 1 741 ? 48.220 -12.448 33.357 1.00 28.80 730 LEU A CA 1
ATOM 5915 C C . LEU A 1 741 ? 48.010 -11.870 34.752 1.00 28.56 730 LEU A C 1
ATOM 5916 O O . LEU A 1 741 ? 48.775 -11.015 35.161 1.00 29.23 730 LEU A O 1
ATOM 5921 N N . ASN A 1 742 ? 46.975 -12.337 35.436 1.00 27.79 731 ASN A N 1
ATOM 5922 C CA . ASN A 1 742 ? 46.620 -11.905 36.788 1.00 29.71 731 ASN A CA 1
ATOM 5923 C C . ASN A 1 742 ? 46.370 -10.394 36.828 1.00 29.80 731 ASN A C 1
ATOM 5924 O O . ASN A 1 742 ? 46.829 -9.691 37.743 1.00 28.75 731 ASN A O 1
ATOM 5933 N N . ILE A 1 743 ? 45.645 -9.896 35.838 1.00 26.77 732 ILE A N 1
ATOM 5934 C CA . ILE A 1 743 ? 45.354 -8.487 35.824 1.00 25.05 732 ILE A CA 1
ATOM 5935 C C . ILE A 1 743 ? 44.341 -8.164 36.910 1.00 24.42 732 ILE A C 1
ATOM 5936 O O . ILE A 1 743 ? 43.354 -8.881 37.096 1.00 26.75 732 ILE A O 1
ATOM 5941 N N . ASP A 1 744 ? 44.579 -7.085 37.629 1.00 24.16 733 ASP A N 1
ATOM 5942 C CA . ASP A 1 744 ? 43.662 -6.609 38.686 1.00 25.89 733 ASP A CA 1
ATOM 5943 C C . ASP A 1 744 ? 42.326 -6.326 37.981 1.00 26.20 733 ASP A C 1
ATOM 5944 O O . ASP A 1 744 ? 42.261 -5.444 37.109 1.00 23.65 733 ASP A O 1
ATOM 5949 N N . PRO A 1 745 ? 41.242 -7.051 38.338 1.00 26.83 734 PRO A N 1
ATOM 5950 C CA . PRO A 1 745 ? 39.935 -6.829 37.698 1.00 26.95 734 PRO A CA 1
ATOM 5951 C C . PRO A 1 745 ? 39.386 -5.390 37.819 1.00 26.09 734 PRO A C 1
ATOM 5952 O O . PRO A 1 745 ? 38.511 -4.992 37.060 1.00 25.96 734 PRO A O 1
ATOM 5956 N N . GLU A 1 746 ? 39.886 -4.640 38.791 1.00 25.06 735 GLU A N 1
ATOM 5957 C CA . GLU A 1 746 ? 39.423 -3.290 38.940 1.00 25.96 735 GLU A CA 1
ATOM 5958 C C . GLU A 1 746 ? 39.921 -2.459 37.749 1.00 23.86 735 GLU A C 1
ATOM 5959 O O . GLU A 1 746 ? 39.334 -1.439 37.430 1.00 23.70 735 GLU A O 1
ATOM 5965 N N . GLN A 1 747 ? 40.963 -2.937 37.068 1.00 22.07 736 GLN A N 1
ATOM 5966 C CA . GLN A 1 747 ? 41.548 -2.154 35.952 1.00 22.00 736 GLN A CA 1
ATOM 5967 C C . GLN A 1 747 ? 40.859 -2.317 34.583 1.00 21.47 736 GLN A C 1
ATOM 5968 O O . GLN A 1 747 ? 41.301 -1.720 33.563 1.00 19.70 736 GLN A O 1
ATOM 5974 N N . TYR A 1 748 ? 39.813 -3.142 34.528 1.00 19.66 737 TYR A N 1
ATOM 5975 C CA . TYR A 1 748 ? 39.098 -3.275 33.261 1.00 20.90 737 TYR A CA 1
ATOM 5976 C C . TYR A 1 748 ? 37.652 -3.598 33.495 1.00 21.82 737 TYR A C 1
ATOM 5977 O O . TYR A 1 748 ? 37.256 -3.921 34.618 1.00 22.54 737 TYR A O 1
ATOM 5986 N N . ARG A 1 749 ? 36.849 -3.491 32.440 1.00 20.53 738 ARG A N 1
ATOM 5987 C CA . ARG A 1 749 ? 35.445 -3.860 32.524 1.00 20.57 738 ARG A CA 1
ATOM 5988 C C . ARG A 1 749 ? 35.038 -4.505 31.230 1.00 22.05 738 ARG A C 1
ATOM 5989 O O . ARG A 1 749 ? 35.360 -4.000 30.148 1.00 19.04 738 ARG A O 1
ATOM 5997 N N . PHE A 1 750 ? 34.295 -5.604 31.326 1.00 20.07 739 PHE A N 1
ATOM 5998 C CA . PHE A 1 750 ? 33.832 -6.233 30.105 1.00 21.38 739 PHE A CA 1
ATOM 5999 C C . PHE A 1 750 ? 32.542 -5.584 29.601 1.00 21.04 739 PHE A C 1
ATOM 6000 O O . PHE A 1 750 ? 31.584 -5.410 30.378 1.00 19.79 739 PHE A O 1
ATOM 6008 N N . GLY A 1 751 ? 32.501 -5.266 28.298 1.00 19.29 740 GLY A N 1
ATOM 6009 C CA . GLY A 1 751 ? 31.300 -4.710 27.699 1.00 20.36 740 GLY A CA 1
ATOM 6010 C C . GLY A 1 751 ? 30.656 -5.749 26.786 1.00 21.99 740 GLY A C 1
ATOM 6011 O O . GLY A 1 751 ? 31.169 -6.850 26.588 1.00 22.73 740 GLY A O 1
ATOM 6012 N N . ILE A 1 752 ? 29.524 -5.404 26.207 1.00 23.31 741 ILE A N 1
ATOM 6013 C CA . ILE A 1 752 ? 28.854 -6.317 25.286 1.00 25.61 741 ILE A CA 1
ATOM 6014 C C . ILE A 1 752 ? 29.698 -6.571 24.030 1.00 23.85 741 ILE A C 1
ATOM 6015 O O . ILE A 1 752 ? 29.714 -7.703 23.524 1.00 23.01 741 ILE A O 1
ATOM 6020 N N . THR A 1 753 ? 30.403 -5.555 23.520 1.00 23.23 742 THR A N 1
ATOM 6021 C CA . THR A 1 753 ? 31.235 -5.798 22.323 1.00 22.44 742 THR A CA 1
ATOM 6022 C C . THR A 1 753 ? 32.685 -5.435 22.493 1.00 21.62 742 THR A C 1
ATOM 6023 O O . THR A 1 753 ? 33.506 -5.829 21.669 1.00 22.17 742 THR A O 1
ATOM 6027 N N . LYS A 1 754 ? 33.033 -4.715 23.559 1.00 22.87 743 LYS A N 1
ATOM 6028 C CA . LYS A 1 754 ? 34.421 -4.302 23.756 1.00 21.32 743 LYS A CA 1
ATOM 6029 C C . LYS A 1 754 ? 34.855 -4.450 25.221 1.00 22.65 743 LYS A C 1
ATOM 6030 O O . LYS A 1 754 ? 34.019 -4.463 26.148 1.00 21.45 743 LYS A O 1
ATOM 6036 N N . ILE A 1 755 ? 36.165 -4.517 25.412 1.00 21.67 744 ILE A N 1
ATOM 6037 C CA . ILE A 1 755 ? 36.696 -4.542 26.766 1.00 21.48 744 ILE A CA 1
ATOM 6038 C C . ILE A 1 755 ? 37.224 -3.121 27.016 1.00 21.23 744 ILE A C 1
ATOM 6039 O O . ILE A 1 755 ? 37.929 -2.539 26.179 1.00 20.53 744 ILE A O 1
ATOM 6044 N N . PHE A 1 756 ? 36.835 -2.562 28.162 1.00 20.70 745 PHE A N 1
ATOM 6045 C CA . PHE A 1 756 ? 37.213 -1.222 28.596 1.00 18.40 745 PHE A CA 1
ATOM 6046 C C . PHE A 1 756 ? 38.394 -1.302 29.566 1.00 19.00 745 PHE A C 1
ATOM 6047 O O . PHE A 1 756 ? 38.353 -2.070 30.529 1.00 19.27 745 PHE A O 1
ATOM 6055 N N . PHE A 1 757 ? 39.419 -0.486 29.354 1.00 16.92 746 PHE A N 1
ATOM 6056 C CA . PHE A 1 757 ? 40.593 -0.516 30.241 1.00 19.24 746 PHE A CA 1
ATOM 6057 C C . PHE A 1 757 ? 40.853 0.831 30.901 1.00 20.39 746 PHE A C 1
ATOM 6058 O O . PHE A 1 757 ? 40.703 1.889 30.256 1.00 19.23 746 PHE A O 1
ATOM 6066 N N . ARG A 1 758 ? 41.291 0.797 32.155 1.00 19.26 747 ARG A N 1
ATOM 6067 C CA . ARG A 1 758 ? 41.711 2.012 32.852 1.00 19.54 747 ARG A CA 1
ATOM 6068 C C . ARG A 1 758 ? 43.053 2.431 32.260 1.00 20.34 747 ARG A C 1
ATOM 6069 O O . ARG A 1 758 ? 43.754 1.620 31.630 1.00 18.02 747 ARG A O 1
ATOM 6077 N N . ALA A 1 759 ? 43.411 3.696 32.466 1.00 19.07 748 ALA A N 1
ATOM 6078 C CA . ALA A 1 759 ? 44.679 4.247 31.961 1.00 22.08 748 ALA A CA 1
ATOM 6079 C C . ALA A 1 759 ? 45.837 3.382 32.461 1.00 22.03 748 ALA A C 1
ATOM 6080 O O . ALA A 1 759 ? 45.817 2.928 33.606 1.00 24.38 748 ALA A O 1
ATOM 6082 N N . GLY A 1 760 ? 46.806 3.166 31.587 1.00 20.75 749 GLY A N 1
ATOM 6083 C CA . GLY A 1 760 ? 47.985 2.365 31.895 1.00 21.12 749 GLY A CA 1
ATOM 6084 C C . GLY A 1 760 ? 47.861 0.864 31.737 1.00 19.45 749 GLY A C 1
ATOM 6085 O O . GLY A 1 760 ? 48.850 0.179 31.405 1.00 21.12 749 GLY A O 1
ATOM 6086 N N . GLN A 1 761 ? 46.676 0.313 31.921 1.00 18.35 750 GLN A N 1
ATOM 6087 C CA . GLN A 1 761 ? 46.575 -1.137 31.867 1.00 19.67 750 GLN A CA 1
ATOM 6088 C C . GLN A 1 761 ? 46.861 -1.755 30.472 1.00 19.82 750 GLN A C 1
ATOM 6089 O O . GLN A 1 761 ? 47.514 -2.796 30.371 1.00 18.49 750 GLN A O 1
ATOM 6095 N N . LEU A 1 762 ? 46.391 -1.125 29.389 1.00 19.62 751 LEU A N 1
ATOM 6096 C CA . LEU A 1 762 ? 46.654 -1.694 28.072 1.00 17.84 751 LEU A CA 1
ATOM 6097 C C . LEU A 1 762 ? 48.125 -1.548 27.704 1.00 17.33 751 LEU A C 1
ATOM 6098 O O . LEU A 1 762 ? 48.692 -2.434 27.040 1.00 20.05 751 LEU A O 1
ATOM 6103 N N . ALA A 1 763 ? 48.768 -0.460 28.130 1.00 16.61 752 ALA A N 1
ATOM 6104 C CA . ALA A 1 763 ? 50.176 -0.290 27.842 1.00 17.49 752 ALA A CA 1
ATOM 6105 C C . ALA A 1 763 ? 50.936 -1.448 28.511 1.00 20.39 752 ALA A C 1
ATOM 6106 O O . ALA A 1 763 ? 51.854 -2.004 27.914 1.00 18.87 752 ALA A O 1
ATOM 6108 N N . ARG A 1 764 ? 50.543 -1.829 29.715 1.00 21.74 753 ARG A N 1
ATOM 6109 C CA . ARG A 1 764 ? 51.253 -2.928 30.397 1.00 22.40 753 ARG A CA 1
ATOM 6110 C C . ARG A 1 764 ? 51.048 -4.254 29.680 1.00 22.27 753 ARG A C 1
ATOM 6111 O O . ARG A 1 764 ? 51.958 -5.101 29.646 1.00 22.94 753 ARG A O 1
ATOM 6119 N N . ILE A 1 765 ? 49.874 -4.452 29.100 1.00 21.26 754 ILE A N 1
ATOM 6120 C CA . ILE A 1 765 ? 49.619 -5.670 28.367 1.00 21.26 754 ILE A CA 1
ATOM 6121 C C . ILE A 1 765 ? 50.473 -5.617 27.076 1.00 21.90 754 ILE A C 1
ATOM 6122 O O . ILE A 1 765 ? 51.077 -6.652 26.652 1.00 21.42 754 ILE A O 1
ATOM 6127 N N . GLU A 1 766 ? 50.545 -4.440 26.453 1.00 18.73 755 GLU A N 1
ATOM 6128 C CA . GLU A 1 766 ? 51.378 -4.309 25.238 1.00 19.37 755 GLU A CA 1
ATOM 6129 C C . GLU A 1 766 ? 52.864 -4.564 25.574 1.00 23.09 755 GLU A C 1
ATOM 6130 O O . GLU A 1 766 ? 53.602 -5.200 24.781 1.00 23.12 755 GLU A O 1
ATOM 6136 N N . GLU A 1 767 ? 53.323 -4.029 26.717 1.00 22.16 756 GLU A N 1
ATOM 6137 C CA . GLU A 1 767 ? 54.707 -4.247 27.141 1.00 24.32 756 GLU A CA 1
ATOM 6138 C C . GLU A 1 767 ? 54.958 -5.762 27.310 1.00 23.89 756 GLU A C 1
ATOM 6139 O O . GLU A 1 767 ? 56.021 -6.239 26.910 1.00 26.42 756 GLU A O 1
ATOM 6145 N N . ALA A 1 768 ? 54.007 -6.495 27.913 1.00 24.75 757 ALA A N 1
ATOM 6146 C CA . ALA A 1 768 ? 54.146 -7.959 28.077 1.00 25.73 757 ALA A CA 1
ATOM 6147 C C . ALA A 1 768 ? 54.266 -8.618 26.701 1.00 24.77 757 ALA A C 1
ATOM 6148 O O . ALA A 1 768 ? 55.066 -9.569 26.525 1.00 23.22 757 ALA A O 1
ATOM 6150 N N . ARG A 1 769 ? 53.494 -8.144 25.721 1.00 22.18 758 ARG A N 1
ATOM 6151 C CA . ARG A 1 769 ? 53.602 -8.713 24.359 1.00 21.86 758 ARG A CA 1
ATOM 6152 C C . ARG A 1 769 ? 54.978 -8.470 23.766 1.00 22.90 758 ARG A C 1
ATOM 6153 O O . ARG A 1 769 ? 55.582 -9.401 23.171 1.00 23.78 758 ARG A O 1
ATOM 6168 N N . GLU A 1 770 ? 55.477 -7.238 23.877 1.00 23.49 759 GLU A N 1
ATOM 6169 C CA . GLU A 1 770 ? 56.799 -6.891 23.323 1.00 27.17 759 GLU A CA 1
ATOM 6170 C C . GLU A 1 770 ? 57.859 -7.835 23.926 1.00 29.13 759 GLU A C 1
ATOM 6171 O O . GLU A 1 770 ? 58.695 -8.397 23.201 1.00 28.66 759 GLU A O 1
ATOM 6177 N N . GLN A 1 771 ? 57.806 -8.009 25.249 1.00 30.16 760 GLN A N 1
ATOM 6178 C CA . GLN A 1 771 ? 58.738 -8.884 25.948 1.00 31.76 760 GLN A CA 1
ATOM 6179 C C . GLN A 1 771 ? 58.627 -10.342 25.494 1.00 32.08 760 GLN A C 1
ATOM 6180 O O . GLN A 1 771 ? 59.637 -10.981 25.266 1.00 30.78 760 GLN A O 1
ATOM 6186 N N . ARG A 1 772 ? 57.406 -10.847 25.333 1.00 30.51 761 ARG A N 1
ATOM 6187 C CA . ARG A 1 772 ? 57.199 -12.222 24.916 1.00 31.56 761 ARG A CA 1
ATOM 6188 C C . ARG A 1 772 ? 57.732 -12.454 23.505 1.00 30.63 761 ARG A C 1
ATOM 6189 O O . ARG A 1 772 ? 58.320 -13.488 23.224 1.00 29.88 761 ARG A O 1
ATOM 6197 N N . ILE A 1 773 ? 57.521 -11.497 22.612 1.00 30.07 762 ILE A N 1
ATOM 6198 C CA . ILE A 1 773 ? 57.995 -11.670 21.251 1.00 30.47 762 ILE A CA 1
ATOM 6199 C C . ILE A 1 773 ? 59.515 -11.612 21.208 1.00 32.74 762 ILE A C 1
ATOM 6200 O O . ILE A 1 773 ? 60.139 -12.375 20.450 1.00 30.32 762 ILE A O 1
ATOM 6205 N N . SER A 1 774 ? 60.133 -10.717 21.976 1.00 32.68 763 SER A N 1
ATOM 6206 C CA . SER A 1 774 ? 61.587 -10.704 21.924 1.00 35.42 763 SER A CA 1
ATOM 6207 C C . SER A 1 774 ? 62.128 -12.018 22.491 1.00 35.50 763 SER A C 1
ATOM 6208 O O . SER A 1 774 ? 63.101 -12.532 21.988 1.00 36.60 763 SER A O 1
ATOM 6211 N N . GLU A 1 775 ? 61.501 -12.559 23.525 1.00 36.22 764 GLU A N 1
ATOM 6212 C CA . GLU A 1 775 ? 61.923 -13.833 24.104 1.00 38.32 764 GLU A CA 1
ATOM 6213 C C . GLU A 1 775 ? 61.922 -14.942 23.055 1.00 38.19 764 GLU A C 1
ATOM 6214 O O . GLU A 1 775 ? 62.863 -15.736 22.968 1.00 38.25 764 GLU A O 1
ATOM 6220 N N . ILE A 1 776 ? 60.829 -15.023 22.305 1.00 36.19 765 ILE A N 1
ATOM 6221 C CA . ILE A 1 776 ? 60.655 -16.044 21.270 1.00 37.11 765 ILE A CA 1
ATOM 6222 C C . ILE A 1 776 ? 61.633 -15.826 20.108 1.00 37.47 765 ILE A C 1
ATOM 6223 O O . ILE A 1 776 ? 62.316 -16.749 19.667 1.00 36.85 765 ILE A O 1
ATOM 6228 N N . THR B 2 1 ? 61.682 -14.602 19.611 1.00 37.90 766 THR L N 1
ATOM 6229 C CA . THR B 2 1 ? 62.570 -14.306 18.506 1.00 40.00 766 THR L CA 1
ATOM 6230 C C . THR B 2 1 ? 64.034 -14.546 18.842 1.00 40.43 766 THR L C 1
ATOM 6231 O O . THR B 2 1 ? 64.814 -14.913 17.963 1.00 41.22 766 THR L O 1
ATOM 6235 N N . ARG B 2 2 ? 64.419 -14.347 20.096 1.00 40.53 767 ARG L N 1
ATOM 6236 C CA . ARG B 2 2 ? 65.807 -14.571 20.488 1.00 42.82 767 ARG L CA 1
ATOM 6237 C C . ARG B 2 2 ? 66.225 -16.063 20.431 1.00 43.11 767 ARG L C 1
ATOM 6238 O O . ARG B 2 2 ? 67.421 -16.383 20.494 1.00 41.98 767 ARG L O 1
ATOM 6246 N N . LEU B 2 3 ? 65.250 -16.969 20.318 1.00 40.68 768 LEU L N 1
ATOM 6247 C CA . LEU B 2 3 ? 65.548 -18.396 20.233 1.00 41.41 768 LEU L CA 1
ATOM 6248 C C . LEU B 2 3 ? 66.114 -18.754 18.854 1.00 41.27 768 LEU L C 1
ATOM 6249 O O . LEU B 2 3 ? 66.727 -19.802 18.695 1.00 40.38 768 LEU L O 1
ATOM 6254 N N . VAL B 2 4 ? 65.890 -17.888 17.877 1.00 41.67 769 VAL L N 1
ATOM 6255 C CA . VAL B 2 4 ? 66.357 -18.118 16.514 1.00 45.45 769 VAL L CA 1
ATOM 6256 C C . VAL B 2 4 ? 67.652 -17.319 16.198 1.00 48.09 769 VAL L C 1
ATOM 6257 O O . VAL B 2 4 ? 67.644 -16.090 16.186 1.00 46.63 769 VAL L O 1
ATOM 6261 N N . PRO B 2 5 ? 68.775 -18.018 15.942 1.00 50.72 770 PRO L N 1
ATOM 6262 C CA . PRO B 2 5 ? 70.014 -17.287 15.641 1.00 53.65 770 PRO L CA 1
ATOM 6263 C C . PRO B 2 5 ? 69.767 -16.447 14.385 1.00 55.56 770 PRO L C 1
ATOM 6264 O O . PRO B 2 5 ? 69.056 -16.875 13.474 1.00 55.41 770 PRO L O 1
ATOM 6268 N N . ARG B 2 6 ? 70.315 -15.238 14.341 1.00 58.97 771 ARG L N 1
ATOM 6269 C CA . ARG B 2 6 ? 70.111 -14.398 13.159 1.00 61.62 771 ARG L CA 1
ATOM 6270 C C . ARG B 2 6 ? 71.248 -14.602 12.141 1.00 62.04 771 ARG L C 1
ATOM 6271 O O . ARG B 2 6 ? 72.180 -15.386 12.449 1.00 62.86 771 ARG L O 1
ATOM 6279 N N . MET C 3 1 ? 74.120 -30.297 9.441 1.00 54.92 6 MET B N 1
ATOM 6280 C CA . MET C 3 1 ? 74.473 -29.854 10.822 1.00 54.56 6 MET B CA 1
ATOM 6281 C C . MET C 3 1 ? 73.553 -30.517 11.835 1.00 53.53 6 MET B C 1
ATOM 6282 O O . MET C 3 1 ? 72.318 -30.355 11.784 1.00 49.96 6 MET B O 1
ATOM 6287 N N . GLU C 3 2 ? 74.189 -31.239 12.758 1.00 52.54 7 GLU B N 1
ATOM 6288 C CA . GLU C 3 2 ? 73.535 -31.972 13.832 1.00 51.84 7 GLU B CA 1
ATOM 6289 C C . GLU C 3 2 ? 72.756 -31.030 14.749 1.00 49.76 7 GLU B C 1
ATOM 6290 O O . GLU C 3 2 ? 72.049 -31.487 15.650 1.00 49.31 7 GLU B O 1
ATOM 6296 N N . ASP C 3 3 ? 72.893 -29.721 14.518 1.00 46.71 8 ASP B N 1
ATOM 6297 C CA . ASP C 3 3 ? 72.237 -28.704 15.339 1.00 43.18 8 ASP B CA 1
ATOM 6298 C C . ASP C 3 3 ? 70.890 -28.177 14.860 1.00 38.55 8 ASP B C 1
ATOM 6299 O O . ASP C 3 3 ? 70.182 -27.533 15.642 1.00 37.33 8 ASP B O 1
ATOM 6304 N N . LEU C 3 4 ? 70.525 -28.418 13.604 1.00 31.81 9 LEU B N 1
ATOM 6305 C CA . LEU C 3 4 ? 69.261 -27.855 13.109 1.00 29.71 9 LEU B CA 1
ATOM 6306 C C . LEU C 3 4 ? 68.012 -28.469 13.751 1.00 26.38 9 LEU B C 1
ATOM 6307 O O . LEU C 3 4 ? 67.117 -27.743 14.170 1.00 25.47 9 LEU B O 1
ATOM 6312 N N . ILE C 3 5 ? 67.937 -29.789 13.818 1.00 26.31 10 ILE B N 1
ATOM 6313 C CA . ILE C 3 5 ? 66.732 -30.395 14.444 1.00 25.15 10 ILE B CA 1
ATOM 6314 C C . ILE C 3 5 ? 66.610 -29.936 15.914 1.00 26.10 10 ILE B C 1
ATOM 6315 O O . ILE C 3 5 ? 65.522 -29.549 16.369 1.00 24.97 10 ILE B O 1
ATOM 6320 N N . PRO C 3 6 ? 67.716 -29.978 16.688 1.00 28.10 11 PRO B N 1
ATOM 6321 C CA . PRO C 3 6 ? 67.609 -29.516 18.080 1.00 28.11 11 PRO B CA 1
ATOM 6322 C C . PRO C 3 6 ? 67.143 -28.058 18.191 1.00 28.72 11 PRO B C 1
ATOM 6323 O O . PRO C 3 6 ? 66.391 -27.708 19.106 1.00 28.99 11 PRO B O 1
ATOM 6327 N N . LEU C 3 7 ? 67.583 -27.184 17.275 1.00 29.07 12 LEU B N 1
ATOM 6328 C CA . LEU C 3 7 ? 67.156 -25.783 17.298 1.00 28.87 12 LEU B CA 1
ATOM 6329 C C . LEU C 3 7 ? 65.637 -25.670 17.100 1.00 27.67 12 LEU B C 1
ATOM 6330 O O . LEU C 3 7 ? 64.926 -24.916 17.790 1.00 25.93 12 LEU B O 1
ATOM 6335 N N . VAL C 3 8 ? 65.113 -26.409 16.126 1.00 26.47 13 VAL B N 1
ATOM 6336 C CA . VAL C 3 8 ? 63.678 -26.361 15.912 1.00 24.69 13 VAL B CA 1
ATOM 6337 C C . VAL C 3 8 ? 62.945 -27.062 17.075 1.00 23.91 13 VAL B C 1
ATOM 6338 O O . VAL C 3 8 ? 61.803 -26.705 17.414 1.00 23.48 13 VAL B O 1
ATOM 6342 N N . ASN C 3 9 ? 63.598 -28.040 17.692 1.00 23.56 14 ASN B N 1
ATOM 6343 C CA . ASN C 3 9 ? 62.987 -28.718 18.874 1.00 23.56 14 ASN B CA 1
ATOM 6344 C C . ASN C 3 9 ? 62.680 -27.616 19.955 1.00 25.67 14 ASN B C 1
ATOM 6345 O O . ASN C 3 9 ? 61.627 -27.644 20.639 1.00 25.18 14 ASN B O 1
ATOM 6350 N N . ARG C 3 10 ? 63.596 -26.644 20.117 1.00 25.76 15 ARG B N 1
ATOM 6351 C CA . ARG C 3 10 ? 63.386 -25.577 21.120 1.00 27.12 15 ARG B CA 1
ATOM 6352 C C . ARG C 3 10 ? 62.268 -24.667 20.719 1.00 26.67 15 ARG B C 1
ATOM 6353 O O . ARG C 3 10 ? 61.518 -24.172 21.566 1.00 26.01 15 ARG B O 1
ATOM 6361 N N . LEU C 3 11 ? 62.148 -24.420 19.415 1.00 24.17 16 LEU B N 1
ATOM 6362 C CA . LEU C 3 11 ? 61.083 -23.590 18.960 1.00 24.74 16 LEU B CA 1
ATOM 6363 C C . LEU C 3 11 ? 59.748 -24.314 19.187 1.00 24.78 16 LEU B C 1
ATOM 6364 O O . LEU C 3 11 ? 58.768 -23.698 19.604 1.00 23.61 16 LEU B O 1
ATOM 6369 N N . GLN C 3 12 ? 59.685 -25.617 18.883 1.00 22.71 17 GLN B N 1
ATOM 6370 C CA . GLN C 3 12 ? 58.430 -26.322 19.127 1.00 23.46 17 GLN B CA 1
ATOM 6371 C C . GLN C 3 12 ? 58.070 -26.262 20.635 1.00 22.30 17 GLN B C 1
ATOM 6372 O O . GLN C 3 12 ? 56.913 -26.113 20.994 1.00 22.97 17 GLN B O 1
ATOM 6378 N N . ASP C 3 13 ? 59.061 -26.437 21.506 1.00 22.72 18 ASP B N 1
ATOM 6379 C CA . ASP C 3 13 ? 58.772 -26.365 22.926 1.00 23.77 18 ASP B CA 1
ATOM 6380 C C . ASP C 3 13 ? 58.217 -24.952 23.273 1.00 25.70 18 ASP B C 1
ATOM 6381 O O . ASP C 3 13 ? 57.244 -24.806 24.013 1.00 23.96 18 ASP B O 1
ATOM 6386 N N . ALA C 3 14 ? 58.838 -23.910 22.730 1.00 27.66 19 ALA B N 1
ATOM 6387 C CA . ALA C 3 14 ? 58.366 -22.561 23.027 1.00 28.95 19 ALA B CA 1
ATOM 6388 C C . ALA C 3 14 ? 56.964 -22.290 22.474 1.00 31.34 19 ALA B C 1
ATOM 6389 O O . ALA C 3 14 ? 56.194 -21.555 23.081 1.00 30.89 19 ALA B O 1
ATOM 6391 N N . PHE C 3 15 ? 56.589 -22.914 21.364 1.00 30.07 20 PHE B N 1
ATOM 6392 C CA . PHE C 3 15 ? 55.265 -22.647 20.829 1.00 30.89 20 PHE B CA 1
ATOM 6393 C C . PHE C 3 15 ? 54.205 -23.597 21.293 1.00 31.49 20 PHE B C 1
ATOM 6394 O O . PHE C 3 15 ? 53.047 -23.435 20.936 1.00 29.59 20 PHE B O 1
ATOM 6402 N N . SER C 3 16 ? 54.600 -24.602 22.076 1.00 31.71 21 SER B N 1
ATOM 6403 C CA . SER C 3 16 ? 53.649 -25.581 22.539 1.00 33.34 21 SER B CA 1
ATOM 6404 C C . SER C 3 16 ? 52.463 -24.974 23.250 1.00 32.97 21 SER B C 1
ATOM 6405 O O . SER C 3 16 ? 51.410 -25.567 23.208 1.00 33.50 21 SER B O 1
ATOM 6408 N N . ALA C 3 17 ? 52.628 -23.818 23.901 1.00 33.68 22 ALA B N 1
ATOM 6409 C CA . ALA C 3 17 ? 51.517 -23.203 24.626 1.00 33.74 22 ALA B CA 1
ATOM 6410 C C . ALA C 3 17 ? 50.905 -22.003 23.899 1.00 34.31 22 ALA B C 1
ATOM 6411 O O . ALA C 3 17 ? 50.082 -21.251 24.462 1.00 34.58 22 ALA B O 1
ATOM 6413 N N . ILE C 3 18 ? 51.314 -21.821 22.659 1.00 33.34 23 ILE B N 1
ATOM 6414 C CA . ILE C 3 18 ? 50.776 -20.742 21.865 1.00 33.62 23 ILE B CA 1
ATOM 6415 C C . ILE C 3 18 ? 49.690 -21.336 20.980 1.00 34.57 23 ILE B C 1
ATOM 6416 O O . ILE C 3 18 ? 49.950 -22.239 20.155 1.00 32.55 23 ILE B O 1
ATOM 6421 N N . GLY C 3 19 ? 48.461 -20.869 21.199 1.00 31.82 24 GLY B N 1
ATOM 6422 C CA . GLY C 3 19 ? 47.330 -21.353 20.424 1.00 33.64 24 GLY B CA 1
ATOM 6423 C C . GLY C 3 19 ? 47.490 -21.198 18.919 1.00 32.16 24 GLY B C 1
ATOM 6424 O O . GLY C 3 19 ? 48.371 -20.479 18.442 1.00 32.92 24 GLY B O 1
ATOM 6425 N N . GLN C 3 20 ? 46.607 -21.857 18.183 1.00 32.40 25 GLN B N 1
ATOM 6426 C CA . GLN C 3 20 ? 46.629 -21.831 16.718 1.00 33.32 25 GLN B CA 1
ATOM 6427 C C . GLN C 3 20 ? 46.724 -20.400 16.153 1.00 32.09 25 GLN B C 1
ATOM 6428 O O . GLN C 3 20 ? 46.019 -19.481 16.577 1.00 29.76 25 GLN B O 1
ATOM 6434 N N . ASN C 3 21 ? 47.628 -20.239 15.209 1.00 31.15 26 ASN B N 1
ATOM 6435 C CA . ASN C 3 21 ? 47.847 -18.988 14.520 1.00 32.31 26 ASN B CA 1
ATOM 6436 C C . ASN C 3 21 ? 48.184 -19.496 13.122 1.00 32.70 26 ASN B C 1
ATOM 6437 O O . ASN C 3 21 ? 49.250 -20.083 12.919 1.00 31.31 26 ASN B O 1
ATOM 6442 N N . ALA C 3 22 ? 47.273 -19.282 12.177 1.00 33.38 27 ALA B N 1
ATOM 6443 C CA . ALA C 3 22 ? 47.467 -19.751 10.814 1.00 34.96 27 ALA B CA 1
ATOM 6444 C C . ALA C 3 22 ? 48.739 -19.264 10.138 1.00 36.46 27 ALA B C 1
ATOM 6445 O O . ALA C 3 22 ? 49.202 -19.874 9.151 1.00 36.66 27 ALA B O 1
ATOM 6447 N N . ASP C 3 23 ? 49.325 -18.189 10.657 1.00 35.71 28 ASP B N 1
ATOM 6448 C CA . ASP C 3 23 ? 50.525 -17.642 10.030 1.00 36.58 28 ASP B CA 1
ATOM 6449 C C . ASP C 3 23 ? 51.847 -18.196 10.562 1.00 36.91 28 ASP B C 1
ATOM 6450 O O . ASP C 3 23 ? 52.872 -18.034 9.915 1.00 37.01 28 ASP B O 1
ATOM 6455 N N . LEU C 3 24 ? 51.822 -18.839 11.731 1.00 36.21 29 LEU B N 1
ATOM 6456 C CA . LEU C 3 24 ? 53.024 -19.421 12.335 1.00 37.22 29 LEU B CA 1
ATOM 6457 C C . LEU C 3 24 ? 53.355 -20.728 11.574 1.00 37.12 29 LEU B C 1
ATOM 6458 O O . LEU C 3 24 ? 52.550 -21.666 11.567 1.00 38.43 29 LEU B O 1
ATOM 6463 N N . ASP C 3 25 ? 54.547 -20.814 10.987 1.00 35.39 30 ASP B N 1
ATOM 6464 C CA . ASP C 3 25 ? 54.906 -21.974 10.143 1.00 34.14 30 ASP B CA 1
ATOM 6465 C C . ASP C 3 25 ? 56.333 -22.584 10.330 1.00 32.48 30 ASP B C 1
ATOM 6466 O O . ASP C 3 25 ? 57.218 -22.391 9.495 1.00 32.95 30 ASP B O 1
ATOM 6471 N N . LEU C 3 26 ? 56.557 -23.339 11.404 1.00 28.86 31 LEU B N 1
ATOM 6472 C CA . LEU C 3 26 ? 57.865 -23.962 11.653 1.00 27.74 31 LEU B CA 1
ATOM 6473 C C . LEU C 3 26 ? 58.116 -25.156 10.728 1.00 26.22 31 LEU B C 1
ATOM 6474 O O . LEU C 3 26 ? 57.164 -25.839 10.315 1.00 26.96 31 LEU B O 1
ATOM 6479 N N . PRO C 3 27 ? 59.387 -25.399 10.359 1.00 26.78 32 PRO B N 1
ATOM 6480 C CA . PRO C 3 27 ? 59.734 -26.527 9.479 1.00 24.10 32 PRO B CA 1
ATOM 6481 C C . PRO C 3 27 ? 59.604 -27.794 10.327 1.00 22.91 32 PRO B C 1
ATOM 6482 O O . PRO C 3 27 ? 60.285 -27.949 11.344 1.00 22.54 32 PRO B O 1
ATOM 6486 N N . GLN C 3 28 ? 58.718 -28.688 9.923 1.00 20.95 33 GLN B N 1
ATOM 6487 C CA . GLN C 3 28 ? 58.513 -29.904 10.737 1.00 20.93 33 GLN B CA 1
ATOM 6488 C C . GLN C 3 28 ? 57.813 -30.953 9.893 1.00 21.28 33 GLN B C 1
ATOM 6489 O O . GLN C 3 28 ? 57.427 -30.647 8.774 1.00 20.85 33 GLN B O 1
ATOM 6495 N N . ILE C 3 29 ? 57.642 -32.169 10.433 1.00 20.18 34 ILE B N 1
ATOM 6496 C CA . ILE C 3 29 ? 56.970 -33.259 9.687 1.00 20.48 34 ILE B CA 1
ATOM 6497 C C . ILE C 3 29 ? 55.690 -33.616 10.409 1.00 21.92 34 ILE B C 1
ATOM 6498 O O . ILE C 3 29 ? 55.731 -33.847 11.626 1.00 22.76 34 ILE B O 1
ATOM 6503 N N . ALA C 3 30 ? 54.564 -33.661 9.685 1.00 21.51 35 ALA B N 1
ATOM 6504 C CA . ALA C 3 30 ? 53.299 -34.045 10.294 1.00 20.59 35 ALA B CA 1
ATOM 6505 C C . ALA C 3 30 ? 53.012 -35.469 9.766 1.00 21.15 35 ALA B C 1
ATOM 6506 O O . ALA C 3 30 ? 53.157 -35.749 8.557 1.00 20.00 35 ALA B O 1
ATOM 6508 N N . VAL C 3 31 ? 52.602 -36.355 10.667 1.00 20.44 36 VAL B N 1
ATOM 6509 C CA . VAL C 3 31 ? 52.317 -37.747 10.293 1.00 21.11 36 VAL B CA 1
ATOM 6510 C C . VAL C 3 31 ? 50.824 -37.896 10.075 1.00 22.16 36 VAL B C 1
ATOM 6511 O O . VAL C 3 31 ? 50.020 -37.679 11.002 1.00 21.58 36 VAL B O 1
ATOM 6515 N N . VAL C 3 32 ? 50.459 -38.261 8.849 1.00 20.40 37 VAL B N 1
ATOM 6516 C CA . VAL C 3 32 ? 49.072 -38.345 8.463 1.00 20.31 37 VAL B CA 1
ATOM 6517 C C . VAL C 3 32 ? 48.724 -39.753 8.028 1.00 20.55 37 VAL B C 1
ATOM 6518 O O . VAL C 3 32 ? 49.433 -40.340 7.207 1.00 18.79 37 VAL B O 1
ATOM 6522 N N . GLY C 3 33 ? 47.644 -40.297 8.547 1.00 21.18 38 GLY B N 1
ATOM 6523 C CA . GLY C 3 33 ? 47.284 -41.628 8.096 1.00 21.42 38 GLY B CA 1
ATOM 6524 C C . GLY C 3 33 ? 45.868 -42.011 8.437 1.00 22.94 38 GLY B C 1
ATOM 6525 O O . GLY C 3 33 ? 45.280 -41.446 9.365 1.00 22.01 38 GLY B O 1
ATOM 6526 N N . GLY C 3 34 ? 45.317 -42.924 7.645 1.00 24.69 39 GLY B N 1
ATOM 6527 C CA . GLY C 3 34 ? 44.006 -43.469 7.954 1.00 28.29 39 GLY B CA 1
ATOM 6528 C C . GLY C 3 34 ? 44.212 -44.369 9.184 1.00 31.39 39 GLY B C 1
ATOM 6529 O O . GLY C 3 34 ? 45.308 -44.907 9.413 1.00 30.95 39 GLY B O 1
ATOM 6530 N N . GLN C 3 35 ? 43.165 -44.526 9.982 1.00 32.30 40 GLN B N 1
ATOM 6531 C CA . GLN C 3 35 ? 43.184 -45.347 11.195 1.00 35.64 40 GLN B CA 1
ATOM 6532 C C . GLN C 3 35 ? 43.715 -46.772 10.979 1.00 35.46 40 GLN B C 1
ATOM 6533 O O . GLN C 3 35 ? 44.262 -47.368 11.913 1.00 37.10 40 GLN B O 1
ATOM 6539 N N . SER C 3 36 ? 43.572 -47.307 9.761 1.00 34.47 41 SER B N 1
ATOM 6540 C CA . SER C 3 36 ? 44.010 -48.665 9.411 1.00 35.03 41 SER B CA 1
ATOM 6541 C C . SER C 3 36 ? 45.453 -48.765 8.849 1.00 32.59 41 SER B C 1
ATOM 6542 O O . SER C 3 36 ? 45.932 -49.845 8.514 1.00 31.61 41 SER B O 1
ATOM 6545 N N . ALA C 3 37 ? 46.131 -47.625 8.755 1.00 30.63 42 ALA B N 1
ATOM 6546 C CA . ALA C 3 37 ? 47.460 -47.569 8.163 1.00 29.56 42 ALA B CA 1
ATOM 6547 C C . ALA C 3 37 ? 48.603 -48.107 9.020 1.00 28.23 42 ALA B C 1
ATOM 6548 O O . ALA C 3 37 ? 49.703 -48.338 8.506 1.00 29.90 42 ALA B O 1
ATOM 6550 N N . GLY C 3 38 ? 48.371 -48.281 10.313 1.00 26.45 43 GLY B N 1
ATOM 6551 C CA . GLY C 3 38 ? 49.439 -48.799 11.176 1.00 27.48 43 GLY B CA 1
ATOM 6552 C C . GLY C 3 38 ? 50.478 -47.734 11.529 1.00 26.68 43 GLY B C 1
ATOM 6553 O O . GLY C 3 38 ? 51.641 -48.059 11.812 1.00 25.07 43 GLY B O 1
ATOM 6554 N N . LYS C 3 39 ? 50.079 -46.459 11.555 1.00 24.59 44 LYS B N 1
ATOM 6555 C CA . LYS C 3 39 ? 51.117 -45.478 11.824 1.00 24.86 44 LYS B CA 1
ATOM 6556 C C . LYS C 3 39 ? 51.736 -45.568 13.213 1.00 23.84 44 LYS B C 1
ATOM 6557 O O . LYS C 3 39 ? 52.880 -45.203 13.371 1.00 21.63 44 LYS B O 1
ATOM 6563 N N . SER C 3 40 ? 51.014 -46.060 14.208 1.00 24.33 45 SER B N 1
ATOM 6564 C CA . SER C 3 40 ? 51.626 -46.212 15.554 1.00 24.96 45 SER B CA 1
ATOM 6565 C C . SER C 3 40 ? 52.783 -47.206 15.498 1.00 24.28 45 SER B C 1
ATOM 6566 O O . SER C 3 40 ? 53.819 -47.000 16.146 1.00 26.74 45 SER B O 1
ATOM 6569 N N . SER C 3 41 ? 52.613 -48.291 14.745 1.00 24.54 46 SER B N 1
ATOM 6570 C CA . SER C 3 41 ? 53.664 -49.305 14.652 1.00 24.02 46 SER B CA 1
ATOM 6571 C C . SER C 3 41 ? 54.928 -48.719 14.043 1.00 24.75 46 SER B C 1
ATOM 6572 O O . SER C 3 41 ? 56.055 -49.066 14.424 1.00 26.07 46 SER B O 1
ATOM 6575 N N . VAL C 3 42 ? 54.765 -47.840 13.075 1.00 23.64 47 VAL B N 1
ATOM 6576 C CA . VAL C 3 42 ? 55.938 -47.198 12.454 1.00 23.11 47 VAL B CA 1
ATOM 6577 C C . VAL C 3 42 ? 56.749 -46.423 13.541 1.00 23.85 47 VAL B C 1
ATOM 6578 O O . VAL C 3 42 ? 57.976 -46.534 13.626 1.00 22.62 47 VAL B O 1
ATOM 6582 N N . LEU C 3 43 ? 56.048 -45.633 14.355 1.00 22.52 48 LEU B N 1
ATOM 6583 C CA . LEU C 3 43 ? 56.695 -44.851 15.401 1.00 22.61 48 LEU B CA 1
ATOM 6584 C C . LEU C 3 43 ? 57.287 -45.737 16.504 1.00 24.17 48 LEU B C 1
ATOM 6585 O O . LEU C 3 43 ? 58.372 -45.467 17.023 1.00 22.60 48 LEU B O 1
ATOM 6590 N N . GLU C 3 44 ? 56.544 -46.754 16.914 1.00 21.91 49 GLU B N 1
ATOM 6591 C CA . GLU C 3 44 ? 57.054 -47.624 17.956 1.00 24.50 49 GLU B CA 1
ATOM 6592 C C . GLU C 3 44 ? 58.274 -48.405 17.463 1.00 25.42 49 GLU B C 1
ATOM 6593 O O . GLU C 3 44 ? 59.153 -48.797 18.280 1.00 24.43 49 GLU B O 1
ATOM 6599 N N . ASN C 3 45 ? 58.349 -48.639 16.146 1.00 23.17 50 ASN B N 1
ATOM 6600 C CA . ASN C 3 45 ? 59.526 -49.341 15.650 1.00 26.11 50 ASN B CA 1
ATOM 6601 C C . ASN C 3 45 ? 60.744 -48.414 15.559 1.00 25.71 50 ASN B C 1
ATOM 6602 O O . ASN C 3 45 ? 61.871 -48.888 15.480 1.00 27.11 50 ASN B O 1
ATOM 6607 N N . PHE C 3 46 ? 60.527 -47.102 15.538 1.00 23.91 51 PHE B N 1
ATOM 6608 C CA . PHE C 3 46 ? 61.657 -46.179 15.527 1.00 23.92 51 PHE B CA 1
ATOM 6609 C C . PHE C 3 46 ? 62.222 -46.263 16.958 1.00 25.30 51 PHE B C 1
ATOM 6610 O O . PHE C 3 46 ? 63.416 -46.437 17.151 1.00 26.98 51 PHE B O 1
ATOM 6618 N N . VAL C 3 47 ? 61.338 -46.102 17.944 1.00 25.15 52 VAL B N 1
ATOM 6619 C CA . VAL C 3 47 ? 61.674 -46.126 19.369 1.00 26.31 52 VAL B CA 1
ATOM 6620 C C . VAL C 3 47 ? 62.132 -47.492 19.882 1.00 28.05 52 VAL B C 1
ATOM 6621 O O . VAL C 3 47 ? 63.028 -47.566 20.737 1.00 26.06 52 VAL B O 1
ATOM 6625 N N . GLY C 3 48 ? 61.533 -48.570 19.359 1.00 27.96 53 GLY B N 1
ATOM 6626 C CA . GLY C 3 48 ? 61.907 -49.917 19.783 1.00 28.99 53 GLY B CA 1
ATOM 6627 C C . GLY C 3 48 ? 61.211 -50.328 21.066 1.00 30.40 53 GLY B C 1
ATOM 6628 O O . GLY C 3 48 ? 61.619 -51.271 21.761 1.00 30.84 53 GLY B O 1
ATOM 6629 N N . ARG C 3 49 ? 60.148 -49.608 21.394 1.00 28.29 54 ARG B N 1
ATOM 6630 C CA . ARG C 3 49 ? 59.393 -49.894 22.601 1.00 29.64 54 ARG B CA 1
ATOM 6631 C C . ARG C 3 49 ? 57.963 -49.547 22.305 1.00 30.05 54 ARG B C 1
ATOM 6632 O O . ARG C 3 49 ? 57.714 -48.620 21.560 1.00 30.55 54 ARG B O 1
ATOM 6640 N N . ASP C 3 50 ? 57.029 -50.290 22.865 1.00 31.24 55 ASP B N 1
ATOM 6641 C CA . ASP C 3 50 ? 55.638 -49.935 22.677 1.00 31.50 55 ASP B CA 1
ATOM 6642 C C . ASP C 3 50 ? 55.437 -48.826 23.710 1.00 31.27 55 ASP B C 1
ATOM 6643 O O . ASP C 3 50 ? 55.864 -48.945 24.866 1.00 30.83 55 ASP B O 1
ATOM 6648 N N . PHE C 3 51 ? 54.871 -47.706 23.287 1.00 28.61 56 PHE B N 1
ATOM 6649 C CA . PHE C 3 51 ? 54.673 -46.601 24.229 1.00 27.70 56 PHE B CA 1
ATOM 6650 C C . PHE C 3 51 ? 53.436 -45.772 23.891 1.00 27.43 56 PHE B C 1
ATOM 6651 O O . PHE C 3 51 ? 53.106 -44.831 24.618 1.00 27.70 56 PHE B O 1
ATOM 6659 N N . LEU C 3 52 ? 52.751 -46.122 22.807 1.00 27.60 57 LEU B N 1
ATOM 6660 C CA . LEU C 3 52 ? 51.574 -45.365 22.387 1.00 28.63 57 LEU B CA 1
ATOM 6661 C C . LEU C 3 52 ? 50.298 -45.996 22.891 1.00 30.33 57 LEU B C 1
ATOM 6662 O O . LEU C 3 52 ? 50.212 -47.201 23.020 1.00 30.27 57 LEU B O 1
ATOM 6667 N N . PRO C 3 53 ? 49.301 -45.175 23.219 1.00 32.25 58 PRO B N 1
ATOM 6668 C CA . PRO C 3 53 ? 48.023 -45.688 23.700 1.00 35.25 58 PRO B CA 1
ATOM 6669 C C . PRO C 3 53 ? 47.479 -46.768 22.758 1.00 38.51 58 PRO B C 1
ATOM 6670 O O . PRO C 3 53 ? 47.727 -46.744 21.546 1.00 35.41 58 PRO B O 1
ATOM 6674 N N . ARG C 3 54 ? 46.735 -47.706 23.340 1.00 42.67 59 ARG B N 1
ATOM 6675 C CA . ARG C 3 54 ? 46.142 -48.795 22.571 1.00 47.57 59 ARG B CA 1
ATOM 6676 C C . ARG C 3 54 ? 44.635 -48.722 22.739 1.00 49.02 59 ARG B C 1
ATOM 6677 O O . ARG C 3 54 ? 44.108 -48.425 23.817 1.00 49.35 59 ARG B O 1
ATOM 6685 N N . GLY C 3 55 ? 43.924 -48.976 21.661 1.00 51.42 60 GLY B N 1
ATOM 6686 C CA . GLY C 3 55 ? 42.485 -48.911 21.755 1.00 53.00 60 GLY B CA 1
ATOM 6687 C C . GLY C 3 55 ? 41.907 -49.072 20.382 1.00 54.63 60 GLY B C 1
ATOM 6688 O O . GLY C 3 55 ? 42.629 -49.097 19.373 1.00 54.29 60 GLY B O 1
ATOM 6689 N N . SER C 3 56 ? 40.596 -49.210 20.330 1.00 55.73 61 SER B N 1
ATOM 6690 C CA . SER C 3 56 ? 39.977 -49.342 19.037 1.00 57.16 61 SER B CA 1
ATOM 6691 C C . SER C 3 56 ? 39.902 -47.919 18.482 1.00 57.42 61 SER B C 1
ATOM 6692 O O . SER C 3 56 ? 39.748 -46.940 19.238 1.00 58.57 61 SER B O 1
ATOM 6695 N N . GLY C 3 57 ? 40.048 -47.805 17.169 1.00 56.74 62 GLY B N 1
ATOM 6696 C CA . GLY C 3 57 ? 39.985 -46.506 16.543 1.00 56.11 62 GLY B CA 1
ATOM 6697 C C . GLY C 3 57 ? 41.177 -45.579 16.735 1.00 54.73 62 GLY B C 1
ATOM 6698 O O . GLY C 3 57 ? 42.309 -45.910 16.398 1.00 54.46 62 GLY B O 1
ATOM 6699 N N . ILE C 3 58 ? 40.891 -44.410 17.295 1.00 53.45 63 ILE B N 1
ATOM 6700 C CA . ILE C 3 58 ? 41.876 -43.356 17.516 1.00 52.35 63 ILE B CA 1
ATOM 6701 C C . ILE C 3 58 ? 42.895 -43.629 18.630 1.00 50.08 63 ILE B C 1
ATOM 6702 O O . ILE C 3 58 ? 42.519 -44.033 19.724 1.00 51.38 63 ILE B O 1
ATOM 6707 N N . VAL C 3 59 ? 44.178 -43.423 18.335 1.00 46.83 64 VAL B N 1
ATOM 6708 C CA . VAL C 3 59 ? 45.261 -43.615 19.309 1.00 44.28 64 VAL B CA 1
ATOM 6709 C C . VAL C 3 59 ? 45.842 -42.263 19.740 1.00 41.60 64 VAL B C 1
ATOM 6710 O O . VAL C 3 59 ? 46.302 -42.092 20.869 1.00 40.61 64 VAL B O 1
ATOM 6714 N N . THR C 3 60 ? 45.832 -41.308 18.819 1.00 38.03 65 THR B N 1
ATOM 6715 C CA . THR C 3 60 ? 46.359 -39.976 19.095 1.00 35.52 65 THR B CA 1
ATOM 6716 C C . THR C 3 60 ? 45.136 -39.033 19.075 1.00 34.78 65 THR B C 1
ATOM 6717 O O . THR C 3 60 ? 44.481 -38.894 18.031 1.00 35.66 65 THR B O 1
ATOM 6721 N N . ARG C 3 61 ? 44.792 -38.457 20.230 1.00 30.09 66 ARG B N 1
ATOM 6722 C CA . ARG C 3 61 ? 43.653 -37.548 20.337 1.00 29.03 66 ARG B CA 1
ATOM 6723 C C . ARG C 3 61 ? 44.103 -36.068 20.515 1.00 28.21 66 ARG B C 1
ATOM 6724 O O . ARG C 3 61 ? 43.299 -35.136 20.472 1.00 27.20 66 ARG B O 1
ATOM 6732 N N . ARG C 3 62 ? 45.414 -35.893 20.673 1.00 25.01 67 ARG B N 1
ATOM 6733 C CA . ARG C 3 62 ? 46.054 -34.581 20.759 1.00 25.73 67 ARG B CA 1
ATOM 6734 C C . ARG C 3 62 ? 47.345 -34.726 19.916 1.00 23.96 67 ARG B C 1
ATOM 6735 O O . ARG C 3 62 ? 47.981 -35.781 19.932 1.00 24.43 67 ARG B O 1
ATOM 6743 N N . PRO C 3 63 ? 47.750 -33.661 19.208 1.00 23.25 68 PRO B N 1
ATOM 6744 C CA . PRO C 3 63 ? 48.962 -33.746 18.405 1.00 21.68 68 PRO B CA 1
ATOM 6745 C C . PRO C 3 63 ? 50.121 -34.181 19.323 1.00 22.39 68 PRO B C 1
ATOM 6746 O O . PRO C 3 63 ? 50.310 -33.614 20.381 1.00 24.67 68 PRO B O 1
ATOM 6750 N N . LEU C 3 64 ? 50.900 -35.171 18.910 1.00 21.06 69 LEU B N 1
ATOM 6751 C CA . LEU C 3 64 ? 52.031 -35.597 19.743 1.00 20.12 69 LEU B CA 1
ATOM 6752 C C . LEU C 3 64 ? 53.318 -35.126 19.038 1.00 20.03 69 LEU B C 1
ATOM 6753 O O . LEU C 3 64 ? 53.625 -35.586 17.936 1.00 19.51 69 LEU B O 1
ATOM 6758 N N . VAL C 3 65 ? 54.038 -34.173 19.641 1.00 19.27 70 VAL B N 1
ATOM 6759 C CA . VAL C 3 65 ? 55.295 -33.694 19.031 1.00 17.86 70 VAL B CA 1
ATOM 6760 C C . VAL C 3 65 ? 56.333 -34.667 19.623 1.00 19.41 70 VAL B C 1
ATOM 6761 O O . VAL C 3 65 ? 56.692 -34.595 20.788 1.00 18.57 70 VAL B O 1
ATOM 6765 N N . LEU C 3 66 ? 56.764 -35.614 18.801 1.00 17.00 71 LEU B N 1
ATOM 6766 C CA . LEU C 3 66 ? 57.662 -36.633 19.259 1.00 17.10 71 LEU B CA 1
ATOM 6767 C C . LEU C 3 66 ? 59.089 -36.274 18.777 1.00 18.84 71 LEU B C 1
ATOM 6768 O O . LEU C 3 66 ? 59.380 -36.322 17.580 1.00 15.86 71 LEU B O 1
ATOM 6773 N N . GLN C 3 67 ? 59.946 -35.920 19.734 1.00 18.69 72 GLN B N 1
ATOM 6774 C CA . GLN C 3 67 ? 61.335 -35.520 19.416 1.00 19.35 72 GLN B CA 1
ATOM 6775 C C . GLN C 3 67 ? 62.259 -36.683 19.775 1.00 21.13 72 GLN B C 1
ATOM 6776 O O . GLN C 3 67 ? 62.461 -37.003 20.957 1.00 22.18 72 GLN B O 1
ATOM 6782 N N . LEU C 3 68 ? 62.802 -37.346 18.763 1.00 19.22 73 LEU B N 1
ATOM 6783 C CA . LEU C 3 68 ? 63.692 -38.468 19.031 1.00 20.11 73 LEU B CA 1
ATOM 6784 C C . LEU C 3 68 ? 65.125 -37.947 18.988 1.00 22.37 73 LEU B C 1
ATOM 6785 O O . LEU C 3 68 ? 65.497 -37.207 18.084 1.00 22.22 73 LEU B O 1
ATOM 6790 N N . VAL C 3 69 ? 65.904 -38.310 19.991 1.00 23.72 74 VAL B N 1
ATOM 6791 C CA . VAL C 3 69 ? 67.289 -37.826 20.065 1.00 26.33 74 VAL B CA 1
ATOM 6792 C C . VAL C 3 69 ? 68.216 -39.014 20.296 1.00 25.54 74 VAL B C 1
ATOM 6793 O O . VAL C 3 69 ? 68.095 -39.698 21.290 1.00 26.60 74 VAL B O 1
ATOM 6797 N N . ASN C 3 70 ? 69.131 -39.254 19.369 1.00 27.62 75 ASN B N 1
ATOM 6798 C CA . ASN C 3 70 ? 70.038 -40.389 19.508 1.00 29.69 75 ASN B CA 1
ATOM 6799 C C . ASN C 3 70 ? 70.835 -40.220 20.788 1.00 31.59 75 ASN B C 1
ATOM 6800 O O . ASN C 3 70 ? 71.384 -39.161 21.048 1.00 33.20 75 ASN B O 1
ATOM 6805 N N . SER C 3 71 ? 70.866 -41.254 21.600 1.00 33.56 76 SER B N 1
ATOM 6806 C CA . SER C 3 71 ? 71.583 -41.160 22.856 1.00 36.39 76 SER B CA 1
ATOM 6807 C C . SER C 3 71 ? 72.129 -42.501 23.243 1.00 37.22 76 SER B C 1
ATOM 6808 O O . SER C 3 71 ? 71.681 -43.559 22.771 1.00 37.10 76 SER B O 1
ATOM 6811 N N . THR C 3 72 ? 73.124 -42.447 24.110 1.00 38.48 77 THR B N 1
ATOM 6812 C CA . THR C 3 72 ? 73.737 -43.642 24.598 1.00 40.13 77 THR B CA 1
ATOM 6813 C C . THR C 3 72 ? 72.808 -44.272 25.640 1.00 40.86 77 THR B C 1
ATOM 6814 O O . THR C 3 72 ? 72.712 -45.494 25.759 1.00 41.30 77 THR B O 1
ATOM 6818 N N . THR C 3 73 ? 72.117 -43.412 26.382 1.00 40.10 78 THR B N 1
ATOM 6819 C CA . THR C 3 73 ? 71.189 -43.830 27.416 1.00 41.54 78 THR B CA 1
ATOM 6820 C C . THR C 3 73 ? 69.748 -43.862 26.867 1.00 41.53 78 THR B C 1
ATOM 6821 O O . THR C 3 73 ? 69.488 -43.331 25.783 1.00 43.23 78 THR B O 1
ATOM 6825 N N . GLU C 3 74 ? 68.815 -44.478 27.592 1.00 38.84 79 GLU B N 1
ATOM 6826 C CA . GLU C 3 74 ? 67.446 -44.582 27.103 1.00 37.38 79 GLU B CA 1
ATOM 6827 C C . GLU C 3 74 ? 66.416 -44.066 28.103 1.00 34.32 79 GLU B C 1
ATOM 6828 O O . GLU C 3 74 ? 66.249 -44.648 29.168 1.00 33.83 79 GLU B O 1
ATOM 6834 N N . TYR C 3 75 ? 65.724 -42.971 27.780 1.00 30.57 80 TYR B N 1
ATOM 6835 C CA . TYR C 3 75 ? 64.705 -42.417 28.693 1.00 28.14 80 TYR B CA 1
ATOM 6836 C C . TYR C 3 75 ? 63.843 -41.373 27.967 1.00 27.03 80 TYR B C 1
ATOM 6837 O O . TYR C 3 75 ? 64.228 -40.881 26.909 1.00 26.77 80 TYR B O 1
ATOM 6846 N N . ALA C 3 76 ? 62.704 -41.036 28.559 1.00 24.35 81 ALA B N 1
ATOM 6847 C CA . ALA C 3 76 ? 61.803 -40.081 27.947 1.00 24.80 81 ALA B CA 1
ATOM 6848 C C . ALA C 3 76 ? 61.433 -38.980 28.931 1.00 24.63 81 ALA B C 1
ATOM 6849 O O . ALA C 3 76 ? 61.554 -39.160 30.161 1.00 24.43 81 ALA B O 1
ATOM 6851 N N . GLU C 3 77 ? 60.991 -37.838 28.392 1.00 23.79 82 GLU B N 1
ATOM 6852 C CA . GLU C 3 77 ? 60.556 -36.706 29.199 1.00 24.69 82 GLU B CA 1
ATOM 6853 C C . GLU C 3 77 ? 59.454 -35.942 28.479 1.00 23.47 82 GLU B C 1
ATOM 6854 O O . GLU C 3 77 ? 59.513 -35.773 27.263 1.00 21.53 82 GLU B O 1
ATOM 6860 N N . PHE C 3 78 ? 58.448 -35.510 29.231 1.00 22.19 83 PHE B N 1
ATOM 6861 C CA . PHE C 3 78 ? 57.334 -34.719 28.678 1.00 23.32 83 PHE B CA 1
ATOM 6862 C C . PHE C 3 78 ? 57.584 -33.265 29.106 1.00 25.35 83 PHE B C 1
ATOM 6863 O O . PHE C 3 78 ? 58.044 -33.037 30.234 1.00 24.96 83 PHE B O 1
ATOM 6871 N N . LEU C 3 79 ? 57.276 -32.310 28.230 1.00 25.71 84 LEU B N 1
ATOM 6872 C CA . LEU C 3 79 ? 57.477 -30.896 28.564 1.00 27.96 84 LEU B CA 1
ATOM 6873 C C . LEU C 3 79 ? 56.524 -30.553 29.710 1.00 31.00 84 LEU B C 1
ATOM 6874 O O . LEU C 3 79 ? 56.850 -29.718 30.555 1.00 31.60 84 LEU B O 1
ATOM 6879 N N . HIS C 3 80 ? 55.369 -31.218 29.778 1.00 30.56 85 HIS B N 1
ATOM 6880 C CA . HIS C 3 80 ? 54.446 -30.899 30.849 1.00 30.91 85 HIS B CA 1
ATOM 6881 C C . HIS C 3 80 ? 54.799 -31.553 32.180 1.00 32.63 85 HIS B C 1
ATOM 6882 O O . HIS C 3 80 ? 54.136 -31.280 33.165 1.00 33.38 85 HIS B O 1
ATOM 6889 N N . CYS C 3 81 ? 55.810 -32.419 32.197 1.00 34.20 86 CYS B N 1
ATOM 6890 C CA . CYS C 3 81 ? 56.283 -33.074 33.437 1.00 36.14 86 CYS B CA 1
ATOM 6891 C C . CYS C 3 81 ? 57.728 -32.655 33.724 1.00 36.84 86 CYS B C 1
ATOM 6892 O O . CYS C 3 81 ? 58.645 -33.467 33.723 1.00 34.68 86 CYS B O 1
ATOM 6897 N N . LYS C 3 82 ? 57.922 -31.369 33.950 1.00 40.45 87 LYS B N 1
ATOM 6898 C CA . LYS C 3 82 ? 59.239 -30.808 34.240 1.00 42.14 87 LYS B CA 1
ATOM 6899 C C . LYS C 3 82 ? 60.175 -31.651 35.111 1.00 41.72 87 LYS B C 1
ATOM 6900 O O . LYS C 3 82 ? 59.832 -32.034 36.244 1.00 42.36 87 LYS B O 1
ATOM 6906 N N . GLY C 3 83 ? 61.343 -31.965 34.555 1.00 40.35 88 GLY B N 1
ATOM 6907 C CA . GLY C 3 83 ? 62.349 -32.710 35.292 1.00 39.90 88 GLY B CA 1
ATOM 6908 C C . GLY C 3 83 ? 62.179 -34.205 35.473 1.00 39.58 88 GLY B C 1
ATOM 6909 O O . GLY C 3 83 ? 63.149 -34.883 35.823 1.00 39.71 88 GLY B O 1
ATOM 6910 N N . LYS C 3 84 ? 60.986 -34.742 35.235 1.00 36.95 89 LYS B N 1
ATOM 6911 C CA . LYS C 3 84 ? 60.808 -36.173 35.418 1.00 35.45 89 LYS B CA 1
ATOM 6912 C C . LYS C 3 84 ? 61.420 -36.996 34.290 1.00 33.91 89 LYS B C 1
ATOM 6913 O O . LYS C 3 84 ? 61.329 -36.638 33.121 1.00 32.63 89 LYS B O 1
ATOM 6919 N N . LYS C 3 85 ? 62.088 -38.087 34.645 1.00 32.57 90 LYS B N 1
ATOM 6920 C CA . LYS C 3 85 ? 62.667 -38.962 33.628 1.00 32.91 90 LYS B CA 1
ATOM 6921 C C . LYS C 3 85 ? 61.891 -40.274 33.582 1.00 33.03 90 LYS B C 1
ATOM 6922 O O . LYS C 3 85 ? 61.791 -40.978 34.585 1.00 32.01 90 LYS B O 1
ATOM 6928 N N . PHE C 3 86 ? 61.343 -40.623 32.425 1.00 29.75 91 PHE B N 1
ATOM 6929 C CA . PHE C 3 86 ? 60.640 -41.887 32.352 1.00 29.49 91 PHE B CA 1
ATOM 6930 C C . PHE C 3 86 ? 61.598 -42.946 31.791 1.00 29.67 91 PHE B C 1
ATOM 6931 O O . PHE C 3 86 ? 62.226 -42.721 30.752 1.00 29.71 91 PHE B O 1
ATOM 6939 N N . THR C 3 87 ? 61.739 -44.095 32.455 1.00 29.35 92 THR B N 1
ATOM 6940 C CA . THR C 3 87 ? 62.606 -45.130 31.881 1.00 30.87 92 THR B CA 1
ATOM 6941 C C . THR C 3 87 ? 61.777 -46.363 31.531 1.00 31.58 92 THR B C 1
ATOM 6942 O O . THR C 3 87 ? 62.254 -47.221 30.808 1.00 33.41 92 THR B O 1
ATOM 6946 N N . ASP C 3 88 ? 60.557 -46.451 32.059 1.00 31.15 93 ASP B N 1
ATOM 6947 C CA . ASP C 3 88 ? 59.627 -47.552 31.763 1.00 31.07 93 ASP B CA 1
ATOM 6948 C C . ASP C 3 88 ? 58.663 -47.006 30.688 1.00 30.13 93 ASP B C 1
ATOM 6949 O O . ASP C 3 88 ? 57.856 -46.119 30.958 1.00 28.97 93 ASP B O 1
ATOM 6954 N N . PHE C 3 89 ? 58.724 -47.539 29.477 1.00 28.39 94 PHE B N 1
ATOM 6955 C CA . PHE C 3 89 ? 57.847 -47.015 28.435 1.00 29.17 94 PHE B CA 1
ATOM 6956 C C . PHE C 3 89 ? 56.366 -47.278 28.631 1.00 29.27 94 PHE B C 1
ATOM 6957 O O . PHE C 3 89 ? 55.524 -46.632 28.015 1.00 27.15 94 PHE B O 1
ATOM 6965 N N . GLU C 3 90 ? 56.030 -48.225 29.505 1.00 29.81 95 GLU B N 1
ATOM 6966 C CA . GLU C 3 90 ? 54.632 -48.466 29.787 1.00 30.78 95 GLU B CA 1
ATOM 6967 C C . GLU C 3 90 ? 54.113 -47.260 30.595 1.00 29.84 95 GLU B C 1
ATOM 6968 O O . GLU C 3 90 ? 52.930 -46.937 30.524 1.00 30.55 95 GLU B O 1
ATOM 6974 N N . GLU C 3 91 ? 54.974 -46.602 31.371 1.00 27.21 96 GLU B N 1
ATOM 6975 C CA . GLU C 3 91 ? 54.529 -45.431 32.132 1.00 27.50 96 GLU B CA 1
ATOM 6976 C C . GLU C 3 91 ? 54.389 -44.270 31.149 1.00 26.08 96 GLU B C 1
ATOM 6977 O O . GLU C 3 91 ? 53.556 -43.379 31.331 1.00 25.55 96 GLU B O 1
ATOM 6983 N N . VAL C 3 92 ? 55.236 -44.269 30.124 1.00 23.25 97 VAL B N 1
ATOM 6984 C CA . VAL C 3 92 ? 55.130 -43.227 29.109 1.00 23.55 97 VAL B CA 1
ATOM 6985 C C . VAL C 3 92 ? 53.732 -43.328 28.448 1.00 23.74 97 VAL B C 1
ATOM 6986 O O . VAL C 3 92 ? 53.020 -42.342 28.251 1.00 22.10 97 VAL B O 1
ATOM 6990 N N . ARG C 3 93 ? 53.344 -44.532 28.091 1.00 25.74 98 ARG B N 1
ATOM 6991 C CA . ARG C 3 93 ? 52.029 -44.728 27.499 1.00 26.18 98 ARG B CA 1
ATOM 6992 C C . ARG C 3 93 ? 50.945 -44.288 28.456 1.00 27.31 98 ARG B C 1
ATOM 6993 O O . ARG C 3 93 ? 49.976 -43.606 28.044 1.00 26.79 98 ARG B O 1
ATOM 7008 N N . LEU C 3 94 ? 51.080 -44.639 29.744 1.00 25.39 99 LEU B N 1
ATOM 7009 C CA . LEU C 3 94 ? 50.066 -44.222 30.719 1.00 28.06 99 LEU B CA 1
ATOM 7010 C C . LEU C 3 94 ? 49.961 -42.692 30.915 1.00 27.03 99 LEU B C 1
ATOM 7011 O O . LEU C 3 94 ? 48.876 -42.154 31.171 1.00 26.36 99 LEU B O 1
ATOM 7016 N N . GLU C 3 95 ? 51.086 -41.994 30.784 1.00 26.78 100 GLU B N 1
ATOM 7017 C CA . GLU C 3 95 ? 51.108 -40.539 30.929 1.00 25.67 100 GLU B CA 1
ATOM 7018 C C . GLU C 3 95 ? 50.463 -39.894 29.679 1.00 26.59 100 GLU B C 1
ATOM 7019 O O . GLU C 3 95 ? 49.764 -38.879 29.788 1.00 27.45 100 GLU B O 1
ATOM 7025 N N . ILE C 3 96 ? 50.686 -40.468 28.497 1.00 25.17 101 ILE B N 1
ATOM 7026 C CA . ILE C 3 96 ? 50.030 -39.920 27.304 1.00 25.21 101 ILE B CA 1
ATOM 7027 C C . ILE C 3 96 ? 48.514 -40.055 27.504 1.00 27.60 101 ILE B C 1
ATOM 7028 O O . ILE C 3 96 ? 47.766 -39.090 27.277 1.00 26.25 101 ILE B O 1
ATOM 7033 N N . GLU C 3 97 ? 48.068 -41.228 27.959 1.00 27.40 102 GLU B N 1
ATOM 7034 C CA . GLU C 3 97 ? 46.639 -41.420 28.200 1.00 32.05 102 GLU B CA 1
ATOM 7035 C C . GLU C 3 97 ? 46.084 -40.466 29.266 1.00 31.48 102 GLU B C 1
ATOM 7036 O O . GLU C 3 97 ? 45.014 -39.875 29.078 1.00 32.03 102 GLU B O 1
ATOM 7042 N N . ALA C 3 98 ? 46.794 -40.313 30.382 1.00 31.45 103 ALA B N 1
ATOM 7043 C CA . ALA C 3 98 ? 46.310 -39.423 31.472 1.00 32.50 103 ALA B CA 1
ATOM 7044 C C . ALA C 3 98 ? 46.248 -37.950 31.086 1.00 32.46 103 ALA B C 1
ATOM 7045 O O . ALA C 3 98 ? 45.244 -37.265 31.335 1.00 32.50 103 ALA B O 1
ATOM 7047 N N . GLU C 3 99 ? 47.343 -37.457 30.501 1.00 33.02 104 GLU B N 1
ATOM 7048 C CA . GLU C 3 99 ? 47.416 -36.062 30.076 1.00 33.65 104 GLU B CA 1
ATOM 7049 C C . GLU C 3 99 ? 46.342 -35.771 29.012 1.00 34.19 104 GLU B C 1
ATOM 7050 O O . GLU C 3 99 ? 45.774 -34.667 28.971 1.00 35.01 104 GLU B O 1
ATOM 7056 N N . THR C 3 100 ? 46.042 -36.756 28.169 1.00 33.84 105 THR B N 1
ATOM 7057 C CA . THR C 3 100 ? 45.023 -36.564 27.135 1.00 35.91 105 THR B CA 1
ATOM 7058 C C . THR C 3 100 ? 43.627 -36.455 27.791 1.00 37.93 105 THR B C 1
ATOM 7059 O O . THR C 3 100 ? 42.860 -35.538 27.485 1.00 38.25 105 THR B O 1
ATOM 7063 N N . ASP C 3 101 ? 43.303 -37.396 28.676 1.00 39.94 106 ASP B N 1
ATOM 7064 C CA . ASP C 3 101 ? 42.009 -37.385 29.384 1.00 42.20 106 ASP B CA 1
ATOM 7065 C C . ASP C 3 101 ? 41.870 -36.112 30.213 1.00 43.49 106 ASP B C 1
ATOM 7066 O O . ASP C 3 101 ? 40.792 -35.518 30.294 1.00 43.83 106 ASP B O 1
ATOM 7071 N N . ARG C 3 102 ? 42.967 -35.682 30.816 1.00 44.88 107 ARG B N 1
ATOM 7072 C CA . ARG C 3 102 ? 42.962 -34.461 31.606 1.00 46.18 107 ARG B CA 1
ATOM 7073 C C . ARG C 3 102 ? 42.379 -33.317 30.762 1.00 47.08 107 ARG B C 1
ATOM 7074 O O . ARG C 3 102 ? 41.585 -32.510 31.250 1.00 47.24 107 ARG B O 1
ATOM 7082 N N . VAL C 3 103 ? 42.763 -33.238 29.493 1.00 47.22 108 VAL B N 1
ATOM 7083 C CA . VAL C 3 103 ? 42.232 -32.170 28.644 1.00 48.04 108 VAL B CA 1
ATOM 7084 C C . VAL C 3 103 ? 40.899 -32.484 27.961 1.00 48.50 108 VAL B C 1
ATOM 7085 O O . VAL C 3 103 ? 39.980 -31.671 28.007 1.00 49.05 108 VAL B O 1
ATOM 7089 N N . THR C 3 104 ? 40.774 -33.645 27.338 1.00 49.15 109 THR B N 1
ATOM 7090 C CA . THR C 3 104 ? 39.536 -33.954 26.642 1.00 51.85 109 THR B CA 1
ATOM 7091 C C . THR C 3 104 ? 38.335 -34.309 27.534 1.00 54.55 109 THR B C 1
ATOM 7092 O O . THR C 3 104 ? 38.363 -35.272 28.300 1.00 55.70 109 THR B O 1
ATOM 7096 N N . GLY C 3 105 ? 37.281 -33.502 27.435 1.00 57.41 110 GLY B N 1
ATOM 7097 C CA . GLY C 3 105 ? 36.075 -33.742 28.208 1.00 60.77 110 GLY B CA 1
ATOM 7098 C C . GLY C 3 105 ? 35.625 -35.167 27.961 1.00 62.74 110 GLY B C 1
ATOM 7099 O O . GLY C 3 105 ? 35.803 -36.023 28.826 1.00 63.70 110 GLY B O 1
ATOM 7100 N N . THR C 3 106 ? 35.058 -35.426 26.779 1.00 64.26 111 THR B N 1
ATOM 7101 C CA . THR C 3 106 ? 34.615 -36.778 26.420 1.00 64.91 111 THR B CA 1
ATOM 7102 C C . THR C 3 106 ? 35.892 -37.591 26.291 1.00 64.88 111 THR B C 1
ATOM 7103 O O . THR C 3 106 ? 36.892 -37.103 25.752 1.00 65.68 111 THR B O 1
ATOM 7107 N N . ASN C 3 107 ? 35.862 -38.825 26.782 1.00 64.65 112 ASN B N 1
ATOM 7108 C CA . ASN C 3 107 ? 37.045 -39.684 26.749 1.00 63.80 112 ASN B CA 1
ATOM 7109 C C . ASN C 3 107 ? 37.442 -40.161 25.341 1.00 62.36 112 ASN B C 1
ATOM 7110 O O . ASN C 3 107 ? 38.385 -40.955 25.198 1.00 63.23 112 ASN B O 1
ATOM 7115 N N . LYS C 3 108 ? 36.745 -39.689 24.305 1.00 59.14 113 LYS B N 1
ATOM 7116 C CA . LYS C 3 108 ? 37.089 -40.097 22.944 1.00 55.90 113 LYS B CA 1
ATOM 7117 C C . LYS C 3 108 ? 37.291 -38.961 21.932 1.00 52.42 113 LYS B C 1
ATOM 7118 O O . LYS C 3 108 ? 37.761 -39.211 20.823 1.00 52.55 113 LYS B O 1
ATOM 7124 N N . GLY C 3 109 ? 36.947 -37.730 22.310 1.00 48.74 114 GLY B N 1
ATOM 7125 C CA . GLY C 3 109 ? 37.111 -36.587 21.409 1.00 43.53 114 GLY B CA 1
ATOM 7126 C C . GLY C 3 109 ? 38.567 -36.149 21.242 1.00 40.35 114 GLY B C 1
ATOM 7127 O O . GLY C 3 109 ? 39.470 -36.803 21.769 1.00 39.43 114 GLY B O 1
ATOM 7128 N N . ILE C 3 110 ? 38.801 -35.047 20.532 1.00 36.95 115 ILE B N 1
ATOM 7129 C CA . ILE C 3 110 ? 40.168 -34.572 20.343 1.00 35.17 115 ILE B CA 1
ATOM 7130 C C . ILE C 3 110 ? 40.423 -33.163 20.846 1.00 34.52 115 ILE B C 1
ATOM 7131 O O . ILE C 3 110 ? 39.495 -32.442 21.196 1.00 34.73 115 ILE B O 1
ATOM 7136 N N . SER C 3 111 ? 41.692 -32.773 20.867 1.00 31.20 116 SER B N 1
ATOM 7137 C CA . SER C 3 111 ? 42.079 -31.426 21.272 1.00 29.48 116 SER B CA 1
ATOM 7138 C C . SER C 3 111 ? 43.338 -30.996 20.518 1.00 29.86 116 SER B C 1
ATOM 7139 O O . SER C 3 111 ? 44.230 -31.825 20.266 1.00 26.84 116 SER B O 1
ATOM 7142 N N . PRO C 3 112 ? 43.445 -29.697 20.156 1.00 29.21 117 PRO B N 1
ATOM 7143 C CA . PRO C 3 112 ? 44.642 -29.225 19.440 1.00 27.84 117 PRO B CA 1
ATOM 7144 C C . PRO C 3 112 ? 45.851 -28.968 20.354 1.00 27.27 117 PRO B C 1
ATOM 7145 O O . PRO C 3 112 ? 46.954 -28.687 19.872 1.00 25.37 117 PRO B O 1
ATOM 7149 N N . VAL C 3 113 ? 45.664 -29.026 21.669 1.00 27.18 118 VAL B N 1
ATOM 7150 C CA . VAL C 3 113 ? 46.785 -28.765 22.578 1.00 25.05 118 VAL B CA 1
ATOM 7151 C C . VAL C 3 113 ? 47.810 -29.904 22.458 1.00 24.50 118 VAL B C 1
ATOM 7152 O O . VAL C 3 113 ? 47.511 -31.041 22.785 1.00 23.70 118 VAL B O 1
ATOM 7156 N N . PRO C 3 114 ? 49.039 -29.606 22.017 1.00 24.53 119 PRO B N 1
ATOM 7157 C CA . PRO C 3 114 ? 50.006 -30.712 21.894 1.00 22.72 119 PRO B CA 1
ATOM 7158 C C . PRO C 3 114 ? 50.575 -31.280 23.178 1.00 22.56 119 PRO B C 1
ATOM 7159 O O . PRO C 3 114 ? 50.527 -30.643 24.237 1.00 22.88 119 PRO B O 1
ATOM 7163 N N . ILE C 3 115 ? 51.090 -32.502 23.065 1.00 20.43 120 ILE B N 1
ATOM 7164 C CA . ILE C 3 115 ? 51.790 -33.204 24.147 1.00 21.16 120 ILE B CA 1
ATOM 7165 C C . ILE C 3 115 ? 53.197 -33.279 23.557 1.00 21.20 120 ILE B C 1
ATOM 7166 O O . ILE C 3 115 ? 53.390 -33.675 22.409 1.00 20.43 120 ILE B O 1
ATOM 7171 N N . ASN C 3 116 ? 54.170 -32.858 24.336 1.00 20.22 121 ASN B N 1
ATOM 7172 C CA . ASN C 3 116 ? 55.522 -32.711 23.813 1.00 22.00 121 ASN B CA 1
ATOM 7173 C C . ASN C 3 116 ? 56.440 -33.730 24.444 1.00 22.17 121 ASN B C 1
ATOM 7174 O O . ASN C 3 116 ? 56.980 -33.512 25.517 1.00 23.44 121 ASN B O 1
ATOM 7179 N N . LEU C 3 117 ? 56.639 -34.828 23.723 1.00 20.58 122 LEU B N 1
ATOM 7180 C CA . LEU C 3 117 ? 57.422 -35.963 24.229 1.00 19.05 122 LEU B CA 1
ATOM 7181 C C . LEU C 3 117 ? 58.768 -36.097 23.567 1.00 20.38 122 LEU B C 1
ATOM 7182 O O . LEU C 3 117 ? 58.833 -36.201 22.352 1.00 19.33 122 LEU B O 1
ATOM 7187 N N . ARG C 3 118 ? 59.846 -36.132 24.371 1.00 19.29 123 ARG B N 1
ATOM 7188 C CA . ARG C 3 118 ? 61.195 -36.266 23.842 1.00 20.96 123 ARG B CA 1
ATOM 7189 C C . ARG C 3 118 ? 61.723 -37.610 24.330 1.00 22.58 123 ARG B C 1
ATOM 7190 O O . ARG C 3 118 ? 61.611 -37.936 25.514 1.00 23.23 123 ARG B O 1
ATOM 7198 N N . VAL C 3 119 ? 62.278 -38.384 23.411 1.00 21.93 124 VAL B N 1
ATOM 7199 C CA . VAL C 3 119 ? 62.815 -39.699 23.731 1.00 21.97 124 VAL B CA 1
ATOM 7200 C C . VAL C 3 119 ? 64.257 -39.745 23.353 1.00 23.52 124 VAL B C 1
ATOM 7201 O O . VAL C 3 119 ? 64.604 -39.414 22.213 1.00 23.25 124 VAL B O 1
ATOM 7205 N N . TYR C 3 120 ? 65.088 -40.167 24.314 1.00 24.97 125 TYR B N 1
ATOM 7206 C CA . TYR C 3 120 ? 66.530 -40.325 24.104 1.00 25.30 125 TYR B CA 1
ATOM 7207 C C . TYR C 3 120 ? 66.705 -41.820 24.001 1.00 25.32 125 TYR B C 1
ATOM 7208 O O . TYR C 3 120 ? 66.210 -42.558 24.864 1.00 27.24 125 TYR B O 1
ATOM 7217 N N . SER C 3 121 ? 67.398 -42.286 22.964 1.00 25.28 126 SER B N 1
ATOM 7218 C CA . SER C 3 121 ? 67.537 -43.720 22.789 1.00 27.01 126 SER B CA 1
ATOM 7219 C C . SER C 3 121 ? 68.636 -44.095 21.823 1.00 27.71 126 SER B C 1
ATOM 7220 O O . SER C 3 121 ? 68.958 -43.350 20.931 1.00 27.00 126 SER B O 1
ATOM 7223 N N . PRO C 3 122 ? 69.243 -45.270 22.020 1.00 30.52 127 PRO B N 1
ATOM 7224 C CA . PRO C 3 122 ? 70.292 -45.666 21.088 1.00 31.80 127 PRO B CA 1
ATOM 7225 C C . PRO C 3 122 ? 69.627 -46.222 19.834 1.00 32.12 127 PRO B C 1
ATOM 7226 O O . PRO C 3 122 ? 70.277 -46.396 18.822 1.00 33.67 127 PRO B O 1
ATOM 7230 N N . HIS C 3 123 ? 68.319 -46.467 19.906 1.00 32.63 128 HIS B N 1
ATOM 7231 C CA . HIS C 3 123 ? 67.569 -47.030 18.773 1.00 31.55 128 HIS B CA 1
ATOM 7232 C C . HIS C 3 123 ? 67.087 -45.986 17.775 1.00 31.05 128 HIS B C 1
ATOM 7233 O O . HIS C 3 123 ? 66.497 -46.337 16.741 1.00 28.85 128 HIS B O 1
ATOM 7240 N N . VAL C 3 124 ? 67.305 -44.710 18.066 1.00 28.89 129 VAL B N 1
ATOM 7241 C CA . VAL C 3 124 ? 66.795 -43.681 17.144 1.00 28.33 129 VAL B CA 1
ATOM 7242 C C . VAL C 3 124 ? 67.846 -42.742 16.598 1.00 29.56 129 VAL B C 1
ATOM 7243 O O . VAL C 3 124 ? 68.928 -42.588 17.188 1.00 29.56 129 VAL B O 1
ATOM 7247 N N . LEU C 3 125 ? 67.513 -42.106 15.474 1.00 28.30 130 LEU B N 1
ATOM 7248 C CA . LEU C 3 125 ? 68.360 -41.068 14.901 1.00 28.21 130 LEU B CA 1
ATOM 7249 C C . LEU C 3 125 ? 67.686 -39.797 15.416 1.00 28.81 130 LEU B C 1
ATOM 7250 O O . LEU C 3 125 ? 66.575 -39.863 16.009 1.00 26.35 130 LEU B O 1
ATOM 7255 N N . ASN C 3 126 ? 68.350 -38.654 15.233 1.00 27.87 131 ASN B N 1
ATOM 7256 C CA . ASN C 3 126 ? 67.799 -37.360 15.637 1.00 26.06 131 ASN B CA 1
ATOM 7257 C C . ASN C 3 126 ? 66.698 -37.096 14.599 1.00 25.95 131 ASN B C 1
ATOM 7258 O O . ASN C 3 126 ? 66.963 -36.973 13.382 1.00 23.31 131 ASN B O 1
ATOM 7263 N N . LEU C 3 127 ? 65.469 -36.984 15.081 1.00 23.94 132 LEU B N 1
ATOM 7264 C CA . LEU C 3 127 ? 64.383 -36.817 14.170 1.00 23.91 132 LEU B CA 1
ATOM 7265 C C . LEU C 3 127 ? 63.202 -36.350 14.985 1.00 22.20 132 LEU B C 1
ATOM 7266 O O . LEU C 3 127 ? 63.035 -36.811 16.116 1.00 24.08 132 LEU B O 1
ATOM 7271 N N . THR C 3 128 ? 62.362 -35.499 14.409 1.00 20.34 133 THR B N 1
ATOM 7272 C CA . THR C 3 128 ? 61.162 -35.041 15.090 1.00 20.55 133 THR B CA 1
ATOM 7273 C C . THR C 3 128 ? 59.954 -35.197 14.159 1.00 21.68 133 THR B C 1
ATOM 7274 O O . THR C 3 128 ? 60.020 -34.897 12.959 1.00 20.79 133 THR B O 1
ATOM 7278 N N . LEU C 3 129 ? 58.850 -35.663 14.721 1.00 21.03 134 LEU B N 1
ATOM 7279 C CA . LEU C 3 129 ? 57.637 -35.876 13.933 1.00 22.22 134 LEU B CA 1
ATOM 7280 C C . LEU C 3 129 ? 56.461 -35.443 14.796 1.00 22.12 134 LEU B C 1
ATOM 7281 O O . LEU C 3 129 ? 56.480 -35.650 16.003 1.00 23.73 134 LEU B O 1
ATOM 7286 N N . VAL C 3 130 ? 55.429 -34.882 14.176 1.00 20.09 135 VAL B N 1
ATOM 7287 C CA . VAL C 3 130 ? 54.240 -34.489 14.916 1.00 20.24 135 VAL B CA 1
ATOM 7288 C C . VAL C 3 130 ? 53.146 -35.494 14.532 1.00 20.16 135 VAL B C 1
ATOM 7289 O O . VAL C 3 130 ? 52.632 -35.421 13.412 1.00 19.78 135 VAL B O 1
ATOM 7293 N N . ASP C 3 131 ? 52.821 -36.425 15.430 1.00 20.09 136 ASP B N 1
ATOM 7294 C CA . ASP C 3 131 ? 51.788 -37.451 15.129 1.00 22.29 136 ASP B CA 1
ATOM 7295 C C . ASP C 3 131 ? 50.427 -36.795 15.294 1.00 22.55 136 ASP B C 1
ATOM 7296 O O . ASP C 3 131 ? 50.208 -36.076 16.255 1.00 21.94 136 ASP B O 1
ATOM 7301 N N . LEU C 3 132 ? 49.492 -37.076 14.382 1.00 23.70 137 LEU B N 1
ATOM 7302 C CA . LEU C 3 132 ? 48.188 -36.451 14.475 1.00 21.87 137 LEU B CA 1
ATOM 7303 C C . LEU C 3 132 ? 47.114 -37.554 14.451 1.00 24.87 137 LEU B C 1
ATOM 7304 O O . LEU C 3 132 ? 47.376 -38.689 14.072 1.00 22.50 137 LEU B O 1
ATOM 7309 N N . PRO C 3 133 ? 45.888 -37.215 14.865 1.00 24.92 138 PRO B N 1
ATOM 7310 C CA . PRO C 3 133 ? 44.778 -38.171 14.890 1.00 25.47 138 PRO B CA 1
ATOM 7311 C C . PRO C 3 133 ? 44.633 -38.854 13.543 1.00 24.18 138 PRO B C 1
ATOM 7312 O O . PRO C 3 133 ? 44.735 -38.200 12.508 1.00 25.12 138 PRO B O 1
ATOM 7316 N N . GLY C 3 134 ? 44.407 -40.163 13.544 1.00 25.32 139 GLY B N 1
ATOM 7317 C CA . GLY C 3 134 ? 44.234 -40.866 12.286 1.00 25.71 139 GLY B CA 1
ATOM 7318 C C . GLY C 3 134 ? 42.808 -40.605 11.745 1.00 27.18 139 GLY B C 1
ATOM 7319 O O . GLY C 3 134 ? 41.878 -40.336 12.511 1.00 25.05 139 GLY B O 1
ATOM 7320 N N . MET C 3 135 ? 42.654 -40.677 10.436 1.00 26.36 140 MET B N 1
ATOM 7321 C CA . MET C 3 135 ? 41.376 -40.441 9.774 1.00 31.24 140 MET B CA 1
ATOM 7322 C C . MET C 3 135 ? 40.487 -41.690 9.786 1.00 33.41 140 MET B C 1
ATOM 7323 O O . MET C 3 135 ? 40.986 -42.809 9.792 1.00 31.59 140 MET B O 1
ATOM 7328 N N . THR C 3 136 ? 39.172 -41.472 9.839 1.00 39.82 141 THR B N 1
ATOM 7329 C CA . THR C 3 136 ? 38.177 -42.544 9.794 1.00 45.40 141 THR B CA 1
ATOM 7330 C C . THR C 3 136 ? 36.820 -41.943 9.480 1.00 48.78 141 THR B C 1
ATOM 7331 O O . THR C 3 136 ? 36.577 -40.754 9.736 1.00 49.33 141 THR B O 1
ATOM 7335 N N . LYS C 3 137 ? 35.942 -42.773 8.926 1.00 52.90 142 LYS B N 1
ATOM 7336 C CA . LYS C 3 137 ? 34.571 -42.371 8.614 1.00 57.20 142 LYS B CA 1
ATOM 7337 C C . LYS C 3 137 ? 33.741 -42.635 9.889 1.00 60.36 142 LYS B C 1
ATOM 7338 O O . LYS C 3 137 ? 33.749 -41.827 10.825 1.00 60.76 142 LYS B O 1
ATOM 7344 N N . VAL C 3 138 ? 33.054 -43.783 9.915 1.00 63.23 143 VAL B N 1
ATOM 7345 C CA . VAL C 3 138 ? 32.212 -44.232 11.038 1.00 65.38 143 VAL B CA 1
ATOM 7346 C C . VAL C 3 138 ? 32.693 -43.759 12.416 1.00 66.73 143 VAL B C 1
ATOM 7347 O O . VAL C 3 138 ? 33.631 -44.325 12.988 1.00 66.19 143 VAL B O 1
ATOM 7351 N N . PRO C 3 139 ? 32.023 -42.733 12.978 1.00 68.46 144 PRO B N 1
ATOM 7352 C CA . PRO C 3 139 ? 32.331 -42.132 14.283 1.00 69.72 144 PRO B CA 1
ATOM 7353 C C . PRO C 3 139 ? 32.385 -43.124 15.439 1.00 71.32 144 PRO B C 1
ATOM 7354 O O . PRO C 3 139 ? 32.657 -42.739 16.583 1.00 71.22 144 PRO B O 1
ATOM 7358 N N . VAL C 3 140 ? 32.135 -44.397 15.124 1.00 72.73 145 VAL B N 1
ATOM 7359 C CA . VAL C 3 140 ? 32.149 -45.488 16.097 1.00 73.91 145 VAL B CA 1
ATOM 7360 C C . VAL C 3 140 ? 33.109 -45.253 17.272 1.00 74.71 145 VAL B C 1
ATOM 7361 O O . VAL C 3 140 ? 34.273 -45.669 17.258 1.00 75.09 145 VAL B O 1
ATOM 7365 N N . GLY C 3 141 ? 32.593 -44.569 18.287 1.00 75.03 146 GLY B N 1
ATOM 7366 C CA . GLY C 3 141 ? 33.360 -44.274 19.479 1.00 75.28 146 GLY B CA 1
ATOM 7367 C C . GLY C 3 141 ? 32.320 -43.909 20.508 1.00 75.40 146 GLY B C 1
ATOM 7368 O O . GLY C 3 141 ? 31.541 -44.758 20.944 1.00 75.07 146 GLY B O 1
ATOM 7369 N N . ASP C 3 142 ? 32.296 -42.639 20.882 1.00 75.58 147 ASP B N 1
ATOM 7370 C CA . ASP C 3 142 ? 31.320 -42.151 21.841 1.00 75.25 147 ASP B CA 1
ATOM 7371 C C . ASP C 3 142 ? 31.457 -40.643 21.939 1.00 74.82 147 ASP B C 1
ATOM 7372 O O . ASP C 3 142 ? 31.949 -40.110 22.943 1.00 74.93 147 ASP B O 1
ATOM 7377 N N . GLN C 3 143 ? 31.023 -39.974 20.871 1.00 73.92 148 GLN B N 1
ATOM 7378 C CA . GLN C 3 143 ? 31.061 -38.521 20.764 1.00 72.83 148 GLN B CA 1
ATOM 7379 C C . GLN C 3 143 ? 32.400 -38.064 20.162 1.00 71.05 148 GLN B C 1
ATOM 7380 O O . GLN C 3 143 ? 33.475 -38.525 20.568 1.00 71.87 148 GLN B O 1
ATOM 7386 N N . PRO C 3 144 ? 32.354 -37.158 19.177 1.00 68.33 149 PRO B N 1
ATOM 7387 C CA . PRO C 3 144 ? 31.146 -36.552 18.591 1.00 65.95 149 PRO B CA 1
ATOM 7388 C C . PRO C 3 144 ? 30.830 -37.130 17.196 1.00 63.06 149 PRO B C 1
ATOM 7389 O O . PRO C 3 144 ? 31.677 -37.759 16.574 1.00 62.27 149 PRO B O 1
ATOM 7393 N N . PRO C 3 145 ? 29.605 -36.909 16.687 1.00 61.02 150 PRO B N 1
ATOM 7394 C CA . PRO C 3 145 ? 29.192 -37.416 15.368 1.00 58.39 150 PRO B CA 1
ATOM 7395 C C . PRO C 3 145 ? 29.989 -36.858 14.179 1.00 55.29 150 PRO B C 1
ATOM 7396 O O . PRO C 3 145 ? 30.211 -37.550 13.182 1.00 54.97 150 PRO B O 1
ATOM 7400 N N . ASP C 3 146 ? 30.391 -35.596 14.285 1.00 52.18 151 ASP B N 1
ATOM 7401 C CA . ASP C 3 146 ? 31.168 -34.944 13.234 1.00 48.13 151 ASP B CA 1
ATOM 7402 C C . ASP C 3 146 ? 32.671 -35.191 13.442 1.00 45.20 151 ASP B C 1
ATOM 7403 O O . ASP C 3 146 ? 33.506 -34.524 12.832 1.00 42.32 151 ASP B O 1
ATOM 7408 N N . ILE C 3 147 ? 33.009 -36.164 14.287 1.00 42.29 152 ILE B N 1
ATOM 7409 C CA . ILE C 3 147 ? 34.410 -36.456 14.571 1.00 39.88 152 ILE B CA 1
ATOM 7410 C C . ILE C 3 147 ? 35.310 -36.512 13.324 1.00 38.58 152 ILE B C 1
ATOM 7411 O O . ILE C 3 147 ? 36.424 -36.002 13.369 1.00 37.27 152 ILE B O 1
ATOM 7416 N N . GLU C 3 148 ? 34.841 -37.138 12.237 1.00 37.52 153 GLU B N 1
ATOM 7417 C CA . GLU C 3 148 ? 35.635 -37.235 11.021 1.00 38.46 153 GLU B CA 1
ATOM 7418 C C . GLU C 3 148 ? 36.058 -35.837 10.567 1.00 37.42 153 GLU B C 1
ATOM 7419 O O . GLU C 3 148 ? 37.196 -35.643 10.118 1.00 35.96 153 GLU B O 1
ATOM 7425 N N . PHE C 3 149 ? 35.150 -34.864 10.688 1.00 34.95 154 PHE B N 1
ATOM 7426 C CA . PHE C 3 149 ? 35.441 -33.502 10.254 1.00 34.86 154 PHE B CA 1
ATOM 7427 C C . PHE C 3 149 ? 36.342 -32.763 11.209 1.00 33.32 154 PHE B C 1
ATOM 7428 O O . PHE C 3 149 ? 37.156 -31.934 10.802 1.00 32.21 154 PHE B O 1
ATOM 7436 N N . GLN C 3 150 ? 36.158 -33.031 12.486 1.00 30.44 155 GLN B N 1
ATOM 7437 C CA . GLN C 3 150 ? 37.001 -32.424 13.488 1.00 31.99 155 GLN B CA 1
ATOM 7438 C C . GLN C 3 150 ? 38.461 -32.870 13.241 1.00 30.11 155 GLN B C 1
ATOM 7439 O O . GLN C 3 150 ? 39.365 -32.055 13.302 1.00 29.38 155 GLN B O 1
ATOM 7445 N N . ILE C 3 151 ? 38.657 -34.159 13.000 1.00 29.32 156 ILE B N 1
ATOM 7446 C CA . ILE C 3 151 ? 40.001 -34.698 12.731 1.00 28.16 156 ILE B CA 1
ATOM 7447 C C . ILE C 3 151 ? 40.546 -34.081 11.430 1.00 27.39 156 ILE B C 1
ATOM 7448 O O . ILE C 3 151 ? 41.661 -33.557 11.381 1.00 25.83 156 ILE B O 1
ATOM 7453 N N . ARG C 3 152 ? 39.760 -34.136 10.353 1.00 27.73 157 ARG B N 1
ATOM 7454 C CA . ARG C 3 152 ? 40.254 -33.559 9.104 1.00 28.61 157 ARG B CA 1
ATOM 7455 C C . ARG C 3 152 ? 40.617 -32.062 9.293 1.00 28.28 157 ARG B C 1
ATOM 7456 O O . ARG C 3 152 ? 41.660 -31.570 8.802 1.00 27.75 157 ARG B O 1
ATOM 7471 N N . ASP C 3 153 ? 39.772 -31.328 10.002 1.00 28.33 158 ASP B N 1
ATOM 7472 C CA . ASP C 3 153 ? 40.042 -29.897 10.217 1.00 31.61 158 ASP B CA 1
ATOM 7473 C C . ASP C 3 153 ? 41.366 -29.693 11.006 1.00 30.92 158 ASP B C 1
ATOM 7474 O O . ASP C 3 153 ? 42.151 -28.797 10.689 1.00 31.91 158 ASP B O 1
ATOM 7479 N N . MET C 3 154 ? 41.616 -30.533 12.005 1.00 28.27 159 MET B N 1
ATOM 7480 C CA . MET C 3 154 ? 42.859 -30.423 12.767 1.00 28.91 159 MET B CA 1
ATOM 7481 C C . MET C 3 154 ? 44.051 -30.769 11.842 1.00 26.72 159 MET B C 1
ATOM 7482 O O . MET C 3 154 ? 45.035 -30.064 11.820 1.00 26.97 159 MET B O 1
ATOM 7487 N N . LEU C 3 155 ? 43.950 -31.843 11.076 1.00 24.90 160 LEU B N 1
ATOM 7488 C CA . LEU C 3 155 ? 45.006 -32.189 10.156 1.00 25.31 160 LEU B CA 1
ATOM 7489 C C . LEU C 3 155 ? 45.279 -31.038 9.187 1.00 25.45 160 LEU B C 1
ATOM 7490 O O . LEU C 3 155 ? 46.430 -30.728 8.913 1.00 23.96 160 LEU B O 1
ATOM 7495 N N . MET C 3 156 ? 44.223 -30.396 8.667 1.00 26.33 161 MET B N 1
ATOM 7496 C CA . MET C 3 156 ? 44.418 -29.315 7.711 1.00 27.57 161 MET B CA 1
ATOM 7497 C C . MET C 3 156 ? 45.145 -28.135 8.319 1.00 27.20 161 MET B C 1
ATOM 7498 O O . MET C 3 156 ? 45.919 -27.492 7.636 1.00 29.13 161 MET B O 1
ATOM 7503 N N . GLN C 3 157 ? 44.918 -27.866 9.598 1.00 27.76 162 GLN B N 1
ATOM 7504 C CA . GLN C 3 157 ? 45.593 -26.756 10.267 1.00 27.99 162 GLN B CA 1
ATOM 7505 C C . GLN C 3 157 ? 47.118 -26.966 10.172 1.00 27.21 162 GLN B C 1
ATOM 7506 O O . GLN C 3 157 ? 47.901 -26.020 10.011 1.00 27.69 162 GLN B O 1
ATOM 7512 N N . PHE C 3 158 ? 47.544 -28.219 10.270 1.00 22.87 163 PHE B N 1
ATOM 7513 C CA . PHE C 3 158 ? 48.950 -28.477 10.170 1.00 23.76 163 PHE B CA 1
ATOM 7514 C C . PHE C 3 158 ? 49.457 -28.531 8.769 1.00 22.15 163 PHE B C 1
ATOM 7515 O O . PHE C 3 158 ? 50.382 -27.795 8.424 1.00 23.00 163 PHE B O 1
ATOM 7523 N N . VAL C 3 159 ? 48.852 -29.387 7.949 1.00 21.60 164 VAL B N 1
ATOM 7524 C CA . VAL C 3 159 ? 49.378 -29.600 6.619 1.00 21.88 164 VAL B CA 1
ATOM 7525 C C . VAL C 3 159 ? 49.118 -28.567 5.553 1.00 23.61 164 VAL B C 1
ATOM 7526 O O . VAL C 3 159 ? 49.718 -28.684 4.504 1.00 22.29 164 VAL B O 1
ATOM 7530 N N . THR C 3 160 ? 48.228 -27.594 5.792 1.00 23.80 165 THR B N 1
ATOM 7531 C CA . THR C 3 160 ? 48.050 -26.560 4.769 1.00 26.12 165 THR B CA 1
ATOM 7532 C C . THR C 3 160 ? 49.245 -25.606 4.822 1.00 27.30 165 THR B C 1
ATOM 7533 O O . THR C 3 160 ? 49.440 -24.823 3.896 1.00 28.54 165 THR B O 1
ATOM 7537 N N . LYS C 3 161 ? 50.036 -25.651 5.904 1.00 25.96 166 LYS B N 1
ATOM 7538 C CA . LYS C 3 161 ? 51.199 -24.774 5.995 1.00 25.24 166 LYS B CA 1
ATOM 7539 C C . LYS C 3 161 ? 52.354 -25.220 5.093 1.00 27.66 166 LYS B C 1
ATOM 7540 O O . LYS C 3 161 ? 52.727 -26.408 5.042 1.00 25.07 166 LYS B O 1
ATOM 7546 N N . GLU C 3 162 ? 52.925 -24.243 4.380 1.00 28.03 167 GLU B N 1
ATOM 7547 C CA . GLU C 3 162 ? 54.011 -24.511 3.453 1.00 30.83 167 GLU B CA 1
ATOM 7548 C C . GLU C 3 162 ? 55.243 -25.184 4.031 1.00 28.78 167 GLU B C 1
ATOM 7549 O O . GLU C 3 162 ? 55.857 -25.975 3.344 1.00 29.48 167 GLU B O 1
ATOM 7555 N N . ASN C 3 163 ? 55.641 -24.863 5.255 1.00 26.45 168 ASN B N 1
ATOM 7556 C CA . ASN C 3 163 ? 56.822 -25.516 5.823 1.00 25.47 168 ASN B CA 1
ATOM 7557 C C . ASN C 3 163 ? 56.553 -26.871 6.489 1.00 24.31 168 ASN B C 1
ATOM 7558 O O . ASN C 3 163 ? 57.454 -27.489 7.095 1.00 23.68 168 ASN B O 1
ATOM 7563 N N . CYS C 3 164 ? 55.329 -27.355 6.364 1.00 23.71 169 CYS B N 1
ATOM 7564 C CA . CYS C 3 164 ? 55.002 -28.642 6.956 1.00 24.59 169 CYS B CA 1
ATOM 7565 C C . CYS C 3 164 ? 55.219 -29.760 5.931 1.00 25.96 169 CYS B C 1
ATOM 7566 O O . CYS C 3 164 ? 54.526 -29.793 4.883 1.00 27.34 169 CYS B O 1
ATOM 7569 N N . LEU C 3 165 ? 56.172 -30.652 6.211 1.00 23.36 170 LEU B N 1
ATOM 7570 C CA . LEU C 3 165 ? 56.425 -31.815 5.344 1.00 23.25 170 LEU B CA 1
ATOM 7571 C C . LEU C 3 165 ? 55.378 -32.861 5.798 1.00 23.38 170 LEU B C 1
ATOM 7572 O O . LEU C 3 165 ? 55.120 -33.008 7.010 1.00 21.59 170 LEU B O 1
ATOM 7577 N N . ILE C 3 166 ? 54.848 -33.619 4.851 1.00 19.14 171 ILE B N 1
ATOM 7578 C CA . ILE C 3 166 ? 53.814 -34.589 5.169 1.00 20.29 171 ILE B CA 1
ATOM 7579 C C . ILE C 3 166 ? 54.315 -36.030 5.090 1.00 20.45 171 ILE B C 1
ATOM 7580 O O . ILE C 3 166 ? 54.768 -36.445 4.034 1.00 22.06 171 ILE B O 1
ATOM 7585 N N . LEU C 3 167 ? 54.224 -36.787 6.196 1.00 19.66 172 LEU B N 1
ATOM 7586 C CA . LEU C 3 167 ? 54.629 -38.207 6.168 1.00 18.04 172 LEU B CA 1
ATOM 7587 C C . LEU C 3 167 ? 53.297 -38.916 6.007 1.00 18.31 172 LEU B C 1
ATOM 7588 O O . LEU C 3 167 ? 52.576 -39.065 6.989 1.00 18.19 172 LEU B O 1
ATOM 7593 N N . ALA C 3 168 ? 52.960 -39.286 4.761 1.00 19.36 173 ALA B N 1
ATOM 7594 C CA . ALA C 3 168 ? 51.644 -39.926 4.453 1.00 19.85 173 ALA B CA 1
ATOM 7595 C C . ALA C 3 168 ? 51.817 -41.448 4.544 1.00 18.94 173 ALA B C 1
ATOM 7596 O O . ALA C 3 168 ? 52.555 -42.059 3.750 1.00 19.22 173 ALA B O 1
ATOM 7598 N N . VAL C 3 169 ? 51.128 -42.037 5.527 1.00 19.09 174 VAL B N 1
ATOM 7599 C CA . VAL C 3 169 ? 51.231 -43.480 5.810 1.00 17.54 174 VAL B CA 1
ATOM 7600 C C . VAL C 3 169 ? 49.996 -44.199 5.275 1.00 19.86 174 VAL B C 1
ATOM 7601 O O . VAL C 3 169 ? 48.849 -43.810 5.575 1.00 19.03 174 VAL B O 1
ATOM 7605 N N . SER C 3 170 ? 50.246 -45.219 4.462 1.00 19.18 175 SER B N 1
ATOM 7606 C CA . SER C 3 170 ? 49.184 -46.017 3.877 1.00 20.65 175 SER B CA 1
ATOM 7607 C C . SER C 3 170 ? 49.520 -47.534 3.957 1.00 21.41 175 SER B C 1
ATOM 7608 O O . SER C 3 170 ? 50.664 -47.929 3.751 1.00 19.71 175 SER B O 1
ATOM 7611 N N . PRO C 3 171 ? 48.497 -48.390 4.196 1.00 21.65 176 PRO B N 1
ATOM 7612 C CA . PRO C 3 171 ? 48.707 -49.848 4.280 1.00 19.59 176 PRO B CA 1
ATOM 7613 C C . PRO C 3 171 ? 48.728 -50.416 2.847 1.00 21.98 176 PRO B C 1
ATOM 7614 O O . PRO C 3 171 ? 47.930 -49.990 1.995 1.00 21.71 176 PRO B O 1
ATOM 7618 N N . ALA C 3 172 ? 49.651 -51.332 2.575 1.00 21.47 177 ALA B N 1
ATOM 7619 C CA . ALA C 3 172 ? 49.752 -51.942 1.246 1.00 21.58 177 ALA B CA 1
ATOM 7620 C C . ALA C 3 172 ? 48.560 -52.844 0.933 1.00 22.86 177 ALA B C 1
ATOM 7621 O O . ALA C 3 172 ? 48.259 -53.087 -0.234 1.00 23.28 177 ALA B O 1
ATOM 7623 N N . ASN C 3 173 ? 47.897 -53.377 1.957 1.00 23.62 178 ASN B N 1
ATOM 7624 C CA . ASN C 3 173 ? 46.771 -54.272 1.690 1.00 25.58 178 ASN B CA 1
ATOM 7625 C C . ASN C 3 173 ? 45.471 -53.537 1.603 1.00 27.62 178 ASN B C 1
ATOM 7626 O O . ASN C 3 173 ? 44.513 -53.844 2.287 1.00 28.23 178 ASN B O 1
ATOM 7631 N N . SER C 3 174 ? 45.463 -52.538 0.736 1.00 30.63 179 SER B N 1
ATOM 7632 C CA . SER C 3 174 ? 44.279 -51.743 0.496 1.00 32.30 179 SER B CA 1
ATOM 7633 C C . SER C 3 174 ? 44.464 -51.176 -0.896 1.00 32.66 179 SER B C 1
ATOM 7634 O O . SER C 3 174 ? 45.420 -51.516 -1.605 1.00 34.14 179 SER B O 1
ATOM 7637 N N . ASP C 3 175 ? 43.529 -50.331 -1.297 1.00 31.92 180 ASP B N 1
ATOM 7638 C CA . ASP C 3 175 ? 43.595 -49.706 -2.616 1.00 32.32 180 ASP B CA 1
ATOM 7639 C C . ASP C 3 175 ? 44.430 -48.454 -2.357 1.00 31.22 180 ASP B C 1
ATOM 7640 O O . ASP C 3 175 ? 43.906 -47.495 -1.816 1.00 29.14 180 ASP B O 1
ATOM 7645 N N . LEU C 3 176 ? 45.713 -48.451 -2.726 1.00 31.36 181 LEU B N 1
ATOM 7646 C CA . LEU C 3 176 ? 46.529 -47.276 -2.441 1.00 32.96 181 LEU B CA 1
ATOM 7647 C C . LEU C 3 176 ? 46.018 -45.997 -3.125 1.00 33.52 181 LEU B C 1
ATOM 7648 O O . LEU C 3 176 ? 46.192 -44.893 -2.606 1.00 34.11 181 LEU B O 1
ATOM 7653 N N . ALA C 3 177 ? 45.329 -46.132 -4.250 1.00 34.26 182 ALA B N 1
ATOM 7654 C CA . ALA C 3 177 ? 44.782 -44.940 -4.922 1.00 34.28 182 ALA B CA 1
ATOM 7655 C C . ALA C 3 177 ? 43.699 -44.323 -4.041 1.00 33.62 182 ALA B C 1
ATOM 7656 O O . ALA C 3 177 ? 43.377 -43.136 -4.153 1.00 35.25 182 ALA B O 1
ATOM 7658 N N . ASN C 3 178 ? 43.128 -45.121 -3.161 1.00 30.45 183 ASN B N 1
ATOM 7659 C CA . ASN C 3 178 ? 42.094 -44.606 -2.286 1.00 31.59 183 ASN B CA 1
ATOM 7660 C C . ASN C 3 178 ? 42.624 -44.315 -0.857 1.00 28.87 183 ASN B C 1
ATOM 7661 O O . ASN C 3 178 ? 41.870 -44.194 0.083 1.00 28.40 183 ASN B O 1
ATOM 7666 N N . SER C 3 179 ? 43.932 -44.179 -0.720 1.00 27.91 184 SER B N 1
ATOM 7667 C CA . SER C 3 179 ? 44.563 -43.890 0.592 1.00 27.20 184 SER B CA 1
ATOM 7668 C C . SER C 3 179 ? 44.119 -42.533 1.159 1.00 27.13 184 SER B C 1
ATOM 7669 O O . SER C 3 179 ? 44.267 -41.523 0.489 1.00 24.73 184 SER B O 1
ATOM 7672 N N . ASP C 3 180 ? 43.570 -42.525 2.372 1.00 26.42 185 ASP B N 1
ATOM 7673 C CA . ASP C 3 180 ? 43.164 -41.264 2.970 1.00 28.22 185 ASP B CA 1
ATOM 7674 C C . ASP C 3 180 ? 44.351 -40.330 3.112 1.00 25.36 185 ASP B C 1
ATOM 7675 O O . ASP C 3 180 ? 44.198 -39.134 2.982 1.00 24.93 185 ASP B O 1
ATOM 7680 N N . ALA C 3 181 ? 45.523 -40.862 3.438 1.00 23.19 186 ALA B N 1
ATOM 7681 C CA . ALA C 3 181 ? 46.687 -39.983 3.632 1.00 21.95 186 ALA B CA 1
ATOM 7682 C C . ALA C 3 181 ? 47.159 -39.373 2.325 1.00 22.81 186 ALA B C 1
ATOM 7683 O O . ALA C 3 181 ? 47.475 -38.158 2.248 1.00 22.42 186 ALA B O 1
ATOM 7685 N N . LEU C 3 182 ? 47.242 -40.200 1.290 1.00 21.83 187 LEU B N 1
ATOM 7686 C CA . LEU C 3 182 ? 47.740 -39.677 0.030 1.00 22.71 187 LEU B CA 1
ATOM 7687 C C . LEU C 3 182 ? 46.721 -38.706 -0.563 1.00 21.90 187 LEU B C 1
ATOM 7688 O O . LEU C 3 182 ? 47.109 -37.760 -1.240 1.00 21.81 187 LEU B O 1
ATOM 7693 N N . LYS C 3 183 ? 45.432 -38.924 -0.314 1.00 23.48 188 LYS B N 1
ATOM 7694 C CA . LYS C 3 183 ? 44.431 -38.008 -0.863 1.00 24.50 188 LYS B CA 1
ATOM 7695 C C . LYS C 3 183 ? 44.481 -36.646 -0.165 1.00 25.11 188 LYS B C 1
ATOM 7696 O O . LYS C 3 183 ? 44.439 -35.602 -0.839 1.00 24.30 188 LYS B O 1
ATOM 7702 N N . ILE C 3 184 ? 44.577 -36.629 1.167 1.00 24.91 189 ILE B N 1
ATOM 7703 C CA . ILE C 3 184 ? 44.645 -35.342 1.818 1.00 24.67 189 ILE B CA 1
ATOM 7704 C C . ILE C 3 184 ? 45.969 -34.677 1.481 1.00 25.20 189 ILE B C 1
ATOM 7705 O O . ILE C 3 184 ? 46.015 -33.450 1.377 1.00 25.33 189 ILE B O 1
ATOM 7710 N N . ALA C 3 185 ? 47.043 -35.453 1.272 1.00 24.45 190 ALA B N 1
ATOM 7711 C CA . ALA C 3 185 ? 48.305 -34.810 0.917 1.00 24.05 190 ALA B CA 1
ATOM 7712 C C . ALA C 3 185 ? 48.153 -34.166 -0.466 1.00 25.39 190 ALA B C 1
ATOM 7713 O O . ALA C 3 185 ? 48.665 -33.065 -0.709 1.00 24.08 190 ALA B O 1
ATOM 7715 N N . LYS C 3 186 ? 47.425 -34.823 -1.375 1.00 24.77 191 LYS B N 1
ATOM 7716 C CA . LYS C 3 186 ? 47.216 -34.228 -2.699 1.00 27.13 191 LYS B CA 1
ATOM 7717 C C . LYS C 3 186 ? 46.339 -32.970 -2.686 1.00 28.61 191 LYS B C 1
ATOM 7718 O O . LYS C 3 186 ? 46.500 -32.089 -3.543 1.00 27.87 191 LYS B O 1
ATOM 7724 N N . GLU C 3 187 ? 45.411 -32.869 -1.736 1.00 28.11 192 GLU B N 1
ATOM 7725 C CA . GLU C 3 187 ? 44.571 -31.664 -1.630 1.00 30.77 192 GLU B CA 1
ATOM 7726 C C . GLU C 3 187 ? 45.400 -30.422 -1.309 1.00 29.45 192 GLU B C 1
ATOM 7727 O O . GLU C 3 187 ? 45.122 -29.339 -1.818 1.00 28.16 192 GLU B O 1
ATOM 7733 N N . VAL C 3 188 ? 46.411 -30.572 -0.451 1.00 27.85 193 VAL B N 1
ATOM 7734 C CA . VAL C 3 188 ? 47.240 -29.428 -0.062 1.00 27.36 193 VAL B CA 1
ATOM 7735 C C . VAL C 3 188 ? 48.591 -29.356 -0.740 1.00 27.63 193 VAL B C 1
ATOM 7736 O O . VAL C 3 188 ? 49.236 -28.303 -0.732 1.00 28.88 193 VAL B O 1
ATOM 7740 N N . ASP C 3 189 ? 49.053 -30.474 -1.295 1.00 25.79 194 ASP B N 1
ATOM 7741 C CA . ASP C 3 189 ? 50.328 -30.497 -1.974 1.00 25.84 194 ASP B CA 1
ATOM 7742 C C . ASP C 3 189 ? 50.108 -31.235 -3.298 1.00 28.23 194 ASP B C 1
ATOM 7743 O O . ASP C 3 189 ? 50.550 -32.362 -3.502 1.00 27.75 194 ASP B O 1
ATOM 7748 N N . PRO C 3 190 ? 49.378 -30.588 -4.223 1.00 31.32 195 PRO B N 1
ATOM 7749 C CA . PRO C 3 190 ? 49.035 -31.108 -5.556 1.00 32.18 195 PRO B CA 1
ATOM 7750 C C . PRO C 3 190 ? 50.245 -31.572 -6.361 1.00 32.75 195 PRO B C 1
ATOM 7751 O O . PRO C 3 190 ? 50.159 -32.569 -7.068 1.00 32.24 195 PRO B O 1
ATOM 7755 N N . GLN C 3 191 ? 51.371 -30.866 -6.262 1.00 32.27 196 GLN B N 1
ATOM 7756 C CA . GLN C 3 191 ? 52.545 -31.272 -7.021 1.00 33.42 196 GLN B CA 1
ATOM 7757 C C . GLN C 3 191 ? 53.372 -32.358 -6.344 1.00 33.13 196 GLN B C 1
ATOM 7758 O O . GLN C 3 191 ? 54.405 -32.792 -6.875 1.00 31.59 196 GLN B O 1
ATOM 7764 N N . GLY C 3 192 ? 52.911 -32.809 -5.181 1.00 31.93 197 GLY B N 1
ATOM 7765 C CA . GLY C 3 192 ? 53.629 -33.870 -4.508 1.00 28.80 197 GLY B CA 1
ATOM 7766 C C . GLY C 3 192 ? 55.073 -33.516 -4.253 1.00 29.07 197 GLY B C 1
ATOM 7767 O O . GLY C 3 192 ? 55.977 -34.353 -4.465 1.00 30.13 197 GLY B O 1
ATOM 7768 N N . GLN C 3 193 ? 55.307 -32.294 -3.788 1.00 27.10 198 GLN B N 1
ATOM 7769 C CA . GLN C 3 193 ? 56.664 -31.861 -3.499 1.00 28.13 198 GLN B CA 1
ATOM 7770 C C . GLN C 3 193 ? 57.033 -31.846 -2.029 1.00 25.49 198 GLN B C 1
ATOM 7771 O O . GLN C 3 193 ? 58.204 -31.698 -1.691 1.00 23.34 198 GLN B O 1
ATOM 7777 N N . ARG C 3 194 ? 56.056 -31.970 -1.140 1.00 23.96 199 ARG B N 1
ATOM 7778 C CA . ARG C 3 194 ? 56.414 -31.980 0.281 1.00 24.60 199 ARG B CA 1
ATOM 7779 C C . ARG C 3 194 ? 55.716 -33.110 1.018 1.00 24.59 199 ARG B C 1
ATOM 7780 O O . ARG C 3 194 ? 55.385 -32.984 2.187 1.00 25.31 199 ARG B O 1
ATOM 7788 N N . THR C 3 195 ? 55.552 -34.232 0.332 1.00 22.44 200 THR B N 1
ATOM 7789 C CA . THR C 3 195 ? 54.876 -35.414 0.894 1.00 20.98 200 THR B CA 1
ATOM 7790 C C . THR C 3 195 ? 55.847 -36.584 0.781 1.00 23.74 200 THR B C 1
ATOM 7791 O O . THR C 3 195 ? 56.403 -36.800 -0.290 1.00 22.00 200 THR B O 1
ATOM 7795 N N . ILE C 3 196 ? 56.122 -37.278 1.894 1.00 22.84 201 ILE B N 1
ATOM 7796 C CA . ILE C 3 196 ? 56.997 -38.439 1.851 1.00 23.18 201 ILE B CA 1
ATOM 7797 C C . ILE C 3 196 ? 56.073 -39.630 2.078 1.00 22.99 201 ILE B C 1
ATOM 7798 O O . ILE C 3 196 ? 55.356 -39.665 3.070 1.00 22.08 201 ILE B O 1
ATOM 7803 N N . GLY C 3 197 ? 56.089 -40.604 1.180 1.00 21.86 202 GLY B N 1
ATOM 7804 C CA . GLY C 3 197 ? 55.174 -41.729 1.371 1.00 22.70 202 GLY B CA 1
ATOM 7805 C C . GLY C 3 197 ? 55.737 -42.901 2.137 1.00 22.77 202 GLY B C 1
ATOM 7806 O O . GLY C 3 197 ? 56.905 -43.280 1.922 1.00 23.41 202 GLY B O 1
ATOM 7807 N N . VAL C 3 198 ? 54.907 -43.487 3.007 1.00 21.52 203 VAL B N 1
ATOM 7808 C CA . VAL C 3 198 ? 55.304 -44.676 3.755 1.00 21.29 203 VAL B CA 1
ATOM 7809 C C . VAL C 3 198 ? 54.255 -45.749 3.473 1.00 21.78 203 VAL B C 1
ATOM 7810 O O . VAL C 3 198 ? 53.054 -45.512 3.641 1.00 21.45 203 VAL B O 1
ATOM 7814 N N . ILE C 3 199 ? 54.713 -46.928 3.055 1.00 20.68 204 ILE B N 1
ATOM 7815 C CA . ILE C 3 199 ? 53.774 -48.035 2.750 1.00 19.96 204 ILE B CA 1
ATOM 7816 C C . ILE C 3 199 ? 54.018 -49.105 3.827 1.00 18.92 204 ILE B C 1
ATOM 7817 O O . ILE C 3 199 ? 55.098 -49.690 3.891 1.00 18.44 204 ILE B O 1
ATOM 7822 N N . THR C 3 200 ? 53.001 -49.390 4.635 1.00 18.20 205 THR B N 1
ATOM 7823 C CA . THR C 3 200 ? 53.125 -50.366 5.716 1.00 18.25 205 THR B CA 1
ATOM 7824 C C . THR C 3 200 ? 52.446 -51.679 5.293 1.00 19.26 205 THR B C 1
ATOM 7825 O O . THR C 3 200 ? 51.857 -51.762 4.223 1.00 19.40 205 THR B O 1
ATOM 7829 N N . LYS C 3 201 ? 52.565 -52.700 6.146 1.00 19.92 206 LYS B N 1
ATOM 7830 C CA . LYS C 3 201 ? 51.864 -53.975 5.927 1.00 21.57 206 LYS B CA 1
ATOM 7831 C C . LYS C 3 201 ? 52.140 -54.665 4.606 1.00 21.78 206 LYS B C 1
ATOM 7832 O O . LYS C 3 201 ? 51.259 -55.391 4.069 1.00 20.97 206 LYS B O 1
ATOM 7838 N N . LEU C 3 202 ? 53.334 -54.457 4.069 1.00 21.45 207 LEU B N 1
ATOM 7839 C CA . LEU C 3 202 ? 53.697 -55.072 2.791 1.00 22.23 207 LEU B CA 1
ATOM 7840 C C . LEU C 3 202 ? 53.604 -56.596 2.873 1.00 24.00 207 LEU B C 1
ATOM 7841 O O . LEU C 3 202 ? 53.301 -57.245 1.876 1.00 23.96 207 LEU B O 1
ATOM 7846 N N . ASP C 3 203 ? 53.849 -57.157 4.050 1.00 21.74 208 ASP B N 1
ATOM 7847 C CA . ASP C 3 203 ? 53.780 -58.605 4.193 1.00 23.43 208 ASP B CA 1
ATOM 7848 C C . ASP C 3 203 ? 52.345 -59.158 4.234 1.00 24.36 208 ASP B C 1
ATOM 7849 O O . ASP C 3 203 ? 52.124 -60.386 4.200 1.00 23.45 208 ASP B O 1
ATOM 7854 N N . LEU C 3 204 ? 51.364 -58.261 4.282 1.00 21.99 209 LEU B N 1
ATOM 7855 C CA . LEU C 3 204 ? 49.972 -58.676 4.341 1.00 21.57 209 LEU B CA 1
ATOM 7856 C C . LEU C 3 204 ? 49.256 -58.623 2.979 1.00 22.62 209 LEU B C 1
ATOM 7857 O O . LEU C 3 204 ? 48.053 -58.864 2.899 1.00 20.40 209 LEU B O 1
ATOM 7862 N N . MET C 3 205 ? 49.974 -58.292 1.909 1.00 22.20 210 MET B N 1
ATOM 7863 C CA . MET C 3 205 ? 49.297 -58.204 0.617 1.00 22.95 210 MET B CA 1
ATOM 7864 C C . MET C 3 205 ? 48.837 -59.566 0.104 1.00 23.72 210 MET B C 1
ATOM 7865 O O . MET C 3 205 ? 49.407 -60.602 0.448 1.00 24.41 210 MET B O 1
ATOM 7870 N N . ASP C 3 206 ? 47.790 -59.546 -0.705 1.00 24.40 211 ASP B N 1
ATOM 7871 C CA . ASP C 3 206 ? 47.274 -60.772 -1.277 1.00 26.23 211 ASP B CA 1
ATOM 7872 C C . ASP C 3 206 ? 48.329 -61.541 -2.054 1.00 27.72 211 ASP B C 1
ATOM 7873 O O . ASP C 3 206 ? 49.226 -60.974 -2.673 1.00 28.35 211 ASP B O 1
ATOM 7878 N N . GLU C 3 207 ? 48.186 -62.853 -2.008 1.00 28.46 212 GLU B N 1
ATOM 7879 C CA . GLU C 3 207 ? 49.069 -63.758 -2.690 1.00 31.40 212 GLU B CA 1
ATOM 7880 C C . GLU C 3 207 ? 49.209 -63.335 -4.159 1.00 30.63 212 GLU B C 1
ATOM 7881 O O . GLU C 3 207 ? 48.232 -63.055 -4.820 1.00 30.76 212 GLU B O 1
ATOM 7887 N N . GLY C 3 208 ? 50.425 -63.244 -4.661 1.00 32.18 213 GLY B N 1
ATOM 7888 C CA . GLY C 3 208 ? 50.568 -62.919 -6.066 1.00 32.31 213 GLY B CA 1
ATOM 7889 C C . GLY C 3 208 ? 50.482 -61.468 -6.467 1.00 34.03 213 GLY B C 1
ATOM 7890 O O . GLY C 3 208 ? 50.439 -61.174 -7.675 1.00 34.24 213 GLY B O 1
ATOM 7891 N N . THR C 3 209 ? 50.422 -60.555 -5.487 1.00 30.23 214 THR B N 1
ATOM 7892 C CA . THR C 3 209 ? 50.383 -59.124 -5.796 1.00 28.28 214 THR B CA 1
ATOM 7893 C C . THR C 3 209 ? 51.533 -58.503 -5.036 1.00 27.67 214 THR B C 1
ATOM 7894 O O . THR C 3 209 ? 52.138 -59.144 -4.181 1.00 26.89 214 THR B O 1
ATOM 7898 N N . ASP C 3 210 ? 51.876 -57.268 -5.369 1.00 26.15 215 ASP B N 1
ATOM 7899 C CA . ASP C 3 210 ? 52.976 -56.615 -4.685 1.00 25.92 215 ASP B CA 1
ATOM 7900 C C . ASP C 3 210 ? 52.853 -55.118 -4.920 1.00 26.44 215 ASP B C 1
ATOM 7901 O O . ASP C 3 210 ? 52.054 -54.671 -5.751 1.00 27.25 215 ASP B O 1
ATOM 7906 N N . ALA C 3 211 ? 53.613 -54.340 -4.175 1.00 24.80 216 ALA B N 1
ATOM 7907 C CA . ALA C 3 211 ? 53.508 -52.894 -4.310 1.00 25.61 216 ALA B CA 1
ATOM 7908 C C . ALA C 3 211 ? 54.725 -52.301 -4.987 1.00 26.98 216 ALA B C 1
ATOM 7909 O O . ALA C 3 211 ? 55.040 -51.151 -4.780 1.00 26.55 216 ALA B O 1
ATOM 7911 N N . ARG C 3 212 ? 55.384 -53.092 -5.822 1.00 28.16 217 ARG B N 1
ATOM 7912 C CA . ARG C 3 212 ? 56.599 -52.645 -6.499 1.00 29.37 217 ARG B CA 1
ATOM 7913 C C . ARG C 3 212 ? 56.465 -51.328 -7.262 1.00 30.12 217 ARG B C 1
ATOM 7914 O O . ARG C 3 212 ? 57.324 -50.461 -7.141 1.00 29.98 217 ARG B O 1
ATOM 7922 N N . ASP C 3 213 ? 55.382 -51.162 -8.013 1.00 31.22 218 ASP B N 1
ATOM 7923 C CA . ASP C 3 213 ? 55.197 -49.951 -8.809 1.00 32.99 218 ASP B CA 1
ATOM 7924 C C . ASP C 3 213 ? 55.086 -48.676 -7.962 1.00 31.64 218 ASP B C 1
ATOM 7925 O O . ASP C 3 213 ? 55.554 -47.607 -8.361 1.00 30.06 218 ASP B O 1
ATOM 7930 N N . VAL C 3 214 ? 54.466 -48.783 -6.792 1.00 29.70 219 VAL B N 1
ATOM 7931 C CA . VAL C 3 214 ? 54.371 -47.610 -5.928 1.00 27.84 219 VAL B CA 1
ATOM 7932 C C . VAL C 3 214 ? 55.739 -47.396 -5.271 1.00 27.16 219 VAL B C 1
ATOM 7933 O O . VAL C 3 214 ? 56.225 -46.268 -5.211 1.00 28.50 219 VAL B O 1
ATOM 7937 N N . LEU C 3 215 ? 56.384 -48.472 -4.796 1.00 25.91 220 LEU B N 1
ATOM 7938 C CA . LEU C 3 215 ? 57.684 -48.345 -4.120 1.00 25.45 220 LEU B CA 1
ATOM 7939 C C . LEU C 3 215 ? 58.776 -47.794 -5.050 1.00 28.04 220 LEU B C 1
ATOM 7940 O O . LEU C 3 215 ? 59.714 -47.119 -4.613 1.00 28.18 220 LEU B O 1
ATOM 7945 N N . GLU C 3 216 ? 58.635 -48.094 -6.332 1.00 28.88 221 GLU B N 1
ATOM 7946 C CA . GLU C 3 216 ? 59.579 -47.597 -7.317 1.00 32.72 221 GLU B CA 1
ATOM 7947 C C . GLU C 3 216 ? 59.236 -46.183 -7.759 1.00 33.87 221 GLU B C 1
ATOM 7948 O O . GLU C 3 216 ? 59.900 -45.620 -8.632 1.00 35.25 221 GLU B O 1
ATOM 7954 N N . ASN C 3 217 ? 58.192 -45.612 -7.158 1.00 34.75 222 ASN B N 1
ATOM 7955 C CA . ASN C 3 217 ? 57.805 -44.228 -7.421 1.00 34.99 222 ASN B CA 1
ATOM 79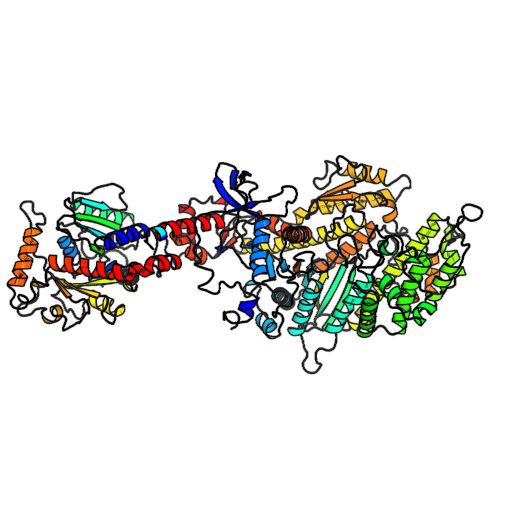56 C C . ASN C 3 217 ? 57.301 -44.035 -8.849 1.00 37.64 222 ASN B C 1
ATOM 7957 O O . ASN C 3 217 ? 57.547 -42.992 -9.459 1.00 37.24 222 ASN B O 1
ATOM 7962 N N . LYS C 3 218 ? 56.565 -45.011 -9.377 1.00 37.90 223 LYS B N 1
ATOM 7963 C CA . LYS C 3 218 ? 56.077 -44.902 -10.742 1.00 40.40 223 LYS B CA 1
ATOM 7964 C C . LYS C 3 218 ? 54.571 -44.751 -10.854 1.00 41.16 223 LYS B C 1
ATOM 7965 O O . LYS C 3 218 ? 54.070 -44.027 -11.707 1.00 41.56 223 LYS B O 1
ATOM 7971 N N . LEU C 3 219 ? 53.839 -45.420 -9.986 1.00 40.90 224 LEU B N 1
ATOM 7972 C CA . LEU C 3 219 ? 52.394 -45.350 -10.052 1.00 41.53 224 LEU B CA 1
ATOM 7973 C C . LEU C 3 219 ? 51.766 -44.069 -9.480 1.00 41.34 224 LEU B C 1
ATOM 7974 O O . LEU C 3 219 ? 50.874 -43.463 -10.104 1.00 41.28 224 LEU B O 1
ATOM 7979 N N . LEU C 3 220 ? 52.222 -43.655 -8.301 1.00 40.13 225 LEU B N 1
ATOM 7980 C CA . LEU C 3 220 ? 51.697 -42.449 -7.638 1.00 38.48 225 LEU B CA 1
ATOM 7981 C C . LEU C 3 220 ? 52.895 -41.553 -7.229 1.00 37.32 225 LEU B C 1
ATOM 7982 O O . LEU C 3 220 ? 53.075 -41.222 -6.048 1.00 36.42 225 LEU B O 1
ATOM 7987 N N . PRO C 3 221 ? 53.706 -41.131 -8.216 1.00 36.10 226 PRO B N 1
ATOM 7988 C CA . PRO C 3 221 ? 54.912 -40.305 -8.085 1.00 33.37 226 PRO B CA 1
ATOM 7989 C C . PRO C 3 221 ? 54.915 -39.197 -7.047 1.00 31.71 226 PRO B C 1
ATOM 7990 O O . PRO C 3 221 ? 53.988 -38.384 -6.986 1.00 29.89 226 PRO B O 1
ATOM 7994 N N . LEU C 3 222 ? 55.961 -39.189 -6.230 1.00 29.79 227 LEU B N 1
ATOM 7995 C CA . LEU C 3 222 ? 56.149 -38.141 -5.237 1.00 29.46 227 LEU B CA 1
ATOM 7996 C C . LEU C 3 222 ? 57.615 -37.754 -5.341 1.00 28.73 227 LEU B C 1
ATOM 7997 O O . LEU C 3 222 ? 58.490 -38.607 -5.343 1.00 29.98 227 LEU B O 1
ATOM 8002 N N . ARG C 3 223 ? 57.906 -36.464 -5.386 1.00 29.59 228 ARG B N 1
ATOM 8003 C CA . ARG C 3 223 ? 59.302 -36.085 -5.482 1.00 30.11 228 ARG B CA 1
ATOM 8004 C C . ARG C 3 223 ? 60.210 -36.697 -4.388 1.00 30.34 228 ARG B C 1
ATOM 8005 O O . ARG C 3 223 ? 61.340 -37.126 -4.673 1.00 29.40 228 ARG B O 1
ATOM 8013 N N . ARG C 3 224 ? 59.721 -36.754 -3.145 1.00 27.61 229 ARG B N 1
ATOM 8014 C CA . ARG C 3 224 ? 60.500 -37.268 -2.031 1.00 27.79 229 ARG B CA 1
ATOM 8015 C C . ARG C 3 224 ? 60.443 -38.781 -1.844 1.00 28.50 229 ARG B C 1
ATOM 8016 O O . ARG C 3 224 ? 61.013 -39.311 -0.892 1.00 28.18 229 ARG B O 1
ATOM 8024 N N . GLY C 3 225 ? 59.736 -39.452 -2.744 1.00 28.20 230 GLY B N 1
ATOM 8025 C CA . GLY C 3 225 ? 59.658 -40.907 -2.742 1.00 27.28 230 GLY B CA 1
ATOM 8026 C C . GLY C 3 225 ? 58.796 -41.639 -1.724 1.00 26.72 230 GLY B C 1
ATOM 8027 O O . GLY C 3 225 ? 58.093 -41.032 -0.935 1.00 25.18 230 GLY B O 1
ATOM 8028 N N . TYR C 3 226 ? 58.876 -42.971 -1.767 1.00 25.20 231 TYR B N 1
ATOM 8029 C CA . TYR C 3 226 ? 58.112 -43.858 -0.876 1.00 23.99 231 TYR B CA 1
ATOM 8030 C C . TYR C 3 226 ? 59.073 -44.793 -0.188 1.00 23.83 231 TYR B C 1
ATOM 8031 O O . TYR C 3 226 ? 60.081 -45.200 -0.786 1.00 24.28 231 TYR B O 1
ATOM 8040 N N . ILE C 3 227 ? 58.768 -45.170 1.053 1.00 21.42 232 ILE B N 1
ATOM 8041 C CA . ILE C 3 227 ? 59.609 -46.140 1.756 1.00 21.31 232 ILE B CA 1
ATOM 8042 C C . ILE C 3 227 ? 58.620 -47.178 2.330 1.00 19.98 232 ILE B C 1
ATOM 8043 O O . ILE C 3 227 ? 57.615 -46.785 2.915 1.00 20.03 232 ILE B O 1
ATOM 8048 N N . GLY C 3 228 ? 58.917 -48.459 2.105 1.00 19.96 233 GLY B N 1
ATOM 8049 C CA . GLY C 3 228 ? 58.114 -49.566 2.613 1.00 20.43 233 GLY B CA 1
ATOM 8050 C C . GLY C 3 228 ? 58.670 -50.109 3.946 1.00 21.44 233 GLY B C 1
ATOM 8051 O O . GLY C 3 228 ? 59.888 -50.101 4.174 1.00 21.87 233 GLY B O 1
ATOM 8052 N N . VAL C 3 229 ? 57.773 -50.546 4.839 1.00 20.64 234 VAL B N 1
ATOM 8053 C CA . VAL C 3 229 ? 58.170 -51.129 6.113 1.00 20.76 234 VAL B CA 1
ATOM 8054 C C . VAL C 3 229 ? 57.207 -52.285 6.431 1.00 21.84 234 VAL B C 1
ATOM 8055 O O . VAL C 3 229 ? 56.134 -52.388 5.831 1.00 20.00 234 VAL B O 1
ATOM 8059 N N . VAL C 3 230 ? 57.601 -53.145 7.370 1.00 22.67 235 VAL B N 1
ATOM 8060 C CA . VAL C 3 230 ? 56.737 -54.236 7.800 1.00 24.92 235 VAL B CA 1
ATOM 8061 C C . VAL C 3 230 ? 56.916 -54.332 9.311 1.00 28.66 235 VAL B C 1
ATOM 8062 O O . VAL C 3 230 ? 58.005 -54.099 9.834 1.00 30.13 235 VAL B O 1
ATOM 8066 N N . ASN C 3 231 ? 55.844 -54.666 10.006 1.00 31.54 236 ASN B N 1
ATOM 8067 C CA . ASN C 3 231 ? 55.903 -54.812 11.450 1.00 34.06 236 ASN B CA 1
ATOM 8068 C C . ASN C 3 231 ? 55.840 -56.296 11.721 1.00 37.77 236 ASN B C 1
ATOM 8069 O O . ASN C 3 231 ? 54.758 -56.856 11.788 1.00 38.67 236 ASN B O 1
ATOM 8074 N N . ARG C 3 232 ? 56.995 -56.939 11.816 1.00 42.09 237 ARG B N 1
ATOM 8075 C CA . ARG C 3 232 ? 57.049 -58.369 12.107 1.00 48.27 237 ARG B CA 1
ATOM 8076 C C . ARG C 3 232 ? 57.453 -58.453 13.570 1.00 51.53 237 ARG B C 1
ATOM 8077 O O . ARG C 3 232 ? 58.618 -58.681 13.927 1.00 51.99 237 ARG B O 1
ATOM 8085 N N . SER C 3 233 ? 56.436 -58.203 14.398 1.00 55.05 238 SER B N 1
ATOM 8086 C CA . SER C 3 233 ? 56.533 -58.176 15.846 1.00 57.72 238 SER B CA 1
ATOM 8087 C C . SER C 3 233 ? 57.082 -59.440 16.468 1.00 58.98 238 SER B C 1
ATOM 8088 O O . SER C 3 233 ? 56.555 -60.536 16.268 1.00 58.92 238 SER B O 1
ATOM 8091 N N . GLN C 3 234 ? 58.147 -59.255 17.234 1.00 60.42 239 GLN B N 1
ATOM 8092 C CA . GLN C 3 234 ? 58.819 -60.325 17.944 1.00 62.25 239 GLN B CA 1
ATOM 8093 C C . GLN C 3 234 ? 58.758 -59.907 19.415 1.00 63.07 239 GLN B C 1
ATOM 8094 O O . GLN C 3 234 ? 58.934 -58.727 19.730 1.00 62.69 239 GLN B O 1
ATOM 8100 N N . LYS C 3 235 ? 58.508 -60.866 20.305 1.00 63.83 240 LYS B N 1
ATOM 8101 C CA . LYS C 3 235 ? 58.453 -60.586 21.739 1.00 64.97 240 LYS B CA 1
ATOM 8102 C C . LYS C 3 235 ? 59.594 -61.341 22.411 1.00 65.48 240 LYS B C 1
ATOM 8103 O O . LYS C 3 235 ? 59.961 -62.424 21.963 1.00 65.25 240 LYS B O 1
ATOM 8109 N N . ASP C 3 236 ? 60.185 -60.770 23.458 1.00 66.50 241 ASP B N 1
ATOM 8110 C CA . ASP C 3 236 ? 61.274 -61.471 24.130 1.00 67.54 241 ASP B CA 1
ATOM 8111 C C . ASP C 3 236 ? 60.697 -62.367 25.216 1.00 68.06 241 ASP B C 1
ATOM 8112 O O . ASP C 3 236 ? 59.472 -62.474 25.351 1.00 67.95 241 ASP B O 1
ATOM 8117 N N . ILE C 3 237 ? 61.574 -63.015 25.978 1.00 68.68 242 ILE B N 1
ATOM 8118 C CA . ILE C 3 237 ? 61.148 -63.923 27.043 1.00 69.31 242 ILE B CA 1
ATOM 8119 C C . ILE C 3 237 ? 59.982 -63.414 27.907 1.00 69.22 242 ILE B C 1
ATOM 8120 O O . ILE C 3 237 ? 59.059 -64.178 28.212 1.00 69.10 242 ILE B O 1
ATOM 8125 N N . ASP C 3 238 ? 60.023 -62.134 28.284 1.00 68.93 243 ASP B N 1
ATOM 8126 C CA . ASP C 3 238 ? 58.991 -61.530 29.131 1.00 68.64 243 ASP B CA 1
ATOM 8127 C C . ASP C 3 238 ? 57.715 -61.147 28.387 1.00 68.05 243 ASP B C 1
ATOM 8128 O O . ASP C 3 238 ? 56.753 -60.671 28.996 1.00 68.26 243 ASP B O 1
ATOM 8130 N N . GLY C 3 239 ? 57.713 -61.344 27.071 1.00 67.53 244 GLY B N 1
ATOM 8131 C CA . GLY C 3 239 ? 56.541 -61.020 26.274 1.00 65.73 244 GLY B CA 1
ATOM 8132 C C . GLY C 3 239 ? 56.513 -59.575 25.817 1.00 64.59 244 GLY B C 1
ATOM 8133 O O . GLY C 3 239 ? 55.470 -59.078 25.366 1.00 64.22 244 GLY B O 1
ATOM 8134 N N . LYS C 3 240 ? 57.663 -58.906 25.938 1.00 63.32 245 LYS B N 1
ATOM 8135 C CA . LYS C 3 240 ? 57.806 -57.507 25.540 1.00 61.65 245 LYS B CA 1
ATOM 8136 C C . LYS C 3 240 ? 58.546 -57.322 24.212 1.00 59.89 245 LYS B C 1
ATOM 8137 O O . LYS C 3 240 ? 59.407 -58.123 23.832 1.00 59.94 245 LYS B O 1
ATOM 8143 N N . LYS C 3 241 ? 58.187 -56.243 23.527 1.00 56.81 246 LYS B N 1
ATOM 8144 C CA . LYS C 3 241 ? 58.762 -55.842 22.246 1.00 54.26 246 LYS B CA 1
ATOM 8145 C C . LYS C 3 241 ? 60.295 -56.006 22.144 1.00 52.19 246 LYS B C 1
ATOM 8146 O O . LYS C 3 241 ? 61.053 -55.443 22.939 1.00 51.64 246 LYS B O 1
ATOM 8152 N N . ASP C 3 242 ? 60.727 -56.777 21.145 1.00 49.88 247 ASP B N 1
ATOM 8153 C CA . ASP C 3 242 ? 62.140 -57.081 20.864 1.00 47.82 247 ASP B CA 1
ATOM 8154 C C . ASP C 3 242 ? 62.473 -56.440 19.512 1.00 45.64 247 ASP B C 1
ATOM 8155 O O . ASP C 3 242 ? 62.341 -57.082 18.463 1.00 43.90 247 ASP B O 1
ATOM 8160 N N . ILE C 3 243 ? 62.915 -55.183 19.545 1.00 42.45 248 ILE B N 1
ATOM 8161 C CA . ILE C 3 243 ? 63.205 -54.468 18.307 1.00 41.02 248 ILE B CA 1
ATOM 8162 C C . ILE C 3 243 ? 64.344 -55.043 17.442 1.00 40.21 248 ILE B C 1
ATOM 8163 O O . ILE C 3 243 ? 64.259 -55.035 16.212 1.00 37.49 248 ILE B O 1
ATOM 8168 N N . THR C 3 244 ? 65.408 -55.549 18.048 1.00 39.81 249 THR B N 1
ATOM 8169 C CA . THR C 3 244 ? 66.474 -56.072 17.206 1.00 40.20 249 THR B CA 1
ATOM 8170 C C . THR C 3 244 ? 65.976 -57.240 16.355 1.00 39.32 249 THR B C 1
ATOM 8171 O O . THR C 3 244 ? 66.282 -57.323 15.169 1.00 38.37 249 THR B O 1
ATOM 8175 N N . ALA C 3 245 ? 65.192 -58.125 16.960 1.00 39.17 250 ALA B N 1
ATOM 8176 C CA . ALA C 3 245 ? 64.638 -59.256 16.219 1.00 39.08 250 ALA B CA 1
ATOM 8177 C C . ALA C 3 245 ? 63.594 -58.775 15.222 1.00 38.20 250 ALA B C 1
ATOM 8178 O O . ALA C 3 245 ? 63.526 -59.300 14.104 1.00 37.26 250 ALA B O 1
ATOM 8180 N N . ALA C 3 246 ? 62.764 -57.799 15.612 1.00 36.48 251 ALA B N 1
ATOM 8181 C CA . ALA C 3 246 ? 61.762 -57.286 14.677 1.00 34.33 251 ALA B CA 1
ATOM 8182 C C . ALA C 3 246 ? 62.446 -56.669 13.446 1.00 33.31 251 ALA B C 1
ATOM 8183 O O . ALA C 3 246 ? 61.988 -56.890 12.316 1.00 33.83 251 ALA B O 1
ATOM 8185 N N . LEU C 3 247 ? 63.546 -55.925 13.631 1.00 32.28 252 LEU B N 1
ATOM 8186 C CA . LEU C 3 247 ? 64.230 -55.294 12.483 1.00 31.59 252 LEU B CA 1
ATOM 8187 C C . LEU C 3 247 ? 64.940 -56.304 11.581 1.00 32.44 252 LEU B C 1
ATOM 8188 O O . LEU C 3 247 ? 65.125 -56.081 10.372 1.00 31.54 252 LEU B O 1
ATOM 8193 N N . ALA C 3 248 ? 65.375 -57.400 12.186 1.00 32.38 253 ALA B N 1
ATOM 8194 C CA . ALA C 3 248 ? 66.036 -58.434 11.426 1.00 31.38 253 ALA B CA 1
ATOM 8195 C C . ALA C 3 248 ? 64.960 -59.123 10.594 1.00 29.68 253 ALA B C 1
ATOM 8196 O O . ALA C 3 248 ? 65.185 -59.423 9.420 1.00 29.06 253 ALA B O 1
ATOM 8198 N N . ALA C 3 249 ? 63.797 -59.376 11.191 1.00 28.84 254 ALA B N 1
ATOM 8199 C CA . ALA C 3 249 ? 62.694 -60.020 10.443 1.00 29.37 254 ALA B CA 1
ATOM 8200 C C . ALA C 3 249 ? 62.266 -59.143 9.260 1.00 29.64 254 ALA B C 1
ATOM 8201 O O . ALA C 3 249 ? 61.947 -59.631 8.180 1.00 29.96 254 ALA B O 1
ATOM 8203 N N . GLU C 3 250 ? 62.251 -57.832 9.463 1.00 28.53 255 GLU B N 1
ATOM 8204 C CA . GLU C 3 250 ? 61.850 -56.936 8.388 1.00 28.04 255 GLU B CA 1
ATOM 8205 C C . GLU C 3 250 ? 62.924 -56.963 7.303 1.00 27.83 255 GLU B C 1
ATOM 8206 O O . GLU C 3 250 ? 62.608 -56.926 6.106 1.00 28.68 255 GLU B O 1
ATOM 8212 N N . ARG C 3 251 ? 64.184 -57.036 7.715 1.00 28.85 256 ARG B N 1
ATOM 8213 C CA . ARG C 3 251 ? 65.284 -57.069 6.738 1.00 30.57 256 ARG B CA 1
ATOM 8214 C C . ARG C 3 251 ? 65.196 -58.358 5.904 1.00 31.36 256 ARG B C 1
ATOM 8215 O O . ARG C 3 251 ? 65.342 -58.331 4.673 1.00 30.11 256 ARG B O 1
ATOM 8223 N N . LYS C 3 252 ? 64.944 -59.473 6.595 1.00 32.26 257 LYS B N 1
ATOM 8224 C CA . LYS C 3 252 ? 64.796 -60.792 5.954 1.00 33.58 257 LYS B CA 1
ATOM 8225 C C . LYS C 3 252 ? 63.650 -60.711 4.926 1.00 33.70 257 LYS B C 1
ATOM 8226 O O . LYS C 3 252 ? 63.757 -61.222 3.796 1.00 32.43 257 LYS B O 1
ATOM 8232 N N . PHE C 3 253 ? 62.542 -60.064 5.308 1.00 32.28 258 PHE B N 1
ATOM 8233 C CA . PHE C 3 253 ? 61.400 -59.941 4.399 1.00 29.45 258 PHE B CA 1
ATOM 8234 C C . PHE C 3 253 ? 61.748 -59.291 3.071 1.00 29.41 258 PHE B C 1
ATOM 8235 O O . PHE C 3 253 ? 61.405 -59.841 2.007 1.00 29.50 258 PHE B O 1
ATOM 8243 N N . PHE C 3 254 ? 62.415 -58.136 3.113 1.00 27.06 259 PHE B N 1
ATOM 8244 C CA . PHE C 3 254 ? 62.751 -57.431 1.903 1.00 28.16 259 PHE B CA 1
ATOM 8245 C C . PHE C 3 254 ? 63.801 -58.148 1.060 1.00 30.53 259 PHE B C 1
ATOM 8246 O O . PHE C 3 254 ? 63.687 -58.162 -0.165 1.00 29.82 259 PHE B O 1
ATOM 8254 N N . LEU C 3 255 ? 64.796 -58.745 1.713 1.00 31.62 260 LEU B N 1
ATOM 8255 C CA . LEU C 3 255 ? 65.813 -59.487 0.987 1.00 33.18 260 LEU B CA 1
ATOM 8256 C C . LEU C 3 255 ? 65.268 -60.726 0.292 1.00 33.22 260 LEU B C 1
ATOM 8257 O O . LEU C 3 255 ? 65.789 -61.123 -0.741 1.00 34.57 260 LEU B O 1
ATOM 8262 N N . SER C 3 256 ? 64.230 -61.339 0.857 1.00 33.99 261 SER B N 1
ATOM 8263 C CA . SER C 3 256 ? 63.653 -62.560 0.302 1.00 34.39 261 SER B CA 1
ATOM 8264 C C . SER C 3 256 ? 62.432 -62.433 -0.587 1.00 34.03 261 SER B C 1
ATOM 8265 O O . SER C 3 256 ? 61.967 -63.425 -1.169 1.00 33.86 261 SER B O 1
ATOM 8268 N N . HIS C 3 257 ? 61.866 -61.237 -0.683 1.00 31.83 262 HIS B N 1
ATOM 8269 C CA . HIS C 3 257 ? 60.722 -61.087 -1.539 1.00 29.97 262 HIS B CA 1
ATOM 8270 C C . HIS C 3 257 ? 61.256 -60.835 -2.952 1.00 30.05 262 HIS B C 1
ATOM 8271 O O . HIS C 3 257 ? 62.033 -59.909 -3.189 1.00 30.26 262 HIS B O 1
ATOM 8278 N N . PRO C 3 258 ? 60.847 -61.661 -3.922 1.00 31.49 263 PRO B N 1
ATOM 8279 C CA . PRO C 3 258 ? 61.355 -61.437 -5.276 1.00 31.61 263 PRO B CA 1
ATOM 8280 C C . PRO C 3 258 ? 60.991 -60.092 -5.898 1.00 31.57 263 PRO B C 1
ATOM 8281 O O . PRO C 3 258 ? 61.694 -59.629 -6.790 1.00 30.19 263 PRO B O 1
ATOM 8285 N N . SER C 3 259 ? 59.906 -59.464 -5.430 1.00 30.27 264 SER B N 1
ATOM 8286 C CA . SER C 3 259 ? 59.508 -58.152 -5.956 1.00 31.31 264 SER B CA 1
ATOM 8287 C C . SER C 3 259 ? 60.241 -56.965 -5.316 1.00 30.43 264 SER B C 1
ATOM 8288 O O . SER C 3 259 ? 60.241 -55.868 -5.905 1.00 30.87 264 SER B O 1
ATOM 8291 N N . TYR C 3 260 ? 60.862 -57.178 -4.149 1.00 28.62 265 TYR B N 1
ATOM 8292 C CA . TYR C 3 260 ? 61.561 -56.089 -3.440 1.00 29.25 265 TYR B CA 1
ATOM 8293 C C . TYR C 3 260 ? 63.046 -56.255 -3.150 1.00 29.77 265 TYR B C 1
ATOM 8294 O O . TYR C 3 260 ? 63.675 -55.321 -2.657 1.00 28.86 265 TYR B O 1
ATOM 8303 N N . ARG C 3 261 ? 63.605 -57.437 -3.394 1.00 29.64 266 ARG B N 1
ATOM 8304 C CA . ARG C 3 261 ? 65.016 -57.621 -3.051 1.00 30.51 266 ARG B CA 1
ATOM 8305 C C . ARG C 3 261 ? 65.952 -56.542 -3.615 1.00 29.97 266 ARG B C 1
ATOM 8306 O O . ARG C 3 261 ? 66.890 -56.089 -2.927 1.00 29.21 266 ARG B O 1
ATOM 8314 N N . HIS C 3 262 ? 65.710 -56.131 -4.852 1.00 31.53 267 HIS B N 1
ATOM 8315 C CA . HIS C 3 262 ? 66.551 -55.128 -5.502 1.00 32.77 267 HIS B CA 1
ATOM 8316 C C . HIS C 3 262 ? 66.421 -53.725 -4.886 1.00 34.32 267 HIS B C 1
ATOM 8317 O O . HIS C 3 262 ? 67.193 -52.828 -5.239 1.00 33.11 267 HIS B O 1
ATOM 8324 N N . LEU C 3 263 ? 65.456 -53.545 -3.981 1.00 33.86 268 LEU B N 1
ATOM 8325 C CA . LEU C 3 263 ? 65.223 -52.237 -3.334 1.00 32.78 268 LEU B CA 1
ATOM 8326 C C . LEU C 3 263 ? 65.435 -52.306 -1.840 1.00 31.80 268 LEU B C 1
ATOM 8327 O O . LEU C 3 263 ? 65.238 -51.303 -1.126 1.00 29.49 268 LEU B O 1
ATOM 8332 N N . ALA C 3 264 ? 65.797 -53.484 -1.357 1.00 31.06 269 ALA B N 1
ATOM 8333 C CA . ALA C 3 264 ? 65.918 -53.698 0.077 1.00 30.57 269 ALA B CA 1
ATOM 8334 C C . ALA C 3 264 ? 66.719 -52.680 0.827 1.00 31.06 269 ALA B C 1
ATOM 8335 O O . ALA C 3 264 ? 66.384 -52.335 1.982 1.00 30.47 269 ALA B O 1
ATOM 8337 N N . ASP C 3 265 ? 67.786 -52.205 0.202 1.00 30.64 270 ASP B N 1
ATOM 8338 C CA . ASP C 3 265 ? 68.592 -51.242 0.894 1.00 32.94 270 ASP B CA 1
ATOM 8339 C C . ASP C 3 265 ? 67.893 -49.878 1.043 1.00 31.15 270 ASP B C 1
ATOM 8340 O O . ASP C 3 265 ? 68.349 -49.027 1.813 1.00 32.62 270 ASP B O 1
ATOM 8345 N N . ARG C 3 266 ? 66.804 -49.670 0.312 1.00 29.53 271 ARG B N 1
ATOM 8346 C CA . ARG C 3 266 ? 66.023 -48.438 0.446 1.00 28.69 271 ARG B CA 1
ATOM 8347 C C . ARG C 3 266 ? 64.631 -48.738 1.028 1.00 26.99 271 ARG B C 1
ATOM 8348 O O . ARG C 3 266 ? 63.642 -48.056 0.724 1.00 25.82 271 ARG B O 1
ATOM 8356 N N . MET C 3 267 ? 64.565 -49.760 1.873 1.00 26.52 272 MET B N 1
ATOM 8357 C CA . MET C 3 267 ? 63.291 -50.111 2.506 1.00 24.90 272 MET B CA 1
ATOM 8358 C C . MET C 3 267 ? 63.596 -50.372 3.970 1.00 24.14 272 MET B C 1
ATOM 8359 O O . MET C 3 267 ? 64.766 -50.561 4.378 1.00 23.26 272 MET B O 1
ATOM 8364 N N . GLY C 3 268 ? 62.548 -50.381 4.778 1.00 22.61 273 GLY B N 1
ATOM 8365 C CA . GLY C 3 268 ? 62.745 -50.697 6.170 1.00 21.55 273 GLY B CA 1
ATOM 8366 C C . GLY C 3 268 ? 62.864 -49.492 7.069 1.00 22.88 273 GLY B C 1
ATOM 8367 O O . GLY C 3 268 ? 63.147 -48.386 6.614 1.00 22.84 273 GLY B O 1
ATOM 8368 N N . THR C 3 269 ? 62.663 -49.749 8.352 1.00 23.01 274 THR B N 1
ATOM 8369 C CA . THR C 3 269 ? 62.687 -48.734 9.378 1.00 25.17 274 THR B CA 1
ATOM 8370 C C . THR C 3 269 ? 63.984 -47.988 9.538 1.00 26.30 274 THR B C 1
ATOM 8371 O O . THR C 3 269 ? 63.959 -46.773 9.628 1.00 26.13 274 THR B O 1
ATOM 8375 N N . PRO C 3 270 ? 65.135 -48.693 9.545 1.00 27.06 275 PRO B N 1
ATOM 8376 C CA . PRO C 3 270 ? 66.409 -47.977 9.694 1.00 27.03 275 PRO B CA 1
ATOM 8377 C C . PRO C 3 270 ? 66.594 -46.994 8.582 1.00 25.49 275 PRO B C 1
ATOM 8378 O O . PRO C 3 270 ? 67.036 -45.868 8.810 1.00 27.03 275 PRO B O 1
ATOM 8382 N N . TYR C 3 271 ? 66.272 -47.412 7.357 1.00 25.24 276 TYR B N 1
ATOM 8383 C CA . TYR C 3 271 ? 66.437 -46.531 6.213 1.00 23.05 276 TYR B CA 1
ATOM 8384 C C . TYR C 3 271 ? 65.425 -45.365 6.293 1.00 22.93 276 TYR B C 1
ATOM 8385 O O . TYR C 3 271 ? 65.714 -44.226 5.922 1.00 21.12 276 TYR B O 1
ATOM 8394 N N . LEU C 3 272 ? 64.213 -45.672 6.714 1.00 22.09 277 LEU B N 1
ATOM 8395 C CA . LEU C 3 272 ? 63.218 -44.603 6.842 1.00 21.07 277 LEU B CA 1
ATOM 8396 C C . LEU C 3 272 ? 63.724 -43.568 7.865 1.00 21.20 277 LEU B C 1
ATOM 8397 O O . LEU C 3 272 ? 63.535 -42.372 7.658 1.00 21.28 277 LEU B O 1
ATOM 8402 N N . GLN C 3 273 ? 64.346 -44.007 8.969 1.00 21.27 278 GLN B N 1
ATOM 8403 C CA . GLN C 3 273 ? 64.825 -43.030 9.942 1.00 23.63 278 GLN B CA 1
ATOM 8404 C C . GLN C 3 273 ? 65.886 -42.161 9.325 1.00 23.84 278 GLN B C 1
ATOM 8405 O O . GLN C 3 273 ? 65.930 -40.953 9.535 1.00 21.54 278 GLN B O 1
ATOM 8411 N N . LYS C 3 274 ? 66.702 -42.789 8.502 1.00 23.79 279 LYS B N 1
ATOM 8412 C CA . LYS C 3 274 ? 67.795 -42.063 7.882 1.00 24.28 279 LYS B CA 1
ATOM 8413 C C . LYS C 3 274 ? 67.316 -41.027 6.931 1.00 23.86 279 LYS B C 1
ATOM 8414 O O . LYS C 3 274 ? 67.834 -39.908 6.890 1.00 23.88 279 LYS B O 1
ATOM 8420 N N . VAL C 3 275 ? 66.320 -41.409 6.140 1.00 22.26 280 VAL B N 1
ATOM 8421 C CA . VAL C 3 275 ? 65.727 -40.534 5.185 1.00 23.02 280 VAL B CA 1
ATOM 8422 C C . VAL C 3 275 ? 65.014 -39.370 5.877 1.00 22.54 280 VAL B C 1
ATOM 8423 O O . VAL C 3 275 ? 65.205 -38.229 5.510 1.00 22.91 280 VAL B O 1
ATOM 8427 N N . LEU C 3 276 ? 64.220 -39.639 6.899 1.00 22.66 281 LEU B N 1
ATOM 8428 C CA . LEU C 3 276 ? 63.546 -38.525 7.573 1.00 22.46 281 LEU B CA 1
ATOM 8429 C C . LEU C 3 276 ? 64.554 -37.571 8.212 1.00 23.24 281 LEU B C 1
ATOM 8430 O O . LEU C 3 276 ? 64.356 -36.350 8.161 1.00 22.84 281 LEU B O 1
ATOM 8435 N N . ASN C 3 277 ? 65.590 -38.117 8.839 1.00 21.74 282 ASN B N 1
ATOM 8436 C CA . ASN C 3 277 ? 66.598 -37.252 9.482 1.00 23.49 282 ASN B CA 1
ATOM 8437 C C . ASN C 3 277 ? 67.271 -36.336 8.443 1.00 24.28 282 ASN B C 1
ATOM 8438 O O . ASN C 3 277 ? 67.512 -35.135 8.685 1.00 23.40 282 ASN B O 1
ATOM 8443 N N . GLN C 3 278 ? 67.558 -36.909 7.283 1.00 24.43 283 GLN B N 1
ATOM 8444 C CA . GLN C 3 278 ? 68.205 -36.153 6.229 1.00 26.12 283 GLN B CA 1
ATOM 8445 C C . GLN C 3 278 ? 67.281 -35.101 5.630 1.00 24.63 283 GLN B C 1
ATOM 8446 O O . GLN C 3 278 ? 67.661 -33.952 5.469 1.00 21.88 283 GLN B O 1
ATOM 8452 N N . GLN C 3 279 ? 66.065 -35.505 5.259 1.00 22.02 284 GLN B N 1
ATOM 8453 C CA . GLN C 3 279 ? 65.142 -34.566 4.652 1.00 22.10 284 GLN B CA 1
ATOM 8454 C C . GLN C 3 279 ? 64.694 -33.466 5.642 1.00 21.38 284 GLN B C 1
ATOM 8455 O O . GLN C 3 279 ? 64.517 -32.300 5.260 1.00 19.90 284 GLN B O 1
ATOM 8461 N N . LEU C 3 280 ? 64.501 -33.833 6.907 1.00 21.45 285 LEU B N 1
ATOM 8462 C CA . LEU C 3 280 ? 64.082 -32.818 7.869 1.00 21.82 285 LEU B CA 1
ATOM 8463 C C . LEU C 3 280 ? 65.260 -31.810 8.036 1.00 22.19 285 LEU B C 1
ATOM 8464 O O . LEU C 3 280 ? 65.071 -30.584 8.047 1.00 21.86 285 LEU B O 1
ATOM 8469 N N . THR C 3 281 ? 66.460 -32.339 8.189 1.00 22.59 286 THR B N 1
ATOM 8470 C CA . THR C 3 281 ? 67.630 -31.446 8.347 1.00 24.96 286 THR B CA 1
ATOM 8471 C C . THR C 3 281 ? 67.786 -30.470 7.173 1.00 24.47 286 THR B C 1
ATOM 8472 O O . THR C 3 281 ? 67.955 -29.264 7.383 1.00 25.24 286 THR B O 1
ATOM 8476 N N . ASN C 3 282 ? 67.699 -30.980 5.943 1.00 26.04 287 ASN B N 1
ATOM 8477 C CA . ASN C 3 282 ? 67.845 -30.137 4.762 1.00 25.01 287 ASN B CA 1
ATOM 8478 C C . ASN C 3 282 ? 66.695 -29.140 4.666 1.00 26.18 287 ASN B C 1
ATOM 8479 O O . ASN C 3 282 ? 66.855 -28.023 4.189 1.00 25.68 287 ASN B O 1
ATOM 8484 N N . HIS C 3 283 ? 65.512 -29.542 5.099 1.00 23.15 288 HIS B N 1
ATOM 8485 C CA . HIS C 3 283 ? 64.367 -28.664 5.048 1.00 23.66 288 HIS B CA 1
ATOM 8486 C C . HIS C 3 283 ? 64.551 -27.518 6.035 1.00 22.13 288 HIS B C 1
ATOM 8487 O O . HIS C 3 283 ? 64.191 -26.363 5.761 1.00 24.56 288 HIS B O 1
ATOM 8494 N N . ILE C 3 284 ? 65.100 -27.836 7.198 1.00 21.22 289 ILE B N 1
ATOM 8495 C CA . ILE C 3 284 ? 65.289 -26.784 8.201 1.00 22.08 289 ILE B CA 1
ATOM 8496 C C . ILE C 3 284 ? 66.367 -25.837 7.672 1.00 22.59 289 ILE B C 1
ATOM 8497 O O . ILE C 3 284 ? 66.223 -24.610 7.755 1.00 23.43 289 ILE B O 1
ATOM 8502 N N . ARG C 3 285 ? 67.432 -26.418 7.137 1.00 25.62 290 ARG B N 1
ATOM 8503 C CA . ARG C 3 285 ? 68.510 -25.606 6.582 1.00 27.31 290 ARG B CA 1
ATOM 8504 C C . ARG C 3 285 ? 67.907 -24.645 5.577 1.00 28.70 290 ARG B C 1
ATOM 8505 O O . ARG C 3 285 ? 68.262 -23.457 5.509 1.00 29.41 290 ARG B O 1
ATOM 8513 N N . ASP C 3 286 ? 66.959 -25.129 4.797 1.00 28.79 291 ASP B N 1
ATOM 8514 C CA . ASP C 3 286 ? 66.348 -24.271 3.805 1.00 31.53 291 ASP B CA 1
ATOM 8515 C C . ASP C 3 286 ? 65.500 -23.162 4.303 1.00 32.26 291 ASP B C 1
ATOM 8516 O O . ASP C 3 286 ? 65.482 -22.068 3.740 1.00 32.58 291 ASP B O 1
ATOM 8521 N N . THR C 3 287 ? 64.762 -23.443 5.362 1.00 31.60 292 THR B N 1
ATOM 8522 C CA . THR C 3 287 ? 63.819 -22.485 5.858 1.00 32.27 292 THR B CA 1
ATOM 8523 C C . THR C 3 287 ? 64.284 -21.576 6.991 1.00 33.38 292 THR B C 1
ATOM 8524 O O . THR C 3 287 ? 63.696 -20.524 7.219 1.00 32.87 292 THR B O 1
ATOM 8528 N N . LEU C 3 288 ? 65.370 -21.949 7.656 1.00 35.61 293 LEU B N 1
ATOM 8529 C CA . LEU C 3 288 ? 65.924 -21.186 8.794 1.00 39.26 293 LEU B CA 1
ATOM 8530 C C . LEU C 3 288 ? 66.380 -19.771 8.451 1.00 41.44 293 LEU B C 1
ATOM 8531 O O . LEU C 3 288 ? 66.094 -18.804 9.180 1.00 39.80 293 LEU B O 1
ATOM 8536 N N . PRO C 3 289 ? 67.090 -19.622 7.322 1.00 43.53 294 PRO B N 1
ATOM 8537 C CA . PRO C 3 289 ? 67.536 -18.269 6.987 1.00 44.71 294 PRO B CA 1
ATOM 8538 C C . PRO C 3 289 ? 66.474 -17.169 7.087 1.00 44.92 294 PRO B C 1
ATOM 8539 O O . PRO C 3 289 ? 66.747 -16.117 7.641 1.00 46.78 294 PRO B O 1
ATOM 8543 N N . GLY C 3 290 ? 65.272 -17.377 6.582 1.00 45.23 295 GLY B N 1
ATOM 8544 C CA . GLY C 3 290 ? 64.299 -16.304 6.699 1.00 46.86 295 GLY B CA 1
ATOM 8545 C C . GLY C 3 290 ? 63.401 -16.380 7.927 1.00 47.37 295 GLY B C 1
ATOM 8546 O O . GLY C 3 290 ? 62.601 -15.473 8.186 1.00 46.98 295 GLY B O 1
ATOM 8547 N N . LEU C 3 291 ? 63.548 -17.464 8.688 1.00 47.87 296 LEU B N 1
ATOM 8548 C CA . LEU C 3 291 ? 62.743 -17.719 9.874 1.00 46.78 296 LEU B CA 1
ATOM 8549 C C . LEU C 3 291 ? 62.613 -16.606 10.911 1.00 47.55 296 LEU B C 1
ATOM 8550 O O . LEU C 3 291 ? 61.527 -16.102 11.112 1.00 46.23 296 LEU B O 1
ATOM 8555 N N . ARG C 3 292 ? 63.699 -16.215 11.574 1.00 49.12 297 ARG B N 1
ATOM 8556 C CA . ARG C 3 292 ? 63.596 -15.172 12.605 1.00 51.42 297 ARG B CA 1
ATOM 8557 C C . ARG C 3 292 ? 62.760 -13.945 12.234 1.00 52.19 297 ARG B C 1
ATOM 8558 O O . ARG C 3 292 ? 61.855 -13.547 12.982 1.00 51.79 297 ARG B O 1
ATOM 8566 N N . ASN C 3 293 ? 63.071 -13.330 11.096 1.00 52.32 298 ASN B N 1
ATOM 8567 C CA . ASN C 3 293 ? 62.332 -12.140 10.656 1.00 53.13 298 ASN B CA 1
ATOM 8568 C C . ASN C 3 293 ? 60.877 -12.453 10.380 1.00 52.02 298 ASN B C 1
ATOM 8569 O O . ASN C 3 293 ? 59.991 -11.668 10.715 1.00 52.84 298 ASN B O 1
ATOM 8574 N N . LYS C 3 294 ? 60.629 -13.590 9.749 1.00 50.58 299 LYS B N 1
ATOM 8575 C CA . LYS C 3 294 ? 59.267 -13.984 9.449 1.00 50.35 299 LYS B CA 1
ATOM 8576 C C . LYS C 3 294 ? 58.454 -14.139 10.734 1.00 49.43 299 LYS B C 1
ATOM 8577 O O . LYS C 3 294 ? 57.361 -13.582 10.852 1.00 48.47 299 LYS B O 1
ATOM 8583 N N . LEU C 3 295 ? 58.989 -14.889 11.697 1.00 48.01 300 LEU B N 1
ATOM 8584 C CA . LEU C 3 295 ? 58.280 -15.114 12.955 1.00 47.81 300 LEU B CA 1
ATOM 8585 C C . LEU C 3 295 ? 57.850 -13.826 13.625 1.00 48.06 300 LEU B C 1
ATOM 8586 O O . LEU C 3 295 ? 56.707 -13.709 14.060 1.00 47.36 300 LEU B O 1
ATOM 8591 N N . GLN C 3 296 ? 58.762 -12.863 13.711 1.00 48.17 301 GLN B N 1
ATOM 8592 C CA . GLN C 3 296 ? 58.441 -11.589 14.333 1.00 49.20 301 GLN B CA 1
ATOM 8593 C C . GLN C 3 296 ? 57.176 -11.004 13.743 1.00 48.96 301 GLN B C 1
ATOM 8594 O O . GLN C 3 296 ? 56.301 -10.548 14.472 1.00 50.66 301 GLN B O 1
ATOM 8600 N N . SER C 3 297 ? 57.075 -11.029 12.422 1.00 47.52 302 SER B N 1
ATOM 8601 C CA . SER C 3 297 ? 55.920 -10.478 11.746 1.00 46.42 302 SER B CA 1
ATOM 8602 C C . SER C 3 297 ? 54.644 -11.306 11.881 1.00 45.75 302 SER B C 1
ATOM 8603 O O . SER C 3 297 ? 53.545 -10.774 11.704 1.00 45.47 302 SER B O 1
ATOM 8606 N N . GLN C 3 298 ? 54.768 -12.590 12.209 1.00 43.65 303 GLN B N 1
ATOM 8607 C CA . GLN C 3 298 ? 53.578 -13.430 12.316 1.00 42.58 303 GLN B CA 1
ATOM 8608 C C . GLN C 3 298 ? 53.018 -13.609 13.723 1.00 41.80 303 GLN B C 1
ATOM 8609 O O . GLN C 3 298 ? 51.889 -14.059 13.880 1.00 41.02 303 GLN B O 1
ATOM 8615 N N . LEU C 3 299 ? 53.810 -13.292 14.740 1.00 40.50 304 LEU B N 1
ATOM 8616 C CA . LEU C 3 299 ? 53.338 -13.469 16.105 1.00 41.20 304 LEU B CA 1
ATOM 8617 C C . LEU C 3 299 ? 52.273 -12.432 16.459 1.00 41.80 304 LEU B C 1
ATOM 8618 O O . LEU C 3 299 ? 52.459 -11.262 16.073 1.00 41.74 304 LEU B O 1
#

Foldseek 3Di:
DLQLPCVDLQNQQFHDNPNDPRPPPPFFFQWWKFWDDPDVVQRLATDIWTFDADDDQKTWTAGPVGHIDMDGVVPIQTAFGCVPAQAQELLQTQRQDQVNSVRNCLSCVLSNNQWGHHQQATEGADQLDDRPCLDPVNLVVLAPDAPVVGGGDLLVLLNVQLVCCLVVVFFEEAEEEDFPQLCRLVSVLSSVVSLCVVQPPAPPPHSPCQSVLVNLLVLQQQQQAFWFAVVHHRFGQKKKKKWQFAANVSHGDFIAMDIFHGPLVLQQDGAAPIFRRLNLLLCLQAPDPVLCVQLVHDHLCPFNSGNDRPHSDDVPDRSNVSNVSNVVSCVSLPQDPQNVSLLSLLSSLLRLLRVFQWDCDPHQFTDGDDCVSLVSSCSSLQFDSVLLRCCLQFFWDQDPNDTGTDGDGRVSSSVQSSLLSSLSSQLSSVVSSVSSCVVRPDDDGSYTYMYMYGGFQDADPAAAPSNVLRQLLLLVVLLVVQQLSVVVVVVVCVQFVWPDDDDRSSVVSVLLNCQDCNVVVGHLLRLLVVLLPDPVHDLQVSVVVSCVVDPVNRPQKADDPPDSFWIWGQGQLGIHIHGSPCSSVQFDNDHRVSNLVRQCPGPRPVSVCCRPVCVSDDPDADVDHHGTPSRVSVVSSVVVVVVNVSHHYRYYYRANQDDPSDRPRRGSSRGSSSCSRNNVVVSSVVSQVFFSHKAFLLVVLLQQLVQAPPQDNRHPPSVVSSVRNCVRVVPDVVQWTGTNGIITGHRPPVSVSVSSSSNVVNVD/DVVDDD/DLCLLVVVLVVCLVCLPPDQFLLDFAQAEEEAFAQPLCVQLLVCLLLLFNQWADDPAKGQQEWEWEWEAEDPDKWKDKSVHPPDTHRDSPVNNVVSQVVQCVPDVPSPHHDHRYIYMYIYYNSHHGFIYTYAIYADQPPPDPDDNCRNVVRLVSVCSQQLHPSYAYEQGHEPQDDVVPTPRVVSNCVRPVQQARYEYEYENQVVHDDPDGDLCQQVCHPPHHPLGYAYEYQPFDADPVRTRDSVVRQVVRLVVQCPDPSRNVPSVCYYSVNVSVSNVVVSSVSSVVPVVCPPVSVVVRD

Radius of gyration: 42.51 Å; Cα contacts (8 Å, |Δi|>4): 1935; chains: 3; bounding box: 64×144×67 Å

Sequence (1069 aa):
NPIHDRTSDYHKYLKVKQGDSDLFKLTVSDKRYIWYNPDPKERDSYECGEIVSETSDSFTFKTVDGQDRQVKKDDANQRNPIKFDGVEDMSELSYLNEPAVFHNLRVRYNQDLIYTYSGLFLVAVNPFKRIPIYTQEMVDIFKGRRRNEVAPHIFAISDVAYRSMLDDRQNQSLLITGESGAGKTENTKKVIQYLASVAGRNQANGSGVLEQQILQANPILEAFGNAKTTRNNNSSRFGKFIEIQFNSAGFISGASIQSYLLEKSRVVFQSETERNYHIFYQLLAGATAEEKKALHLAGPESFNYLNQSGCVDIKGVSDSEEFKITRQAMDIVGFSQEEQMSIFKIIAGILHLGNIKFEKGAGEGAVLKDKTALNAASTVFGVNPSVLEKALMEPRILAGRDLVAQHLNVEKSSSSRDALVKALYGRLFLWLVKKINNVLCQERKAYFIGVLDISGFEIFKVNSFEQLCINYTNEKLQQFFNHHMFKLEQEEYLKEKINWTFIDFGLDSQATIDLIDGRQPPGILALLDEQSVFPNATDNTLITKLHSHFSKKNAKYEEPRFSKTEFGVTHYAGQVMYEIQDWLEKNKDPLQQDLELCFKDSSDNVVTKLFNDPNIASRAKKGANFITVAAQYKEQLASLMATLETTNPHFVRCIIPNNKQLPAKLEDKVVLDQLRCNGVLEGIRITRKGFPNRIIYADFVKRYYLLAPNVPRDAEDSQKATDAVLKHLNIDPEQYRFGITKIFFRAGQLARIEEAREQRISEITRLVPRMEDLIPLVNRLQDAFSAIGQNADLDLPQIAVVGGQSAGKSSVLENFVGRDFLPRGSGIVTRRPLVLQLVNSTTEYAEFLHCKGKKFTDFEEVRLEIEAETDRVTGTNKGISPVPINLRVYSPHVLNLTLVDLPGMTKVPVGDQPPDIEFQIRDMLMQFVTKENCLILAVSPANSDLANSDALKIAKEVDPQGQRTIGVITKLDLMDEGTDARDVLENKLLPLRRGYIGVVNRSQKDIDGKKDITAALAAERKFFLSHPSYRHLADRMGTPYLQKVLNQQLTNHIRDTLPGLRNKLQSQL

GO terms:
  GO:1990753 equatorial cell cortex (C, IDA)
  GO:0000146 microfilament motor activity (F, IDA)
  GO:0051015 actin filament binding (F, IDA)
  GO:0005524 ATP binding (F, IDA)
  GO:0032009 early phagosome (C, IDA)
  GO:0032154 cleavage furrow (C, IDA)
  GO:0032982 myosin filament (C, IDA)
  GO:0042641 actomyosin (C, IDA)
  GO:0045179 apical cortex (C, IDA)
  GO:0097204 phagocytic cup base (C, IDA)
  GO:0001931 uropod (C, IDA)
  GO:0005826 actomyosin contractile ring (C, IDA)
  GO:0005829 cytosol (C, IDA)
  GO:0005856 cytoskeleton (C, IDA)
  GO:0005938 cell cortex (C, IDA)
  GO:0030864 cortical actin cytoskeleton (C, IDA)
  GO:0031143 pseudopodium (C, IDA)
  GO:0003774 cytoskeletal motor activity (F, IDA)
  GO:0042542 response to hydrogen peroxide (P, IDA)
  GO:0031254 cell trailing edge (C, IDA)

B-factor: mean 31.57, std 14.41, range [11.66, 103.43]

Organism: Dictyostelium discoideum (NCBI:txid44689)

Secondary structure (DSSP, 8-state):
-TTT-TTSHHHHHHS-TTTTTTTT-S---S--EEEE-SSTT-TT--EEEEEEEE-SSEEEEE-SSS-EEEEETTT-EEPPPGGGTT-SBGGG-SS--HHHHHHHHHHHHTTT--EEEETTEEEEE--SS--S--SHHHHHHHTT--GGGS---HHHHHHHHHHHHHHHT--EEEEEE--TTSSHHHHHHHHHHHHHHHS---TTTTTTTHHHHHHHHHHHHHHHHEE--SS-TTEE-SEEEEEEEE-TTS-EEEEEEEEE---GGGGT---TT--SBHHHHHHHHH--HHHHHHHT---GGG-TTTSSSS----TT--HHHHHHHHHHHHHHTT--HHHHHHHHHHHHHHHHHHT---EE-SSSBEE-S--HHHHHHHHHHT--HHHHHHHHHS-EEEETTEEEE---BHHHHHHHHHHHHHHHHHHHHHHHHHHHHHHH--S--SEEEEEEE-PPP---SSB-HHHHHHHHHHHHHHHHHHHHHHHHHHHHHHHTT-S-----GGGGGHHHHHHHH-BTTB-HHHHHHHTTSSTT--HHHHHHHHHHHHTTTSTTEE--TT-SSEEEEEETTEEEEEE-TTHHHHT-----HHHHHHHHT-S-HHHHHHHH-TTTS-----SSS---HHHHHHHHHHHHHHHHHTSEEEEEEEE---SS--TT---HHHHHHHHHHTSHHHHHHHHHTS--EEEEHHHHHHHHGGGSTT--TT-SSHHHHHHHHHHHTT--GGGEEE-SSEEEE-TTHHHHHHHHHHHHHHH-/-TTHHHHHHHHHHHHTTSPP-TT----EEEEEEBTTS-HHHHHHHHHTS--S---SS-S-SS-EEEEEEE-SS-EEEETTSTT--B--HHHHHHHHHHHHHHH-SSTT---S--EEEEEEETT--SEEEEE-PPB-SS--SSS-TTHHHHHHHHHHHHHTSTTEEEEEEEESSS-GGG-HHHHHHHHH-TT-SSEEEEEE-GGGSPTT---HHHHTT-SS--TT-EEE------B-TTS-B-HHHHHHHHHHHHHH-TTTGGGGGG-SHHHHHHHHHHHHHHHHHHHHHHHHHHHHHH-/-TTS--

Solvent-accessible surface area: 48100 Å² total; per-residue (Å²): 119,39,35,119,59,127,120,17,64,4,17,120,55,6,48,16,133,72,14,115,79,63,64,125,110,110,97,53,43,72,96,66,77,2,14,14,38,57,63,116,187,60,147,14,32,34,73,37,1,54,21,78,48,94,72,106,64,13,9,31,6,88,2,94,115,37,122,95,89,138,32,110,66,120,101,23,37,26,69,9,11,98,94,15,28,5,29,47,20,3,20,87,2,0,18,0,22,59,3,2,1,11,16,1,2,72,31,2,9,101,36,42,5,9,2,1,8,6,20,34,2,0,2,1,3,29,16,46,106,237,11,62,1,65,65,111,104,5,10,74,19,0,91,43,91,143,74,123,45,11,0,2,0,0,4,0,12,1,1,47,0,10,73,23,0,64,116,88,189,66,36,0,0,0,7,3,27,18,61,49,39,1,17,35,76,96,12,17,49,33,0,5,53,1,0,24,41,25,0,24,170,59,171,119,117,34,81,57,81,39,54,86,22,11,47,42,2,29,30,0,0,42,2,1,0,7,0,36,3,81,97,24,73,38,17,22,3,5,0,26,0,10,9,2,3,0,57,98,68,0,57,40,13,3,0,15,7,48,22,22,21,27,21,72,38,18,0,31,138,8,58,141,64,13,0,0,0,19,0,0,5,8,1,9,53,14,8,69,88,111,37,82,156,52,0,94,21,47,34,28,114,62,6,68,12,1,51,122,3,78,15,39,94,8,203,88,55,38,14,48,116,68,0,139,86,2,62,89,0,0,71,45,1,47,6,54,129,145,28,7,49,10,0,6,67,0,0,0,0,0,0,10,0,3,45,7,154,15,37,124,25,114,47,100,23,12,63,10,138,101,73,97,15,2,70,9,0,2,88,3,0,21,13,74,52,68,71,0,32,124,4,0,13,63,0,106,73,117,52,73,238,104,105,58,33,77,113,7,46,50,138,115,0,35,57,12,17,38,18,0,0,49,15,0,1,10,26,1,4,82,4,0,11,111,51,0,31,102,35,2,45,136,102,190,44,44,44,11,1,0,2,2,9,20,12,39,7,7,70,26,195,86,3,21,8,30,16,0,7,16,0,4,4,11,2,46,18,7,31,24,3,0,58,29,9,19,113,85,28,72,106,39,10,114,135,7,152,14,119,84,118,48,131,34,26,2,95,68,4,60,42,3,3,65,2,0,18,9,199,162,107,30,0,0,8,29,0,0,41,89,28,14,100,138,130,122,21,66,41,96,54,0,2,79,53,0,24,66,67,13,11,199,141,33,104,60,14,76,80,16,226,198,29,159,62,38,0,0,0,48,6,39,5,27,79,0,48,0,26,3,110,65,0,30,119,68,0,74,44,77,47,48,118,14,0,27,85,3,0,79,126,8,102,14,89,1,1,31,79,0,2,82,37,102,124,17,7,77,151,68,129,129,93,55,115,41,24,22,38,1,34,27,30,67,114,79,1,46,57,0,11,59,38,0,121,89,9,34,10,18,3,0,14,2,0,15,0,1,109,110,137,83,63,91,81,21,31,28,110,24,0,0,66,15,2,30,26,15,0,1,17,14,6,9,88,8,15,114,131,8,0,8,2,62,44,73,9,54,86,0,2,108,49,11,0,2,14,5,63,56,8,52,30,95,18,184,68,24,81,151,8,0,28,44,0,0,141,106,50,133,27,72,91,83,42,16,39,83,4,92,65,58,0,0,0,36,26,4,6,11,0,108,1,4,16,24,24,21,62,62,15,18,80,2,6,154,64,2,85,189,142,128,86,17,7,44,13,4,6,128,0,10,36,26,22,19,38,16,10,62,2,62,70,17,26,21,0,28,0,0,1,0,0,8,80,74,0,21,9,26,29,5,0,8,10,0,0,1,87,22,0,2,21,158,53,106,28,21,34,8,20,7,0,4,12,0,4,1,30,87,18,136,69,45,43,0,44,4,84,78,23,200,59,114,112,8,104,74,14,66,85,0,27,96,37,10,59,56,12,9,61,164,51,9,81,57,96,74,6,28,9,80,32,30,4,16,1,50,0,42,0,72,63,0,63,20,0,4,1,1,0,0,0,4,11,28,136,102,70,119,50,117,108,26,103,61,15,40,117,55,4,63,93,10,0,55,71,42,0,66,39,126,27,3,1,0,0,0,1,1,14,2,72,60,95,17,72,91,8,48,1,17,88,0,2,98,100,24,10,79,136,1,110,21,0,0,0,0,1,4,61,5,41,101,42,103,167,91,72,59,5,94,86,5,10,50,42,149,114,48,81,10,204,68,16,14,5,0,7,5,73,98,61,65,99,69,186,80,44,122,21,42,13,102,37,5,52,56,21,3,102,149,20,2,56,84,43,120,17,1,150,90,16,3,97,117,14,3,3,75,49,0,6,97,13,0,32,87,32,3,16,65,20,1,115,109,31,32,94,34,6,48,62,120,0,47,49,40,12

InterPro domains:
  IPR001609 Myosin head, motor domain-like [PF00063] (88-747)
  IPR001609 Myosin head, motor domain-like [PR00193] (116-135)
  IPR001609 Myosin head, motor domain-like [PR00193] (172-197)
  IPR001609 Myosin head, motor domain-like [PR00193] (220-247)
  IPR001609 Myosin head, motor domain-like [PR00193] (449-477)
  IPR001609 Myosin head, motor domain-like [PR00193] (503-531)
  IPR001609 Myosin head, motor domain-like [PS51456] (86-759)
  IPR001609 Myosin head, motor domain-like [SM00242] (80-760)
  IPR002928 Myosin tail [PF01576] (1403-2082)
  IPR004009 Myosin, SH3 domain [PF02736] (30-76)
  IPR004009 Myosin, SH3 domain [PS51844] (30-82)
  IPR008989 Myosin S1 fragment, N-terminal [G3DSA:2.30.30.360] (33-80)
  IPR027417 P-loop containing nucleoside triphosphate hydrolase [SSF52540] (66-821)
  IPR036961 Kinesin motor domain superfamily [G3DSA:3.40.850.10] (89-687)